Protein AF-0000000084924305 (afdb_homodimer)

Solvent-accessible surface area (backbone atoms only — not comparable to full-atom values): 39243 Å² total; per-residue (Å²): 128,74,52,41,76,79,47,95,57,27,28,41,25,35,41,70,39,70,76,51,48,68,62,71,84,32,57,29,94,50,7,23,28,25,33,20,36,39,38,62,50,80,40,18,30,34,38,46,31,25,26,49,94,43,37,67,45,27,52,51,15,41,50,73,75,38,66,50,60,61,32,40,33,35,35,43,35,44,69,54,59,59,27,34,56,20,43,64,65,51,38,70,48,14,63,82,22,33,35,38,26,26,64,59,26,49,62,56,43,50,52,77,41,75,58,88,78,46,49,73,43,72,50,49,63,75,39,71,49,74,32,59,92,41,41,34,34,34,39,64,36,61,45,47,72,40,74,33,13,23,32,42,32,33,60,81,73,15,32,36,37,32,31,63,41,87,22,22,54,35,39,58,98,50,57,35,45,59,57,37,31,70,75,63,37,60,65,57,53,50,47,31,36,48,39,35,35,44,74,67,45,46,66,33,20,68,55,49,50,52,49,52,51,49,44,55,72,70,59,64,60,69,51,26,36,42,25,26,18,33,47,27,29,52,78,52,38,63,55,57,54,49,49,51,47,40,50,42,68,50,57,49,41,83,25,34,22,37,41,26,37,55,62,85,47,32,29,51,62,42,48,54,33,20,44,51,14,20,39,73,66,70,27,56,66,47,81,42,50,52,94,80,41,56,62,43,56,53,46,29,46,45,54,45,17,31,17,33,36,41,29,24,22,32,41,70,46,26,51,29,31,71,50,44,19,50,50,46,47,48,49,42,34,47,60,66,84,36,38,34,37,29,25,22,18,17,71,88,51,56,35,14,43,61,50,48,51,53,53,38,53,74,43,66,41,47,71,51,80,78,57,51,73,43,64,45,45,72,48,74,68,47,38,51,52,28,20,50,50,18,30,53,50,37,53,51,39,55,58,57,49,69,78,105,128,73,53,40,76,78,47,95,57,27,26,40,25,35,42,70,37,72,77,51,47,69,61,69,84,33,59,28,92,49,8,24,29,23,34,20,36,39,37,63,52,82,41,20,30,33,39,46,31,25,26,50,94,42,36,68,45,27,51,52,13,40,51,74,76,38,68,50,62,60,32,39,32,36,34,43,34,46,69,54,60,58,27,32,56,18,42,64,66,53,38,70,47,14,63,83,21,35,35,38,26,27,64,59,27,48,62,55,44,51,52,78,42,74,58,87,81,46,50,75,44,71,49,49,64,73,39,70,49,75,33,59,92,41,42,35,33,35,38,65,36,62,46,48,72,39,75,32,14,23,30,42,32,32,62,81,74,13,33,37,36,32,31,62,42,85,24,22,53,36,39,59,98,50,57,35,45,58,57,38,31,69,75,63,37,58,64,57,54,50,48,30,36,48,39,37,36,44,73,67,44,43,66,30,20,68,56,49,51,52,48,52,50,47,44,55,72,68,60,67,62,69,52,27,37,42,26,26,20,33,45,26,28,52,79,53,36,63,54,58,54,48,50,51,46,40,51,41,71,49,56,52,41,82,26,33,22,37,41,26,38,54,63,84,47,31,27,52,62,43,49,54,32,20,42,50,14,21,40,74,67,75,29,54,66,47,81,43,51,52,95,81,41,57,64,42,57,54,45,30,46,44,53,46,18,32,15,32,36,42,29,24,24,33,42,71,46,25,50,29,32,70,51,43,18,50,50,45,48,47,50,42,32,46,60,65,84,37,39,34,36,29,26,20,19,18,72,87,49,56,36,13,44,61,50,48,52,53,53,39,53,73,43,68,41,47,73,51,79,78,58,50,73,42,63,45,46,71,49,73,68,46,38,51,51,28,19,50,50,18,30,54,50,39,54,50,39,54,59,58,52,71,79,108

Organism: Geobacter metallireducens (strain ATCC 53774 / DSM 7210 / GS-15) (NCBI:txid269799)

Radius of gyration: 30.96 Å; Cα contacts (8 Å, |Δi|>4): 1877; chains: 2; bounding box: 65×95×64 Å

pLDDT: mean 94.34, std 4.54, range [68.69, 98.88]

Secondary structure (DSSP, 8-state):
---EEEETTEEE--EEESS--EETTEE-TT-EEE--EEE-SSSEEEE----GGGHHHHHHHHHTTS-GGGEEEEEES---HHHHTTHHHHHHH-TTPEEEE-HHHHHHHTTTS-GGGSEEEE--TT-EEE-SS-EEEEEE-TTSSSTT-EEEEETTTTEEEEETTT------S--BHHHHHHHS-HHHHHHHHHHHIIIIIGGGHHHHHHHHHHHHHTT---SEEEESSS-BB-S-HHHHHHHHHHHHTT--EEEEEEEE--SSSHHHHHHHHHHHHHHHTT-EEEEEETTSS-HHHHHHHHHHEEEEEEE--EETTEE-HHHHHHHHHHHHH---S-EEEEEEEESS---HHHHHHHHHHHHT-EE-SS-EEEESS--HHHHHHHHHHHHHHHHHHHHHHTT-/---EEEETTEEE--EEESS--EETTEE-TT-EEE--EEE-SSSEEEE----GGGHHHHHHHHHTTS-GGGEEEEEES---HHHHTTHHHHHHH-TTPEEEE-HHHHHHHTTTS-GGGSEEEE--TT-EEE-SS-EEEEEE-TTSSSTT-EEEEETTTTEEEEETTT------S--BHHHHHHHS-HHHHHHHHHHHIIIIIGGGHHHHHHHHHHHHHTT---SEEEESSS-BB-S-HHHHHHHHHHHHTT--EEEEEEEE--SSSHHHHHHHHHHHHHHHTT-EEEEEETTSS-HHHHHHHHHHEEEEEEE--EETTEE-HHHHHHHHHHHHH---S-EEEEEEEESS---HHHHHHHHHHHHT-EE-SS-EEEESS--HHHHHHHHHHHHHHHHHHHHHHTT-

Structure (mmCIF, N/CA/C/O backbone):
data_AF-0000000084924305-model_v1
#
loop_
_entity.id
_entity.type
_entity.pdbx_description
1 polymer 'Rubredoxin:oxygen/nitric oxide oxidoreductase'
#
loop_
_atom_site.group_PDB
_atom_site.id
_atom_site.type_symbol
_atom_site.label_atom_id
_atom_site.label_alt_id
_atom_site.label_comp_id
_atom_site.label_asym_id
_atom_site.label_entity_id
_atom_site.label_seq_id
_atom_site.pdbx_PDB_ins_code
_atom_site.Cartn_x
_atom_site.Cartn_y
_atom_site.Cartn_z
_atom_site.occupancy
_atom_site.B_iso_or_equiv
_atom_site.auth_seq_id
_atom_site.auth_comp_id
_atom_site.auth_asym_id
_atom_site.auth_atom_id
_atom_site.pdbx_PDB_model_num
ATOM 1 N N . MET A 1 1 ? -5.383 -15.508 -31.875 1 68.69 1 MET A N 1
ATOM 2 C CA . MET A 1 1 ? -4.168 -16.312 -31.812 1 68.69 1 MET A CA 1
ATOM 3 C C . MET A 1 1 ? -4.469 -17.766 -32.156 1 68.69 1 MET A C 1
ATOM 5 O O . MET A 1 1 ? -5.582 -18.25 -31.922 1 68.69 1 MET A O 1
ATOM 9 N N . LYS A 1 2 ? -3.545 -18.391 -32.938 1 87.62 2 LYS A N 1
ATOM 10 C CA . LYS A 1 2 ? -3.711 -19.766 -33.406 1 87.62 2 LYS A CA 1
ATOM 11 C C . LYS A 1 2 ? -2.861 -20.719 -32.562 1 87.62 2 LYS A C 1
ATOM 13 O O . LYS A 1 2 ? -1.9 -20.312 -31.922 1 87.62 2 LYS A O 1
ATOM 18 N N . ALA A 1 3 ? -3.35 -21.953 -32.531 1 95.88 3 ALA A N 1
ATOM 19 C CA . ALA A 1 3 ? -2.561 -23 -31.875 1 95.88 3 ALA A CA 1
ATOM 20 C C . ALA A 1 3 ? -1.145 -23.047 -32.438 1 95.88 3 ALA A C 1
ATOM 22 O O . ALA A 1 3 ? -0.932 -22.75 -33.625 1 95.88 3 ALA A O 1
ATOM 23 N N . VAL A 1 4 ? -0.178 -23.297 -31.625 1 95.88 4 VAL A N 1
ATOM 24 C CA . VAL A 1 4 ? 1.219 -23.391 -32.031 1 95.88 4 VAL A CA 1
ATOM 25 C C . VAL A 1 4 ? 1.758 -24.781 -31.734 1 95.88 4 VAL A C 1
ATOM 27 O O . VAL A 1 4 ? 1.687 -25.25 -30.594 1 95.88 4 VAL A O 1
ATOM 30 N N . GLU A 1 5 ? 2.254 -25.469 -32.688 1 97.31 5 GLU A N 1
ATOM 31 C CA . GLU A 1 5 ? 2.844 -26.781 -32.469 1 97.31 5 GLU A CA 1
ATOM 32 C C . GLU A 1 5 ? 4.207 -26.672 -31.781 1 97.31 5 GLU A C 1
ATOM 34 O O . GLU A 1 5 ? 5.109 -26 -32.312 1 97.31 5 GLU A O 1
ATOM 39 N N . ILE A 1 6 ? 4.383 -27.312 -30.625 1 96.75 6 ILE A N 1
ATOM 40 C CA . ILE A 1 6 ? 5.637 -27.141 -29.906 1 96.75 6 ILE A CA 1
ATOM 41 C C . ILE A 1 6 ? 6.539 -28.344 -30.141 1 96.75 6 ILE A C 1
ATOM 43 O O . ILE A 1 6 ? 7.762 -28.25 -30.031 1 96.75 6 ILE A O 1
ATOM 47 N N . LYS A 1 7 ? 5.957 -29.438 -30.422 1 96.81 7 LYS A N 1
ATOM 48 C CA . LYS A 1 7 ? 6.547 -30.688 -30.891 1 96.81 7 LYS A CA 1
ATOM 49 C C . LYS A 1 7 ? 5.547 -31.484 -31.734 1 96.81 7 LYS A C 1
ATOM 51 O O . LYS A 1 7 ? 4.371 -31.109 -31.812 1 96.81 7 LYS A O 1
ATOM 56 N N . LYS A 1 8 ? 6.039 -32.469 -32.469 1 97.38 8 LYS A N 1
ATOM 57 C CA . LYS A 1 8 ? 5.137 -33.219 -33.344 1 97.38 8 LYS A CA 1
ATOM 58 C C . LYS A 1 8 ? 3.881 -33.656 -32.625 1 97.38 8 LYS A C 1
ATOM 60 O O . LYS A 1 8 ? 3.963 -34.406 -31.641 1 97.38 8 LYS A O 1
ATOM 65 N N . ASP A 1 9 ? 2.674 -33.188 -33 1 98.12 9 ASP A N 1
ATOM 66 C CA . ASP A 1 9 ? 1.345 -33.562 -32.531 1 98.12 9 ASP A CA 1
ATOM 67 C C . ASP A 1 9 ? 1.093 -33.062 -31.109 1 98.12 9 ASP A C 1
ATOM 69 O O . ASP A 1 9 ? 0.246 -33.594 -30.391 1 98.12 9 ASP A O 1
ATOM 73 N N . ILE A 1 10 ? 1.927 -32.125 -30.594 1 98.69 10 ILE A N 1
ATOM 74 C CA . ILE A 1 10 ? 1.709 -31.453 -29.312 1 98.69 10 ILE A CA 1
ATOM 75 C C . ILE A 1 10 ? 1.614 -29.938 -29.547 1 98.69 10 ILE A C 1
ATOM 77 O O . ILE A 1 10 ? 2.516 -29.344 -30.141 1 98.69 10 ILE A O 1
ATOM 81 N N . TYR A 1 11 ? 0.537 -29.297 -29.031 1 98.62 11 TYR A N 1
ATOM 82 C CA . TYR A 1 11 ? 0.235 -27.922 -29.391 1 98.62 11 TYR A CA 1
ATOM 83 C C . TYR A 1 11 ? 0.052 -27.062 -28.141 1 98.62 11 TYR A C 1
ATOM 85 O O . TYR A 1 11 ? -0.544 -27.5 -27.156 1 98.62 11 TYR A O 1
ATOM 93 N N . TRP A 1 12 ? 0.651 -25.875 -28.188 1 98.19 12 TRP A N 1
ATOM 94 C CA . TRP A 1 12 ? 0.196 -24.797 -27.312 1 98.19 12 TRP A CA 1
ATOM 95 C C . TRP A 1 12 ? -1.168 -24.281 -27.766 1 98.19 12 TRP A C 1
ATOM 97 O O . TRP A 1 12 ? -1.362 -23.938 -28.938 1 98.19 12 TRP A O 1
ATOM 107 N N . VAL A 1 13 ? -2.156 -24.172 -26.859 1 98.12 13 VAL A N 1
ATOM 108 C CA . VAL A 1 13 ? -3.504 -23.734 -27.219 1 98.12 13 VAL A CA 1
ATOM 109 C C . VAL A 1 13 ? -3.992 -22.703 -26.203 1 98.12 13 VAL A C 1
ATOM 111 O O . VAL A 1 13 ? -5.195 -22.578 -25.953 1 98.12 13 VAL A O 1
ATOM 114 N N . GLY A 1 14 ? -3.086 -22.047 -25.562 1 96.88 14 GLY A N 1
ATOM 115 C CA . GLY A 1 14 ? -3.393 -21.125 -24.484 1 96.88 14 GLY A CA 1
ATOM 116 C C . GLY A 1 14 ? -3.76 -19.734 -24.969 1 96.88 14 GLY A C 1
ATOM 117 O O . GLY A 1 14 ? -4.363 -19.578 -26.031 1 96.88 14 GLY A O 1
ATOM 118 N N . ALA A 1 15 ? -3.559 -18.734 -24.141 1 95.31 15 ALA A N 1
ATOM 119 C CA . ALA A 1 15 ? -3.934 -17.359 -24.391 1 95.31 15 ALA A CA 1
ATOM 120 C C . ALA A 1 15 ? -2.871 -16.391 -23.875 1 95.31 15 ALA A C 1
ATOM 122 O O . ALA A 1 15 ? -2.207 -16.672 -22.875 1 95.31 15 ALA A O 1
ATOM 123 N N . VAL A 1 16 ? -2.691 -15.273 -24.562 1 92.69 16 VAL A N 1
ATOM 124 C CA . VAL A 1 16 ? -1.775 -14.211 -24.156 1 92.69 16 VAL A CA 1
ATOM 125 C C . VAL A 1 16 ? -2.566 -13.031 -23.578 1 92.69 16 VAL A C 1
ATOM 127 O O . VAL A 1 16 ? -3.512 -12.547 -24.219 1 92.69 16 VAL A O 1
ATOM 130 N N . ASP A 1 17 ? -2.297 -12.625 -22.406 1 93.25 17 ASP A N 1
ATOM 131 C CA . ASP A 1 17 ? -2.924 -11.492 -21.734 1 93.25 17 ASP A CA 1
ATOM 132 C C . ASP A 1 17 ? -2.004 -10.273 -21.75 1 93.25 17 ASP A C 1
ATOM 134 O O . ASP A 1 17 ? -1.239 -10.047 -20.812 1 93.25 17 ASP A O 1
ATOM 138 N N . TRP A 1 18 ? -2.168 -9.422 -22.75 1 83.81 18 TRP A N 1
ATOM 139 C CA . TRP A 1 18 ? -1.303 -8.273 -22.984 1 83.81 18 TRP A CA 1
ATOM 140 C C . TRP A 1 18 ? -1.593 -7.16 -21.984 1 83.81 18 TRP A C 1
ATOM 142 O O . TRP A 1 18 ? -0.732 -6.32 -21.719 1 83.81 18 TRP A O 1
ATOM 152 N N . ALA A 1 19 ? -2.766 -7.188 -21.406 1 79 19 ALA A N 1
ATOM 153 C CA . ALA A 1 19 ? -3.277 -5.98 -20.766 1 79 19 ALA A CA 1
ATOM 154 C C . ALA A 1 19 ? -3.203 -6.098 -19.234 1 79 19 ALA A C 1
ATOM 156 O O . ALA A 1 19 ? -3.322 -5.098 -18.531 1 79 19 ALA A O 1
ATOM 157 N N . VAL A 1 20 ? -3.02 -7.328 -18.688 1 85.69 20 VAL A N 1
ATOM 158 C CA . VAL A 1 20 ? -3.031 -7.504 -17.25 1 85.69 20 VAL A CA 1
ATOM 159 C C . VAL A 1 20 ? -1.867 -6.734 -16.625 1 85.69 20 VAL A C 1
ATOM 161 O O . VAL A 1 20 ? -0.742 -6.785 -17.125 1 85.69 20 VAL A O 1
ATOM 164 N N . ARG A 1 21 ? -2.164 -5.941 -15.586 1 83.31 21 ARG A N 1
ATOM 165 C CA . ARG A 1 21 ? -1.129 -5.176 -14.898 1 83.31 21 ARG A CA 1
ATOM 166 C C . ARG A 1 21 ? -1.186 -5.402 -13.391 1 83.31 21 ARG A C 1
ATOM 168 O O . ARG A 1 21 ? -0.317 -4.934 -12.656 1 83.31 21 ARG A O 1
ATOM 175 N N . ASP A 1 22 ? -2.242 -6.055 -12.914 1 80.44 22 ASP A N 1
ATOM 176 C CA . ASP A 1 22 ? -2.373 -6.504 -11.531 1 80.44 22 ASP A CA 1
ATOM 177 C C . ASP A 1 22 ? -2.664 -8 -11.461 1 80.44 22 ASP A C 1
ATOM 179 O O . ASP A 1 22 ? -3.775 -8.438 -11.766 1 80.44 22 ASP A O 1
ATOM 183 N N . PHE A 1 23 ? -1.627 -8.688 -11.109 1 81.12 23 PHE A N 1
ATOM 184 C CA . PHE A 1 23 ? -1.754 -10.133 -10.969 1 81.12 23 PHE A CA 1
ATOM 185 C C . PHE A 1 23 ? -1.711 -10.539 -9.5 1 81.12 23 PHE A C 1
ATOM 187 O O . PHE A 1 23 ? -0.635 -10.773 -8.945 1 81.12 23 PHE A O 1
ATOM 194 N N . HIS A 1 24 ? -2.848 -10.578 -8.859 1 75.69 24 HIS A N 1
ATOM 195 C CA . HIS A 1 24 ? -3.031 -11.008 -7.48 1 75.69 24 HIS A CA 1
ATOM 196 C C . HIS A 1 24 ? -2.305 -10.078 -6.512 1 75.69 24 HIS A C 1
ATOM 198 O O . HIS A 1 24 ? -1.717 -10.539 -5.531 1 75.69 24 HIS A O 1
ATOM 204 N N . GLY A 1 25 ? -2.172 -8.836 -6.914 1 73.69 25 GLY A N 1
ATOM 205 C CA . GLY A 1 25 ? -1.625 -7.859 -5.984 1 73.69 25 GLY A CA 1
ATOM 206 C C . GLY A 1 25 ? -0.237 -7.383 -6.367 1 73.69 25 GLY A C 1
ATOM 207 O O . GLY A 1 25 ? 0.309 -6.477 -5.734 1 73.69 25 GLY A O 1
ATOM 208 N N . TYR A 1 26 ? 0.296 -8.008 -7.398 1 80.31 26 TYR A N 1
ATOM 209 C CA . TYR A 1 26 ? 1.591 -7.496 -7.832 1 80.31 26 TYR A CA 1
ATOM 210 C C . TYR A 1 26 ? 1.542 -7.059 -9.289 1 80.31 26 TYR A C 1
ATOM 212 O O . TYR A 1 26 ? 0.782 -7.613 -10.086 1 80.31 26 TYR A O 1
ATOM 220 N N . GLU A 1 27 ? 2.289 -6.105 -9.57 1 79.69 27 GLU A N 1
ATOM 221 C CA . GLU A 1 27 ? 2.293 -5.512 -10.906 1 79.69 27 GLU A CA 1
ATOM 222 C C . GLU A 1 27 ? 3.002 -6.414 -11.906 1 79.69 27 GLU A C 1
ATOM 224 O O . GLU A 1 27 ? 4.039 -7.008 -11.594 1 79.69 27 GLU A O 1
ATOM 229 N N . THR A 1 28 ? 2.391 -6.629 -13.031 1 87.12 28 THR A N 1
ATOM 230 C CA . THR A 1 28 ? 2.939 -7.367 -14.164 1 87.12 28 THR A CA 1
ATOM 231 C C . THR A 1 28 ? 3.094 -6.457 -15.375 1 87.12 28 THR A C 1
ATOM 233 O O . THR A 1 28 ? 2.25 -6.465 -16.281 1 87.12 28 THR A O 1
ATOM 236 N N . PRO A 1 29 ? 4.211 -5.746 -15.445 1 77.56 29 PRO A N 1
ATOM 237 C CA . PRO A 1 29 ? 4.348 -4.734 -16.484 1 77.56 29 PRO A CA 1
ATOM 238 C C . PRO A 1 29 ? 4.438 -5.34 -17.891 1 77.56 29 PRO A C 1
ATOM 240 O O . PRO A 1 29 ? 4.121 -4.672 -18.875 1 77.56 29 PRO A O 1
ATOM 243 N N . ARG A 1 30 ? 4.773 -6.629 -17.984 1 84.75 30 ARG A N 1
ATOM 244 C CA . ARG A 1 30 ? 4.973 -7.242 -19.281 1 84.75 30 ARG A CA 1
ATOM 245 C C . ARG A 1 30 ? 3.768 -8.086 -19.688 1 84.75 30 ARG A C 1
ATOM 247 O O . ARG A 1 30 ? 3.826 -8.844 -20.656 1 84.75 30 ARG A O 1
ATOM 254 N N . GLY A 1 31 ? 2.74 -7.988 -18.906 1 88.88 31 GLY A N 1
ATOM 255 C CA . GLY A 1 31 ? 1.63 -8.898 -19.141 1 88.88 31 GLY A CA 1
ATOM 256 C C . GLY A 1 31 ? 1.945 -10.328 -18.75 1 88.88 31 GLY A C 1
ATOM 257 O O . GLY A 1 31 ? 2.854 -10.578 -17.953 1 88.88 31 GLY A O 1
ATOM 258 N N . THR A 1 32 ? 1.11 -11.242 -19.156 1 93.81 32 THR A N 1
ATOM 259 C CA . THR A 1 32 ? 1.343 -12.648 -18.875 1 93.81 32 THR A CA 1
ATOM 260 C C . THR A 1 32 ? 0.721 -13.531 -19.953 1 93.81 32 THR A C 1
ATOM 262 O O . THR A 1 32 ? 0.316 -13.039 -21 1 93.81 32 THR A O 1
ATOM 265 N N . THR A 1 33 ? 0.891 -14.789 -19.781 1 93.88 33 THR A N 1
ATOM 266 C CA . THR A 1 33 ? 0.241 -15.805 -20.609 1 93.88 33 THR A CA 1
ATOM 267 C C . THR A 1 33 ? -0.445 -16.859 -19.734 1 93.88 33 THR A C 1
ATOM 269 O O . THR A 1 33 ? -0.055 -17.062 -18.594 1 93.88 33 THR A O 1
ATOM 272 N N . TYR A 1 34 ? -1.484 -17.359 -20.203 1 95.88 34 TYR A N 1
ATOM 273 C CA . TYR A 1 34 ? -2.113 -18.547 -19.672 1 95.88 34 TYR A CA 1
ATOM 274 C C . TYR A 1 34 ? -1.964 -19.719 -20.625 1 95.88 34 TYR A C 1
ATOM 276 O O . TYR A 1 34 ? -2.789 -19.906 -21.531 1 95.88 34 TYR A O 1
ATOM 284 N N . ASN A 1 35 ? -0.954 -20.531 -20.344 1 97 35 ASN A N 1
ATOM 285 C CA . ASN A 1 35 ? -0.64 -21.609 -21.266 1 97 35 ASN A CA 1
ATOM 286 C C . ASN A 1 35 ? -1.41 -22.891 -20.922 1 97 35 ASN A C 1
ATOM 288 O O . ASN A 1 35 ? -1.669 -23.156 -19.75 1 97 35 ASN A O 1
ATOM 292 N N . ASN A 1 36 ? -1.812 -23.547 -21.828 1 97.94 36 ASN A N 1
ATOM 293 C CA . ASN A 1 36 ? -2.252 -24.938 -21.766 1 97.94 36 ASN A CA 1
ATOM 294 C C . ASN A 1 36 ? -1.909 -25.703 -23.031 1 97.94 36 ASN A C 1
ATOM 296 O O . ASN A 1 36 ? -1.492 -25.094 -24.031 1 97.94 36 ASN A O 1
ATOM 300 N N . TYR A 1 37 ? -1.913 -27 -23 1 98.69 37 TYR A N 1
ATOM 301 C CA . TYR A 1 37 ? -1.285 -27.781 -24.062 1 98.69 37 TYR A CA 1
ATOM 302 C C . TYR A 1 37 ? -2.182 -28.938 -24.5 1 98.69 37 TYR A C 1
ATOM 304 O O . TYR A 1 37 ? -2.82 -29.578 -23.656 1 98.69 37 TYR A O 1
ATOM 312 N N . LEU A 1 38 ? -2.225 -29.156 -25.781 1 98.81 38 LEU A N 1
ATOM 313 C CA . LEU A 1 38 ? -3.023 -30.219 -26.391 1 98.81 38 LEU A CA 1
ATOM 314 C C . LEU A 1 38 ? -2.131 -31.266 -27.047 1 98.81 38 LEU A C 1
ATOM 316 O O . LEU A 1 38 ? -1.315 -30.938 -27.906 1 98.81 38 LEU A O 1
ATOM 320 N N . ILE A 1 39 ? -2.256 -32.5 -26.594 1 98.81 39 ILE A N 1
ATOM 321 C CA . ILE A 1 39 ? -1.487 -33.625 -27.141 1 98.81 39 ILE A CA 1
ATOM 322 C C . ILE A 1 39 ? -2.377 -34.438 -28.062 1 98.81 39 ILE A C 1
ATOM 324 O O . ILE A 1 39 ? -3.352 -35.062 -27.609 1 98.81 39 ILE A O 1
ATOM 328 N N . MET A 1 40 ? -2.02 -34.469 -29.344 1 98.62 40 MET A N 1
ATOM 329 C CA . MET A 1 40 ? -2.719 -35.312 -30.312 1 98.62 40 MET A CA 1
ATOM 330 C C . MET A 1 40 ? -2.148 -36.719 -30.312 1 98.62 40 MET A C 1
ATOM 332 O O . MET A 1 40 ? -0.992 -36.938 -30.688 1 98.62 40 MET A O 1
ATOM 336 N N . ASP A 1 41 ? -2.863 -37.688 -29.875 1 98.44 41 ASP A N 1
ATOM 337 C CA . ASP A 1 41 ? -2.547 -39.094 -29.828 1 98.44 41 ASP A CA 1
ATOM 338 C C . ASP A 1 41 ? -3.811 -39.969 -29.938 1 98.44 41 ASP A C 1
ATOM 340 O O . ASP A 1 41 ? -4.855 -39.469 -30.375 1 98.44 41 ASP A O 1
ATOM 344 N N . ASP A 1 42 ? -3.738 -41.344 -29.734 1 98.5 42 ASP A N 1
ATOM 345 C CA . ASP A 1 42 ? -4.949 -42.156 -29.734 1 98.5 42 ASP A CA 1
ATOM 346 C C . ASP A 1 42 ? -5.992 -41.594 -28.781 1 98.5 42 ASP A C 1
ATOM 348 O O . ASP A 1 42 ? -7.18 -41.531 -29.109 1 98.5 42 ASP A O 1
ATOM 352 N N . GLU A 1 43 ? -5.531 -41.219 -27.609 1 98.62 43 GLU A N 1
ATOM 353 C CA . GLU A 1 43 ? -6.352 -40.5 -26.672 1 98.62 43 GLU A CA 1
ATOM 354 C C . GLU A 1 43 ? -5.902 -39.031 -26.562 1 98.62 43 GLU A C 1
ATOM 356 O O . GLU A 1 43 ? -4.922 -38.719 -25.891 1 98.62 43 GLU A O 1
ATOM 361 N N . ILE A 1 44 ? -6.652 -38.188 -27.219 1 98.75 44 ILE A N 1
ATOM 362 C CA . ILE A 1 44 ? -6.328 -36.781 -27.234 1 98.75 44 ILE A CA 1
ATOM 363 C C . ILE A 1 44 ? -6.41 -36.219 -25.812 1 98.75 44 ILE A C 1
ATOM 365 O O . ILE A 1 44 ? -7.391 -36.469 -25.094 1 98.75 44 ILE A O 1
ATOM 369 N N . THR A 1 45 ? -5.352 -35.5 -25.422 1 98.88 45 THR A N 1
ATOM 370 C CA . THR A 1 45 ? -5.219 -35.094 -24.016 1 98.88 45 THR A CA 1
ATOM 371 C C . THR A 1 45 ? -4.922 -33.625 -23.922 1 98.88 45 THR A C 1
ATOM 373 O O . THR A 1 45 ? -4.035 -33.094 -24.609 1 98.88 45 THR A O 1
ATOM 376 N N . LEU A 1 46 ? -5.707 -32.906 -23.109 1 98.81 46 LEU A N 1
ATOM 377 C CA . LEU A 1 46 ? -5.469 -31.5 -22.797 1 98.81 46 LEU A CA 1
ATOM 378 C C . LEU A 1 46 ? -4.836 -31.359 -21.406 1 98.81 46 LEU A C 1
ATOM 380 O O . LEU A 1 46 ? -5.281 -31.984 -20.453 1 98.81 46 LEU A O 1
ATOM 384 N N . ILE A 1 47 ? -3.74 -30.594 -21.312 1 98.75 47 ILE A N 1
ATOM 385 C CA . ILE A 1 47 ? -3.096 -30.328 -20.047 1 98.75 47 ILE A CA 1
ATOM 386 C C . ILE A 1 47 ? -3.412 -28.891 -19.594 1 98.75 47 ILE A C 1
ATOM 388 O O . ILE A 1 47 ? -3.002 -27.938 -20.25 1 98.75 47 ILE A O 1
ATOM 392 N N . ASP A 1 48 ? -4.109 -28.734 -18.453 1 98.19 48 ASP A N 1
ATOM 393 C CA . ASP A 1 48 ? -4.562 -27.5 -17.812 1 98.19 48 ASP A CA 1
ATOM 394 C C . ASP A 1 48 ? -5.492 -26.719 -18.75 1 98.19 48 ASP A C 1
ATOM 396 O O . ASP A 1 48 ? -5.809 -27.172 -19.844 1 98.19 48 ASP A O 1
ATOM 400 N N . THR A 1 49 ? -6.051 -25.672 -18.234 1 97.56 49 THR A N 1
ATOM 401 C CA . THR A 1 49 ? -6.871 -24.719 -18.984 1 97.56 49 THR A CA 1
ATOM 402 C C . THR A 1 49 ? -6.363 -23.297 -18.781 1 97.56 49 THR A C 1
ATOM 404 O O . THR A 1 49 ? -5.164 -23.078 -18.609 1 97.56 49 THR A O 1
ATOM 407 N N . VAL A 1 50 ? -7.246 -22.344 -19.062 1 96.06 50 VAL A N 1
ATOM 408 C CA . VAL A 1 50 ? -6.84 -20.953 -18.938 1 96.06 50 VAL A CA 1
ATOM 409 C C . VAL A 1 50 ? -7.816 -20.219 -18.031 1 96.06 50 VAL A C 1
ATOM 411 O O . VAL A 1 50 ? -8.781 -20.797 -17.531 1 96.06 50 VAL A O 1
ATOM 414 N N . LYS A 1 51 ? -7.484 -19 -17.703 1 93.44 51 LYS A N 1
ATOM 415 C CA . LYS A 1 51 ? -8.375 -18.109 -16.953 1 93.44 51 LYS A CA 1
ATOM 416 C C . LYS A 1 51 ? -9.719 -17.969 -17.656 1 93.44 51 LYS A C 1
ATOM 418 O O . LYS A 1 51 ? -9.789 -17.906 -18.891 1 93.44 51 LYS A O 1
ATOM 423 N N . TYR A 1 52 ? -10.727 -17.844 -16.922 1 92.56 52 TYR A N 1
ATOM 424 C CA . TYR A 1 52 ? -12.094 -17.828 -17.438 1 92.56 52 TYR A CA 1
ATOM 425 C C . TYR A 1 52 ? -12.258 -16.766 -18.516 1 92.56 52 TYR A C 1
ATOM 427 O O . TYR A 1 52 ? -12.891 -17 -19.547 1 92.56 52 TYR A O 1
ATOM 435 N N . ASP A 1 53 ? -11.695 -15.594 -18.344 1 90.06 53 ASP A N 1
ATOM 436 C CA . ASP A 1 53 ? -11.844 -14.469 -19.25 1 90.06 53 ASP A CA 1
ATOM 437 C C . ASP A 1 53 ? -11.25 -14.789 -20.625 1 90.06 53 ASP A C 1
ATOM 439 O O . ASP A 1 53 ? -11.547 -14.117 -21.609 1 90.06 53 ASP A O 1
ATOM 443 N N . PHE A 1 54 ? -10.492 -15.852 -20.672 1 92.12 54 PHE A N 1
ATOM 444 C CA . PHE A 1 54 ? -9.781 -16.172 -21.906 1 92.12 54 PHE A CA 1
ATOM 445 C C . PHE A 1 54 ? -10.242 -17.516 -22.469 1 92.12 54 PHE A C 1
ATOM 447 O O . PHE A 1 54 ? -9.586 -18.078 -23.344 1 92.12 54 PHE A O 1
ATOM 454 N N . ALA A 1 55 ? -11.375 -18.031 -21.953 1 94.69 55 ALA A N 1
ATOM 455 C CA . ALA A 1 55 ? -11.906 -19.328 -22.344 1 94.69 55 ALA A CA 1
ATOM 456 C C . ALA A 1 55 ? -12.117 -19.406 -23.859 1 94.69 55 ALA A C 1
ATOM 458 O O . ALA A 1 55 ? -11.789 -20.406 -24.484 1 94.69 55 ALA A O 1
ATOM 459 N N . THR A 1 56 ? -12.547 -18.328 -24.469 1 91.38 56 THR A N 1
ATOM 460 C CA . THR A 1 56 ? -12.859 -18.312 -25.891 1 91.38 56 THR A CA 1
ATOM 461 C C . THR A 1 56 ? -11.594 -18.547 -26.719 1 91.38 56 THR A C 1
ATOM 463 O O . THR A 1 56 ? -11.648 -19.188 -27.766 1 91.38 56 THR A O 1
ATOM 466 N N . TYR A 1 57 ? -10.477 -18.031 -26.25 1 90.81 57 TYR A N 1
ATOM 467 C CA . TYR A 1 57 ? -9.227 -18.156 -27 1 90.81 57 TYR A CA 1
ATOM 468 C C . TYR A 1 57 ? -8.766 -19.609 -27.047 1 90.81 57 TYR A C 1
ATOM 470 O O . TYR A 1 57 ? -8.484 -20.141 -28.109 1 90.81 57 TYR A O 1
ATOM 478 N N . THR A 1 58 ? -8.734 -20.25 -25.844 1 95.56 58 THR A N 1
ATOM 479 C CA . THR A 1 58 ? -8.273 -21.625 -25.812 1 95.56 58 THR A CA 1
ATOM 480 C C . THR A 1 58 ? -9.227 -22.547 -26.578 1 95.56 58 THR A C 1
ATOM 482 O O . THR A 1 58 ? -8.797 -23.469 -27.266 1 95.56 58 THR A O 1
ATOM 485 N N . LEU A 1 59 ? -10.531 -22.328 -26.484 1 96.25 59 LEU A N 1
ATOM 486 C CA . LEU A 1 59 ? -11.508 -23.156 -27.188 1 96.25 59 LEU A CA 1
ATOM 487 C C . LEU A 1 59 ? -11.352 -23.016 -28.703 1 96.25 59 LEU A C 1
ATOM 489 O O . LEU A 1 59 ? -11.438 -24.016 -29.438 1 96.25 59 LEU A O 1
ATOM 493 N N . LYS A 1 60 ? -11.172 -21.781 -29.141 1 93.62 60 LYS A N 1
ATOM 494 C CA . LYS A 1 60 ? -10.93 -21.547 -30.562 1 93.62 60 LYS A CA 1
ATOM 495 C C . LYS A 1 60 ? -9.648 -22.234 -31.031 1 93.62 60 LYS A C 1
ATOM 497 O O . LYS A 1 60 ? -9.617 -22.828 -32.094 1 93.62 6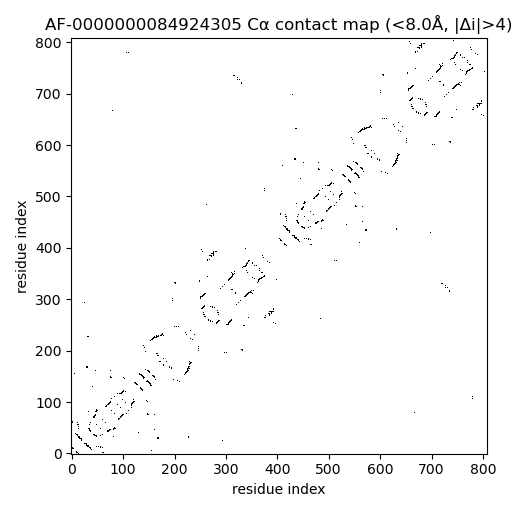0 LYS A O 1
ATOM 502 N N . ASN A 1 61 ? -8.617 -22.125 -30.203 1 96.31 61 ASN A N 1
ATOM 503 C CA . ASN A 1 61 ? -7.336 -22.734 -30.547 1 96.31 61 ASN A CA 1
ATOM 504 C C . ASN A 1 61 ? -7.438 -24.25 -30.594 1 96.31 61 ASN A C 1
ATOM 506 O O . ASN A 1 61 ? -6.887 -24.891 -31.5 1 96.31 61 ASN A O 1
ATOM 510 N N . ILE A 1 62 ? -8.133 -24.859 -29.641 1 97.75 62 ILE A N 1
ATOM 511 C CA . ILE A 1 62 ? -8.344 -26.297 -29.641 1 97.75 62 ILE A CA 1
ATOM 512 C C . ILE A 1 62 ? -9.117 -26.703 -30.891 1 97.75 62 ILE A C 1
ATOM 514 O O . ILE A 1 62 ? -8.719 -27.641 -31.594 1 97.75 62 ILE A O 1
ATOM 518 N N . SER A 1 63 ? -10.203 -25.969 -31.172 1 96.88 63 SER A N 1
ATOM 519 C CA . SER A 1 63 ? -11.07 -26.281 -32.312 1 96.88 63 SER A CA 1
ATOM 520 C C . SER A 1 63 ? -10.32 -26.156 -33.625 1 96.88 63 SER A C 1
ATOM 522 O O . SER A 1 63 ? -10.672 -26.812 -34.625 1 96.88 63 SER A O 1
ATOM 524 N N . GLY A 1 64 ? -9.391 -25.297 -33.625 1 96.31 64 GLY A N 1
ATOM 525 C CA . GLY A 1 64 ? -8.562 -25.141 -34.812 1 96.31 64 GLY A CA 1
ATOM 526 C C . GLY A 1 64 ? -7.688 -26.344 -35.094 1 96.31 64 GLY A C 1
ATOM 527 O O . GLY A 1 64 ? -7.207 -26.531 -36.219 1 96.31 64 GLY A O 1
ATOM 528 N N . VAL A 1 65 ? -7.496 -27.203 -34.062 1 97.44 65 VAL A N 1
ATOM 529 C CA . VAL A 1 65 ? -6.637 -28.375 -34.219 1 97.44 65 VAL A CA 1
ATOM 530 C C . VAL A 1 65 ? -7.496 -29.625 -34.312 1 97.44 65 VAL A C 1
ATOM 532 O O . VAL A 1 65 ? -7.199 -30.531 -35.094 1 97.44 65 VAL A O 1
ATOM 535 N N . VAL A 1 66 ? -8.508 -29.641 -33.531 1 97.88 66 VAL A N 1
ATOM 536 C CA . VAL A 1 66 ? -9.336 -30.844 -33.469 1 97.88 66 VAL A CA 1
ATOM 537 C C . VAL A 1 66 ? -10.727 -30.484 -32.969 1 97.88 66 VAL A C 1
ATOM 539 O O . VAL A 1 66 ? -10.922 -29.438 -32.344 1 97.88 66 VAL A O 1
ATOM 542 N N . ASP A 1 67 ? -11.711 -31.344 -33.281 1 97.88 67 ASP A N 1
ATOM 543 C CA . ASP A 1 67 ? -13 -31.266 -32.625 1 97.88 67 ASP A CA 1
ATOM 544 C C . ASP A 1 67 ? -12.852 -31.516 -31.109 1 97.88 67 ASP A C 1
ATOM 546 O O . ASP A 1 67 ? -12.469 -32.625 -30.703 1 97.88 67 ASP A O 1
ATOM 550 N N . PRO A 1 68 ? -13.164 -30.547 -30.297 1 97.75 68 PRO A N 1
ATOM 551 C CA . PRO A 1 68 ? -12.953 -30.703 -28.859 1 97.75 68 PRO A CA 1
ATOM 552 C C . PRO A 1 68 ? -13.648 -31.938 -28.281 1 97.75 68 PRO A C 1
ATOM 554 O O . PRO A 1 68 ? -13.195 -32.469 -27.266 1 97.75 68 PRO A O 1
ATOM 557 N N . ALA A 1 69 ? -14.672 -32.344 -28.891 1 97.44 69 ALA A N 1
ATOM 558 C CA . ALA A 1 69 ? -15.406 -33.5 -28.406 1 97.44 69 ALA A CA 1
ATOM 559 C C . ALA A 1 69 ? -14.539 -34.75 -28.438 1 97.44 69 ALA A C 1
ATOM 561 O O . ALA A 1 69 ? -14.867 -35.75 -27.797 1 97.44 69 ALA A O 1
ATOM 562 N N . ARG A 1 70 ? -13.492 -34.688 -29.125 1 98.25 70 ARG A N 1
ATOM 563 C CA . ARG A 1 70 ? -12.617 -35.844 -29.281 1 98.25 70 ARG A CA 1
ATOM 564 C C . ARG A 1 70 ? -11.602 -35.938 -28.141 1 98.25 70 ARG A C 1
ATOM 566 O O . ARG A 1 70 ? -10.875 -36.906 -28.016 1 98.25 70 ARG A O 1
ATOM 573 N N . ILE A 1 71 ? -11.531 -34.969 -27.297 1 98.69 71 ILE A N 1
ATOM 574 C CA . ILE A 1 71 ? -10.625 -35 -26.141 1 98.69 71 ILE A CA 1
ATOM 575 C C . ILE A 1 71 ? -11.055 -36.094 -25.172 1 98.69 71 ILE A C 1
ATOM 577 O O . ILE A 1 71 ? -12.227 -36.156 -24.766 1 98.69 71 ILE A O 1
ATOM 581 N N . LYS A 1 72 ? -10.109 -36.875 -24.859 1 98.75 72 LYS A N 1
ATOM 582 C CA . LYS A 1 72 ? -10.406 -38.031 -23.984 1 98.75 72 LYS A CA 1
ATOM 583 C C . LYS A 1 72 ? -9.938 -37.781 -22.562 1 98.75 72 LYS A C 1
ATOM 585 O O . LYS A 1 72 ? -10.492 -38.312 -21.609 1 98.75 72 LYS A O 1
ATOM 590 N N . ASN A 1 73 ? -8.883 -37.062 -22.438 1 98.81 73 ASN A N 1
ATOM 591 C CA . ASN A 1 73 ? -8.297 -36.781 -21.141 1 98.81 73 ASN A CA 1
ATOM 592 C C . ASN A 1 73 ? -8.062 -35.281 -20.938 1 98.81 73 ASN A C 1
ATOM 594 O O . ASN A 1 73 ? -7.656 -34.594 -21.875 1 98.81 73 ASN A O 1
ATOM 598 N N . VAL A 1 74 ? -8.359 -34.781 -19.75 1 98.75 74 VAL A N 1
ATOM 599 C CA . VAL A 1 74 ? -7.973 -33.438 -19.281 1 98.75 74 VAL A CA 1
ATOM 600 C C . VAL A 1 74 ? -7.152 -33.562 -18 1 98.75 74 VAL A C 1
ATOM 602 O O . VAL A 1 74 ? -7.641 -34.062 -16.984 1 98.75 74 VAL A O 1
ATOM 605 N N . ILE A 1 75 ? -5.898 -33.188 -18.094 1 98.81 75 ILE A N 1
ATOM 606 C CA . ILE A 1 75 ? -5.023 -33.219 -16.938 1 98.81 75 ILE A CA 1
ATOM 607 C C . ILE A 1 75 ? -4.957 -31.844 -16.281 1 98.81 75 ILE A C 1
ATOM 609 O O . ILE A 1 75 ? -4.676 -30.844 -16.969 1 98.81 75 ILE A O 1
ATOM 613 N N . ILE A 1 76 ? -5.234 -31.75 -15 1 98.38 76 ILE A N 1
ATOM 614 C CA . ILE A 1 76 ? -5.121 -30.5 -14.25 1 98.38 76 ILE A CA 1
ATOM 615 C C . ILE A 1 76 ? -3.914 -30.562 -13.312 1 98.38 76 ILE A C 1
ATOM 617 O O . ILE A 1 76 ? -3.971 -31.203 -12.258 1 98.38 76 ILE A O 1
ATOM 621 N N . ASN A 1 77 ? -2.871 -29.875 -13.719 1 97.81 77 ASN A N 1
ATOM 622 C CA . ASN A 1 77 ? -1.653 -29.828 -12.914 1 97.81 77 ASN A CA 1
ATOM 623 C C . ASN A 1 77 ? -1.792 -28.859 -11.75 1 97.81 77 ASN A C 1
ATOM 625 O O . ASN A 1 77 ? -1.085 -28.984 -10.742 1 97.81 77 ASN A O 1
ATOM 629 N N . HIS A 1 78 ? -2.693 -27.891 -11.852 1 93.69 78 HIS A N 1
ATOM 630 C CA . HIS A 1 78 ? -2.785 -26.812 -10.875 1 93.69 78 HIS A CA 1
ATOM 631 C C . HIS A 1 78 ? -4.148 -26.141 -10.93 1 93.69 78 HIS A C 1
ATOM 633 O O . HIS A 1 78 ? -4.66 -25.844 -12.016 1 93.69 78 HIS A O 1
ATOM 639 N N . ILE A 1 79 ? -4.758 -25.844 -9.727 1 94.12 79 ILE A N 1
ATOM 640 C CA . ILE A 1 79 ? -6.16 -25.438 -9.758 1 94.12 79 ILE A CA 1
ATOM 641 C C . ILE A 1 79 ? -6.277 -23.938 -9.492 1 94.12 79 ILE A C 1
ATOM 643 O O . ILE A 1 79 ? -7.359 -23.438 -9.188 1 94.12 79 ILE A O 1
ATOM 647 N N . GLU A 1 80 ? -5.156 -23.219 -9.438 1 90.81 80 GLU A N 1
ATOM 648 C CA . GLU A 1 80 ? -5.285 -21.766 -9.273 1 90.81 80 GLU A CA 1
ATOM 649 C C . GLU A 1 80 ? -6.246 -21.188 -10.297 1 90.81 80 GLU A C 1
ATOM 651 O O . GLU A 1 80 ? -6.305 -21.641 -11.438 1 90.81 80 GLU A O 1
ATOM 656 N N . ASN A 1 81 ? -6.914 -20.156 -9.992 1 89.06 81 ASN A N 1
ATOM 657 C CA . ASN A 1 81 ? -8.023 -19.609 -10.758 1 89.06 81 ASN A CA 1
ATOM 658 C C . ASN A 1 81 ? -7.598 -19.25 -12.188 1 89.06 81 ASN A C 1
ATOM 660 O O . ASN A 1 81 ? -8.375 -19.406 -13.125 1 89.06 81 ASN A O 1
ATOM 664 N N . ASP A 1 82 ? -6.375 -18.844 -12.297 1 90.5 82 ASP A N 1
ATOM 665 C CA . ASP A 1 82 ? -5.961 -18.375 -13.625 1 90.5 82 ASP A CA 1
ATOM 666 C C . ASP A 1 82 ? -5.578 -19.547 -14.516 1 90.5 82 ASP A C 1
ATOM 668 O O . ASP A 1 82 ? -5.223 -19.359 -15.68 1 90.5 82 ASP A O 1
ATOM 672 N N . HIS A 1 83 ? -5.754 -20.781 -14.055 1 92.88 83 HIS A N 1
ATOM 673 C CA . HIS A 1 83 ? -5.418 -21.938 -14.875 1 92.88 83 HIS A CA 1
ATOM 674 C C . HIS A 1 83 ? -6.613 -22.875 -15.031 1 92.88 83 HIS A C 1
ATOM 676 O O . HIS A 1 83 ? -6.637 -23.719 -15.93 1 92.88 83 HIS A O 1
ATOM 682 N N . VAL A 1 84 ? -7.574 -22.703 -14.156 1 94.75 84 VAL A N 1
ATOM 683 C CA . VAL A 1 84 ? -8.523 -23.812 -14.109 1 94.75 84 VAL A CA 1
ATOM 684 C C . VAL A 1 84 ? -9.938 -23.297 -14.328 1 94.75 84 VAL A C 1
ATOM 686 O O . VAL A 1 84 ? -10.852 -24.062 -14.641 1 94.75 84 VAL A O 1
ATOM 689 N N . THR A 1 85 ? -10.148 -22.016 -14.289 1 93.38 85 THR A N 1
ATOM 690 C CA . THR A 1 85 ? -11.508 -21.5 -14.18 1 93.38 85 THR A CA 1
ATOM 691 C C . THR A 1 85 ? -12.266 -21.672 -15.492 1 93.38 85 THR A C 1
ATOM 693 O O . THR A 1 85 ? -13.484 -21.547 -15.539 1 93.38 85 THR A O 1
ATOM 696 N N . SER A 1 86 ? -11.609 -22 -16.594 1 95.44 86 SER A N 1
ATOM 697 C CA . SER A 1 86 ? -12.305 -22.25 -17.859 1 95.44 86 SER A CA 1
ATOM 698 C C . SER A 1 86 ? -12.586 -23.734 -18.047 1 95.44 86 SER A C 1
ATOM 700 O O . SER A 1 86 ? -13 -24.172 -19.125 1 95.44 86 SER A O 1
ATOM 702 N N . LEU A 1 87 ? -12.367 -24.5 -17.016 1 97.62 87 LEU A N 1
ATOM 703 C CA . LEU A 1 87 ? -12.516 -25.953 -17.109 1 97.62 87 LEU A CA 1
ATOM 704 C C . LEU A 1 87 ? -13.93 -26.328 -17.531 1 97.62 87 LEU A C 1
ATOM 706 O O . LEU A 1 87 ? -14.125 -27.25 -18.328 1 97.62 87 LEU A O 1
ATOM 710 N N . ASP A 1 88 ? -14.93 -25.641 -17 1 96.69 88 ASP A N 1
ATOM 711 C CA . ASP A 1 88 ? -16.312 -25.938 -17.344 1 96.69 88 ASP A CA 1
ATOM 712 C C . ASP A 1 88 ? -16.578 -25.719 -18.844 1 96.69 88 ASP A C 1
ATOM 714 O O . ASP A 1 88 ? -17.281 -26.5 -19.484 1 96.69 88 ASP A O 1
ATOM 718 N N . CYS A 1 89 ? -16 -24.688 -19.391 1 96.56 89 CYS A N 1
ATOM 719 C CA . CYS A 1 89 ? -16.141 -24.406 -20.812 1 96.56 89 CYS A CA 1
ATOM 720 C C . CYS A 1 89 ? -15.531 -25.531 -21.656 1 96.56 89 CYS A C 1
ATOM 722 O O . CYS A 1 89 ? -16.094 -25.922 -22.672 1 96.56 89 CYS A O 1
ATOM 724 N N . VAL A 1 90 ? -14.391 -26.047 -21.203 1 97.25 90 VAL A N 1
ATOM 725 C CA . VAL A 1 90 ? -13.719 -27.156 -21.891 1 97.25 90 VAL A CA 1
ATOM 726 C C . VAL A 1 90 ? -14.562 -28.422 -21.797 1 97.25 90 VAL A C 1
ATOM 728 O O . VAL A 1 90 ? -14.797 -29.094 -22.797 1 97.25 90 VAL A O 1
ATOM 731 N N . MET A 1 91 ? -15.055 -28.688 -20.609 1 97.75 91 MET A N 1
ATOM 732 C CA . MET A 1 91 ? -15.797 -29.922 -20.359 1 97.75 91 MET A CA 1
ATOM 733 C C . MET A 1 91 ? -17.156 -29.891 -21.047 1 97.75 91 MET A C 1
ATOM 735 O O . MET A 1 91 ? -17.703 -30.938 -21.375 1 97.75 91 MET A O 1
ATOM 739 N N . ASP A 1 92 ? -17.672 -28.719 -21.281 1 96.69 92 ASP A N 1
ATOM 740 C CA . ASP A 1 92 ? -18.906 -28.578 -22.047 1 96.69 92 ASP A CA 1
ATOM 741 C C . ASP A 1 92 ? -18.719 -29.109 -23.469 1 96.69 92 ASP A C 1
ATOM 743 O O . ASP A 1 92 ? -19.656 -29.656 -24.047 1 96.69 92 ASP A O 1
ATOM 747 N N . LEU A 1 93 ? -17.562 -28.938 -24 1 95.88 93 LEU A N 1
ATOM 748 C CA . LEU A 1 93 ? -17.297 -29.344 -25.375 1 95.88 93 LEU A CA 1
ATOM 749 C C . LEU A 1 93 ? -16.703 -30.75 -25.422 1 95.88 93 LEU A C 1
ATOM 751 O O . LEU A 1 93 ? -16.703 -31.391 -26.469 1 95.88 93 LEU A O 1
ATOM 755 N N . ALA A 1 94 ? -16.156 -31.188 -24.297 1 97.12 94 ALA A N 1
ATOM 756 C CA . ALA A 1 94 ? -15.594 -32.531 -24.156 1 97.12 94 ALA A CA 1
ATOM 757 C C . ALA A 1 94 ? -16.234 -33.281 -22.984 1 97.12 94 ALA A C 1
ATOM 759 O O . ALA A 1 94 ? -15.523 -33.719 -22.078 1 97.12 94 ALA A O 1
ATOM 760 N N . PRO A 1 95 ? -17.484 -33.5 -23.047 1 94.94 95 PRO A N 1
ATOM 761 C CA . PRO A 1 95 ? -18.203 -34 -21.875 1 94.94 95 PRO A CA 1
ATOM 762 C C . PRO A 1 95 ? -17.797 -35.406 -21.469 1 94.94 95 PRO A C 1
ATOM 764 O O . PRO A 1 95 ? -17.984 -35.812 -20.328 1 94.94 95 PRO A O 1
ATOM 767 N N . ASN A 1 96 ? -17.188 -36.156 -22.344 1 96 96 ASN A N 1
ATOM 768 C CA . ASN A 1 96 ? -16.828 -37.531 -22.047 1 96 96 ASN A CA 1
ATOM 769 C C . ASN A 1 96 ? -15.375 -37.656 -21.594 1 96 96 ASN A C 1
ATOM 771 O O . ASN A 1 96 ? -14.898 -38.75 -21.297 1 96 96 ASN A O 1
ATOM 775 N N . ALA A 1 97 ? -14.68 -36.562 -21.578 1 98.31 97 ALA A N 1
ATOM 776 C CA . ALA A 1 97 ? -13.273 -36.594 -21.156 1 98.31 97 ALA A CA 1
ATOM 777 C C . ALA A 1 97 ? -13.148 -36.938 -19.672 1 98.31 97 ALA A C 1
ATOM 779 O O . ALA A 1 97 ? -14.031 -36.594 -18.891 1 98.31 97 ALA A O 1
ATOM 780 N N . THR A 1 98 ? -12.094 -37.594 -19.328 1 98.69 98 THR A N 1
ATOM 781 C CA . THR A 1 98 ? -11.75 -37.875 -17.938 1 98.69 98 THR A CA 1
ATOM 782 C C . THR A 1 98 ? -10.75 -36.844 -17.422 1 98.69 98 THR A C 1
ATOM 784 O O . THR A 1 98 ? -9.742 -36.562 -18.078 1 98.69 98 THR A O 1
ATOM 787 N N . ILE A 1 99 ? -11.078 -36.25 -16.234 1 98.69 99 ILE A N 1
ATOM 788 C CA . ILE A 1 99 ? -10.18 -35.281 -15.594 1 98.69 99 ILE A CA 1
ATOM 789 C C . ILE A 1 99 ? -9.195 -36.031 -14.695 1 98.69 99 ILE A C 1
ATOM 791 O O . ILE A 1 99 ? -9.602 -36.844 -13.852 1 98.69 99 ILE A O 1
ATOM 795 N N . TYR A 1 100 ? -7.895 -35.875 -14.93 1 98.81 100 TYR A N 1
ATOM 796 C CA . TYR A 1 100 ? -6.844 -36.375 -14.047 1 98.81 100 TYR A CA 1
ATOM 797 C C . TYR A 1 100 ? -6.266 -35.25 -13.195 1 98.81 100 TYR A C 1
ATOM 799 O O . TYR A 1 100 ? -5.863 -34.219 -13.719 1 98.81 100 TYR A O 1
ATOM 807 N N . ILE A 1 101 ? -6.234 -35.438 -11.906 1 98.31 101 ILE A N 1
ATOM 808 C CA . ILE A 1 101 ? -5.891 -34.375 -10.969 1 98.31 101 ILE A CA 1
ATOM 809 C C . ILE A 1 101 ? -5.375 -35 -9.664 1 98.31 101 ILE A C 1
ATOM 811 O O . ILE A 1 101 ? -5.648 -36.156 -9.367 1 98.31 101 ILE A O 1
ATOM 815 N N . SER A 1 102 ? -4.551 -34.281 -8.93 1 97.69 102 SER A N 1
ATOM 816 C CA . SER A 1 102 ? -4.113 -34.75 -7.617 1 97.69 102 SER A CA 1
ATOM 817 C C . SER A 1 102 ? -5.273 -34.781 -6.625 1 97.69 102 SER A C 1
ATOM 819 O O . SER A 1 102 ? -6.293 -34.125 -6.844 1 97.69 102 SER A O 1
ATOM 821 N N . GLU A 1 103 ? -5.09 -35.5 -5.516 1 97.06 103 GLU A N 1
ATOM 822 C CA . GLU A 1 103 ? -6.121 -35.531 -4.484 1 97.06 103 GLU A CA 1
ATOM 823 C C . GLU A 1 103 ? -6.391 -34.156 -3.9 1 97.06 103 GLU A C 1
ATOM 825 O O . GLU A 1 103 ? -7.547 -33.781 -3.691 1 97.06 103 GLU A O 1
ATOM 830 N N . LYS A 1 104 ? -5.352 -33.469 -3.621 1 95 104 LYS A N 1
ATOM 831 C CA . LYS A 1 104 ? -5.504 -32.125 -3.086 1 95 104 LYS A CA 1
ATOM 832 C C . LYS A 1 104 ? -6.172 -31.188 -4.102 1 95 104 LYS A C 1
ATOM 834 O O . LYS A 1 104 ? -6.973 -30.328 -3.734 1 95 104 LYS A O 1
ATOM 839 N N . GLY A 1 105 ? -5.777 -31.406 -5.332 1 95.88 105 GLY A N 1
ATOM 840 C CA . GLY A 1 105 ? -6.41 -30.625 -6.387 1 95.88 105 GLY A CA 1
ATOM 841 C C . GLY A 1 105 ? -7.898 -30.891 -6.508 1 95.88 105 GLY A C 1
ATOM 842 O O . GLY A 1 105 ? -8.68 -29.953 -6.695 1 95.88 105 GLY A O 1
ATOM 843 N N . LYS A 1 106 ? -8.242 -32.125 -6.438 1 96.94 106 LYS A N 1
ATOM 844 C CA . LYS A 1 106 ? -9.656 -32.5 -6.539 1 96.94 106 LYS A CA 1
ATOM 845 C C . LYS A 1 106 ? -10.477 -31.844 -5.441 1 96.94 106 LYS A C 1
ATOM 847 O O . LYS A 1 106 ? -11.547 -31.297 -5.703 1 96.94 106 LYS A O 1
ATOM 852 N N . LYS A 1 107 ? -9.961 -31.875 -4.238 1 93.31 107 LYS A N 1
ATOM 853 C CA . LYS A 1 107 ? -10.648 -31.266 -3.102 1 93.31 107 LYS A CA 1
ATOM 854 C C . LYS A 1 107 ? -10.859 -29.766 -3.32 1 93.31 107 LYS A C 1
ATOM 856 O O . LYS A 1 107 ? -11.945 -29.25 -3.049 1 93.31 107 LYS A O 1
ATOM 861 N N . GLY A 1 108 ? -9.82 -29.125 -3.797 1 92.12 108 GLY A N 1
ATOM 862 C CA . GLY A 1 108 ? -9.961 -27.719 -4.082 1 92.12 108 GLY A CA 1
ATOM 863 C C . GLY A 1 108 ? -10.891 -27.422 -5.246 1 92.12 108 GLY A C 1
ATOM 864 O O . GLY A 1 108 ? -11.656 -26.453 -5.211 1 92.12 108 GLY A O 1
ATOM 865 N N . LEU A 1 109 ? -10.789 -28.219 -6.234 1 94.5 109 LEU A N 1
ATOM 866 C CA . LEU A 1 109 ? -11.562 -28.031 -7.453 1 94.5 109 LEU A CA 1
ATOM 867 C C . LEU A 1 109 ? -13.062 -28.141 -7.172 1 94.5 109 LEU A C 1
ATOM 869 O O . LEU A 1 109 ? -13.867 -27.484 -7.836 1 94.5 109 LEU A O 1
ATOM 873 N N . GLU A 1 110 ? -13.422 -28.875 -6.211 1 93.25 110 GLU A N 1
ATOM 874 C CA . GLU A 1 110 ? -14.82 -29.062 -5.816 1 93.25 110 GLU A CA 1
ATOM 875 C C . GLU A 1 110 ? -15.43 -27.75 -5.332 1 93.25 110 GLU A C 1
ATOM 877 O O . GLU A 1 110 ? -16.656 -27.578 -5.34 1 93.25 110 GLU A O 1
ATOM 882 N N . ARG A 1 111 ? -14.594 -26.906 -4.961 1 89.44 111 ARG A N 1
ATOM 883 C CA . ARG A 1 111 ? -15.07 -25.625 -4.473 1 89.44 111 ARG A CA 1
ATOM 884 C C . ARG A 1 111 ? -15.422 -24.703 -5.633 1 89.44 111 ARG A C 1
ATOM 886 O O . ARG A 1 111 ? -16.109 -23.688 -5.445 1 89.44 111 ARG A O 1
ATOM 893 N N . PHE A 1 112 ? -15 -25.109 -6.824 1 88.44 112 PHE A N 1
ATOM 894 C CA . PHE A 1 112 ? -15.234 -24.281 -8 1 88.44 112 PHE A CA 1
ATOM 895 C C . PHE A 1 112 ? -16.312 -24.891 -8.883 1 88.44 112 PHE A C 1
ATOM 897 O O . PHE A 1 112 ? -17.078 -24.156 -9.539 1 88.44 112 PHE A O 1
ATOM 904 N N . PHE A 1 113 ? -16.297 -26.188 -8.891 1 93.31 113 PHE A N 1
ATOM 905 C CA . PHE A 1 113 ? -17.172 -26.875 -9.828 1 93.31 113 PHE A CA 1
ATOM 906 C C . PHE A 1 113 ? -17.875 -28.047 -9.156 1 93.31 113 PHE A C 1
ATOM 908 O O . PHE A 1 113 ? -17.391 -28.578 -8.148 1 93.31 113 PHE A O 1
ATOM 915 N N . ASP A 1 114 ? -19.078 -28.391 -9.68 1 93.62 114 ASP A N 1
ATOM 916 C CA . ASP A 1 114 ? -19.703 -29.672 -9.328 1 93.62 114 ASP A CA 1
ATOM 917 C C . ASP A 1 114 ? -19.062 -30.828 -10.07 1 93.62 114 ASP A C 1
ATOM 919 O O . ASP A 1 114 ? -19.422 -31.109 -11.211 1 93.62 114 ASP A O 1
ATOM 923 N N . LEU A 1 115 ? -18.203 -31.547 -9.414 1 95.69 115 LEU A N 1
ATOM 924 C CA . LEU A 1 115 ? -17.375 -32.562 -10.055 1 95.69 115 LEU A CA 1
ATOM 925 C C . LEU A 1 115 ? -18.188 -33.812 -10.352 1 95.69 115 LEU A C 1
ATOM 927 O O . LEU A 1 115 ? -17.734 -34.688 -11.094 1 95.69 115 LEU A O 1
ATOM 931 N N . SER A 1 116 ? -19.406 -33.875 -9.789 1 93.44 116 SER A N 1
ATOM 932 C CA . SER A 1 116 ? -20.234 -35.062 -10.008 1 93.44 116 SER A CA 1
ATOM 933 C C . SER A 1 116 ? -20.688 -35.156 -11.461 1 93.44 116 SER A C 1
ATOM 935 O O . SER A 1 116 ? -21.109 -36.219 -11.922 1 93.44 116 SER A O 1
ATOM 937 N N . ARG A 1 117 ? -20.516 -34.062 -12.148 1 90.62 117 ARG A N 1
ATOM 938 C CA . ARG A 1 117 ? -20.953 -33.969 -13.539 1 90.62 117 ARG A CA 1
ATOM 939 C C . ARG A 1 117 ? -19.891 -34.562 -14.469 1 90.62 117 ARG A C 1
ATOM 941 O O . ARG A 1 117 ? -20.141 -34.781 -15.656 1 90.62 117 ARG A O 1
ATOM 948 N N . TRP A 1 118 ? -18.656 -34.812 -13.852 1 97.25 118 TRP A N 1
ATOM 949 C CA . TRP A 1 118 ? -17.531 -35.156 -14.695 1 97.25 118 TRP A CA 1
ATOM 950 C C . TRP A 1 118 ? -16.859 -36.438 -14.211 1 97.25 118 TRP A C 1
ATOM 952 O O . TRP A 1 118 ? -17.062 -36.875 -13.07 1 97.25 118 TRP A O 1
ATOM 962 N N . ASN A 1 119 ? -16.234 -37.219 -15.195 1 97.81 119 ASN A N 1
ATOM 963 C CA . ASN A 1 119 ? -15.336 -38.281 -14.805 1 97.81 119 ASN A CA 1
ATOM 964 C C . ASN A 1 119 ? -14.008 -37.75 -14.281 1 97.81 119 ASN A C 1
ATOM 966 O O . ASN A 1 119 ? -13.234 -37.156 -15.023 1 97.81 119 ASN A O 1
ATOM 970 N N . VAL A 1 120 ? -13.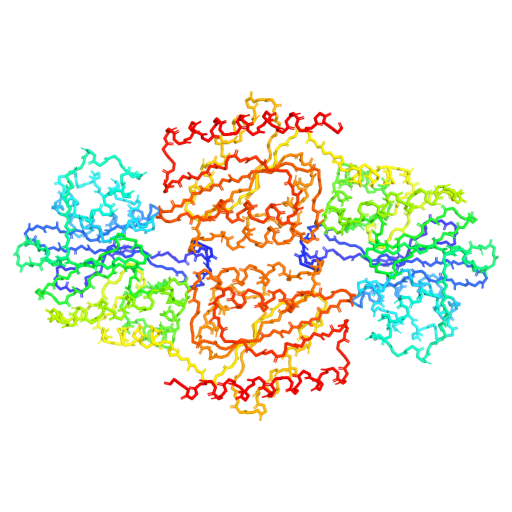781 -38 -12.93 1 98.31 120 VAL A N 1
ATOM 971 C CA . VAL A 1 120 ? -12.562 -37.469 -12.312 1 98.31 120 VAL A CA 1
ATOM 972 C C . VAL A 1 120 ? -11.766 -38.625 -11.688 1 98.31 120 VAL A C 1
ATOM 974 O O . VAL A 1 120 ? -12.305 -39.438 -10.945 1 98.31 120 VAL A O 1
ATOM 977 N N . LYS A 1 121 ? -10.523 -38.688 -12.039 1 98.5 121 LYS A N 1
ATOM 978 C CA . LYS A 1 121 ? -9.594 -39.656 -11.469 1 98.5 121 LYS A CA 1
ATOM 979 C C . LYS A 1 121 ? -8.414 -38.969 -10.805 1 98.5 121 LYS A C 1
ATOM 981 O O . LYS A 1 121 ? -7.832 -38.031 -11.367 1 98.5 121 LYS A O 1
ATOM 986 N N . THR A 1 122 ? -8.078 -39.406 -9.609 1 98.44 122 THR A N 1
ATOM 987 C CA . THR A 1 122 ? -6.926 -38.844 -8.922 1 98.44 122 THR A CA 1
ATOM 988 C C . THR A 1 122 ? -5.648 -39.594 -9.289 1 98.44 122 THR A C 1
ATOM 990 O O . THR A 1 122 ? -5.676 -40.812 -9.516 1 98.44 122 THR A O 1
ATOM 993 N N . VAL A 1 123 ? -4.582 -38.875 -9.43 1 98.31 123 VAL A N 1
ATOM 994 C CA . VAL A 1 123 ? -3.268 -39.438 -9.719 1 98.31 123 VAL A CA 1
ATOM 995 C C . VAL A 1 123 ? -2.254 -38.938 -8.688 1 98.31 123 VAL A C 1
ATOM 997 O O . VAL A 1 123 ? -2.502 -37.938 -8 1 98.31 123 VAL A O 1
ATOM 1000 N N . LYS A 1 124 ? -1.189 -39.594 -8.523 1 97.56 124 LYS A N 1
ATOM 1001 C CA . LYS A 1 124 ? -0.112 -39.25 -7.605 1 97.56 124 LYS A CA 1
ATOM 1002 C C . LYS A 1 124 ? 1.255 -39.5 -8.242 1 97.56 124 LYS A C 1
ATOM 1004 O O . LYS A 1 124 ? 1.342 -39.938 -9.391 1 97.56 124 LYS A O 1
ATOM 1009 N N . THR A 1 125 ? 2.275 -39.125 -7.508 1 97.12 125 THR A N 1
ATOM 1010 C CA . THR A 1 125 ? 3.641 -39.312 -7.992 1 97.12 125 THR A CA 1
ATOM 1011 C C . THR A 1 125 ? 3.891 -40.75 -8.414 1 97.12 125 THR A C 1
ATOM 1013 O O . THR A 1 125 ? 3.65 -41.688 -7.645 1 97.12 125 THR A O 1
ATOM 1016 N N . GLY A 1 126 ? 4.352 -40.875 -9.609 1 96.19 126 GLY A N 1
ATOM 1017 C CA . GLY A 1 126 ? 4.691 -42.219 -10.102 1 96.19 126 GLY A CA 1
ATOM 1018 C C . GLY A 1 126 ? 3.615 -42.812 -10.984 1 96.19 126 GLY A C 1
ATOM 1019 O O . GLY A 1 126 ? 3.883 -43.719 -11.758 1 96.19 126 GLY A O 1
ATOM 1020 N N . ASP A 1 127 ? 2.395 -42.312 -10.828 1 98.19 127 ASP A N 1
ATOM 1021 C CA . ASP A 1 127 ? 1.336 -42.812 -11.711 1 98.19 127 ASP A CA 1
ATOM 1022 C C . ASP A 1 127 ? 1.632 -42.438 -13.164 1 98.19 127 ASP A C 1
ATOM 1024 O O . ASP A 1 127 ? 2.314 -41.438 -13.438 1 98.19 127 ASP A O 1
ATOM 1028 N N . THR A 1 128 ? 1.156 -43.281 -14.07 1 98.25 128 THR A N 1
ATOM 1029 C CA . THR A 1 128 ? 1.33 -43.031 -15.5 1 98.25 128 THR A CA 1
ATOM 1030 C C . THR A 1 128 ? 0.002 -43.188 -16.234 1 98.25 128 THR A C 1
ATOM 1032 O O . THR A 1 128 ? -0.936 -43.781 -15.727 1 98.25 128 THR A O 1
ATOM 1035 N N . LEU A 1 129 ? -0.119 -42.5 -17.297 1 98.5 129 LEU A N 1
ATOM 1036 C CA . LEU A 1 129 ? -1.248 -42.562 -18.219 1 98.5 129 LEU A CA 1
ATOM 1037 C C . LEU A 1 129 ? -0.769 -42.75 -19.656 1 98.5 129 LEU A C 1
ATOM 1039 O O . LEU A 1 129 ? -0.147 -41.875 -20.234 1 98.5 129 LEU A O 1
ATOM 1043 N N . THR A 1 130 ? -1.003 -43.969 -20.156 1 98.5 130 THR A N 1
ATOM 1044 C CA . THR A 1 130 ? -0.682 -44.219 -21.562 1 98.5 130 THR A CA 1
ATOM 1045 C C . THR A 1 130 ? -1.826 -43.781 -22.469 1 98.5 130 THR A C 1
ATOM 1047 O O . THR A 1 130 ? -2.967 -44.219 -22.297 1 98.5 130 THR A O 1
ATOM 1050 N N . ILE A 1 131 ? -1.54 -42.906 -23.453 1 98.56 131 ILE A N 1
ATOM 1051 C CA . ILE A 1 131 ? -2.611 -42.312 -24.234 1 98.56 131 ILE A CA 1
ATOM 1052 C C . ILE A 1 131 ? -2.477 -42.719 -25.703 1 98.56 131 ILE A C 1
ATOM 1054 O O . ILE A 1 131 ? -3.088 -42.125 -26.594 1 98.56 131 ILE A O 1
ATOM 1058 N N . GLY A 1 132 ? -1.759 -43.625 -26.031 1 98.25 132 GLY A N 1
ATOM 1059 C CA . GLY A 1 132 ? -1.377 -44.125 -27.344 1 98.25 132 GLY A CA 1
ATOM 1060 C C . GLY A 1 132 ? 0.109 -44.406 -27.469 1 98.25 132 GLY A C 1
ATOM 1061 O O . GLY A 1 132 ? 0.65 -45.25 -26.766 1 98.25 132 GLY A O 1
ATOM 1062 N N . LYS A 1 133 ? 0.764 -43.688 -28.266 1 97.69 133 LYS A N 1
ATOM 1063 C CA . LYS A 1 133 ? 2.207 -43.844 -28.422 1 97.69 133 LYS A CA 1
ATOM 1064 C C . LYS A 1 133 ? 2.959 -43.125 -27.297 1 97.69 133 LYS A C 1
ATOM 1066 O O . LYS A 1 133 ? 4.16 -43.344 -27.125 1 97.69 133 LYS A O 1
ATOM 1071 N N . ARG A 1 134 ? 2.217 -42.375 -26.531 1 98 134 ARG A N 1
ATOM 1072 C CA . ARG A 1 134 ? 2.836 -41.594 -25.469 1 98 134 ARG A CA 1
ATOM 1073 C C . ARG A 1 134 ? 2.408 -42.094 -24.094 1 98 134 ARG A C 1
ATOM 1075 O O . ARG A 1 134 ? 1.275 -42.562 -23.922 1 98 134 ARG A O 1
ATOM 1082 N N . THR A 1 135 ? 3.303 -42.031 -23.25 1 98.19 135 THR A N 1
ATOM 1083 C CA . THR A 1 135 ? 3.051 -42.25 -21.828 1 98.19 135 THR A CA 1
ATOM 1084 C C . THR A 1 135 ? 3.322 -40.969 -21.016 1 98.19 135 THR A C 1
ATOM 1086 O O . THR A 1 135 ? 4.418 -40.438 -21.078 1 98.19 135 THR A O 1
ATOM 1089 N N . LEU A 1 136 ? 2.346 -40.531 -20.297 1 98.62 136 LEU A N 1
ATOM 1090 C CA . LEU A 1 136 ? 2.457 -39.375 -19.406 1 98.62 136 LEU A CA 1
ATOM 1091 C C . LEU A 1 136 ? 2.682 -39.844 -17.969 1 98.62 136 LEU A C 1
ATOM 1093 O O . LEU A 1 136 ? 2.006 -40.75 -17.484 1 98.62 136 LEU A O 1
ATOM 1097 N N . GLU A 1 137 ? 3.674 -39.281 -17.359 1 98.31 137 GLU A N 1
ATOM 1098 C CA . GLU A 1 137 ? 3.973 -39.562 -15.961 1 98.31 137 GLU A CA 1
ATOM 1099 C C . GLU A 1 137 ? 3.707 -38.344 -15.078 1 98.31 137 GLU A C 1
ATOM 1101 O O . GLU A 1 137 ? 4.031 -37.219 -15.453 1 98.31 137 GLU A O 1
ATOM 1106 N N . PHE A 1 138 ? 3.09 -38.656 -13.922 1 98.25 138 PHE A N 1
ATOM 1107 C CA . PHE A 1 138 ? 2.723 -37.562 -13.008 1 98.25 138 PHE A CA 1
ATOM 1108 C C . PHE A 1 138 ? 3.725 -37.469 -11.867 1 98.25 138 PHE A C 1
ATOM 1110 O O . PHE A 1 138 ? 4.219 -38.469 -11.375 1 98.25 138 PHE A O 1
ATOM 1117 N N . LEU A 1 139 ? 4.078 -36.281 -11.484 1 97.31 139 LEU A N 1
ATOM 1118 C CA . LEU A 1 139 ? 4.906 -35.969 -10.32 1 97.31 139 LEU A CA 1
ATOM 1119 C C . LEU A 1 139 ? 4.297 -34.844 -9.516 1 97.31 139 LEU A C 1
ATOM 1121 O O . LEU A 1 139 ? 4.184 -33.719 -10.016 1 97.31 139 LEU A O 1
ATOM 1125 N N . GLU A 1 140 ? 3.895 -35.125 -8.281 1 96.69 140 GLU A N 1
ATOM 1126 C CA . GLU A 1 140 ? 3.396 -34.062 -7.402 1 96.69 140 GLU A CA 1
ATOM 1127 C C . GLU A 1 140 ? 4.512 -33.094 -7.012 1 96.69 140 GLU A C 1
ATOM 1129 O O . GLU A 1 140 ? 5.629 -33.531 -6.699 1 96.69 140 GLU A O 1
ATOM 1134 N N . THR A 1 141 ? 4.25 -31.859 -7.125 1 94.62 141 THR A N 1
ATOM 1135 C CA . THR A 1 141 ? 5.16 -30.797 -6.715 1 94.62 141 THR A CA 1
ATOM 1136 C C . THR A 1 141 ? 4.484 -29.859 -5.723 1 94.62 141 THR A C 1
ATOM 1138 O O . THR A 1 141 ? 4.391 -28.656 -5.965 1 94.62 141 THR A O 1
ATOM 1141 N N . PRO A 1 142 ? 4.062 -30.422 -4.574 1 91.69 142 PRO A N 1
ATOM 1142 C CA . PRO A 1 142 ? 3.328 -29.578 -3.629 1 91.69 142 PRO A CA 1
ATOM 1143 C C . PRO A 1 142 ? 4.094 -28.312 -3.254 1 91.69 142 PRO A C 1
ATOM 1145 O O . PRO A 1 142 ? 5.297 -28.359 -2.994 1 91.69 142 PRO A O 1
ATOM 1148 N N . MET A 1 143 ? 3.314 -27.125 -3.291 1 88 143 MET A N 1
ATOM 1149 C CA . MET A 1 143 ? 3.768 -25.797 -2.871 1 88 143 MET A CA 1
ATOM 1150 C C . MET A 1 143 ? 4.609 -25.141 -3.959 1 88 143 MET A C 1
ATOM 1152 O O . MET A 1 143 ? 5.184 -24.078 -3.744 1 88 143 MET A O 1
ATOM 1156 N N . LEU A 1 144 ? 4.648 -25.766 -5.113 1 89.44 144 LEU A N 1
ATOM 1157 C CA . LEU A 1 144 ? 5.203 -25.094 -6.281 1 89.44 144 LEU A CA 1
ATOM 1158 C C . LEU A 1 144 ? 4.098 -24.641 -7.23 1 89.44 144 LEU A C 1
ATOM 1160 O O . LEU A 1 144 ? 4.004 -25.141 -8.359 1 89.44 144 LEU A O 1
ATOM 1164 N N . HIS A 1 145 ? 3.211 -23.844 -6.859 1 87.62 145 HIS A N 1
ATOM 1165 C CA . HIS A 1 145 ? 3.324 -23.047 -5.645 1 87.62 145 HIS A CA 1
ATOM 1166 C C . HIS A 1 145 ? 2.076 -23.172 -4.777 1 87.62 145 HIS A C 1
ATOM 1168 O O . HIS A 1 145 ? 1.848 -22.359 -3.883 1 87.62 145 HIS A O 1
ATOM 1174 N N . TRP A 1 146 ? 1.236 -24.094 -5.113 1 90 146 TRP A N 1
ATOM 1175 C CA . TRP A 1 146 ? 0.084 -24.453 -4.293 1 90 146 TRP A CA 1
ATOM 1176 C C . TRP A 1 146 ? 0.198 -25.891 -3.799 1 90 146 TRP A C 1
ATOM 1178 O O . TRP A 1 146 ? 0.977 -26.688 -4.34 1 90 146 TRP A O 1
ATOM 1188 N N . PRO A 1 147 ? -0.604 -26.266 -2.822 1 90.94 147 PRO A N 1
ATOM 1189 C CA . PRO A 1 147 ? -0.534 -27.625 -2.289 1 90.94 147 PRO A CA 1
ATOM 1190 C C . PRO A 1 147 ? -0.886 -28.688 -3.332 1 90.94 147 PRO A C 1
ATOM 1192 O O . PRO A 1 147 ? -0.421 -29.828 -3.24 1 90.94 147 PRO A O 1
ATOM 1195 N N . ASP A 1 148 ? -1.605 -28.344 -4.332 1 94.06 148 ASP A N 1
ATOM 1196 C CA . ASP A 1 148 ? -2.109 -29.312 -5.301 1 94.06 148 ASP A CA 1
ATOM 1197 C C . ASP A 1 148 ? -1.17 -29.438 -6.496 1 94.06 148 ASP A C 1
ATOM 1199 O O . ASP A 1 148 ? -1.356 -30.297 -7.355 1 94.06 148 ASP A O 1
ATOM 1203 N N . SER A 1 149 ? -0.107 -28.688 -6.5 1 95.19 149 SER A N 1
ATOM 1204 C CA . SER A 1 149 ? 0.703 -28.562 -7.707 1 95.19 149 SER A CA 1
ATOM 1205 C C . SER A 1 149 ? 1.315 -29.906 -8.102 1 95.19 149 SER A C 1
ATOM 1207 O O . SER A 1 149 ? 1.751 -30.672 -7.242 1 95.19 149 SER A O 1
ATOM 1209 N N . MET A 1 150 ? 1.321 -30.219 -9.375 1 96.69 150 MET A N 1
ATOM 1210 C CA . MET A 1 150 ? 2.033 -31.359 -9.938 1 96.69 150 MET A CA 1
ATOM 1211 C C . MET A 1 150 ? 2.547 -31.047 -11.344 1 96.69 150 MET A C 1
ATOM 1213 O O . MET A 1 150 ? 2.211 -30 -11.906 1 96.69 150 MET A O 1
ATOM 1217 N N . VAL A 1 151 ? 3.443 -31.828 -11.82 1 97.62 151 VAL A N 1
ATOM 1218 C CA . VAL A 1 151 ? 3.914 -31.719 -13.195 1 97.62 151 VAL A CA 1
ATOM 1219 C C . VAL A 1 151 ? 3.586 -33 -13.969 1 97.62 151 VAL A C 1
ATOM 1221 O O . VAL A 1 151 ? 3.369 -34.031 -13.375 1 97.62 151 VAL A O 1
ATOM 1224 N N . THR A 1 152 ? 3.43 -32.875 -15.234 1 98.56 152 THR A N 1
ATOM 1225 C CA . THR A 1 152 ? 3.227 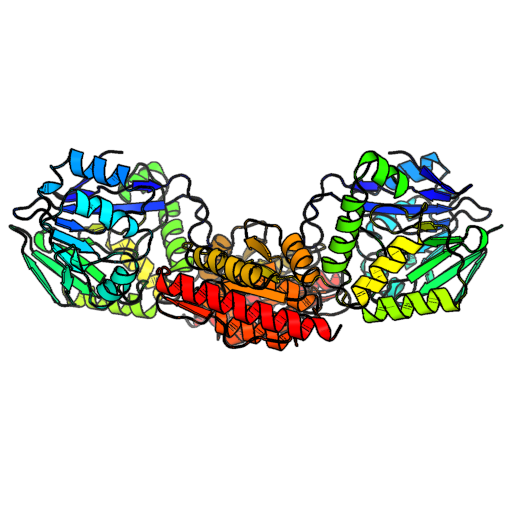-34 -16.156 1 98.56 152 THR A CA 1
ATOM 1226 C C . THR A 1 152 ? 4.414 -34.156 -17.094 1 98.56 152 THR A C 1
ATOM 1228 O O . THR A 1 152 ? 4.82 -33.188 -17.75 1 98.56 152 THR A O 1
ATOM 1231 N N . TYR A 1 153 ? 4.992 -35.312 -17.125 1 98.44 153 TYR A N 1
ATOM 1232 C CA . TYR A 1 153 ? 6.148 -35.594 -17.969 1 98.44 153 TYR A CA 1
ATOM 1233 C C . TYR A 1 153 ? 5.766 -36.5 -19.125 1 98.44 153 TYR A C 1
ATOM 1235 O O . TYR A 1 153 ? 5.262 -37.625 -18.906 1 98.44 153 TYR A O 1
ATOM 1243 N N . ALA A 1 154 ? 5.883 -36.031 -20.375 1 98.38 154 ALA A N 1
ATOM 1244 C CA . ALA A 1 154 ? 5.73 -36.844 -21.562 1 98.38 154 ALA A CA 1
ATOM 1245 C C . ALA A 1 154 ? 7.051 -37.531 -21.938 1 98.38 154 ALA A C 1
ATOM 1247 O O . ALA A 1 154 ? 7.875 -36.938 -22.641 1 98.38 154 ALA A O 1
ATOM 1248 N N . ARG A 1 155 ? 7.121 -38.719 -21.625 1 96.25 155 ARG A N 1
ATOM 1249 C CA . ARG A 1 155 ? 8.383 -39.438 -21.688 1 96.25 155 ARG A CA 1
ATOM 1250 C C . ARG A 1 155 ? 8.922 -39.5 -23.109 1 96.25 155 ARG A C 1
ATOM 1252 O O . ARG A 1 155 ? 10.07 -39.156 -23.359 1 96.25 155 ARG A O 1
ATOM 1259 N N . GLU A 1 156 ? 8.086 -39.938 -24.062 1 97.56 156 GLU A N 1
ATOM 1260 C CA . GLU A 1 156 ? 8.5 -40.156 -25.438 1 97.56 156 GLU A CA 1
ATOM 1261 C C . GLU A 1 156 ? 8.93 -38.844 -26.109 1 97.56 156 GLU A C 1
ATOM 1263 O O . GLU A 1 156 ? 9.812 -38.844 -26.953 1 97.56 156 GLU A O 1
ATOM 1268 N N . ASP A 1 157 ? 8.312 -37.781 -25.609 1 98.06 157 ASP A N 1
ATOM 1269 C CA . ASP A 1 157 ? 8.586 -36.469 -26.234 1 98.06 157 ASP A CA 1
ATOM 1270 C C . ASP A 1 157 ? 9.609 -35.688 -25.422 1 98.06 157 ASP A C 1
ATOM 1272 O O . ASP A 1 157 ? 10.133 -34.688 -25.891 1 98.06 157 ASP A O 1
ATOM 1276 N N . LYS A 1 158 ? 9.898 -36.156 -24.219 1 98 158 LYS A N 1
ATOM 1277 C CA . LYS A 1 158 ? 10.82 -35.5 -23.297 1 98 158 LYS A CA 1
ATOM 1278 C C . LYS A 1 158 ? 10.375 -34.062 -23.016 1 98 158 LYS A C 1
ATOM 1280 O O . LYS A 1 158 ? 11.172 -33.125 -23.094 1 98 158 LYS A O 1
ATOM 1285 N N . ILE A 1 159 ? 9.102 -33.875 -22.75 1 98.44 159 ILE A N 1
ATOM 1286 C CA . ILE A 1 159 ? 8.523 -32.594 -22.391 1 98.44 159 ILE A CA 1
ATOM 1287 C C . ILE A 1 159 ? 8.031 -32.625 -20.938 1 98.44 159 ILE A C 1
ATOM 1289 O O . ILE A 1 159 ? 7.336 -33.562 -20.547 1 98.44 159 ILE A O 1
ATOM 1293 N N . LEU A 1 160 ? 8.516 -31.688 -20.172 1 98.38 160 LEU A N 1
ATOM 1294 C CA . LEU A 1 160 ? 7.992 -31.484 -18.828 1 98.38 160 LEU A CA 1
ATOM 1295 C C . LEU A 1 160 ? 6.992 -30.344 -18.797 1 98.38 160 LEU A C 1
ATOM 1297 O O . LEU A 1 160 ? 7.363 -29.172 -18.984 1 98.38 160 LEU A O 1
ATOM 1301 N N . PHE A 1 161 ? 5.719 -30.609 -18.594 1 98.44 161 PHE A N 1
ATOM 1302 C CA . PHE A 1 161 ? 4.684 -29.609 -18.375 1 98.44 161 PHE A CA 1
ATOM 1303 C C . PHE A 1 161 ? 4.633 -29.203 -16.906 1 98.44 161 PHE A C 1
ATOM 1305 O O . PHE A 1 161 ? 4.156 -29.969 -16.062 1 98.44 161 PHE A O 1
ATOM 1312 N N . THR A 1 162 ? 5.043 -27.969 -16.531 1 96.75 162 THR A N 1
ATOM 1313 C CA . THR A 1 162 ? 5.434 -27.672 -15.156 1 96.75 162 THR A CA 1
ATOM 1314 C C . THR A 1 162 ? 4.41 -26.75 -14.492 1 96.75 162 THR A C 1
ATOM 1316 O O . THR A 1 162 ? 4.605 -26.312 -13.352 1 96.75 162 THR A O 1
ATOM 1319 N N . GLN A 1 163 ? 3.35 -26.453 -15.039 1 93.5 163 GLN A N 1
ATOM 1320 C CA . GLN A 1 163 ? 2.398 -25.484 -14.5 1 93.5 163 GLN A CA 1
ATOM 1321 C C . GLN A 1 163 ? 3.082 -24.156 -14.195 1 93.5 163 GLN A C 1
ATOM 1323 O O . GLN A 1 163 ? 3.73 -23.578 -15.062 1 93.5 163 GLN A O 1
ATOM 1328 N N . ASP A 1 164 ? 3.131 -23.703 -12.852 1 91.44 164 ASP A N 1
ATOM 1329 C CA . ASP A 1 164 ? 3.695 -22.391 -12.539 1 91.44 164 ASP A CA 1
ATOM 1330 C C . ASP A 1 164 ? 5.207 -22.484 -12.344 1 91.44 164 ASP A C 1
ATOM 1332 O O . ASP A 1 164 ? 5.918 -21.484 -12.531 1 91.44 164 ASP A O 1
ATOM 1336 N N . ALA A 1 165 ? 5.668 -23.609 -12.023 1 92 165 ALA A N 1
ATOM 1337 C CA . ALA A 1 165 ? 7.109 -23.781 -11.875 1 92 165 ALA A CA 1
ATOM 1338 C C . ALA A 1 165 ? 7.828 -23.469 -13.188 1 92 165 ALA A C 1
ATOM 1340 O O . ALA A 1 165 ? 7.355 -23.828 -14.266 1 92 165 ALA A O 1
ATOM 1341 N N . PHE A 1 166 ? 8.914 -22.703 -13.086 1 93.5 166 PHE A N 1
ATOM 1342 C CA . PHE A 1 166 ? 9.812 -22.375 -14.18 1 93.5 166 PHE A CA 1
ATOM 1343 C C . PHE A 1 166 ? 9.133 -21.438 -15.172 1 93.5 166 PHE A C 1
ATOM 1345 O O . PHE A 1 166 ? 9.5 -21.391 -16.344 1 93.5 166 PHE A O 1
ATOM 1352 N N . GLY A 1 167 ? 8.078 -20.797 -14.719 1 93 167 GLY A N 1
ATOM 1353 C CA . GLY A 1 167 ? 7.375 -19.844 -15.562 1 93 167 GLY A CA 1
ATOM 1354 C C . GLY A 1 167 ? 7.859 -18.422 -15.391 1 93 167 GLY A C 1
ATOM 1355 O O . GLY A 1 167 ? 8.875 -18.172 -14.734 1 93 167 GLY A O 1
ATOM 1356 N N . GLN A 1 168 ? 7.285 -17.484 -16.172 1 93.94 168 GLN A N 1
ATOM 1357 C CA . GLN A 1 168 ? 7.488 -16.047 -16.109 1 93.94 168 GLN A CA 1
ATOM 1358 C C . GLN A 1 168 ? 6.25 -15.297 -16.609 1 93.94 168 GLN A C 1
ATOM 1360 O O . GLN A 1 168 ? 5.48 -15.82 -17.406 1 93.94 168 GLN A O 1
ATOM 1365 N N . HIS A 1 169 ? 6.059 -14.156 -16.047 1 93.25 169 HIS A N 1
ATOM 1366 C CA . HIS A 1 169 ? 5 -13.312 -16.594 1 93.25 169 HIS A CA 1
ATOM 1367 C C . HIS A 1 169 ? 5.504 -12.469 -17.766 1 93.25 169 HIS A C 1
ATOM 1369 O O . HIS A 1 169 ? 6.141 -11.438 -17.562 1 93.25 169 HIS A O 1
ATOM 1375 N N . VAL A 1 170 ? 5.227 -12.961 -18.953 1 91.5 170 VAL A N 1
ATOM 1376 C CA . VAL A 1 170 ? 5.578 -12.289 -20.203 1 91.5 170 VAL A CA 1
ATOM 1377 C C . VAL A 1 170 ? 4.469 -12.5 -21.234 1 91.5 170 VAL A C 1
ATOM 1379 O O . VAL A 1 170 ? 4.047 -13.633 -21.484 1 91.5 170 VAL A O 1
ATOM 1382 N N . ALA A 1 171 ? 3.953 -11.406 -21.719 1 90.62 171 ALA A N 1
ATOM 1383 C CA . ALA A 1 171 ? 3.146 -11.469 -22.938 1 90.62 171 ALA A CA 1
ATOM 1384 C C . ALA A 1 171 ? 4.016 -11.305 -24.172 1 90.62 171 ALA A C 1
ATOM 1386 O O . ALA A 1 171 ? 4.836 -10.383 -24.25 1 90.62 171 ALA A O 1
ATOM 1387 N N . SER A 1 172 ? 3.918 -12.266 -25.031 1 88.12 172 SER A N 1
ATOM 1388 C CA . SER A 1 172 ? 4.719 -12.234 -26.25 1 88.12 172 SER A CA 1
ATOM 1389 C C . SER A 1 172 ? 3.988 -12.898 -27.406 1 88.12 172 SER A C 1
ATOM 1391 O O . SER A 1 172 ? 3.191 -13.812 -27.203 1 88.12 172 SER A O 1
ATOM 1393 N N . ALA A 1 173 ? 4.277 -12.383 -28.578 1 83.31 173 ALA A N 1
ATOM 1394 C CA . ALA A 1 173 ? 3.793 -13.055 -29.781 1 83.31 173 ALA A CA 1
ATOM 1395 C C . ALA A 1 173 ? 4.531 -14.375 -30 1 83.31 173 ALA A C 1
ATOM 1397 O O . ALA A 1 173 ? 3.986 -15.305 -30.609 1 83.31 173 ALA A O 1
ATOM 1398 N N . ASN A 1 174 ? 5.738 -14.359 -29.391 1 87.06 174 ASN A N 1
ATOM 1399 C CA . ASN A 1 174 ? 6.523 -15.594 -29.453 1 87.06 174 ASN A CA 1
ATOM 1400 C C . ASN A 1 174 ? 6.145 -16.547 -28.328 1 87.06 174 ASN A C 1
ATOM 1402 O O . ASN A 1 174 ? 5.73 -16.125 -27.25 1 87.06 174 ASN A O 1
ATOM 1406 N N . ARG A 1 175 ? 6.305 -17.875 -28.578 1 92.88 175 ARG A N 1
ATOM 1407 C CA . ARG A 1 175 ? 5.953 -18.875 -27.578 1 92.88 175 ARG A CA 1
ATOM 1408 C C . ARG A 1 175 ? 7.203 -19.516 -26.969 1 92.88 175 ARG A C 1
ATOM 1410 O O . ARG A 1 175 ? 7.137 -20.125 -25.906 1 92.88 175 ARG A O 1
ATOM 1417 N N . PHE A 1 176 ? 8.305 -19.266 -27.656 1 96 176 PHE A N 1
ATOM 1418 C CA . PHE A 1 176 ? 9.5 -20.016 -27.281 1 96 176 PHE A CA 1
ATOM 1419 C C . PHE A 1 176 ? 10.594 -19.062 -26.797 1 96 176 PHE A C 1
ATOM 1421 O O . PHE A 1 176 ? 10.703 -17.938 -27.281 1 96 176 PHE A O 1
ATOM 1428 N N . ASP A 1 177 ? 11.469 -19.531 -25.875 1 94.62 177 ASP A N 1
ATOM 1429 C CA . ASP A 1 177 ? 12.555 -18.75 -25.281 1 94.62 177 ASP A CA 1
ATOM 1430 C C . ASP A 1 177 ? 13.5 -18.219 -26.359 1 94.62 177 ASP A C 1
ATOM 1432 O O . ASP A 1 177 ? 13.844 -17.047 -26.375 1 94.62 177 ASP A O 1
ATOM 1436 N N . ASP A 1 178 ? 13.836 -19.047 -27.344 1 93.56 178 ASP A N 1
ATOM 1437 C CA . ASP A 1 178 ? 14.805 -18.656 -28.359 1 93.56 178 ASP A CA 1
ATOM 1438 C C . ASP A 1 178 ? 14.234 -17.578 -29.281 1 93.56 178 ASP A C 1
ATOM 1440 O O . ASP A 1 178 ? 14.93 -16.625 -29.641 1 93.56 178 ASP A O 1
ATOM 1444 N N . GLU A 1 179 ? 12.969 -17.719 -29.594 1 91.31 179 GLU A N 1
ATOM 1445 C CA . GLU A 1 179 ? 12.328 -16.719 -30.438 1 91.31 179 GLU A CA 1
ATOM 1446 C C . GLU A 1 179 ? 12.211 -15.375 -29.703 1 91.31 179 GLU A C 1
ATOM 1448 O O . GLU A 1 179 ? 12.422 -14.32 -30.297 1 91.31 179 GLU A O 1
ATOM 1453 N N . TYR A 1 180 ? 11.883 -15.492 -28.453 1 90.06 180 TYR A N 1
ATOM 1454 C CA . TYR A 1 180 ? 11.773 -14.289 -27.641 1 90.06 180 TYR A CA 1
ATOM 1455 C C . TYR A 1 180 ? 13.125 -13.602 -27.5 1 90.06 180 TYR A C 1
ATOM 1457 O O . TYR A 1 180 ? 13.219 -12.375 -27.562 1 90.06 180 TYR A O 1
ATOM 1465 N N . GLU A 1 181 ? 14.125 -14.336 -27.234 1 88.25 181 GLU A N 1
ATOM 1466 C CA . GLU A 1 181 ? 15.461 -13.781 -27.047 1 88.25 181 GLU A CA 1
ATOM 1467 C C . GLU A 1 181 ? 15.953 -13.07 -28.297 1 88.25 181 GLU A C 1
ATOM 1469 O O . GLU A 1 181 ? 16.688 -12.078 -28.203 1 88.25 181 GLU A O 1
ATOM 1474 N N . ILE A 1 182 ? 15.562 -13.547 -29.453 1 84.94 182 ILE A N 1
ATOM 1475 C CA . ILE A 1 182 ? 15.945 -12.93 -30.719 1 84.94 182 ILE A CA 1
ATOM 1476 C C . ILE A 1 182 ? 15.188 -11.617 -30.906 1 84.94 182 ILE A C 1
ATOM 1478 O O . ILE A 1 182 ? 15.773 -10.609 -31.312 1 84.94 182 ILE A O 1
ATOM 1482 N N . SER A 1 183 ? 13.953 -11.719 -30.594 1 77.44 183 SER A N 1
ATOM 1483 C CA . SER A 1 183 ? 13.078 -10.57 -30.859 1 77.44 183 SER A CA 1
ATOM 1484 C C . SER A 1 183 ? 13.227 -9.508 -29.781 1 77.44 183 SER A C 1
ATOM 1486 O O . SER A 1 183 ? 12.922 -8.336 -30.016 1 77.44 183 SER A O 1
ATOM 1488 N N . ASN A 1 184 ? 13.633 -9.867 -28.625 1 80.19 184 ASN A N 1
ATOM 1489 C CA . ASN A 1 184 ? 13.797 -8.977 -27.484 1 80.19 184 ASN A CA 1
ATOM 1490 C C . ASN A 1 184 ? 15.211 -9.055 -26.906 1 80.19 184 ASN A C 1
ATOM 1492 O O . ASN A 1 184 ? 16.172 -8.617 -27.547 1 80.19 184 ASN A O 1
ATOM 1496 N N . SER A 1 185 ? 15.461 -9.648 -25.703 1 82.12 185 SER A N 1
ATOM 1497 C CA . SER A 1 185 ? 16.797 -9.82 -25.141 1 82.12 185 SER A CA 1
ATOM 1498 C C . SER A 1 185 ? 16.828 -10.953 -24.109 1 82.12 185 SER A C 1
ATOM 1500 O O . SER A 1 185 ? 15.867 -11.133 -23.359 1 82.12 185 SER A O 1
ATOM 1502 N N . PRO A 1 186 ? 17.859 -11.727 -24.234 1 87.56 186 PRO A N 1
ATOM 1503 C CA . PRO A 1 186 ? 18.031 -12.75 -23.203 1 87.56 186 PRO A CA 1
ATOM 1504 C C . PRO A 1 186 ? 17.969 -12.164 -21.797 1 87.56 186 PRO A C 1
ATOM 1506 O O . PRO A 1 186 ? 17.484 -12.82 -20.875 1 87.56 186 PRO A O 1
ATOM 1509 N N . VAL A 1 187 ? 18.391 -10.969 -21.719 1 86.94 187 VAL A N 1
ATOM 1510 C CA . VAL A 1 187 ? 18.453 -10.312 -20.422 1 86.94 187 VAL A CA 1
ATOM 1511 C C . VAL A 1 187 ? 17.031 -10.047 -19.922 1 86.94 187 VAL A C 1
ATOM 1513 O O . VAL A 1 187 ? 16.75 -10.172 -18.719 1 86.94 187 VAL A O 1
ATOM 1516 N N . GLU A 1 188 ? 16.203 -9.711 -20.812 1 87.31 188 GLU A N 1
ATOM 1517 C CA . GLU A 1 188 ? 14.812 -9.453 -20.453 1 87.31 188 GLU A CA 1
ATOM 1518 C C . GLU A 1 188 ? 14.117 -10.734 -19.984 1 87.31 188 GLU A C 1
ATOM 1520 O O . GLU A 1 188 ? 13.328 -10.703 -19.031 1 87.31 188 GLU A O 1
ATOM 1525 N N . LEU A 1 189 ? 14.398 -11.789 -20.672 1 91.69 189 LEU A N 1
ATOM 1526 C CA . LEU A 1 189 ? 13.805 -13.07 -20.281 1 91.69 189 LEU A CA 1
ATOM 1527 C C . LEU A 1 189 ? 14.312 -13.5 -18.922 1 91.69 189 LEU A C 1
ATOM 1529 O O . LEU A 1 189 ? 13.531 -13.945 -18.078 1 91.69 189 LEU A O 1
ATOM 1533 N N . GLU A 1 190 ? 15.594 -13.344 -18.734 1 92.25 190 GLU A N 1
ATOM 1534 C CA . GLU A 1 190 ? 16.172 -13.688 -17.453 1 92.25 190 GLU A CA 1
ATOM 1535 C C . GLU A 1 190 ? 15.57 -12.844 -16.328 1 92.25 190 GLU A C 1
ATOM 1537 O O . GLU A 1 190 ? 15.281 -13.359 -15.25 1 92.25 190 GLU A O 1
ATOM 1542 N N . ASP A 1 191 ? 15.406 -11.617 -16.625 1 92 191 ASP A N 1
ATOM 1543 C CA . ASP A 1 191 ? 14.812 -10.711 -15.656 1 92 191 ASP A CA 1
ATOM 1544 C C . ASP A 1 191 ? 13.383 -11.133 -15.312 1 92 191 ASP A C 1
ATOM 1546 O O . ASP A 1 191 ? 12.969 -11.047 -14.148 1 92 191 ASP A O 1
ATOM 1550 N N . ALA A 1 192 ? 12.648 -11.562 -16.281 1 92.94 192 ALA A N 1
ATOM 1551 C CA . ALA A 1 192 ? 11.281 -12.016 -16.078 1 92.94 192 ALA A CA 1
ATOM 1552 C C . ALA A 1 192 ? 11.242 -13.258 -15.195 1 92.94 192 ALA A C 1
ATOM 1554 O O . ALA A 1 192 ? 10.344 -13.414 -14.367 1 92.94 192 ALA A O 1
ATOM 1555 N N . VAL A 1 193 ? 12.242 -14.141 -15.398 1 94.62 193 VAL A N 1
ATOM 1556 C CA . VAL A 1 193 ? 12.328 -15.352 -14.594 1 94.62 193 VAL A CA 1
ATOM 1557 C C . VAL A 1 193 ? 12.617 -14.984 -13.133 1 94.62 193 VAL A C 1
ATOM 1559 O O . VAL A 1 193 ? 11.977 -15.508 -12.219 1 94.62 193 VAL A O 1
ATOM 1562 N N . VAL A 1 194 ? 13.523 -14.078 -12.945 1 93.5 194 VAL A N 1
ATOM 1563 C CA . VAL A 1 194 ? 13.898 -13.656 -11.602 1 93.5 194 VAL A CA 1
ATOM 1564 C C . VAL A 1 194 ? 12.719 -12.969 -10.922 1 93.5 194 VAL A C 1
ATOM 1566 O O . VAL A 1 194 ? 12.438 -13.227 -9.742 1 93.5 194 VAL A O 1
ATOM 1569 N N . ASP A 1 195 ? 12.086 -12.125 -11.672 1 93.44 195 ASP A N 1
ATOM 1570 C CA . ASP A 1 195 ? 10.914 -11.422 -11.156 1 93.44 195 ASP A CA 1
ATOM 1571 C C . ASP A 1 195 ? 9.836 -12.406 -10.703 1 93.44 195 ASP A C 1
ATOM 1573 O O . ASP A 1 195 ? 9.266 -12.258 -9.625 1 93.44 195 ASP A O 1
ATOM 1577 N N . TYR A 1 196 ? 9.602 -13.406 -11.523 1 94 196 TYR A N 1
ATOM 1578 C CA . TYR A 1 196 ? 8.617 -14.438 -11.258 1 94 196 TYR A CA 1
ATOM 1579 C C . TYR A 1 196 ? 8.977 -15.227 -10 1 94 196 TYR A C 1
ATOM 1581 O O . TYR A 1 196 ? 8.141 -15.414 -9.117 1 94 196 TYR A O 1
ATOM 1589 N N . TYR A 1 197 ? 10.172 -15.594 -9.867 1 93.94 197 TYR A N 1
ATOM 1590 C CA . TYR A 1 197 ? 10.633 -16.328 -8.695 1 93.94 197 TYR A CA 1
ATOM 1591 C C . TYR A 1 197 ? 10.539 -15.469 -7.441 1 93.94 197 TYR A C 1
ATOM 1593 O O . TYR A 1 197 ? 9.992 -15.906 -6.426 1 93.94 197 TYR A O 1
ATOM 1601 N N . ALA A 1 198 ? 11.031 -14.281 -7.523 1 93.81 198 ALA A N 1
ATOM 1602 C CA . ALA A 1 198 ? 11.148 -13.398 -6.363 1 93.81 198 ALA A CA 1
ATOM 1603 C C . ALA A 1 198 ? 9.781 -13.07 -5.777 1 93.81 198 ALA A C 1
ATOM 1605 O O . ALA A 1 198 ? 9.633 -12.938 -4.562 1 93.81 198 ALA A O 1
ATOM 1606 N N . ASN A 1 199 ? 8.812 -12.977 -6.617 1 93.19 199 ASN A N 1
ATOM 1607 C CA . ASN A 1 199 ? 7.512 -12.484 -6.168 1 93.19 199 ASN A CA 1
ATOM 1608 C C . ASN A 1 199 ? 6.543 -13.633 -5.887 1 93.19 199 ASN A C 1
ATOM 1610 O O . ASN A 1 199 ? 5.5 -13.43 -5.262 1 93.19 199 ASN A O 1
ATOM 1614 N N . ILE A 1 200 ? 6.863 -14.859 -6.32 1 91.94 200 ILE A N 1
ATOM 1615 C CA . ILE A 1 200 ? 5.867 -15.922 -6.219 1 91.94 200 ILE A CA 1
ATOM 1616 C C . ILE A 1 200 ? 6.492 -17.141 -5.559 1 91.94 200 ILE A C 1
ATOM 1618 O O . ILE A 1 200 ? 5.902 -17.734 -4.648 1 91.94 200 ILE A O 1
ATOM 1622 N N . LEU A 1 201 ? 7.723 -17.531 -5.906 1 93.75 201 LEU A N 1
ATOM 1623 C CA . LEU A 1 201 ? 8.234 -18.844 -5.559 1 93.75 201 LEU A CA 1
ATOM 1624 C C . LEU A 1 201 ? 9.305 -18.75 -4.469 1 93.75 201 LEU A C 1
ATOM 1626 O O . LEU A 1 201 ? 9.766 -19.766 -3.949 1 93.75 201 LEU A O 1
ATOM 1630 N N . MET A 1 202 ? 9.617 -17.516 -4.035 1 92.12 202 MET A N 1
ATOM 1631 C CA . MET A 1 202 ? 10.688 -17.281 -3.066 1 92.12 202 MET A CA 1
ATOM 1632 C C . MET A 1 202 ? 10.469 -18.125 -1.812 1 92.12 202 MET A C 1
ATOM 1634 O O . MET A 1 202 ? 11.414 -18.703 -1.268 1 92.12 202 MET A O 1
ATOM 1638 N N . PRO A 1 203 ? 9.25 -18.344 -1.336 1 93.19 203 PRO A N 1
ATOM 1639 C CA . PRO A 1 203 ? 9.039 -19.109 -0.109 1 93.19 203 PRO A CA 1
ATOM 1640 C C . PRO A 1 203 ? 9.367 -20.594 -0.284 1 93.19 203 PRO A C 1
ATOM 1642 O O . PRO A 1 203 ? 9.5 -21.328 0.704 1 93.19 203 PRO A O 1
ATOM 1645 N N . PHE A 1 204 ? 9.602 -21.016 -1.5 1 93.81 204 PHE A N 1
ATOM 1646 C CA . PHE A 1 204 ? 9.602 -22.453 -1.743 1 93.81 204 PHE A CA 1
ATOM 1647 C C . PHE A 1 204 ? 10.938 -22.906 -2.314 1 93.81 204 PHE A C 1
ATOM 1649 O O . PHE A 1 204 ? 11 -23.891 -3.059 1 93.81 204 PHE A O 1
ATOM 1656 N N . GLY A 1 205 ? 11.93 -22.141 -1.96 1 91.94 205 GLY A N 1
ATOM 1657 C CA . GLY A 1 205 ? 13.258 -22.453 -2.457 1 91.94 205 GLY A CA 1
ATOM 1658 C C . GLY A 1 205 ? 13.688 -23.891 -2.168 1 91.94 205 GLY A C 1
ATOM 1659 O O . GLY A 1 205 ? 14.141 -24.594 -3.066 1 91.94 205 GLY A O 1
ATOM 1660 N N . GLN A 1 206 ? 13.5 -24.344 -0.961 1 92.31 206 GLN A N 1
ATOM 1661 C CA . GLN A 1 206 ? 13.906 -25.688 -0.572 1 92.31 206 GLN A CA 1
ATOM 1662 C C . GLN A 1 206 ? 13.125 -26.75 -1.349 1 92.31 206 GLN A C 1
ATOM 1664 O O . GLN A 1 206 ? 13.68 -27.766 -1.759 1 92.31 206 GLN A O 1
ATOM 1669 N N . MET A 1 207 ? 11.875 -26.516 -1.539 1 92.81 207 MET A N 1
ATOM 1670 C CA . MET A 1 207 ? 11.039 -27.438 -2.295 1 92.81 207 MET A CA 1
ATOM 1671 C C . MET A 1 207 ? 11.5 -27.531 -3.748 1 92.81 207 MET A C 1
ATOM 1673 O O . MET A 1 207 ? 11.477 -28.594 -4.348 1 92.81 207 MET A O 1
ATOM 1677 N N . ILE A 1 208 ? 11.875 -26.391 -4.258 1 93.56 208 ILE A N 1
ATOM 1678 C CA . ILE A 1 208 ? 12.359 -26.344 -5.633 1 93.56 208 ILE A CA 1
ATOM 1679 C C . ILE A 1 208 ? 13.609 -27.219 -5.77 1 93.56 208 ILE A C 1
ATOM 1681 O O . ILE A 1 208 ? 13.695 -28.047 -6.672 1 93.56 208 ILE A O 1
ATOM 1685 N N . LYS A 1 209 ? 14.531 -27.109 -4.824 1 93.94 209 LYS A N 1
ATOM 1686 C CA . LYS A 1 209 ? 15.75 -27.906 -4.848 1 93.94 209 LYS A CA 1
ATOM 1687 C C . LYS A 1 209 ? 15.438 -29.406 -4.777 1 93.94 209 LYS A C 1
ATOM 1689 O O . LYS A 1 209 ? 15.953 -30.188 -5.57 1 93.94 209 LYS A O 1
ATOM 1694 N N . THR A 1 210 ? 14.578 -29.688 -3.904 1 94.94 210 THR A N 1
ATOM 1695 C CA . THR A 1 210 ? 14.203 -31.078 -3.676 1 94.94 210 THR A CA 1
ATOM 1696 C C . THR A 1 210 ? 13.547 -31.672 -4.914 1 94.94 210 THR A C 1
ATOM 1698 O O . THR A 1 210 ? 13.859 -32.781 -5.309 1 94.94 210 THR A O 1
ATOM 1701 N N . LYS A 1 211 ? 12.711 -30.953 -5.535 1 93.94 211 LYS A N 1
ATOM 1702 C CA . LYS A 1 211 ? 11.953 -31.484 -6.664 1 93.94 211 LYS A CA 1
ATOM 1703 C C . LYS A 1 211 ? 12.82 -31.562 -7.918 1 93.94 211 LYS A C 1
ATOM 1705 O O . LYS A 1 211 ? 12.664 -32.5 -8.727 1 93.94 211 LYS A O 1
ATOM 1710 N N . ILE A 1 212 ? 13.688 -30.578 -8.07 1 93.25 212 ILE A N 1
ATOM 1711 C CA . ILE A 1 212 ? 14.625 -30.672 -9.18 1 93.25 212 ILE A CA 1
ATOM 1712 C C . ILE A 1 212 ? 15.5 -31.922 -9.016 1 93.25 212 ILE A C 1
ATOM 1714 O O . ILE A 1 212 ? 15.727 -32.656 -9.977 1 93.25 212 ILE A O 1
ATOM 1718 N N . ALA A 1 213 ? 15.914 -32.188 -7.812 1 94.25 213 ALA A N 1
ATOM 1719 C CA . ALA A 1 213 ? 16.688 -33.375 -7.523 1 94.25 213 ALA A CA 1
ATOM 1720 C C . ALA A 1 213 ? 15.891 -34.656 -7.82 1 94.25 213 ALA A C 1
ATOM 1722 O O . ALA A 1 213 ? 16.422 -35.625 -8.344 1 94.25 213 ALA A O 1
ATOM 1723 N N . GLU A 1 214 ? 14.688 -34.594 -7.469 1 94.62 214 GLU A N 1
ATOM 1724 C CA . GLU A 1 214 ? 13.82 -35.75 -7.719 1 94.62 214 GLU A CA 1
ATOM 1725 C C . GLU A 1 214 ? 13.656 -36 -9.211 1 94.62 214 GLU A C 1
ATOM 1727 O O . GLU A 1 214 ? 13.68 -37.156 -9.664 1 94.62 214 GLU A O 1
ATOM 1732 N N . ILE A 1 215 ? 13.453 -34.969 -9.938 1 92.88 215 ILE A N 1
ATOM 1733 C CA . ILE A 1 215 ? 13.312 -35.031 -11.383 1 92.88 215 ILE A CA 1
ATOM 1734 C C . ILE A 1 215 ? 14.578 -35.656 -11.992 1 92.88 215 ILE A C 1
ATOM 1736 O O . ILE A 1 215 ? 14.492 -36.531 -12.852 1 92.88 215 ILE A O 1
ATOM 1740 N N . GLN A 1 216 ? 15.664 -35.219 -11.516 1 91.5 216 GLN A N 1
ATOM 1741 C CA .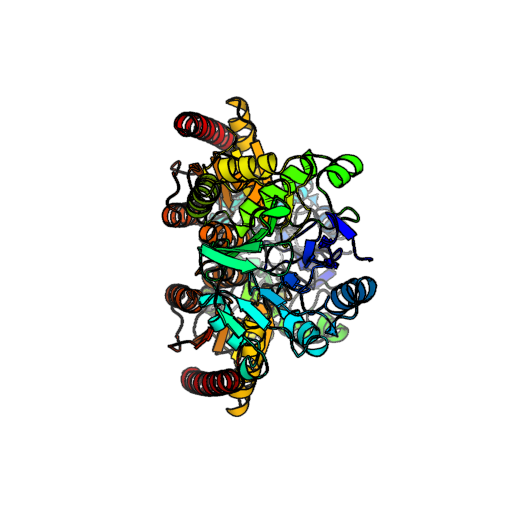 GLN A 1 216 ? 16.938 -35.75 -11.984 1 91.5 216 GLN A CA 1
ATOM 1742 C C . GLN A 1 216 ? 17.094 -37.219 -11.617 1 91.5 216 GLN A C 1
ATOM 1744 O O . GLN A 1 216 ? 17.516 -38.031 -12.438 1 91.5 216 GLN A O 1
ATOM 1749 N N . ALA A 1 217 ? 16.75 -37.531 -10.453 1 94.25 217 ALA A N 1
ATOM 1750 C CA . ALA A 1 217 ? 16.875 -38.906 -9.953 1 94.25 217 ALA A CA 1
ATOM 1751 C C . ALA A 1 217 ? 15.984 -39.844 -10.742 1 94.25 217 ALA A C 1
ATOM 1753 O O . ALA A 1 217 ? 16.344 -41.031 -10.945 1 94.25 217 ALA A O 1
ATOM 1754 N N . LYS A 1 218 ? 14.906 -39.344 -11.164 1 93.56 218 LYS A N 1
ATOM 1755 C CA . LYS A 1 218 ? 13.969 -40.156 -11.938 1 93.56 218 LYS A CA 1
ATOM 1756 C C . LYS A 1 218 ? 14.461 -40.375 -13.367 1 93.56 218 LYS A C 1
ATOM 1758 O O . LYS A 1 218 ? 13.93 -41.188 -14.102 1 93.56 218 LYS A O 1
ATOM 1763 N N . GLY A 1 219 ? 15.453 -39.625 -13.695 1 91.88 219 GLY A N 1
ATOM 1764 C CA . GLY A 1 219 ? 16.047 -39.75 -15.008 1 91.88 219 GLY A CA 1
ATOM 1765 C C . GLY A 1 219 ? 15.219 -39.156 -16.109 1 91.88 219 GLY A C 1
ATOM 1766 O O . GLY A 1 219 ? 15.227 -39.625 -17.25 1 91.88 219 GLY A O 1
ATOM 1767 N N . PHE A 1 220 ? 14.414 -38.188 -15.742 1 93.56 220 PHE A N 1
ATOM 1768 C CA . PHE A 1 220 ? 13.656 -37.5 -16.766 1 93.56 220 PHE A CA 1
ATOM 1769 C C . PHE A 1 220 ? 14.586 -36.812 -17.75 1 93.56 220 PHE A C 1
ATOM 1771 O O . PHE A 1 220 ? 15.391 -35.938 -17.359 1 93.56 220 PHE A O 1
ATOM 1778 N N . GLU A 1 221 ? 14.602 -37.281 -18.969 1 95.56 221 GLU A N 1
ATOM 1779 C CA . GLU A 1 221 ? 15.234 -36.531 -20.031 1 95.56 221 GLU A CA 1
ATOM 1780 C C . GLU A 1 221 ? 14.328 -35.375 -20.516 1 95.56 221 GLU A C 1
ATOM 1782 O O . GLU A 1 221 ? 13.195 -35.625 -20.922 1 95.56 221 GLU A O 1
ATOM 1787 N N . ILE A 1 222 ? 14.812 -34.156 -20.406 1 96.81 222 ILE A N 1
ATOM 1788 C CA . ILE A 1 222 ? 13.93 -33.031 -20.672 1 96.81 222 ILE A CA 1
ATOM 1789 C C . ILE A 1 222 ? 14.469 -32.219 -21.859 1 96.81 222 ILE A C 1
ATOM 1791 O O . ILE A 1 222 ? 15.539 -31.609 -21.766 1 96.81 222 ILE A O 1
ATOM 1795 N N . ASP A 1 223 ? 13.695 -32.219 -22.969 1 97.12 223 ASP A N 1
ATOM 1796 C CA . ASP A 1 223 ? 13.992 -31.406 -24.156 1 97.12 223 ASP A CA 1
ATOM 1797 C C . ASP A 1 223 ? 13.266 -30.078 -24.094 1 97.12 223 ASP A C 1
ATOM 1799 O O . ASP A 1 223 ? 13.734 -29.078 -24.656 1 97.12 223 ASP A O 1
ATOM 1803 N N . ILE A 1 224 ? 12.102 -30.094 -23.422 1 98.12 224 ILE A N 1
ATOM 1804 C CA . ILE A 1 224 ? 11.242 -28.906 -23.391 1 98.12 224 ILE A CA 1
ATOM 1805 C C . ILE A 1 224 ? 10.617 -28.766 -22 1 98.12 224 ILE A C 1
ATOM 1807 O O . ILE A 1 224 ? 10.18 -29.75 -21.406 1 98.12 224 ILE A O 1
ATOM 1811 N N . ILE A 1 225 ? 10.711 -27.641 -21.438 1 98.19 225 ILE A N 1
ATOM 1812 C CA . ILE A 1 225 ? 9.906 -27.281 -20.281 1 98.19 225 ILE A CA 1
ATOM 1813 C C . ILE A 1 225 ? 8.766 -26.359 -20.719 1 98.19 225 ILE A C 1
ATOM 1815 O O . ILE A 1 225 ? 9.008 -25.297 -21.312 1 98.19 225 ILE A O 1
ATOM 1819 N N . ALA A 1 226 ? 7.547 -26.781 -20.484 1 98.31 226 ALA A N 1
ATOM 1820 C CA . ALA A 1 226 ? 6.344 -26.078 -20.938 1 98.31 226 ALA A CA 1
ATOM 1821 C C . ALA A 1 226 ? 5.508 -25.609 -19.75 1 98.31 226 ALA A C 1
ATOM 1823 O O . ALA A 1 226 ? 4.598 -26.312 -19.312 1 98.31 226 ALA A O 1
ATOM 1824 N N . PRO A 1 227 ? 5.73 -24.359 -19.266 1 97.44 227 PRO A N 1
ATOM 1825 C CA . PRO A 1 227 ? 5.023 -23.859 -18.094 1 97.44 227 PRO A CA 1
ATOM 1826 C C . PRO A 1 227 ? 3.648 -23.281 -18.422 1 97.44 227 PRO A C 1
ATOM 1828 O O . PRO A 1 227 ? 3.283 -23.203 -19.609 1 97.44 227 PRO A O 1
ATOM 1831 N N . ASP A 1 228 ? 2.881 -22.953 -17.328 1 96.5 228 ASP A N 1
ATOM 1832 C CA . ASP A 1 228 ? 1.549 -22.375 -17.5 1 96.5 228 ASP A CA 1
ATOM 1833 C C . ASP A 1 228 ? 1.628 -20.875 -17.75 1 96.5 228 ASP A C 1
ATOM 1835 O O . ASP A 1 228 ? 0.646 -20.25 -18.172 1 96.5 228 ASP A O 1
ATOM 1839 N N . HIS A 1 229 ? 2.797 -20.297 -17.453 1 96.19 229 HIS A N 1
ATOM 1840 C CA . HIS A 1 229 ? 2.965 -18.859 -17.703 1 96.19 229 HIS A CA 1
ATOM 1841 C C . HIS A 1 229 ? 4.227 -18.594 -18.516 1 96.19 229 HIS A C 1
ATOM 1843 O O . HIS A 1 229 ? 5.273 -19.203 -18.266 1 96.19 229 HIS A O 1
ATOM 1849 N N . GLY A 1 230 ? 4.141 -17.719 -19.469 1 94.75 230 GLY A N 1
ATOM 1850 C CA . GLY A 1 230 ? 5.289 -17.188 -20.188 1 94.75 230 GLY A CA 1
ATOM 1851 C C . GLY A 1 230 ? 5.73 -18.062 -21.344 1 94.75 230 GLY A C 1
ATOM 1852 O O . GLY A 1 230 ? 4.898 -18.578 -22.094 1 94.75 230 GLY A O 1
ATOM 1853 N N . LEU A 1 231 ? 7.031 -18.156 -21.531 1 94.62 231 LEU A N 1
ATOM 1854 C CA . LEU A 1 231 ? 7.621 -18.797 -22.703 1 94.62 231 LEU A CA 1
ATOM 1855 C C . LEU A 1 231 ? 7.918 -20.266 -22.422 1 94.62 231 LEU A C 1
ATOM 1857 O O . LEU A 1 231 ? 8.18 -20.641 -21.281 1 94.62 231 LEU A O 1
ATOM 1861 N N . ILE A 1 232 ? 7.859 -21.031 -23.469 1 97.44 232 ILE A N 1
ATOM 1862 C CA . ILE A 1 232 ? 8.25 -22.438 -23.453 1 97.44 232 ILE A CA 1
ATOM 1863 C C . ILE A 1 232 ? 9.758 -22.547 -23.656 1 97.44 232 ILE A C 1
ATOM 1865 O O . ILE A 1 232 ? 10.312 -21.969 -24.594 1 97.44 232 ILE A O 1
ATOM 1869 N N . TRP A 1 233 ? 10.383 -23.25 -22.75 1 97.31 233 TRP A N 1
ATOM 1870 C CA . TRP A 1 233 ? 11.828 -23.438 -22.828 1 97.31 233 TRP A CA 1
ATOM 1871 C C . TRP A 1 233 ? 12.172 -24.609 -23.75 1 97.31 233 TRP A C 1
ATOM 1873 O O . TRP A 1 233 ? 12.016 -25.766 -23.359 1 97.31 233 TRP A O 1
ATOM 1883 N N . ARG A 1 234 ? 12.688 -24.375 -24.953 1 96.5 234 ARG A N 1
ATOM 1884 C CA . ARG A 1 234 ? 13.031 -25.469 -25.844 1 96.5 234 ARG A CA 1
ATOM 1885 C C . ARG A 1 234 ? 14.492 -25.375 -26.281 1 96.5 234 ARG A C 1
ATOM 1887 O O . ARG A 1 234 ? 15.094 -26.391 -26.625 1 96.5 234 ARG A O 1
ATOM 1894 N N . LYS A 1 235 ? 15.078 -24.156 -26.297 1 93.44 235 LYS A N 1
ATOM 1895 C CA . LYS A 1 235 ? 16.469 -24 -26.703 1 93.44 235 LYS A CA 1
ATOM 1896 C C . LYS A 1 235 ? 17.406 -24.547 -25.625 1 93.44 235 LYS A C 1
ATOM 1898 O O . LYS A 1 235 ? 18.359 -25.281 -25.938 1 93.44 235 LYS A O 1
ATOM 1903 N N . ASP A 1 236 ? 17.156 -24.172 -24.375 1 88.81 236 ASP A N 1
ATOM 1904 C CA . ASP A 1 236 ? 18 -24.609 -23.266 1 88.81 236 ASP A CA 1
ATOM 1905 C C . ASP A 1 236 ? 17.203 -24.719 -21.969 1 88.81 236 ASP A C 1
ATOM 1907 O O . ASP A 1 236 ? 17.328 -23.875 -21.078 1 88.81 236 ASP A O 1
ATOM 1911 N N . PRO A 1 237 ? 16.453 -25.875 -21.875 1 94.25 237 PRO A N 1
ATOM 1912 C CA . PRO A 1 237 ? 15.688 -26.062 -20.641 1 94.25 237 PRO A CA 1
ATOM 1913 C C . PRO A 1 237 ? 16.562 -26.078 -19.391 1 94.25 237 PRO A C 1
ATOM 1915 O O . PRO A 1 237 ? 16.109 -25.719 -18.312 1 94.25 237 PRO A O 1
ATOM 1918 N N . GLY A 1 238 ? 17.812 -26.516 -19.531 1 92.75 238 GLY A N 1
ATOM 1919 C CA . GLY A 1 238 ? 18.75 -26.516 -18.422 1 92.75 238 GLY A CA 1
ATOM 1920 C C . GLY A 1 238 ? 19.016 -25.141 -17.859 1 92.75 238 GLY A C 1
ATOM 1921 O O . GLY A 1 238 ? 19.312 -24.984 -16.672 1 92.75 238 GLY A O 1
ATOM 1922 N N . LYS A 1 239 ? 18.906 -24.203 -18.703 1 92.75 239 LYS A N 1
ATOM 1923 C CA . LYS A 1 239 ? 19.156 -22.828 -18.281 1 92.75 239 LYS A CA 1
ATOM 1924 C C . LYS A 1 239 ? 18.188 -22.406 -17.188 1 92.75 239 LYS A C 1
ATOM 1926 O O . LYS A 1 239 ? 18.594 -21.891 -16.156 1 92.75 239 LYS A O 1
ATOM 1931 N N . VAL A 1 240 ? 16.922 -22.594 -17.406 1 95.06 240 VAL A N 1
ATOM 1932 C CA . VAL A 1 240 ? 15.922 -22.156 -16.438 1 95.06 240 VAL A CA 1
ATOM 1933 C C . VAL A 1 240 ? 16.031 -23 -15.164 1 95.06 240 VAL A C 1
ATOM 1935 O O . VAL A 1 240 ? 15.836 -22.5 -14.055 1 95.06 240 VAL A O 1
ATOM 1938 N N . LEU A 1 241 ? 16.297 -24.297 -15.352 1 94.81 241 LEU A N 1
ATOM 1939 C CA . LEU A 1 241 ? 16.516 -25.141 -14.18 1 94.81 241 LEU A CA 1
ATOM 1940 C C . LEU A 1 241 ? 17.688 -24.625 -13.344 1 94.81 241 LEU A C 1
ATOM 1942 O O . LEU A 1 241 ? 17.594 -24.547 -12.117 1 94.81 241 LEU A O 1
ATOM 1946 N N . GLY A 1 242 ? 18.75 -24.281 -14.031 1 94.25 242 GLY A N 1
ATOM 1947 C CA . GLY A 1 242 ? 19.906 -23.719 -13.352 1 94.25 242 GLY A CA 1
ATOM 1948 C C . GLY A 1 242 ? 19.609 -22.391 -12.656 1 94.25 242 GLY A C 1
ATOM 1949 O O . GLY A 1 242 ? 20.062 -22.172 -11.531 1 94.25 242 GLY A O 1
ATOM 1950 N N . MET A 1 243 ? 18.859 -21.578 -13.305 1 93.88 243 MET A N 1
ATOM 1951 C CA . MET A 1 243 ? 18.484 -20.297 -12.711 1 93.88 243 MET A CA 1
ATOM 1952 C C . MET A 1 243 ? 17.688 -20.516 -11.43 1 93.88 243 MET A C 1
ATOM 1954 O O . MET A 1 243 ? 17.938 -19.859 -10.414 1 93.88 243 MET A O 1
ATOM 1958 N N . TYR A 1 244 ? 16.719 -21.375 -11.461 1 94.5 244 TYR A N 1
ATOM 1959 C CA . TYR A 1 244 ? 15.891 -21.641 -10.289 1 94.5 244 TYR A CA 1
ATOM 1960 C C . TYR A 1 244 ? 16.719 -22.25 -9.156 1 94.5 244 TYR A C 1
ATOM 1962 O O . TYR A 1 244 ? 16.5 -21.922 -7.988 1 94.5 244 TYR A O 1
ATOM 1970 N N . LEU A 1 245 ? 17.656 -23.094 -9.547 1 94.25 245 LEU A N 1
ATOM 1971 C CA . LEU A 1 245 ? 18.531 -23.656 -8.523 1 94.25 245 LEU A CA 1
ATOM 1972 C C . LEU A 1 245 ? 19.375 -22.562 -7.883 1 94.25 245 LEU A C 1
ATOM 1974 O O . LEU A 1 245 ? 19.562 -22.547 -6.664 1 94.25 245 LEU A O 1
ATOM 1978 N N . ASP A 1 246 ? 19.875 -21.734 -8.719 1 93 246 ASP A N 1
ATOM 1979 C CA . ASP A 1 246 ? 20.656 -20.609 -8.203 1 93 246 ASP A CA 1
ATOM 1980 C C . ASP A 1 246 ? 19.812 -19.75 -7.27 1 93 246 ASP A C 1
ATOM 1982 O O . ASP A 1 246 ? 20.266 -19.359 -6.188 1 93 246 ASP A O 1
ATOM 1986 N N . MET A 1 247 ? 18.656 -19.484 -7.664 1 92.19 247 MET A N 1
ATOM 1987 C CA . MET A 1 247 ? 17.766 -18.641 -6.879 1 92.19 247 MET A CA 1
ATOM 1988 C C . MET A 1 247 ? 17.359 -19.328 -5.586 1 92.19 247 MET A C 1
ATOM 1990 O O . MET A 1 247 ? 17.375 -18.719 -4.516 1 92.19 247 MET A O 1
ATOM 1994 N N . ALA A 1 248 ? 17.047 -20.562 -5.707 1 92.5 248 ALA A N 1
ATOM 1995 C CA . ALA A 1 248 ? 16.656 -21.344 -4.527 1 92.5 248 ALA A CA 1
ATOM 1996 C C . ALA A 1 248 ? 17.812 -21.406 -3.525 1 92.5 248 ALA A C 1
ATOM 1998 O O . ALA A 1 248 ? 17.578 -21.5 -2.316 1 92.5 248 ALA A O 1
ATOM 1999 N N . ASN A 1 249 ? 19 -21.328 -4.031 1 91.12 249 ASN A N 1
ATOM 2000 C CA . ASN A 1 249 ? 20.188 -21.406 -3.176 1 91.12 249 ASN A CA 1
ATOM 2001 C C . ASN A 1 249 ? 20.562 -20.031 -2.631 1 91.12 249 ASN A C 1
ATOM 2003 O O . ASN A 1 249 ? 21.594 -19.891 -1.956 1 91.12 249 ASN A O 1
ATOM 2007 N N . GLY A 1 250 ? 19.797 -19.062 -2.916 1 87.44 250 GLY A N 1
ATOM 2008 C CA . GLY A 1 250 ? 19.969 -17.734 -2.346 1 87.44 250 GLY A CA 1
ATOM 2009 C C . GLY A 1 250 ? 21.062 -16.938 -3.031 1 87.44 250 GLY A C 1
ATOM 2010 O O . GLY A 1 250 ? 21.719 -16.094 -2.404 1 87.44 250 GLY A O 1
ATOM 2011 N N . LYS A 1 251 ? 21.328 -17.312 -4.301 1 89.25 251 LYS A N 1
ATOM 2012 C CA . LYS A 1 251 ? 22.312 -16.531 -5.055 1 89.25 251 LYS A CA 1
ATOM 2013 C C . LYS A 1 251 ? 21.953 -15.055 -5.07 1 89.25 251 LYS A C 1
ATOM 2015 O O . LYS A 1 251 ? 20.797 -14.695 -5.289 1 89.25 251 LYS A O 1
ATOM 2020 N N . ALA A 1 252 ? 22.938 -14.203 -4.73 1 93.56 252 ALA A N 1
ATOM 2021 C CA . ALA A 1 252 ? 22.75 -12.75 -4.723 1 93.56 252 ALA A CA 1
ATOM 2022 C C . ALA A 1 252 ? 24.031 -12.031 -5.148 1 93.56 252 ALA A C 1
ATOM 2024 O O . ALA A 1 252 ? 25.125 -12.594 -5.059 1 93.56 252 ALA A O 1
ATOM 2025 N N . ARG A 1 253 ? 23.828 -10.883 -5.633 1 93.69 253 ARG A N 1
ATOM 2026 C CA . ARG A 1 253 ? 24.969 -10.016 -5.918 1 93.69 253 ARG A CA 1
ATOM 2027 C C . ARG A 1 253 ? 25.5 -9.383 -4.641 1 93.69 253 ARG A C 1
ATOM 2029 O O . ARG A 1 253 ? 24.75 -9.086 -3.719 1 93.69 253 ARG A O 1
ATOM 2036 N N . GLU A 1 254 ? 26.844 -9.258 -4.629 1 97.12 254 GLU A N 1
ATOM 2037 C CA . GLU A 1 254 ? 27.438 -8.43 -3.584 1 97.12 254 GLU A CA 1
ATOM 2038 C C . GLU A 1 254 ? 27.109 -6.953 -3.803 1 97.12 254 GLU A C 1
ATOM 2040 O O . GLU A 1 254 ? 27.969 -6.195 -4.289 1 97.12 254 GLU A O 1
ATOM 2045 N N . SER A 1 255 ? 25.938 -6.574 -3.512 1 96.88 255 SER A N 1
ATOM 2046 C CA . SER A 1 255 ? 25.391 -5.234 -3.734 1 96.88 255 SER A CA 1
ATOM 2047 C C . SER A 1 255 ? 24.312 -4.895 -2.719 1 96.88 255 SER A C 1
ATOM 2049 O O . SER A 1 255 ? 23.969 -5.723 -1.874 1 96.88 255 SER A O 1
ATOM 2051 N N . VAL A 1 256 ? 23.922 -3.641 -2.748 1 97.75 256 VAL A N 1
ATOM 2052 C CA . VAL A 1 256 ? 22.953 -3.166 -1.757 1 97.75 256 VAL A CA 1
ATOM 2053 C C . VAL A 1 256 ? 21.75 -2.545 -2.461 1 97.75 256 VAL A C 1
ATOM 2055 O O . VAL A 1 256 ? 21.906 -1.764 -3.402 1 97.75 256 VAL A O 1
ATOM 2058 N N . ALA A 1 257 ? 20.578 -2.963 -2.135 1 97.75 257 ALA A N 1
ATOM 2059 C CA . ALA A 1 257 ? 19.359 -2.271 -2.551 1 97.75 257 ALA A CA 1
ATOM 2060 C C . ALA A 1 257 ? 18.891 -1.29 -1.479 1 97.75 257 ALA A C 1
ATOM 2062 O O . ALA A 1 257 ? 18.734 -1.661 -0.312 1 97.75 257 ALA A O 1
ATOM 2063 N N . ILE A 1 258 ? 18.75 -0.045 -1.84 1 98.25 258 ILE A N 1
ATOM 2064 C CA . ILE A 1 258 ? 18.125 0.944 -0.975 1 98.25 258 ILE A CA 1
ATOM 2065 C C . ILE A 1 258 ? 16.672 1.137 -1.394 1 98.25 258 ILE A C 1
ATOM 2067 O O . ILE A 1 258 ? 16.391 1.647 -2.48 1 98.25 258 ILE A O 1
ATOM 2071 N N . ILE A 1 259 ? 15.766 0.682 -0.58 1 98.12 259 ILE A N 1
ATOM 2072 C CA . ILE A 1 259 ? 14.336 0.738 -0.838 1 98.12 259 ILE A CA 1
ATOM 2073 C C . ILE A 1 259 ? 13.656 1.646 0.189 1 98.12 259 ILE A C 1
ATOM 2075 O O . ILE A 1 259 ? 13.695 1.367 1.391 1 98.12 259 ILE A O 1
ATOM 2079 N N . TYR A 1 260 ? 13.055 2.705 -0.289 1 97.5 260 TYR A N 1
ATOM 2080 C CA . TYR A 1 260 ? 12.586 3.691 0.677 1 97.5 260 TYR A CA 1
ATOM 2081 C C . TYR A 1 260 ? 11.328 4.387 0.179 1 97.5 260 TYR A C 1
ATOM 2083 O O . TYR A 1 260 ? 10.938 4.223 -0.979 1 97.5 260 TYR A O 1
ATOM 2091 N N . ASP A 1 261 ? 10.633 5.008 1.123 1 96.56 261 ASP A N 1
ATOM 2092 C CA . ASP A 1 261 ? 9.656 6.051 0.802 1 96.56 261 ASP A CA 1
ATOM 2093 C C . ASP A 1 261 ? 9.922 7.312 1.621 1 96.56 261 ASP A C 1
ATOM 2095 O O . ASP A 1 261 ? 10.812 7.336 2.471 1 96.56 261 ASP A O 1
ATOM 2099 N N . THR A 1 262 ? 9.32 8.398 1.201 1 93.5 262 THR A N 1
ATOM 2100 C CA . THR A 1 262 ? 9.562 9.68 1.847 1 93.5 262 THR A CA 1
ATOM 2101 C C . THR A 1 262 ? 8.297 10.531 1.855 1 93.5 262 THR A C 1
ATOM 2103 O O . THR A 1 262 ? 7.43 10.375 0.996 1 93.5 262 THR A O 1
ATOM 2106 N N . MET A 1 263 ? 8.141 11.336 2.936 1 88.06 263 MET A N 1
ATOM 2107 C CA . MET A 1 263 ? 7.023 12.273 3.053 1 88.06 263 MET A CA 1
ATOM 2108 C C . MET A 1 263 ? 7.441 13.672 2.619 1 88.06 263 MET A C 1
ATOM 2110 O O . MET A 1 263 ? 6.898 14.219 1.654 1 88.06 263 MET A O 1
ATOM 2114 N N . TRP A 1 264 ? 8.477 14.266 3.293 1 84.56 264 TRP A N 1
ATOM 2115 C CA . TRP A 1 264 ? 8.953 15.617 3.039 1 84.56 264 TRP A CA 1
ATOM 2116 C C . TRP A 1 264 ? 10.375 15.602 2.5 1 84.56 264 TRP A C 1
ATOM 2118 O O . TRP A 1 264 ? 11.188 16.453 2.846 1 84.56 264 TRP A O 1
ATOM 2128 N N . GLN A 1 265 ? 10.734 14.461 1.833 1 88.12 265 GLN A N 1
ATOM 2129 C CA . GLN A 1 265 ? 11.969 14.305 1.064 1 88.12 265 GLN A CA 1
ATOM 2130 C C . GLN A 1 265 ? 13.172 14.141 1.984 1 88.12 265 GLN A C 1
ATOM 2132 O O . GLN A 1 265 ? 14.281 13.844 1.522 1 88.12 265 GLN A O 1
ATOM 2137 N N . SER A 1 266 ? 12.961 14.25 3.283 1 92.69 266 SER A N 1
ATOM 2138 C CA . SER A 1 266 ? 14.094 14.094 4.195 1 92.69 266 SER A CA 1
ATOM 2139 C C . SER A 1 266 ? 14.688 12.695 4.109 1 92.69 266 SER A C 1
ATOM 2141 O O . SER A 1 266 ? 15.906 12.531 4.004 1 92.69 266 SER A O 1
ATOM 2143 N N . THR A 1 267 ? 13.852 11.664 4.152 1 95.44 267 THR A N 1
ATOM 2144 C CA . THR A 1 267 ? 14.328 10.289 4.027 1 95.44 267 THR A CA 1
ATOM 2145 C C . THR A 1 267 ? 14.992 10.07 2.67 1 95.44 267 THR A C 1
ATOM 2147 O O . THR A 1 267 ? 16 9.375 2.572 1 95.44 267 THR A O 1
ATOM 2150 N N . GLU A 1 268 ? 14.422 10.68 1.665 1 93.56 268 GLU A N 1
ATOM 2151 C CA . GLU A 1 268 ? 15.008 10.602 0.33 1 93.56 268 GLU A CA 1
ATOM 2152 C C . GLU A 1 268 ? 16.406 11.219 0.297 1 93.56 268 GLU A C 1
ATOM 2154 O O . GLU A 1 268 ? 17.312 10.68 -0.329 1 93.56 268 GLU A O 1
ATOM 2159 N N . LYS A 1 269 ? 16.578 12.344 0.985 1 92.69 269 LYS A N 1
ATOM 2160 C CA . LYS A 1 269 ? 17.859 13.039 1.023 1 92.69 269 LYS A CA 1
ATOM 2161 C C . LYS A 1 269 ? 18.922 12.203 1.724 1 92.69 269 LYS A C 1
ATOM 2163 O O . LYS A 1 269 ? 20.125 12.391 1.49 1 92.69 269 LYS A O 1
ATOM 2168 N N . MET A 1 270 ? 18.484 11.281 2.576 1 96.31 270 MET A N 1
ATOM 2169 C CA . MET A 1 270 ? 19.406 10.391 3.266 1 96.31 270 MET A CA 1
ATOM 2170 C C . MET A 1 270 ? 19.938 9.312 2.32 1 96.31 270 MET A C 1
ATOM 2172 O O . MET A 1 270 ? 21.078 8.867 2.449 1 96.31 270 MET A O 1
ATOM 2176 N N . ALA A 1 271 ? 19.141 8.883 1.357 1 94.75 271 ALA A N 1
ATOM 2177 C CA . ALA A 1 271 ? 19.438 7.734 0.498 1 94.75 271 ALA A CA 1
ATOM 2178 C C . ALA A 1 271 ? 20.672 7.996 -0.359 1 94.75 271 ALA A C 1
ATOM 2180 O O . ALA A 1 271 ? 21.484 7.098 -0.568 1 94.75 271 ALA A O 1
ATOM 2181 N N . GLY A 1 272 ? 20.812 9.219 -0.83 1 89.88 272 GLY A N 1
ATOM 2182 C CA . GLY A 1 272 ? 21.953 9.562 -1.682 1 89.88 272 GLY A CA 1
ATOM 2183 C C . GLY A 1 272 ? 23.297 9.344 -1.01 1 89.88 272 GLY A C 1
ATOM 2184 O O . GLY A 1 272 ? 24.094 8.531 -1.464 1 89.88 272 GLY A O 1
ATOM 2185 N N . PRO A 1 273 ? 23.469 10.117 0.118 1 94.88 273 PRO A N 1
ATOM 2186 C CA . PRO A 1 273 ? 24.734 9.945 0.853 1 94.88 273 PRO A CA 1
ATOM 2187 C C . PRO A 1 273 ? 24.969 8.5 1.294 1 94.88 273 PRO A C 1
ATOM 2189 O O . PRO A 1 273 ? 26.094 8.023 1.282 1 94.88 273 PRO A O 1
ATOM 2192 N N . ILE A 1 274 ? 23.938 7.77 1.69 1 97.62 274 ILE A N 1
ATOM 2193 C CA . ILE A 1 274 ? 24.078 6.367 2.068 1 97.62 274 ILE A CA 1
ATOM 2194 C C . ILE A 1 274 ? 24.594 5.559 0.877 1 97.62 274 ILE A C 1
ATOM 2196 O O . ILE A 1 274 ? 25.516 4.766 1.011 1 97.62 274 ILE A O 1
ATOM 2200 N N . ALA A 1 275 ? 23.984 5.781 -0.311 1 95.94 275 ALA A N 1
ATOM 2201 C CA . ALA A 1 275 ? 24.391 5.086 -1.526 1 95.94 275 ALA A CA 1
ATOM 2202 C C . ALA A 1 275 ? 25.844 5.387 -1.865 1 95.94 275 ALA A C 1
ATOM 2204 O O . ALA A 1 275 ? 26.594 4.504 -2.305 1 95.94 275 ALA A O 1
ATOM 2205 N N . GLU A 1 276 ? 26.203 6.652 -1.707 1 93.06 276 GLU A N 1
ATOM 2206 C CA . GLU A 1 276 ? 27.594 7.039 -1.959 1 93.06 276 GLU A CA 1
ATOM 2207 C C . GLU A 1 276 ? 28.547 6.32 -1.013 1 93.06 276 GLU A C 1
ATOM 2209 O O . GLU A 1 276 ? 29.656 5.945 -1.406 1 93.06 276 GLU A O 1
ATOM 2214 N N . GLY A 1 277 ? 28.078 6.176 0.253 1 97.31 277 GLY A N 1
ATOM 2215 C CA . GLY A 1 277 ? 28.875 5.398 1.192 1 97.31 277 GLY A CA 1
ATOM 2216 C C . GLY A 1 277 ? 29.047 3.953 0.771 1 97.31 277 GLY A C 1
ATOM 2217 O O . GLY A 1 277 ? 30.141 3.404 0.857 1 97.31 277 GLY A O 1
ATOM 2218 N N . VAL A 1 278 ? 28.016 3.34 0.3 1 97.31 278 VAL A N 1
ATOM 2219 C CA . VAL A 1 278 ? 28.062 1.966 -0.188 1 97.31 278 VAL A CA 1
ATOM 2220 C C . VAL A 1 278 ? 29.047 1.864 -1.354 1 97.31 278 VAL A C 1
ATOM 2222 O O . VAL A 1 278 ? 29.891 0.969 -1.386 1 97.31 278 VAL A O 1
ATOM 2225 N N . ARG A 1 279 ? 28.953 2.811 -2.244 1 93.25 279 ARG A N 1
ATOM 2226 C CA . ARG A 1 279 ? 29.812 2.83 -3.43 1 93.25 279 ARG A CA 1
ATOM 2227 C C . ARG A 1 279 ? 31.266 3.029 -3.047 1 93.25 279 ARG A C 1
ATOM 2229 O O . ARG A 1 279 ? 32.156 2.473 -3.686 1 93.25 279 ARG A O 1
ATOM 2236 N N . ALA A 1 280 ? 31.484 3.865 -2.074 1 95.06 280 ALA A N 1
ATOM 2237 C CA . ALA A 1 280 ? 32.844 4.152 -1.628 1 95.06 280 ALA A CA 1
ATOM 2238 C C . ALA A 1 280 ? 33.531 2.883 -1.158 1 95.06 280 ALA A C 1
ATOM 2240 O O . ALA A 1 280 ? 34.781 2.797 -1.192 1 95.06 280 ALA A O 1
ATOM 2241 N N . GLU A 1 281 ? 32.781 1.922 -0.744 1 97.44 281 GLU A N 1
ATOM 2242 C CA . GLU A 1 281 ? 33.344 0.653 -0.301 1 97.44 281 GLU A CA 1
ATOM 2243 C C . GLU A 1 281 ? 33.375 -0.36 -1.441 1 97.44 281 GLU A C 1
ATOM 2245 O O . GLU A 1 281 ? 33.656 -1.543 -1.218 1 97.44 281 GLU A O 1
ATOM 2250 N N . GLY A 1 282 ? 33.031 0.067 -2.646 1 94.75 282 GLY A N 1
ATOM 2251 C CA . GLY A 1 282 ? 33.219 -0.744 -3.838 1 94.75 282 GLY A CA 1
ATOM 2252 C C . GLY A 1 282 ? 32 -1.562 -4.207 1 94.75 282 GLY A C 1
ATOM 2253 O O . GLY A 1 282 ? 32.062 -2.424 -5.086 1 94.75 282 GLY A O 1
ATOM 2254 N N . LEU A 1 283 ? 30.875 -1.378 -3.494 1 96.88 283 LEU A N 1
ATOM 2255 C CA . LEU A 1 283 ? 29.672 -2.139 -3.809 1 96.88 283 LEU A CA 1
ATOM 2256 C C . LEU A 1 283 ? 28.734 -1.323 -4.688 1 96.88 283 LEU A C 1
ATOM 2258 O O . LEU A 1 283 ? 28.625 -0.105 -4.531 1 96.88 283 LEU A O 1
ATOM 2262 N N . ASN A 1 284 ? 28.094 -1.973 -5.59 1 93.19 284 ASN A N 1
ATOM 2263 C CA . ASN A 1 284 ? 27 -1.35 -6.336 1 93.19 284 ASN A CA 1
ATOM 2264 C C . ASN A 1 284 ? 25.766 -1.149 -5.465 1 93.19 284 ASN A C 1
ATOM 2266 O O . ASN A 1 284 ? 25.578 -1.867 -4.48 1 93.19 284 ASN A O 1
ATOM 2270 N N . CYS A 1 285 ? 25.047 -0.135 -5.84 1 92 285 CYS A N 1
ATOM 2271 C CA . CYS A 1 285 ? 23.859 0.197 -5.055 1 92 285 CYS A CA 1
ATOM 2272 C C . CYS A 1 285 ? 22.703 0.613 -5.961 1 92 285 CYS A C 1
ATOM 2274 O O . CYS A 1 285 ? 22.891 1.393 -6.895 1 92 285 CYS A O 1
ATOM 2276 N N . GLN A 1 286 ? 21.516 0.019 -5.77 1 91.31 286 GLN A N 1
ATOM 2277 C CA . GLN A 1 286 ? 20.281 0.42 -6.445 1 91.31 286 GLN A CA 1
ATOM 2278 C C . GLN A 1 286 ? 19.344 1.144 -5.488 1 91.31 286 GLN A C 1
ATOM 2280 O O . GLN A 1 286 ? 19.188 0.734 -4.336 1 91.31 286 GLN A O 1
ATOM 2285 N N . ILE A 1 287 ? 18.812 2.25 -5.949 1 93 287 ILE A N 1
ATOM 2286 C CA . ILE A 1 287 ? 17.891 3.033 -5.125 1 93 287 ILE A CA 1
ATOM 2287 C C . ILE A 1 287 ? 16.484 2.93 -5.688 1 93 287 ILE A C 1
ATOM 2289 O O . ILE A 1 287 ? 16.25 3.207 -6.867 1 93 287 ILE A O 1
ATOM 2293 N N . ILE A 1 288 ? 15.586 2.49 -4.855 1 93.31 288 ILE A N 1
ATOM 2294 C CA . ILE A 1 288 ? 14.195 2.289 -5.258 1 93.31 288 ILE A CA 1
ATOM 2295 C C . ILE A 1 288 ? 13.273 3.104 -4.352 1 93.31 288 ILE A C 1
ATOM 2297 O O . ILE A 1 288 ? 13.305 2.953 -3.129 1 93.31 288 ILE A O 1
ATOM 2301 N N . LYS A 1 289 ? 12.523 3.996 -4.973 1 93.19 289 LYS A N 1
ATOM 2302 C CA . LYS A 1 289 ? 11.484 4.719 -4.246 1 93.19 289 LYS A CA 1
ATOM 2303 C C . LYS A 1 289 ? 10.141 3.992 -4.34 1 93.19 289 LYS A C 1
ATOM 2305 O O . LYS A 1 289 ? 9.609 3.803 -5.434 1 93.19 289 LYS A O 1
ATOM 2310 N N . LEU A 1 290 ? 9.656 3.686 -3.176 1 92.88 290 LEU A N 1
ATOM 2311 C CA . LEU A 1 290 ? 8.336 3.062 -3.139 1 92.88 290 LEU A CA 1
ATOM 2312 C C . LEU A 1 290 ? 7.262 4.043 -3.59 1 92.88 290 LEU A C 1
ATOM 2314 O O . LEU A 1 290 ? 7.512 5.246 -3.686 1 92.88 290 LEU A O 1
ATOM 2318 N N . ARG A 1 291 ? 6.082 3.924 -3.977 1 87.56 291 ARG A N 1
ATOM 2319 C CA . ARG A 1 291 ? 4.898 4.578 -4.52 1 87.56 291 ARG A CA 1
ATOM 2320 C C . ARG A 1 291 ? 5.148 5.07 -5.941 1 87.56 291 ARG A C 1
ATOM 2322 O O . ARG A 1 291 ? 4.203 5.375 -6.672 1 87.56 291 ARG A O 1
ATOM 2329 N N . ALA A 1 292 ? 6.59 5.207 -6.195 1 84.69 292 ALA A N 1
ATOM 2330 C CA . ALA A 1 292 ? 6.922 5.57 -7.57 1 84.69 292 ALA A CA 1
ATOM 2331 C C . ALA A 1 292 ? 7.297 4.34 -8.391 1 84.69 292 ALA A C 1
ATOM 2333 O O . ALA A 1 292 ? 7.52 4.434 -9.594 1 84.69 292 ALA A O 1
ATOM 2334 N N . THR A 1 293 ? 7.48 3.211 -7.703 1 86.06 293 THR A N 1
ATOM 2335 C CA . THR A 1 293 ? 7.895 1.956 -8.32 1 86.06 293 THR A CA 1
ATOM 2336 C C . THR A 1 293 ? 6.969 0.817 -7.906 1 86.06 293 THR A C 1
ATOM 2338 O O . THR A 1 293 ? 6.578 0.721 -6.738 1 86.06 293 THR A O 1
ATOM 2341 N N . PRO A 1 294 ? 6.59 -0.049 -8.875 1 85.25 294 PRO A N 1
ATOM 2342 C CA . PRO A 1 294 ? 5.801 -1.213 -8.469 1 85.25 294 PRO A CA 1
ATOM 2343 C C . PRO A 1 294 ? 6.48 -2.043 -7.387 1 85.25 294 PRO A C 1
ATOM 2345 O O . PRO A 1 294 ? 7.699 -2.229 -7.422 1 85.25 294 PRO A O 1
ATOM 2348 N N . THR A 1 295 ? 5.723 -2.492 -6.453 1 90.56 295 THR A N 1
ATOM 2349 C CA . THR A 1 295 ? 6.246 -3.268 -5.336 1 90.56 295 THR A CA 1
ATOM 2350 C C . THR A 1 295 ? 6.988 -4.504 -5.84 1 90.56 295 THR A C 1
ATOM 2352 O O . THR A 1 295 ? 7.988 -4.918 -5.25 1 90.56 295 THR A O 1
ATOM 2355 N N . SER A 1 296 ? 6.543 -5.121 -6.938 1 90.81 296 SER A N 1
ATOM 2356 C CA . SER A 1 296 ? 7.18 -6.316 -7.488 1 90.81 296 SER A CA 1
ATOM 2357 C C . SER A 1 296 ? 8.625 -6.035 -7.891 1 90.81 296 SER A C 1
ATOM 2359 O O . SER A 1 296 ? 9.492 -6.902 -7.75 1 90.81 296 SER A O 1
ATOM 2361 N N . VAL A 1 297 ? 8.875 -4.816 -8.406 1 90.06 297 VAL A N 1
ATOM 2362 C CA . VAL A 1 297 ? 10.227 -4.418 -8.789 1 90.06 297 VAL A CA 1
ATOM 2363 C C . VAL A 1 297 ? 11.094 -4.289 -7.535 1 90.06 297 VAL A C 1
ATOM 2365 O O . VAL A 1 297 ? 12.242 -4.73 -7.523 1 90.06 297 VAL A O 1
ATOM 2368 N N . ALA A 1 298 ? 10.516 -3.701 -6.5 1 94.44 298 ALA A N 1
ATOM 2369 C CA . ALA A 1 298 ? 11.242 -3.568 -5.242 1 94.44 298 ALA A CA 1
ATOM 2370 C C . ALA A 1 298 ? 11.617 -4.938 -4.68 1 94.44 298 ALA A C 1
ATOM 2372 O O . ALA A 1 298 ? 12.734 -5.137 -4.203 1 94.44 298 ALA A O 1
ATOM 2373 N N . ILE A 1 299 ? 10.68 -5.883 -4.738 1 95.5 299 ILE A N 1
ATOM 2374 C CA . ILE A 1 299 ? 10.906 -7.234 -4.242 1 95.5 299 ILE A CA 1
ATOM 2375 C C . ILE A 1 299 ? 12.023 -7.898 -5.047 1 95.5 299 ILE A C 1
ATOM 2377 O O . ILE A 1 299 ? 12.914 -8.539 -4.48 1 95.5 299 ILE A O 1
ATOM 2381 N N . LYS A 1 300 ? 11.953 -7.75 -6.344 1 93.62 300 LYS A N 1
ATOM 2382 C CA . LYS A 1 300 ? 12.969 -8.328 -7.215 1 93.62 300 LYS A CA 1
ATOM 2383 C C . LYS A 1 300 ? 14.352 -7.773 -6.895 1 93.62 300 LYS A C 1
ATOM 2385 O O . LYS A 1 300 ? 15.328 -8.523 -6.805 1 93.62 300 LYS A O 1
ATOM 2390 N N . GLU A 1 301 ? 14.445 -6.461 -6.742 1 92.81 301 GLU A N 1
ATOM 2391 C CA . GLU A 1 301 ? 15.734 -5.844 -6.457 1 92.81 301 GLU A CA 1
ATOM 2392 C C . GLU A 1 301 ? 16.25 -6.246 -5.074 1 92.81 301 GLU A C 1
ATOM 2394 O O . GLU A 1 301 ? 17.438 -6.449 -4.887 1 92.81 301 GLU A O 1
ATOM 2399 N N . PHE A 1 302 ? 15.352 -6.312 -4.09 1 96.31 302 PHE A N 1
ATOM 2400 C CA . PHE A 1 302 ? 15.727 -6.859 -2.791 1 96.31 302 PHE A CA 1
ATOM 2401 C C . PHE A 1 302 ? 16.344 -8.242 -2.941 1 96.31 302 PHE A C 1
ATOM 2403 O O . PHE A 1 302 ? 17.391 -8.523 -2.363 1 96.31 302 PHE A O 1
ATOM 2410 N N . TRP A 1 303 ? 15.672 -9.07 -3.711 1 94.38 303 TRP A N 1
ATOM 2411 C CA . TRP A 1 303 ? 16.109 -10.453 -3.877 1 94.38 303 TRP A CA 1
ATOM 2412 C C . TRP A 1 303 ? 17.469 -10.516 -4.547 1 94.38 303 TRP A C 1
ATOM 2414 O O . TRP A 1 303 ? 18.312 -11.359 -4.191 1 94.38 303 TRP A O 1
ATOM 2424 N N . LYS A 1 304 ? 17.75 -9.648 -5.523 1 94.5 304 LYS A N 1
ATOM 2425 C CA . LYS A 1 304 ? 18.984 -9.672 -6.305 1 94.5 304 LYS A CA 1
ATOM 2426 C C . LYS A 1 304 ? 20.188 -9.266 -5.449 1 94.5 304 LYS A C 1
ATOM 2428 O O . LYS A 1 304 ? 21.312 -9.68 -5.727 1 94.5 304 LYS A O 1
ATOM 2433 N N . CYS A 1 305 ? 19.984 -8.492 -4.402 1 96.12 305 CYS A N 1
ATOM 2434 C CA . CYS A 1 305 ? 21.062 -7.922 -3.621 1 96.12 305 CYS A CA 1
ATOM 2435 C C . CYS A 1 305 ? 21.266 -8.695 -2.324 1 96.12 305 CYS A C 1
ATOM 2437 O O . CYS A 1 305 ? 20.312 -9.156 -1.709 1 96.12 305 CYS A O 1
ATOM 2439 N N . ARG A 1 306 ? 22.531 -8.828 -1.938 1 98 306 ARG A N 1
ATOM 2440 C CA . ARG A 1 306 ? 22.844 -9.492 -0.676 1 98 306 ARG A CA 1
ATOM 2441 C C . ARG A 1 306 ? 22.391 -8.656 0.513 1 98 306 ARG A C 1
ATOM 2443 O O . ARG A 1 306 ? 21.953 -9.203 1.532 1 98 306 ARG A O 1
ATOM 2450 N N . GLY A 1 307 ? 22.5 -7.367 0.337 1 98.5 307 GLY A N 1
ATOM 2451 C CA . GLY A 1 307 ? 22.094 -6.469 1.399 1 98.5 307 GLY A CA 1
ATOM 2452 C C . GLY A 1 307 ? 21 -5.508 0.971 1 98.5 307 GLY A C 1
ATOM 2453 O O . GLY A 1 307 ? 20.891 -5.16 -0.208 1 98.5 307 GLY A O 1
ATOM 2454 N N . ALA A 1 308 ? 20.188 -5.074 1.944 1 98.75 308 ALA A N 1
ATOM 2455 C CA . ALA A 1 308 ? 19.172 -4.074 1.652 1 98.75 308 ALA A CA 1
ATOM 2456 C C . ALA A 1 308 ? 19.016 -3.092 2.811 1 98.75 308 ALA A C 1
ATOM 2458 O O . ALA A 1 308 ? 19.062 -3.486 3.979 1 98.75 308 ALA A O 1
ATOM 2459 N N . LEU A 1 309 ? 18.922 -1.886 2.516 1 98.81 309 LEU A N 1
ATOM 2460 C CA . LEU A 1 309 ? 18.578 -0.836 3.469 1 98.81 309 LEU A CA 1
ATOM 2461 C C . LEU A 1 309 ? 17.156 -0.327 3.229 1 98.81 309 LEU A C 1
ATOM 2463 O O . LEU A 1 309 ? 16.844 0.129 2.129 1 98.81 309 LEU A O 1
ATOM 2467 N N . ILE A 1 310 ? 16.344 -0.422 4.234 1 98.88 310 ILE A N 1
ATOM 2468 C CA . ILE A 1 310 ? 14.953 0.007 4.137 1 98.88 310 ILE A CA 1
ATOM 2469 C C . ILE A 1 310 ? 14.789 1.383 4.777 1 98.88 310 ILE A C 1
ATOM 2471 O O . ILE A 1 310 ? 15.141 1.577 5.945 1 98.88 310 ILE A O 1
ATOM 2475 N N . GLY A 1 311 ? 14.328 2.33 4.004 1 98.62 311 GLY A N 1
ATOM 2476 C CA . GLY A 1 311 ? 14.148 3.691 4.48 1 98.62 311 GLY A CA 1
ATOM 2477 C C . GLY A 1 311 ? 12.688 4.074 4.648 1 98.62 311 GLY A C 1
ATOM 2478 O O . GLY A 1 311 ? 11.898 3.957 3.711 1 98.62 311 GLY A O 1
ATOM 2479 N N . SER A 1 312 ? 12.312 4.555 5.836 1 98.19 312 SER A N 1
ATOM 2480 C CA . SER A 1 312 ? 10.945 4.984 6.117 1 98.19 312 SER A CA 1
ATOM 2481 C C . SER A 1 312 ? 10.93 6.281 6.922 1 98.19 312 SER A C 1
ATOM 2483 O O . SER A 1 312 ? 11.602 6.387 7.949 1 98.19 312 SER A O 1
ATOM 2485 N N . PRO A 1 313 ? 10.164 7.324 6.406 1 96 313 PRO A N 1
ATOM 2486 C CA . PRO A 1 313 ? 9.812 8.367 7.371 1 96 313 PRO A CA 1
ATOM 2487 C C . PRO A 1 313 ? 8.883 7.859 8.477 1 96 313 PRO A C 1
ATOM 2489 O O . PRO A 1 313 ? 8.234 6.82 8.32 1 96 313 PRO A O 1
ATOM 2492 N N . THR A 1 314 ? 8.938 8.57 9.586 1 94.94 314 THR A N 1
ATOM 2493 C CA . THR A 1 314 ? 8.016 8.227 10.672 1 94.94 314 THR A CA 1
ATOM 2494 C C . THR A 1 314 ? 6.688 8.953 10.5 1 94.94 314 THR A C 1
ATOM 2496 O O . THR A 1 314 ? 6.66 10.156 10.25 1 94.94 314 THR A O 1
ATOM 2499 N N . LEU A 1 315 ? 5.664 8.242 10.477 1 92.38 315 LEU A N 1
ATOM 2500 C CA . LEU A 1 315 ? 4.312 8.789 10.523 1 92.38 315 LEU A CA 1
ATOM 2501 C C . LEU A 1 315 ? 3.561 8.266 11.742 1 92.38 315 LEU A C 1
ATOM 2503 O O . LEU A 1 315 ? 3.355 7.055 11.883 1 92.38 315 LEU A O 1
ATOM 2507 N N . ASN A 1 316 ? 3.199 9.172 12.648 1 91.81 316 ASN A N 1
ATOM 2508 C CA . ASN A 1 316 ? 2.498 8.805 13.875 1 91.81 316 ASN A CA 1
ATOM 2509 C C . ASN A 1 316 ? 3.234 7.711 14.633 1 91.81 316 ASN A C 1
ATOM 2511 O O . ASN A 1 316 ? 2.633 6.703 15.023 1 91.81 316 ASN A O 1
ATOM 2515 N N . ASN A 1 317 ? 4.59 7.793 14.695 1 93.25 317 ASN A N 1
ATOM 2516 C CA . ASN A 1 317 ? 5.484 6.992 15.523 1 93.25 317 ASN A CA 1
ATOM 2517 C C . ASN A 1 317 ? 5.691 5.598 14.938 1 93.25 317 ASN A C 1
ATOM 2519 O O . ASN A 1 317 ? 6.203 4.707 15.617 1 93.25 317 ASN A O 1
ATOM 2523 N N . ILE A 1 318 ? 5.262 5.359 13.719 1 94.62 318 ILE A N 1
ATOM 2524 C CA . ILE A 1 318 ? 5.406 4.031 13.133 1 94.62 318 ILE A CA 1
ATOM 2525 C C . ILE A 1 318 ? 5.883 4.152 11.688 1 94.62 318 ILE A C 1
ATOM 2527 O O . ILE A 1 318 ? 6.242 5.246 11.234 1 94.62 318 ILE A O 1
ATOM 2531 N N . LEU A 1 319 ? 5.941 3.027 10.969 1 96.5 319 LEU A N 1
ATOM 2532 C CA . LEU A 1 319 ? 6.336 2.953 9.562 1 96.5 319 LEU A CA 1
ATOM 2533 C C . LEU A 1 319 ? 5.379 3.752 8.688 1 96.5 319 LEU A C 1
ATOM 2535 O O . LEU A 1 319 ? 4.176 3.795 8.953 1 96.5 319 LEU A O 1
ATOM 2539 N N . PHE A 1 320 ? 5.996 4.383 7.719 1 96.31 320 PHE A N 1
ATOM 2540 C CA . PHE A 1 320 ? 5.164 4.926 6.652 1 96.31 320 PHE A CA 1
ATOM 2541 C C . PHE A 1 320 ? 4.352 3.822 5.984 1 96.31 320 PHE A C 1
ATOM 2543 O O . PHE A 1 320 ? 4.871 2.736 5.719 1 96.31 320 PHE A O 1
ATOM 2550 N N . PRO A 1 321 ? 3.051 3.971 5.723 1 94.88 321 PRO A N 1
ATOM 2551 C CA . PRO A 1 321 ? 2.152 2.898 5.285 1 94.88 321 PRO A CA 1
ATOM 2552 C C . PRO A 1 321 ? 2.658 2.174 4.039 1 94.88 321 PRO A C 1
ATOM 2554 O O . PRO A 1 321 ? 2.551 0.949 3.945 1 94.88 321 PRO A O 1
ATOM 2557 N N . SER A 1 322 ? 3.227 2.906 3.064 1 94.75 322 SER A N 1
ATOM 2558 C CA . SER A 1 322 ? 3.721 2.254 1.856 1 94.75 322 SER A CA 1
ATOM 2559 C C . SER A 1 322 ? 4.887 1.321 2.168 1 94.75 322 SER A C 1
ATOM 2561 O O . SER A 1 322 ? 5.047 0.284 1.521 1 94.75 322 SER A O 1
ATOM 2563 N N . VAL A 1 323 ? 5.738 1.708 3.158 1 97.5 323 VAL A N 1
ATOM 2564 C CA . VAL A 1 323 ? 6.848 0.854 3.568 1 97.5 323 VAL A CA 1
ATOM 2565 C C . VAL A 1 323 ? 6.309 -0.383 4.285 1 97.5 323 VAL A C 1
ATOM 2567 O O . VAL A 1 323 ? 6.809 -1.492 4.082 1 97.5 323 VAL A O 1
ATOM 2570 N N . ALA A 1 324 ? 5.262 -0.155 5.074 1 97.19 324 ALA A N 1
ATOM 2571 C CA . ALA A 1 324 ? 4.621 -1.283 5.75 1 97.19 324 ALA A CA 1
ATOM 2572 C C . ALA A 1 324 ? 4.047 -2.271 4.738 1 97.19 324 ALA A C 1
ATOM 2574 O O . ALA A 1 324 ? 4.121 -3.486 4.934 1 97.19 324 ALA A O 1
ATOM 2575 N N . GLU A 1 325 ? 3.387 -1.724 3.719 1 95.88 325 GLU A N 1
ATOM 2576 C CA . GLU A 1 325 ? 2.861 -2.559 2.643 1 95.88 325 GLU A CA 1
ATOM 2577 C C . GLU A 1 325 ? 3.957 -3.424 2.029 1 95.88 325 GLU A C 1
ATOM 2579 O O . GLU A 1 325 ? 3.795 -4.637 1.893 1 95.88 325 GLU A O 1
ATOM 2584 N N . PHE A 1 326 ? 5.09 -2.801 1.681 1 96.94 326 PHE A N 1
ATOM 2585 C CA . PHE A 1 326 ? 6.227 -3.492 1.085 1 96.94 326 PHE A CA 1
ATOM 2586 C C . PHE A 1 326 ? 6.762 -4.566 2.025 1 96.94 326 PHE A C 1
ATOM 2588 O O . PHE A 1 326 ? 6.969 -5.711 1.616 1 96.94 326 PHE A O 1
ATOM 2595 N N . LEU A 1 327 ? 6.957 -4.199 3.309 1 98 327 LEU A N 1
ATOM 2596 C CA . LEU A 1 327 ? 7.539 -5.125 4.277 1 98 327 LEU A CA 1
ATOM 2597 C C . LEU A 1 327 ? 6.594 -6.285 4.559 1 98 327 LEU A C 1
ATOM 2599 O O . LEU A 1 327 ? 7.039 -7.41 4.801 1 98 327 LEU A O 1
ATOM 2603 N N . THR A 1 328 ? 5.27 -6.031 4.543 1 96.38 328 THR A N 1
ATOM 2604 C CA . THR A 1 328 ? 4.305 -7.113 4.699 1 96.38 328 THR A CA 1
ATOM 2605 C C . THR A 1 328 ? 4.422 -8.117 3.551 1 96.38 328 THR A C 1
ATOM 2607 O O . THR A 1 328 ? 4.453 -9.328 3.777 1 96.38 328 THR A O 1
ATOM 2610 N N . HIS A 1 329 ? 4.473 -7.57 2.367 1 95.38 329 HIS A N 1
ATOM 2611 C CA . HIS A 1 329 ? 4.641 -8.438 1.204 1 95.38 329 HIS A CA 1
ATOM 2612 C C . HIS A 1 329 ? 5.926 -9.25 1.307 1 95.38 329 HIS A C 1
ATOM 2614 O O . HIS A 1 329 ? 5.914 -10.469 1.101 1 95.38 329 HIS A O 1
ATOM 2620 N N . LEU A 1 330 ? 7.027 -8.586 1.652 1 97.06 330 LEU A N 1
ATOM 2621 C CA . LEU A 1 330 ? 8.328 -9.242 1.778 1 97.06 330 LEU A CA 1
ATOM 2622 C C . LEU A 1 330 ? 8.297 -10.312 2.861 1 97.06 330 LEU A C 1
ATOM 2624 O O . LEU A 1 330 ? 8.836 -11.406 2.676 1 97.06 330 LEU A O 1
ATOM 2628 N N . ARG A 1 331 ? 7.668 -9.984 3.969 1 96.94 331 ARG A N 1
ATOM 2629 C CA . ARG A 1 331 ? 7.559 -10.938 5.066 1 96.94 331 ARG A CA 1
ATOM 2630 C C . ARG A 1 331 ? 6.832 -12.203 4.625 1 96.94 331 ARG A C 1
ATOM 2632 O O . ARG A 1 331 ? 7.242 -13.312 4.973 1 96.94 331 ARG A O 1
ATOM 2639 N N . GLY A 1 332 ? 5.801 -12.039 3.865 1 95.19 332 GLY A N 1
ATOM 2640 C CA . GLY A 1 332 ? 5.07 -13.188 3.352 1 95.19 332 GLY A CA 1
ATOM 2641 C C . GLY A 1 332 ? 5.906 -14.062 2.438 1 95.19 332 GLY A C 1
ATOM 2642 O O . GLY A 1 332 ? 5.688 -15.273 2.363 1 95.19 332 GLY A O 1
ATOM 2643 N N . LEU A 1 333 ? 6.891 -13.453 1.783 1 95.25 333 LEU A N 1
ATOM 2644 C CA . LEU A 1 333 ? 7.738 -14.18 0.843 1 95.25 333 LEU A CA 1
ATOM 2645 C C . LEU A 1 333 ? 8.883 -14.875 1.569 1 95.25 333 LEU A C 1
ATOM 2647 O O . LEU A 1 333 ? 9.633 -15.641 0.96 1 95.25 333 LEU A O 1
ATOM 2651 N N . ARG A 1 334 ? 9.133 -14.625 2.881 1 95.38 334 ARG A N 1
ATOM 2652 C CA . ARG A 1 334 ? 10.086 -15.297 3.76 1 95.38 334 ARG A CA 1
ATOM 2653 C C . ARG A 1 334 ? 11.492 -15.25 3.178 1 95.38 334 ARG A C 1
ATOM 2655 O O . ARG A 1 334 ? 12.133 -16.281 3.012 1 95.38 334 ARG A O 1
ATOM 2662 N N . PRO A 1 335 ? 11.977 -14.023 2.979 1 95.88 335 PRO A N 1
ATOM 2663 C CA . PRO A 1 335 ? 13.336 -13.914 2.443 1 95.88 335 PRO A CA 1
ATOM 2664 C C . PRO A 1 335 ? 14.383 -14.531 3.365 1 95.88 335 PRO A C 1
ATOM 2666 O O . PRO A 1 335 ? 14.242 -14.477 4.59 1 95.88 335 PRO A O 1
ATOM 2669 N N . LYS A 1 336 ? 15.398 -15.148 2.746 1 94.38 336 LYS A N 1
ATOM 2670 C CA . LYS A 1 336 ? 16.5 -15.75 3.492 1 94.38 336 LYS A CA 1
ATOM 2671 C C . LYS A 1 336 ? 17.844 -15.266 2.957 1 94.38 336 LYS A C 1
ATOM 2673 O O . LYS A 1 336 ? 17.938 -14.773 1.833 1 94.38 336 LYS A O 1
ATOM 2678 N N . ASN A 1 337 ? 18.859 -15.391 3.781 1 95.19 337 ASN A N 1
ATOM 2679 C CA . ASN A 1 337 ? 20.25 -15.172 3.391 1 95.19 337 ASN A CA 1
ATOM 2680 C C . ASN A 1 337 ? 20.484 -13.742 2.92 1 95.19 337 ASN A C 1
ATOM 2682 O O . ASN A 1 337 ? 21.188 -13.508 1.937 1 95.19 337 ASN A O 1
ATOM 2686 N N . ARG A 1 338 ? 19.844 -12.828 3.521 1 97.56 338 ARG A N 1
ATOM 2687 C CA . ARG A 1 338 ? 20.031 -11.398 3.271 1 97.56 338 ARG A CA 1
ATOM 2688 C C . ARG A 1 338 ? 20.359 -10.656 4.562 1 97.56 338 ARG A C 1
ATOM 2690 O O . ARG A 1 338 ? 19.969 -11.086 5.648 1 97.56 338 ARG A O 1
ATOM 2697 N N . ILE A 1 339 ? 21.109 -9.609 4.488 1 98.56 339 ILE A N 1
ATOM 2698 C CA . ILE A 1 339 ? 21.422 -8.719 5.598 1 98.56 339 ILE A CA 1
ATOM 2699 C C . ILE A 1 339 ? 20.75 -7.363 5.379 1 98.56 339 ILE A C 1
ATOM 2701 O O . ILE A 1 339 ? 20.75 -6.84 4.266 1 98.56 339 ILE A O 1
ATOM 2705 N N . VAL A 1 340 ? 20.094 -6.875 6.426 1 98.81 340 VAL A N 1
ATOM 2706 C CA . VAL A 1 340 ? 19.266 -5.691 6.234 1 98.81 340 VAL A CA 1
ATOM 2707 C C . VAL A 1 340 ? 19.594 -4.645 7.293 1 98.81 340 VAL A C 1
ATOM 2709 O O . VAL A 1 340 ? 20.141 -4.973 8.352 1 98.81 340 VAL A O 1
ATOM 2712 N N . GLY A 1 341 ? 19.406 -3.467 7.035 1 98.75 341 GLY A N 1
ATOM 2713 C CA . GLY A 1 341 ? 19.422 -2.316 7.926 1 98.75 341 GLY A CA 1
ATOM 2714 C C . GLY A 1 341 ? 18.312 -1.327 7.656 1 98.75 341 GLY A C 1
ATOM 2715 O O . GLY A 1 341 ? 17.547 -1.494 6.703 1 98.75 341 GLY A O 1
ATOM 2716 N N . ALA A 1 342 ? 18.172 -0.312 8.508 1 98.81 342 ALA A N 1
ATOM 2717 C CA . ALA A 1 342 ? 17.062 0.635 8.359 1 98.81 342 ALA A CA 1
ATOM 2718 C C . ALA A 1 342 ? 17.547 2.068 8.578 1 98.81 342 ALA A C 1
ATOM 2720 O O . ALA A 1 342 ? 18.5 2.307 9.312 1 98.81 342 ALA A O 1
ATOM 2721 N N . PHE A 1 343 ? 16.906 2.947 7.871 1 98.69 343 PHE A N 1
ATOM 2722 C CA . PHE A 1 343 ? 17.156 4.371 8.07 1 98.69 343 PHE A CA 1
ATOM 2723 C C . PHE A 1 343 ? 15.867 5.172 7.891 1 98.69 343 PHE A C 1
ATOM 2725 O O . PHE A 1 343 ? 14.859 4.641 7.418 1 98.69 343 PHE A O 1
ATOM 2732 N N . GLY A 1 344 ? 15.859 6.355 8.367 1 97.94 344 GLY A N 1
ATOM 2733 C CA . GLY A 1 344 ? 14.688 7.191 8.172 1 97.94 344 GLY A CA 1
ATOM 2734 C C . GLY A 1 344 ? 14.766 8.508 8.914 1 97.94 344 GLY A C 1
ATOM 2735 O O . GLY A 1 344 ? 15.633 8.703 9.766 1 97.94 344 GLY A O 1
ATOM 2736 N N . SER A 1 345 ? 13.898 9.383 8.523 1 95.25 345 SER A N 1
ATOM 2737 C CA . SER A 1 345 ? 13.789 10.68 9.18 1 95.25 345 SER A CA 1
ATOM 2738 C C . SER A 1 345 ? 12.492 10.781 9.977 1 95.25 345 SER A C 1
ATOM 2740 O O . SER A 1 345 ? 11.57 9.984 9.789 1 95.25 345 SER A O 1
ATOM 2742 N N . PHE A 1 346 ? 12.523 11.633 10.961 1 93.31 346 PHE A N 1
ATOM 2743 C CA . PHE A 1 346 ? 11.336 11.922 11.766 1 93.31 346 PHE A CA 1
ATOM 2744 C C . PHE A 1 346 ? 11.305 13.391 12.172 1 93.31 346 PHE A C 1
ATOM 2746 O O . PHE A 1 346 ? 12.328 14.086 12.109 1 93.31 346 PHE A O 1
ATOM 2753 N N . GLY A 1 347 ? 10.133 13.922 12.43 1 87.94 347 GLY A N 1
ATOM 2754 C CA . GLY A 1 347 ? 10.016 15.25 13.008 1 87.94 347 GLY A CA 1
ATOM 2755 C C . GLY A 1 347 ? 10.242 15.273 14.508 1 87.94 347 GLY A C 1
ATOM 2756 O O . GLY A 1 347 ? 11.375 15.453 14.961 1 87.94 347 GLY A O 1
ATOM 2757 N N . TRP A 1 348 ? 9.258 14.859 15.25 1 78.94 348 TRP A N 1
ATOM 2758 C CA . TRP A 1 348 ? 9.398 14.953 16.703 1 78.94 348 TRP A CA 1
ATOM 2759 C C . TRP A 1 348 ? 9.586 13.57 17.328 1 78.94 348 TRP A C 1
ATOM 2761 O O . TRP A 1 348 ? 10.367 13.414 18.266 1 78.94 348 TRP A O 1
ATOM 2771 N N . GLY A 1 349 ? 8.773 12.711 16.812 1 85.44 349 GLY A N 1
ATOM 2772 C CA . GLY A 1 349 ? 8.898 11.375 17.359 1 85.44 349 GLY A CA 1
ATOM 2773 C C . GLY A 1 349 ? 9.344 10.344 16.344 1 85.44 349 GLY A C 1
ATOM 2774 O O . GLY A 1 349 ? 8.961 10.406 15.172 1 85.44 349 GLY A O 1
ATOM 2775 N N . GLY A 1 350 ? 10.281 9.555 16.609 1 91.94 350 GLY A N 1
ATOM 2776 C CA . GLY A 1 350 ? 10.742 8.461 15.773 1 91.94 350 GLY A CA 1
ATOM 2777 C C . GLY A 1 350 ? 9.844 7.234 15.844 1 91.94 350 GLY A C 1
ATOM 2778 O O . GLY A 1 350 ? 8.656 7.348 16.141 1 91.94 350 GLY A O 1
ATOM 2779 N N . GLY A 1 351 ? 10.336 6.129 15.453 1 95.62 351 GLY A N 1
ATOM 2780 C CA . GLY A 1 351 ? 9.625 4.867 15.578 1 95.62 351 GLY A CA 1
ATOM 2781 C C . GLY A 1 351 ? 9.727 4 14.344 1 95.62 351 GLY A C 1
ATOM 2782 O O . GLY A 1 351 ? 9.656 2.771 14.43 1 95.62 351 GLY A O 1
ATOM 2783 N N . ALA A 1 352 ? 9.875 4.605 13.219 1 97.31 352 ALA A N 1
ATOM 2784 C CA . ALA A 1 352 ? 9.867 3.857 11.961 1 97.31 352 ALA A CA 1
ATOM 2785 C C . ALA A 1 352 ? 11.055 2.91 11.883 1 97.31 352 ALA A C 1
ATOM 2787 O O . ALA A 1 352 ? 10.914 1.754 11.477 1 97.31 352 ALA A O 1
ATOM 2788 N N . VAL A 1 353 ? 12.281 3.385 12.242 1 98.06 353 VAL A N 1
ATOM 2789 C CA . VAL A 1 353 ? 13.484 2.559 12.172 1 98.06 353 VAL A CA 1
ATOM 2790 C C . VAL A 1 353 ? 13.359 1.391 13.148 1 98.06 353 VAL A C 1
ATOM 2792 O O . VAL A 1 353 ? 13.656 0.246 12.805 1 98.06 353 VAL A O 1
ATOM 2795 N N . LYS A 1 354 ? 12.867 1.722 14.336 1 97.25 354 LYS A N 1
ATOM 2796 C CA . LYS A 1 354 ? 12.656 0.681 15.336 1 97.25 354 LYS A CA 1
ATOM 2797 C C . LYS A 1 354 ? 11.688 -0.385 14.82 1 97.25 354 LYS A C 1
ATOM 2799 O O . LYS A 1 354 ? 11.969 -1.582 14.93 1 97.25 354 LYS A O 1
ATOM 2804 N N . GLU A 1 355 ? 10.57 0.016 14.336 1 97.31 355 GLU A N 1
ATOM 2805 C CA . GLU A 1 355 ? 9.57 -0.927 13.844 1 97.31 355 GLU A CA 1
ATOM 2806 C C . GLU A 1 355 ? 10.109 -1.735 12.664 1 97.31 355 GLU A C 1
ATO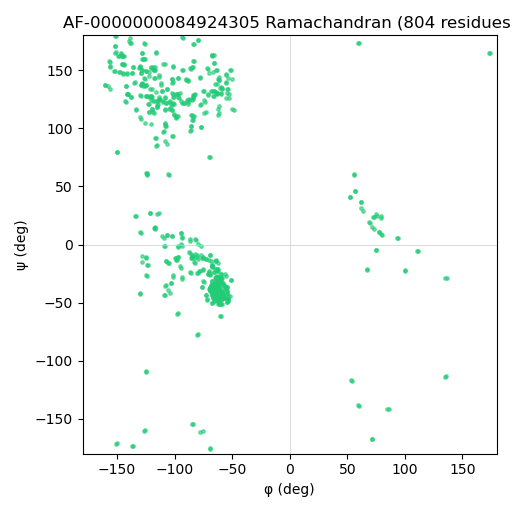M 2808 O O . GLU A 1 355 ? 9.781 -2.912 12.508 1 97.31 355 GLU A O 1
ATOM 2813 N N . SER A 1 356 ? 10.969 -1.124 11.797 1 98.31 356 SER A N 1
ATOM 2814 C CA . SER A 1 356 ? 11.609 -1.862 10.711 1 98.31 356 SER A CA 1
ATOM 2815 C C . SER A 1 356 ? 12.383 -3.062 11.242 1 98.31 356 SER A C 1
ATOM 2817 O O . SER A 1 356 ? 12.242 -4.176 10.727 1 98.31 356 SER A O 1
ATOM 2819 N N . TYR A 1 357 ? 13.125 -2.836 12.266 1 98.25 357 TYR A N 1
ATOM 2820 C CA . TYR A 1 357 ? 13.945 -3.912 12.82 1 98.25 357 TYR A CA 1
ATOM 2821 C C . TYR A 1 357 ? 13.07 -4.996 13.438 1 98.25 357 TYR A C 1
ATOM 2823 O O . TYR A 1 357 ? 13.422 -6.176 13.406 1 98.25 357 TYR A O 1
ATOM 2831 N N . GLU A 1 358 ? 11.891 -4.598 13.977 1 97.44 358 GLU A N 1
ATOM 2832 C CA . GLU A 1 358 ? 10.953 -5.598 14.477 1 97.44 358 GLU A CA 1
ATOM 2833 C C . GLU A 1 358 ? 10.469 -6.508 13.359 1 97.44 358 GLU A C 1
ATOM 2835 O O . GLU A 1 358 ? 10.375 -7.723 13.531 1 97.44 358 GLU A O 1
ATOM 2840 N N . VAL A 1 359 ? 10.195 -5.918 12.25 1 97.69 359 VAL A N 1
ATOM 2841 C CA . VAL A 1 359 ? 9.719 -6.688 11.109 1 97.69 359 VAL A CA 1
ATOM 2842 C C . VAL A 1 359 ? 10.852 -7.57 10.578 1 97.69 359 VAL A C 1
ATOM 2844 O O . VAL A 1 359 ? 10.617 -8.727 10.195 1 97.69 359 VAL A O 1
ATOM 2847 N N . PHE A 1 360 ? 12.172 -7.008 10.555 1 98.25 360 PHE A N 1
ATOM 2848 C CA . PHE A 1 360 ? 13.32 -7.797 10.109 1 98.25 360 PHE A CA 1
ATOM 2849 C C . PHE A 1 360 ? 13.477 -9.047 10.969 1 98.25 360 PHE A C 1
ATOM 2851 O O . PHE A 1 360 ? 13.719 -10.133 10.445 1 98.25 360 PHE A O 1
ATOM 2858 N N . LYS A 1 361 ? 13.273 -8.844 12.234 1 96.81 361 LYS A N 1
ATOM 2859 C CA . LYS A 1 361 ? 13.438 -9.945 13.172 1 96.81 361 LYS A CA 1
ATOM 2860 C C . LYS A 1 361 ? 12.344 -10.992 12.984 1 96.81 361 LYS A C 1
ATOM 2862 O O . LYS A 1 361 ? 12.602 -12.195 13.094 1 96.81 361 LYS A O 1
ATOM 2867 N N . GLN A 1 362 ? 11.156 -10.492 12.719 1 95.75 362 GLN A N 1
ATOM 2868 C CA . GLN A 1 362 ? 10.07 -11.422 12.414 1 95.75 362 GLN A CA 1
ATOM 2869 C C . GLN A 1 362 ? 10.398 -12.273 11.195 1 95.75 362 GLN A C 1
ATOM 2871 O O . GLN A 1 362 ? 9.984 -13.43 11.109 1 95.75 362 GLN A O 1
ATOM 2876 N N . MET A 1 363 ? 11.203 -11.711 10.258 1 96.75 363 MET A N 1
ATOM 2877 C CA . MET A 1 363 ? 11.562 -12.414 9.023 1 96.75 363 MET A CA 1
ATOM 2878 C C . MET A 1 363 ? 12.766 -13.312 9.25 1 96.75 363 MET A C 1
ATOM 2880 O O . MET A 1 363 ? 13.109 -14.125 8.391 1 96.75 363 MET A O 1
ATOM 2884 N N . GLY A 1 364 ? 13.438 -13.141 10.414 1 96.25 364 GLY A N 1
ATOM 2885 C CA . GLY A 1 364 ? 14.625 -13.922 10.711 1 96.25 364 GLY A CA 1
ATOM 2886 C C . GLY A 1 364 ? 15.836 -13.508 9.906 1 96.25 364 GLY A C 1
ATOM 2887 O O . GLY A 1 364 ? 16.75 -14.305 9.688 1 96.25 364 GLY A O 1
ATOM 2888 N N . LEU A 1 365 ? 15.883 -12.273 9.422 1 97.44 365 LEU A N 1
ATOM 2889 C CA . LEU A 1 365 ? 17 -11.797 8.609 1 97.44 365 LEU A CA 1
ATOM 2890 C C . LEU A 1 365 ? 18.141 -11.305 9.492 1 97.44 365 LEU A C 1
ATOM 2892 O O . LEU A 1 365 ? 17.922 -10.891 10.625 1 97.44 365 LEU A O 1
ATOM 2896 N N . GLN A 1 366 ? 19.328 -11.398 8.945 1 97.69 366 GLN A N 1
ATOM 2897 C CA . GLN A 1 366 ? 20.469 -10.766 9.594 1 97.69 366 GLN A CA 1
ATOM 2898 C C . GLN A 1 366 ? 20.344 -9.25 9.594 1 97.69 366 GLN A C 1
ATOM 2900 O O . GLN A 1 366 ? 20.031 -8.648 8.562 1 97.69 366 GLN A O 1
ATOM 2905 N N . THR A 1 367 ? 20.578 -8.648 10.773 1 98.19 367 THR A N 1
ATOM 2906 C CA . THR A 1 367 ? 20.391 -7.207 10.859 1 98.19 367 THR A CA 1
ATOM 2907 C C . THR A 1 367 ? 21.719 -6.512 11.188 1 98.19 367 THR A C 1
ATOM 2909 O O . THR A 1 367 ? 22.578 -7.094 11.852 1 98.19 367 THR A O 1
ATOM 2912 N N . VAL A 1 368 ? 21.891 -5.379 10.594 1 97.69 368 VAL A N 1
ATOM 2913 C CA . VAL A 1 368 ? 22.938 -4.461 11.016 1 97.69 368 VAL A CA 1
ATOM 2914 C C . VAL A 1 368 ? 22.344 -3.35 11.875 1 97.69 368 VAL A C 1
ATOM 2916 O O . VAL A 1 368 ? 21.594 -2.5 11.375 1 97.69 368 VAL A O 1
ATOM 2919 N N . GLU A 1 369 ? 22.719 -3.424 13.148 1 95.44 369 GLU A N 1
ATOM 2920 C CA . GLU A 1 369 ? 22.188 -2.455 14.102 1 95.44 369 GLU A CA 1
ATOM 2921 C C . GLU A 1 369 ? 23.297 -1.602 14.703 1 95.44 369 GLU A C 1
ATOM 2923 O O . GLU A 1 369 ? 24.438 -2.053 14.812 1 95.44 369 GLU A O 1
ATOM 2928 N N . PRO A 1 370 ? 22.969 -0.36 15.062 1 95.38 370 PRO A N 1
ATOM 2929 C CA . PRO A 1 370 ? 21.672 0.301 14.906 1 95.38 370 PRO A CA 1
ATOM 2930 C C . PRO A 1 370 ? 21.484 0.917 13.523 1 95.38 370 PRO A C 1
ATOM 2932 O O . PRO A 1 370 ? 22.469 1.125 12.797 1 95.38 370 PRO A O 1
ATOM 2935 N N . GLY A 1 371 ? 20.312 1.142 13.086 1 97.5 371 GLY A N 1
ATOM 2936 C CA . GLY A 1 371 ? 20.047 1.979 11.922 1 97.5 371 GLY A CA 1
ATOM 2937 C C . GLY A 1 371 ? 20.344 3.445 12.164 1 97.5 371 GLY A C 1
ATOM 2938 O O . GLY A 1 371 ? 20.969 3.801 13.172 1 97.5 371 GLY A O 1
ATOM 2939 N N . ILE A 1 372 ? 20.031 4.219 11.172 1 97.94 372 ILE A N 1
ATOM 2940 C CA . ILE A 1 372 ? 20.25 5.648 11.352 1 97.94 372 ILE A CA 1
ATOM 2941 C C . ILE A 1 372 ? 18.938 6.398 11.211 1 97.94 372 ILE A C 1
ATOM 2943 O O . ILE A 1 372 ? 18.125 6.098 10.32 1 97.94 372 ILE A O 1
ATOM 2947 N N . GLN A 1 373 ? 18.641 7.156 12.133 1 96.75 373 GLN A N 1
ATOM 2948 C CA . GLN A 1 373 ? 17.469 8.023 12.109 1 96.75 373 GLN A CA 1
ATOM 2949 C C . GLN A 1 373 ? 17.844 9.477 12.344 1 96.75 373 GLN A C 1
ATOM 2951 O O . GLN A 1 373 ? 18.719 9.773 13.164 1 96.75 373 GLN A O 1
ATOM 2956 N N . LEU A 1 374 ? 17.25 10.367 11.578 1 95 374 LEU A N 1
ATOM 2957 C CA . LEU A 1 374 ? 17.594 11.781 11.648 1 95 374 LEU A CA 1
ATOM 2958 C C . LEU A 1 374 ? 16.344 12.625 11.883 1 95 374 LEU A C 1
ATOM 2960 O O . LEU A 1 374 ? 15.273 12.336 11.32 1 95 374 LEU A O 1
ATOM 2964 N N . ALA A 1 375 ? 16.5 13.664 12.672 1 91.5 375 ALA A N 1
ATOM 2965 C CA . ALA A 1 375 ? 15.406 14.602 12.922 1 91.5 375 ALA A CA 1
ATOM 2966 C C . ALA A 1 375 ? 15.297 15.633 11.797 1 91.5 375 ALA A C 1
ATOM 2968 O O . ALA A 1 375 ? 16.297 16.266 11.43 1 91.5 375 ALA A O 1
ATOM 2969 N N . TYR A 1 376 ? 14.055 15.758 11.289 1 90.38 376 TYR A N 1
ATOM 2970 C CA . TYR A 1 376 ? 13.719 16.812 10.336 1 90.38 376 TYR A CA 1
ATOM 2971 C C . TYR A 1 376 ? 14.578 16.703 9.078 1 90.38 376 TYR A C 1
ATOM 2973 O O . TYR A 1 376 ? 14.766 15.617 8.539 1 90.38 376 TYR A O 1
ATOM 2981 N N . ARG A 1 377 ? 15.055 17.859 8.57 1 88.56 377 ARG A N 1
ATOM 2982 C CA . ARG A 1 377 ? 15.844 17.906 7.34 1 88.56 377 ARG A CA 1
ATOM 2983 C C . ARG A 1 377 ? 17.312 17.625 7.625 1 88.56 377 ARG A C 1
ATOM 2985 O O . ARG A 1 377 ? 17.906 18.266 8.5 1 88.56 377 ARG A O 1
ATOM 2992 N N . PRO A 1 378 ? 17.953 16.672 6.895 1 90.44 378 PRO A N 1
ATOM 2993 C CA . PRO A 1 378 ? 19.375 16.359 7.109 1 90.44 378 PRO A CA 1
ATOM 2994 C C . PRO A 1 378 ? 20.281 17.562 6.887 1 90.44 378 PRO A C 1
ATOM 2996 O O . PRO A 1 378 ? 20.141 18.281 5.887 1 90.44 378 PRO A O 1
ATOM 2999 N N . SER A 1 379 ? 21.172 17.859 7.816 1 91.12 379 SER A N 1
ATOM 3000 C CA . SER A 1 379 ? 22.266 18.828 7.664 1 91.12 379 SER A CA 1
ATOM 3001 C C . SER A 1 379 ? 23.438 18.219 6.902 1 91.12 379 SER A C 1
ATOM 3003 O O . SER A 1 379 ? 23.406 17.047 6.539 1 91.12 379 SER A O 1
ATOM 3005 N N . LEU A 1 380 ? 24.453 19.031 6.637 1 89.38 380 LEU A N 1
ATOM 3006 C CA . LEU A 1 380 ? 25.672 18.516 6.008 1 89.38 380 LEU A CA 1
ATOM 3007 C C . LEU A 1 380 ? 26.312 17.453 6.879 1 89.38 380 LEU A C 1
ATOM 3009 O O . LEU A 1 380 ? 26.828 16.438 6.371 1 89.38 380 LEU A O 1
ATOM 3013 N N . ALA A 1 381 ? 26.266 17.719 8.156 1 93.69 381 ALA A N 1
ATOM 3014 C CA . ALA A 1 381 ? 26.812 16.75 9.094 1 93.69 381 ALA A CA 1
ATOM 3015 C C . ALA A 1 381 ? 26 15.453 9.07 1 93.69 381 ALA A C 1
ATOM 3017 O O . ALA A 1 381 ? 26.562 14.359 9.188 1 93.69 381 ALA A O 1
ATOM 3018 N N . ASP A 1 382 ? 24.703 15.562 8.906 1 95.31 382 ASP A N 1
ATOM 3019 C CA . ASP A 1 382 ? 23.844 14.391 8.805 1 95.31 382 ASP A CA 1
ATOM 3020 C C . ASP A 1 382 ? 24.156 13.594 7.539 1 95.31 382 ASP A C 1
ATOM 3022 O O . ASP A 1 382 ? 24.125 12.367 7.551 1 95.31 382 ASP A O 1
ATOM 3026 N N . GLU A 1 383 ? 24.438 14.312 6.477 1 92.56 383 GLU A N 1
ATOM 3027 C CA . GLU A 1 383 ? 24.781 13.648 5.223 1 92.56 383 GLU A CA 1
ATOM 3028 C C . GLU A 1 383 ? 26.078 12.844 5.359 1 92.56 383 GLU A C 1
ATOM 3030 O O . GLU A 1 383 ? 26.188 11.75 4.809 1 92.56 383 GLU A O 1
ATOM 3035 N N . GLU A 1 384 ? 27 13.438 6.062 1 95.5 384 GLU A N 1
ATOM 3036 C CA . GLU A 1 384 ? 28.25 12.719 6.312 1 95.5 384 GLU A CA 1
ATOM 3037 C C . GLU A 1 384 ? 28 11.469 7.152 1 95.5 384 GLU A C 1
ATOM 3039 O O . GLU A 1 384 ? 28.625 10.43 6.922 1 95.5 384 GLU A O 1
ATOM 3044 N N . ALA A 1 385 ? 27.125 11.641 8.156 1 97.56 385 ALA A N 1
ATOM 3045 C CA . ALA A 1 385 ? 26.766 10.484 8.977 1 97.56 385 ALA A CA 1
ATOM 3046 C C . ALA A 1 385 ? 26.109 9.391 8.133 1 97.56 385 ALA A C 1
ATOM 3048 O O . ALA A 1 385 ? 26.344 8.203 8.344 1 97.56 385 ALA A O 1
ATOM 3049 N N . CYS A 1 386 ? 25.266 9.773 7.207 1 97.94 386 CYS A N 1
ATOM 3050 C CA . CYS A 1 386 ? 24.625 8.836 6.289 1 97.94 386 CYS A CA 1
ATOM 3051 C C . CYS A 1 386 ? 25.656 8.141 5.41 1 97.94 386 CYS A C 1
ATOM 3053 O O . CYS A 1 386 ? 25.578 6.934 5.172 1 97.94 386 CYS A O 1
ATOM 3055 N N . PHE A 1 387 ? 26.641 8.961 4.906 1 96.75 387 PHE A N 1
ATOM 3056 C CA . PHE A 1 387 ? 27.734 8.414 4.105 1 96.75 387 PHE A CA 1
ATOM 3057 C C . PHE A 1 387 ? 28.484 7.332 4.879 1 96.75 387 PHE A C 1
ATOM 3059 O O . PHE A 1 387 ? 28.703 6.234 4.363 1 96.75 387 PHE A O 1
ATOM 3066 N N . GLU A 1 388 ? 28.781 7.617 6.133 1 98.38 388 GLU A N 1
ATOM 3067 C CA . GLU A 1 388 ? 29.516 6.66 6.961 1 98.38 388 GLU A CA 1
ATOM 3068 C C . GLU A 1 388 ? 28.656 5.438 7.277 1 98.38 388 GLU A C 1
ATOM 3070 O O . GLU A 1 388 ? 29.172 4.316 7.352 1 98.38 388 GLU A O 1
ATOM 3075 N N . PHE A 1 389 ? 27.391 5.648 7.504 1 98.56 389 PHE A N 1
ATOM 3076 C CA . PHE A 1 389 ? 26.453 4.543 7.719 1 98.56 389 PHE A CA 1
ATOM 3077 C C . PHE A 1 389 ? 26.453 3.604 6.516 1 98.56 389 PHE A C 1
ATOM 3079 O O . PHE A 1 389 ? 26.5 2.381 6.68 1 98.56 389 PHE A O 1
ATOM 3086 N N . GLY A 1 390 ? 26.438 4.184 5.312 1 98.19 390 GLY A N 1
ATOM 3087 C CA . GLY A 1 390 ? 26.5 3.398 4.09 1 98.19 390 GLY A CA 1
ATOM 3088 C C . GLY A 1 390 ? 27.766 2.586 3.965 1 98.19 390 GLY A C 1
ATOM 3089 O O . GLY A 1 390 ? 27.734 1.419 3.568 1 98.19 390 GLY A O 1
ATOM 3090 N N . ARG A 1 391 ? 28.906 3.219 4.352 1 98.12 391 ARG A N 1
ATOM 3091 C CA . ARG A 1 391 ? 30.188 2.523 4.301 1 98.12 391 ARG A CA 1
ATOM 3092 C C . ARG A 1 391 ? 30.188 1.318 5.234 1 98.12 391 ARG A C 1
ATOM 3094 O O . ARG A 1 391 ? 30.578 0.217 4.836 1 98.12 391 ARG A O 1
ATOM 3101 N N . THR A 1 392 ? 29.75 1.603 6.414 1 98.44 392 THR A N 1
ATOM 3102 C CA . THR A 1 392 ? 29.734 0.552 7.426 1 98.44 392 THR A CA 1
ATOM 3103 C C . THR A 1 392 ? 28.828 -0.599 7.004 1 98.44 392 THR A C 1
ATOM 3105 O O . THR A 1 392 ? 29.188 -1.769 7.148 1 98.44 392 THR A O 1
ATOM 3108 N N . PHE A 1 393 ? 27.672 -0.27 6.527 1 98.69 393 PHE A N 1
ATOM 3109 C CA . PHE A 1 393 ? 26.734 -1.298 6.082 1 98.69 393 PHE A CA 1
ATOM 3110 C C . PHE A 1 393 ? 27.328 -2.123 4.949 1 98.69 393 PHE A C 1
ATOM 3112 O O . PHE A 1 393 ? 27.234 -3.352 4.949 1 98.69 393 PHE A O 1
ATOM 3119 N N . ALA A 1 394 ? 27.938 -1.432 4 1 98.06 394 ALA A N 1
ATOM 3120 C CA . ALA A 1 394 ? 28.547 -2.109 2.859 1 98.06 394 ALA A CA 1
ATOM 3121 C C . ALA A 1 394 ? 29.609 -3.102 3.314 1 98.06 394 ALA A C 1
ATOM 3123 O O . ALA A 1 394 ? 29.719 -4.207 2.773 1 98.06 394 ALA A O 1
ATOM 3124 N N . ARG A 1 395 ? 30.422 -2.727 4.293 1 98.44 395 ARG A N 1
ATOM 3125 C CA . ARG A 1 395 ? 31.469 -3.613 4.812 1 98.44 395 ARG A CA 1
ATOM 3126 C C . ARG A 1 395 ? 30.844 -4.867 5.43 1 98.44 395 ARG A C 1
ATOM 3128 O O . ARG A 1 395 ? 31.375 -5.969 5.266 1 98.44 395 ARG A O 1
ATOM 3135 N N . GLN A 1 396 ? 29.75 -4.676 6.125 1 98.56 396 GLN A N 1
ATOM 3136 C CA . GLN A 1 396 ? 29.078 -5.816 6.734 1 98.56 396 GLN A CA 1
ATOM 3137 C C . GLN A 1 396 ? 28.453 -6.715 5.676 1 98.56 396 GLN A C 1
ATOM 3139 O O . GLN A 1 396 ? 28.438 -7.938 5.824 1 98.56 396 GLN A O 1
ATOM 3144 N N . VAL A 1 397 ? 27.922 -6.098 4.617 1 98.38 397 VAL A N 1
ATOM 3145 C CA . VAL A 1 397 ? 27.359 -6.867 3.51 1 98.38 397 VAL A CA 1
ATOM 3146 C C . VAL A 1 397 ? 28.453 -7.727 2.879 1 98.38 397 VAL A C 1
ATOM 3148 O O . VAL A 1 397 ? 28.234 -8.906 2.598 1 98.38 397 VAL A O 1
ATOM 3151 N N . SER A 1 398 ? 29.609 -7.098 2.641 1 98 398 SER A N 1
ATOM 3152 C CA . SER A 1 398 ? 30.719 -7.824 2.043 1 98 398 SER A CA 1
ATOM 3153 C C . SER A 1 398 ? 31.156 -8.992 2.922 1 98 398 SER A C 1
ATOM 3155 O O . SER A 1 398 ? 31.422 -10.086 2.42 1 98 398 SER A O 1
ATOM 3157 N N . GLU A 1 399 ? 31.25 -8.734 4.211 1 97.94 399 GLU A N 1
ATOM 3158 C CA . GLU A 1 399 ? 31.625 -9.805 5.141 1 97.94 399 GLU A CA 1
ATOM 3159 C C . GLU A 1 399 ? 30.578 -10.922 5.133 1 97.94 399 GLU A C 1
ATOM 3161 O O . GLU A 1 399 ? 30.938 -12.102 5.109 1 97.94 399 GLU A O 1
ATOM 3166 N N . TYR A 1 400 ? 29.328 -10.562 5.188 1 97.38 400 TYR A N 1
ATOM 3167 C CA . TYR A 1 400 ? 28.234 -11.531 5.18 1 97.38 400 TYR A CA 1
ATOM 3168 C C . TYR A 1 400 ? 28.234 -12.344 3.887 1 97.38 400 TYR A C 1
ATOM 3170 O O . TYR A 1 400 ? 28 -13.555 3.902 1 97.38 400 TYR A O 1
ATOM 3178 N N . HIS A 1 401 ? 28.516 -11.703 2.768 1 96.88 401 HIS A N 1
ATOM 3179 C CA . HIS A 1 401 ? 28.469 -12.305 1.44 1 96.88 401 HIS A CA 1
ATOM 3180 C C . HIS A 1 401 ? 29.516 -13.406 1.309 1 96.88 401 HIS A C 1
ATOM 3182 O O . HIS A 1 401 ? 29.328 -14.352 0.541 1 96.88 401 HIS A O 1
ATOM 3188 N N . LYS A 1 402 ? 30.625 -13.305 2.047 1 95.44 402 LYS A N 1
ATOM 3189 C CA . LYS A 1 402 ? 31.703 -14.289 1.988 1 95.44 402 LYS A CA 1
ATOM 3190 C C . LYS A 1 402 ? 31.219 -15.664 2.441 1 95.44 402 LYS A C 1
ATOM 3192 O O . LYS A 1 402 ? 31.812 -16.688 2.107 1 95.44 402 LYS A O 1
ATOM 3197 N N . GLY A 1 403 ? 30.109 -15.656 3.213 1 92.44 403 GLY A N 1
ATOM 3198 C CA . GLY A 1 403 ? 29.594 -16.906 3.717 1 92.44 403 GLY A CA 1
ATOM 3199 C C . GLY A 1 403 ? 28.781 -17.672 2.684 1 92.44 403 GLY A C 1
ATOM 3200 O O . GLY A 1 403 ? 28.281 -18.766 2.961 1 92.44 403 GLY A O 1
ATOM 3201 N N . PHE A 1 404 ? 28.656 -17.141 1.52 1 90.31 404 PHE A N 1
ATOM 3202 C CA . PHE A 1 404 ? 27.875 -17.781 0.463 1 90.31 404 PHE A CA 1
ATOM 3203 C C . PHE A 1 404 ? 28.75 -18.094 -0.742 1 90.31 404 PHE A C 1
ATOM 3205 O O . PHE A 1 404 ? 29.734 -17.406 -1.005 1 90.31 404 PHE A O 1
ATOM 3212 N N . MET B 1 1 ? -3.115 34.719 -8.68 1 68.88 1 MET B N 1
ATOM 3213 C CA . MET B 1 1 ? -4.094 35 -7.641 1 68.88 1 MET B CA 1
ATOM 3214 C C . MET B 1 1 ? -3.695 36.25 -6.852 1 68.88 1 MET B C 1
ATOM 3216 O O . MET B 1 1 ? -2.512 36.594 -6.762 1 68.88 1 MET B O 1
ATOM 3220 N N . LYS B 1 2 ? -4.719 37.094 -6.523 1 87.56 2 LYS B N 1
ATOM 3221 C CA . LYS B 1 2 ? -4.492 38.344 -5.816 1 87.56 2 LYS B CA 1
ATOM 3222 C C . LYS B 1 2 ? -4.84 38.219 -4.336 1 87.56 2 LYS B C 1
ATOM 3224 O O . LYS B 1 2 ? -5.574 37.312 -3.945 1 87.56 2 LYS B O 1
ATOM 3229 N N . ALA B 1 3 ? -4.18 39.031 -3.553 1 95.88 3 ALA B N 1
ATOM 3230 C CA . ALA B 1 3 ? -4.52 39.125 -2.135 1 95.88 3 ALA B CA 1
ATOM 3231 C C . ALA B 1 3 ? -6.016 39.344 -1.94 1 95.88 3 ALA B C 1
ATOM 3233 O O . ALA B 1 3 ? -6.664 40 -2.764 1 95.88 3 ALA B O 1
ATOM 3234 N N . VAL B 1 4 ? -6.582 38.75 -0.953 1 95.88 4 VAL B N 1
ATOM 3235 C CA . VAL B 1 4 ? -8 38.906 -0.641 1 95.88 4 VAL B CA 1
ATOM 3236 C C . VAL B 1 4 ? -8.164 39.469 0.76 1 95.88 4 VAL B C 1
ATOM 3238 O O . VAL B 1 4 ? -7.633 38.938 1.731 1 95.88 4 VAL B O 1
ATOM 3241 N N . GLU B 1 5 ? -8.852 40.562 0.879 1 97.25 5 GLU B N 1
ATOM 3242 C CA . GLU B 1 5 ? -9.102 41.125 2.197 1 97.25 5 GLU B CA 1
ATOM 3243 C C . GLU B 1 5 ? -10.148 40.344 2.961 1 97.25 5 GLU B C 1
ATOM 3245 O O . GLU B 1 5 ? -11.273 40.156 2.479 1 97.25 5 GLU B O 1
ATOM 3250 N N . ILE B 1 6 ? -9.812 39.875 4.176 1 96.75 6 ILE B N 1
ATOM 3251 C CA . ILE B 1 6 ? -10.758 39.031 4.895 1 96.75 6 ILE B CA 1
ATOM 3252 C C . ILE B 1 6 ? -11.477 39.844 5.969 1 96.75 6 ILE B C 1
ATOM 3254 O O . ILE B 1 6 ? -12.586 39.469 6.383 1 96.75 6 ILE B O 1
ATOM 3258 N N . LYS B 1 7 ? -10.844 40.812 6.422 1 96.81 7 LYS B N 1
ATOM 3259 C CA . LYS B 1 7 ? -11.352 41.906 7.285 1 96.81 7 LYS B CA 1
ATOM 3260 C C . LYS B 1 7 ? -10.586 43.188 7.055 1 96.81 7 LYS B C 1
ATOM 3262 O O . LYS B 1 7 ? -9.586 43.219 6.328 1 96.81 7 LYS B O 1
ATOM 3267 N N . LYS B 1 8 ? -11.125 44.312 7.547 1 97.44 8 LYS B N 1
ATOM 3268 C CA . LYS B 1 8 ? -10.477 45.594 7.273 1 97.44 8 LYS B CA 1
ATOM 3269 C C . LYS B 1 8 ? -8.992 45.531 7.598 1 97.44 8 LYS B C 1
ATOM 3271 O O . LYS B 1 8 ? -8.609 45.281 8.742 1 97.44 8 LYS B O 1
ATOM 3276 N N . ASP B 1 9 ? -8.086 45.688 6.594 1 98.12 9 ASP B N 1
ATOM 3277 C CA . ASP B 1 9 ? -6.633 45.812 6.688 1 98.12 9 ASP B CA 1
ATOM 3278 C C . ASP B 1 9 ? -5.996 44.469 7.035 1 98.12 9 ASP B C 1
ATOM 3280 O O . ASP B 1 9 ? -4.875 44.438 7.547 1 98.12 9 ASP B O 1
ATOM 3284 N N . ILE B 1 10 ? -6.742 43.344 6.938 1 98.69 10 ILE B N 1
ATOM 3285 C CA . ILE B 1 10 ? -6.211 42 7.082 1 98.69 10 ILE B CA 1
ATOM 3286 C C . ILE B 1 10 ? -6.453 41.188 5.793 1 98.69 10 ILE B C 1
ATOM 3288 O O . ILE B 1 10 ? -7.586 41.094 5.324 1 98.69 10 ILE B O 1
ATOM 3292 N N . TYR B 1 11 ? -5.383 40.594 5.242 1 98.62 11 TYR B N 1
ATOM 3293 C CA . TYR B 1 11 ? -5.453 40 3.906 1 98.62 11 TYR B CA 1
ATOM 3294 C C . TYR B 1 11 ? -5 38.562 3.918 1 98.62 11 TYR B C 1
ATOM 3296 O O . TYR B 1 11 ? -4.039 38.188 4.609 1 98.62 11 TYR B O 1
ATOM 3304 N N . TRP B 1 12 ? -5.766 37.719 3.215 1 98.19 12 TRP B N 1
ATOM 3305 C CA . TRP B 1 12 ? -5.219 36.438 2.758 1 98.19 12 TRP B CA 1
ATOM 3306 C C . TRP B 1 12 ? -4.195 36.656 1.647 1 98.19 12 TRP B C 1
ATOM 3308 O O . TRP B 1 12 ? -4.473 37.344 0.662 1 98.19 12 TRP B O 1
ATOM 3318 N N . VAL B 1 13 ? -2.984 36.094 1.742 1 98.12 13 VAL B N 1
ATOM 3319 C CA . VAL B 1 13 ? -1.932 36.281 0.751 1 98.12 13 VAL B CA 1
ATOM 3320 C C . VAL B 1 13 ? -1.301 34.938 0.394 1 98.12 13 VAL B C 1
ATOM 3322 O O . VAL B 1 13 ? -0.124 34.875 0.028 1 98.12 13 VAL B O 1
ATOM 3325 N N . GLY B 1 14 ? -2.031 33.875 0.581 1 96.88 14 GLY B N 1
ATOM 3326 C CA . GLY B 1 14 ? -1.525 32.531 0.41 1 96.88 14 GLY B CA 1
ATOM 3327 C C . GLY B 1 14 ? -1.582 32.062 -1.027 1 96.88 14 GLY B C 1
ATOM 3328 O O . GLY B 1 14 ? -1.414 32.844 -1.959 1 96.88 14 GLY B O 1
ATOM 3329 N N . ALA B 1 15 ? -1.648 30.766 -1.226 1 95.38 15 ALA B N 1
ATOM 3330 C CA . ALA B 1 15 ? -1.625 30.125 -2.537 1 95.38 15 ALA B CA 1
ATOM 3331 C C . ALA B 1 15 ? -2.588 28.938 -2.584 1 95.38 15 ALA B C 1
ATOM 3333 O O . ALA B 1 15 ? -2.807 28.266 -1.574 1 95.38 15 ALA B O 1
ATOM 3334 N N . VAL B 1 16 ? -3.176 28.688 -3.748 1 92.75 16 VAL B N 1
ATOM 3335 C CA . VAL B 1 16 ? -4.059 27.562 -3.988 1 92.75 16 VAL B CA 1
ATOM 3336 C C . VAL B 1 16 ? -3.326 26.5 -4.805 1 92.75 16 VAL B C 1
ATOM 3338 O O . VAL B 1 16 ? -2.748 26.797 -5.852 1 92.75 16 VAL B O 1
ATOM 3341 N N . ASP B 1 17 ? -3.232 25.312 -4.324 1 93.38 17 ASP B N 1
ATOM 3342 C CA . ASP B 1 17 ? -2.615 24.172 -5.004 1 93.38 17 ASP B CA 1
ATOM 3343 C C . ASP B 1 17 ? -3.674 23.25 -5.605 1 93.38 17 ASP B C 1
ATOM 3345 O O . ASP B 1 17 ? -4.098 22.297 -4.965 1 93.38 17 ASP B O 1
ATOM 3349 N N . TRP B 1 18 ? -3.994 23.469 -6.855 1 83.94 18 TRP B N 1
ATOM 3350 C CA . TRP B 1 18 ? -5.066 22.766 -7.547 1 83.94 18 TRP B CA 1
ATOM 3351 C C . TRP B 1 18 ? -4.637 21.344 -7.902 1 83.94 18 TRP B C 1
ATOM 3353 O O . TRP B 1 18 ? -5.48 20.453 -8.078 1 83.94 18 TRP B O 1
ATOM 3363 N N . ALA B 1 19 ? -3.367 21.125 -7.969 1 79.69 19 ALA B N 1
ATOM 3364 C CA . ALA B 1 19 ? -2.869 19.938 -8.672 1 79.69 19 ALA B CA 1
ATOM 3365 C C . ALA B 1 19 ? -2.402 18.875 -7.691 1 79.69 19 ALA B C 1
ATOM 3367 O O . ALA B 1 19 ? -2.219 17.703 -8.07 1 79.69 19 ALA B O 1
ATOM 3368 N N . VAL B 1 20 ? -2.178 19.219 -6.395 1 85.81 20 VAL B N 1
ATOM 3369 C CA . VAL B 1 20 ? -1.642 18.25 -5.438 1 85.81 20 VAL B CA 1
ATOM 3370 C C . VAL B 1 20 ? -2.637 17.109 -5.246 1 85.81 20 VAL B C 1
ATOM 3372 O O . VAL B 1 20 ? -3.838 17.344 -5.094 1 85.81 20 VAL B O 1
ATOM 3375 N N . ARG B 1 21 ? -2.148 15.867 -5.332 1 83.5 21 ARG B N 1
ATOM 3376 C CA . ARG B 1 21 ? -3.002 14.703 -5.145 1 83.5 21 ARG B CA 1
ATOM 3377 C C . ARG B 1 21 ? -2.406 13.75 -4.117 1 83.5 21 ARG B C 1
ATOM 3379 O O . ARG B 1 21 ? -3.078 12.82 -3.654 1 83.5 21 ARG B O 1
ATOM 3386 N N . ASP B 1 22 ? -1.126 13.922 -3.779 1 81.19 22 ASP B N 1
ATOM 3387 C CA . ASP B 1 22 ? -0.456 13.211 -2.693 1 81.19 22 ASP B CA 1
ATOM 3388 C C . ASP B 1 22 ? 0.09 14.188 -1.655 1 81.19 22 ASP B C 1
ATOM 3390 O O . ASP B 1 22 ? 1.092 14.859 -1.896 1 81.19 22 ASP B O 1
ATOM 3394 N N . PHE B 1 23 ? -0.644 14.227 -0.587 1 82 23 PHE B N 1
ATOM 3395 C CA . PHE B 1 23 ? -0.231 15.094 0.511 1 82 23 PHE B CA 1
ATOM 3396 C C . PHE B 1 23 ? 0.326 14.273 1.667 1 82 23 PHE B C 1
ATOM 3398 O O . PHE B 1 23 ? -0.411 13.898 2.582 1 82 23 PHE B O 1
ATOM 3405 N N . HIS B 1 24 ? 1.601 13.969 1.605 1 75.31 24 HIS B N 1
ATOM 3406 C CA . HIS B 1 24 ? 2.359 13.258 2.629 1 75.31 24 HIS B CA 1
ATOM 3407 C C . HIS B 1 24 ? 1.814 11.852 2.84 1 75.31 24 HIS B C 1
ATOM 3409 O O . HIS B 1 24 ? 1.717 11.383 3.977 1 75.31 24 HIS B O 1
ATOM 3415 N N . GLY B 1 25 ? 1.285 11.266 1.781 1 73.38 25 GLY B N 1
ATOM 3416 C CA . GLY B 1 25 ? 0.895 9.867 1.843 1 73.38 25 GLY B CA 1
ATOM 3417 C C . GLY B 1 25 ? -0.606 9.664 1.78 1 73.38 25 GLY B C 1
ATOM 3418 O O . GLY B 1 25 ? -1.082 8.523 1.728 1 73.38 25 GLY B O 1
ATOM 3419 N N . TYR B 1 26 ? -1.31 10.758 1.8 1 81.5 26 TYR B N 1
ATOM 3420 C CA . TYR B 1 26 ? -2.754 10.617 1.658 1 81.5 26 TYR B CA 1
ATOM 3421 C C . TYR B 1 26 ? -3.264 11.414 0.46 1 81.5 26 TYR B C 1
ATOM 3423 O O . TYR B 1 26 ? -2.713 12.461 0.121 1 81.5 26 TYR B O 1
ATOM 3431 N N . GLU B 1 27 ? -4.227 10.883 -0.164 1 81.19 27 GLU B N 1
ATOM 3432 C CA . GLU B 1 27 ? -4.762 11.484 -1.383 1 81.19 27 GLU B CA 1
ATOM 3433 C C . GLU B 1 27 ? -5.621 12.703 -1.064 1 81.19 27 GLU B C 1
ATOM 3435 O O . GLU B 1 27 ? -6.398 12.688 -0.107 1 81.19 27 GLU B O 1
ATOM 3440 N N . THR B 1 28 ? -5.383 13.758 -1.753 1 87.31 28 THR B N 1
ATOM 3441 C CA . THR B 1 28 ? -6.168 14.992 -1.694 1 87.31 28 THR B CA 1
ATOM 3442 C C . THR B 1 28 ? -6.859 15.258 -3.029 1 87.31 28 THR B C 1
ATOM 3444 O O . THR B 1 28 ? -6.355 16.031 -3.852 1 87.31 28 THR B O 1
ATOM 3447 N N . PRO B 1 29 ? -8.047 14.656 -3.203 1 77.56 29 PRO B N 1
ATOM 3448 C CA . PRO B 1 29 ? -8.688 14.75 -4.516 1 77.56 29 PRO B CA 1
ATOM 3449 C C . PRO B 1 29 ? -9.141 16.172 -4.852 1 77.56 29 PRO B C 1
ATOM 3451 O O . PRO B 1 29 ? -9.289 16.516 -6.027 1 77.56 29 PRO B O 1
ATOM 3454 N N . ARG B 1 30 ? -9.258 17.016 -3.84 1 85.44 30 ARG B N 1
ATOM 3455 C CA . ARG B 1 30 ? -9.781 18.359 -4.07 1 85.44 30 ARG B CA 1
ATOM 3456 C C . ARG B 1 30 ? -8.656 19.391 -4.09 1 85.44 30 ARG B C 1
ATOM 3458 O O . ARG B 1 30 ? -8.914 20.594 -4.059 1 85.44 30 ARG B O 1
ATOM 3465 N N . GLY B 1 31 ? -7.461 18.906 -4.059 1 89.12 31 GLY B N 1
ATOM 3466 C CA . GLY B 1 31 ? -6.355 19.844 -3.889 1 89.12 31 GLY B CA 1
ATOM 3467 C C . GLY B 1 31 ? -6.281 20.438 -2.494 1 89.12 31 GLY B C 1
ATOM 3468 O O . GLY B 1 31 ? -6.801 19.859 -1.54 1 89.12 31 GLY B O 1
ATOM 3469 N N . THR B 1 32 ? -5.508 21.453 -2.326 1 93.88 32 THR B N 1
ATOM 3470 C CA . THR B 1 32 ? -5.391 22.125 -1.032 1 93.88 32 THR B CA 1
ATOM 3471 C C . THR B 1 32 ? -5.047 23.594 -1.21 1 93.88 32 THR B C 1
ATOM 3473 O O . THR B 1 32 ? -5.133 24.125 -2.316 1 93.88 32 THR B O 1
ATOM 3476 N N . THR B 1 33 ? -4.93 24.266 -0.121 1 93.88 33 THR B N 1
ATOM 3477 C CA . THR B 1 33 ? -4.438 25.641 -0.065 1 93.88 33 THR B CA 1
ATOM 3478 C C . THR B 1 33 ? -3.332 25.781 0.977 1 93.88 33 THR B C 1
ATOM 3480 O O . THR B 1 33 ? -3.262 24.984 1.924 1 93.88 33 THR B O 1
ATOM 3483 N N . TYR B 1 34 ? -2.457 26.609 0.721 1 95.88 34 TYR B N 1
ATOM 3484 C CA . TYR B 1 34 ? -1.494 27.094 1.706 1 95.88 34 TYR B CA 1
ATOM 3485 C C . TYR B 1 34 ? -1.773 28.547 2.08 1 95.88 34 TYR B C 1
ATOM 3487 O O . TYR B 1 34 ? -1.291 29.469 1.417 1 95.88 34 TYR B O 1
ATOM 3495 N N . ASN B 1 35 ? -2.469 28.688 3.191 1 97 35 ASN B N 1
ATOM 3496 C CA . ASN B 1 35 ? -2.898 30.016 3.582 1 97 35 ASN B CA 1
ATOM 3497 C C . ASN B 1 35 ? -1.859 30.703 4.465 1 97 35 ASN B C 1
ATOM 3499 O O . ASN B 1 35 ? -1.173 30.047 5.25 1 97 35 ASN B O 1
ATOM 3503 N N . ASN B 1 36 ? -1.689 31.875 4.293 1 97.88 36 ASN B N 1
ATOM 3504 C CA . ASN B 1 36 ? -1.028 32.812 5.211 1 97.88 36 ASN B CA 1
ATOM 3505 C C . ASN B 1 36 ? -1.658 34.188 5.16 1 97.88 36 ASN B C 1
ATOM 3507 O O . ASN B 1 36 ? -2.479 34.469 4.285 1 97.88 36 ASN B O 1
ATOM 3511 N N . TYR B 1 37 ? -1.431 35 6.145 1 98.69 37 TYR B N 1
ATOM 3512 C CA . TYR B 1 37 ? -2.244 36.188 6.336 1 98.69 37 TYR B CA 1
ATOM 3513 C C . TYR B 1 37 ? -1.371 37.406 6.637 1 98.69 37 TYR B C 1
ATOM 3515 O O . TYR B 1 37 ? -0.388 37.312 7.375 1 98.69 37 TYR B O 1
ATOM 3523 N N . LEU B 1 38 ? -1.731 38.531 6.059 1 98.81 38 LEU B N 1
ATOM 3524 C CA . LEU B 1 38 ? -1.027 39.781 6.215 1 98.81 38 LEU B CA 1
ATOM 3525 C C . LEU B 1 38 ? -1.902 40.812 6.93 1 98.81 38 LEU B C 1
ATOM 3527 O O . LEU B 1 38 ? -3.006 41.125 6.469 1 98.81 38 LEU B O 1
ATOM 3531 N N . ILE B 1 39 ? -1.43 41.281 8.055 1 98.81 39 ILE B N 1
ATOM 3532 C CA . ILE B 1 39 ? -2.148 42.312 8.836 1 98.81 39 ILE B CA 1
ATOM 3533 C C . ILE B 1 39 ? -1.503 43.656 8.625 1 98.81 39 ILE B C 1
ATOM 3535 O O . ILE B 1 39 ? -0.345 43.875 8.992 1 98.81 39 ILE B O 1
ATOM 3539 N N . MET B 1 40 ? -2.266 44.562 8.031 1 98.62 40 MET B N 1
ATOM 3540 C CA . MET B 1 40 ? -1.813 45.969 7.863 1 98.62 40 MET B CA 1
ATOM 3541 C C . MET B 1 40 ? -2.111 46.781 9.109 1 98.62 40 MET B C 1
ATOM 3543 O O . MET B 1 40 ? -3.273 47 9.438 1 98.62 40 MET B O 1
ATOM 3547 N N . ASP B 1 41 ? -1.149 47.188 9.82 1 98.44 41 ASP B N 1
ATOM 3548 C CA . ASP B 1 41 ? -1.19 48.031 11.016 1 98.44 41 ASP B CA 1
ATOM 3549 C C . ASP B 1 41 ? 0.081 48.875 11.148 1 98.44 41 ASP B C 1
ATOM 3551 O O . ASP B 1 41 ? 0.814 49.062 10.18 1 98.44 41 ASP B O 1
ATOM 3555 N N . ASP B 1 42 ? 0.309 49.594 12.32 1 98.5 42 ASP B N 1
ATOM 3556 C CA . ASP B 1 42 ? 1.561 50.344 12.508 1 98.5 42 ASP B CA 1
ATOM 3557 C C . ASP B 1 42 ? 2.764 49.406 12.281 1 98.5 42 ASP B C 1
ATOM 3559 O O . ASP B 1 42 ? 3.736 49.812 11.633 1 98.5 42 ASP B O 1
ATOM 3563 N N . GLU B 1 43 ? 2.672 48.25 12.836 1 98.62 43 GLU B N 1
ATOM 3564 C CA . GLU B 1 43 ? 3.639 47.188 12.547 1 98.62 43 GLU B CA 1
ATOM 3565 C C . GLU B 1 43 ? 3.018 46.094 11.68 1 98.62 43 GLU B C 1
ATOM 3567 O O . GLU B 1 43 ? 2.309 45.219 12.18 1 98.62 43 GLU B O 1
ATOM 3572 N N . ILE B 1 44 ? 3.355 46.156 10.422 1 98.75 44 ILE B N 1
ATOM 3573 C CA . ILE B 1 44 ? 2.82 45.188 9.469 1 98.75 44 ILE B CA 1
ATOM 3574 C C . ILE B 1 44 ? 3.295 43.781 9.844 1 98.75 44 ILE B C 1
ATOM 3576 O O . ILE B 1 44 ? 4.484 43.562 10.094 1 98.75 44 ILE B O 1
ATOM 3580 N N . THR B 1 45 ? 2.328 42.875 9.906 1 98.88 45 THR B N 1
ATOM 3581 C CA . THR B 1 45 ? 2.619 41.531 10.445 1 98.88 45 THR B CA 1
ATOM 3582 C C . THR B 1 45 ? 2.133 40.438 9.5 1 98.88 45 THR B C 1
ATOM 3584 O O . THR B 1 45 ? 0.99 40.469 9.039 1 98.88 45 THR B O 1
ATOM 3587 N N . LEU B 1 46 ? 3.012 39.5 9.156 1 98.81 46 LEU B N 1
ATOM 3588 C CA . LEU B 1 46 ? 2.676 38.312 8.383 1 98.81 46 LEU B CA 1
ATOM 3589 C C . LEU B 1 46 ? 2.541 37.094 9.281 1 98.81 46 LEU B C 1
ATOM 3591 O O . LEU B 1 46 ? 3.389 36.875 10.148 1 98.81 46 LEU B O 1
ATOM 3595 N N . ILE B 1 47 ? 1.439 36.375 9.148 1 98.75 47 ILE B N 1
ATOM 3596 C CA . ILE B 1 47 ? 1.24 35.125 9.906 1 98.75 47 ILE B CA 1
ATOM 3597 C C . ILE B 1 47 ? 1.45 33.938 8.992 1 98.75 47 ILE B C 1
ATOM 3599 O O . ILE B 1 47 ? 0.69 33.719 8.039 1 98.75 47 ILE B O 1
ATOM 3603 N N . ASP B 1 48 ? 2.447 33.094 9.281 1 98.19 48 ASP B N 1
ATOM 3604 C CA . ASP B 1 48 ? 2.877 31.891 8.57 1 98.19 48 ASP B CA 1
ATOM 3605 C C . ASP B 1 48 ? 3.283 32.219 7.137 1 98.19 48 ASP B C 1
ATOM 3607 O O . ASP B 1 48 ? 3.271 33.375 6.734 1 98.19 48 ASP B O 1
ATOM 3611 N N . THR B 1 49 ? 3.812 31.266 6.445 1 97.5 49 THR B N 1
ATOM 3612 C CA . THR B 1 49 ? 4.16 31.328 5.031 1 97.5 49 THR B CA 1
ATOM 3613 C C . THR B 1 49 ? 3.525 30.188 4.258 1 97.5 49 THR B C 1
ATOM 3615 O O . THR B 1 49 ? 2.428 29.734 4.594 1 97.5 49 THR B O 1
ATOM 3618 N N . VAL B 1 50 ? 4.102 29.922 3.096 1 96.06 50 VAL B N 1
ATOM 3619 C CA . VAL B 1 50 ? 3.539 28.844 2.273 1 96.06 50 VAL B CA 1
ATOM 3620 C C . VAL B 1 50 ? 4.633 27.844 1.906 1 96.06 50 VAL B C 1
ATOM 3622 O O . VAL B 1 50 ? 5.789 28.016 2.297 1 96.06 50 VAL B O 1
ATOM 3625 N N . LYS B 1 51 ? 4.234 26.766 1.296 1 93.38 51 LYS B N 1
ATOM 3626 C CA . LYS B 1 51 ? 5.164 25.781 0.759 1 93.38 51 LYS B CA 1
ATOM 3627 C C . LYS B 1 51 ? 6.148 26.422 -0.211 1 93.38 51 LYS B C 1
ATOM 3629 O O . LYS B 1 51 ? 5.777 27.297 -0.992 1 93.38 51 LYS B O 1
ATOM 3634 N N . TYR B 1 52 ? 7.293 25.953 -0.251 1 92.62 52 TYR B N 1
ATOM 3635 C CA . TYR B 1 52 ? 8.383 26.531 -1.026 1 92.62 52 TYR B CA 1
ATOM 3636 C C . TYR B 1 52 ? 7.988 26.688 -2.492 1 92.62 52 TYR B C 1
ATOM 3638 O O . TYR B 1 52 ? 8.258 27.719 -3.111 1 92.62 52 TYR B O 1
ATOM 3646 N N . ASP B 1 53 ? 7.332 25.719 -3.066 1 90.06 53 ASP B N 1
ATOM 3647 C CA . ASP B 1 53 ? 6.969 25.688 -4.48 1 90.06 53 ASP B CA 1
ATOM 3648 C C . ASP B 1 53 ? 6.004 26.828 -4.816 1 90.06 53 ASP B C 1
ATOM 3650 O O . ASP B 1 53 ? 5.828 27.172 -5.984 1 90.06 53 ASP B O 1
ATOM 3654 N N . PHE B 1 54 ? 5.453 27.422 -3.791 1 92.19 54 PHE B N 1
ATOM 3655 C CA . PHE B 1 54 ? 4.43 28.438 -4.016 1 92.19 54 PHE B CA 1
ATOM 3656 C C . PHE B 1 54 ? 4.883 29.797 -3.492 1 92.19 54 PHE B C 1
ATOM 3658 O O . PHE B 1 54 ? 4.078 30.719 -3.355 1 92.19 54 PHE B O 1
ATOM 3665 N N . ALA B 1 55 ? 6.195 29.938 -3.203 1 94.62 55 ALA B N 1
ATOM 3666 C CA . ALA B 1 55 ? 6.766 31.156 -2.645 1 94.62 55 ALA B CA 1
ATOM 3667 C C . ALA B 1 55 ? 6.449 32.375 -3.527 1 94.62 55 ALA B C 1
ATOM 3669 O O . ALA B 1 55 ? 6.105 33.438 -3.025 1 94.62 55 ALA B O 1
ATOM 3670 N N . THR B 1 56 ? 6.469 32.188 -4.828 1 91.44 56 THR B N 1
ATOM 3671 C CA . THR B 1 56 ? 6.262 33.281 -5.758 1 91.44 56 THR B CA 1
ATOM 3672 C C . THR B 1 56 ? 4.852 33.844 -5.625 1 91.44 56 THR B C 1
ATOM 3674 O O . THR B 1 56 ? 4.645 35.062 -5.77 1 91.44 56 THR B O 1
ATOM 3677 N N . TYR B 1 57 ? 3.891 33 -5.348 1 90.88 57 TYR B N 1
ATOM 3678 C CA . TYR B 1 57 ? 2.504 33.438 -5.242 1 90.88 57 TYR B CA 1
ATOM 3679 C C . TYR B 1 57 ? 2.309 34.344 -4.031 1 90.88 57 TYR B C 1
ATOM 3681 O O . TYR B 1 57 ? 1.772 35.438 -4.148 1 90.88 57 TYR B O 1
ATOM 3689 N N . THR B 1 58 ? 2.805 33.844 -2.857 1 95.69 58 THR B N 1
ATOM 3690 C CA . THR B 1 58 ? 2.613 34.656 -1.652 1 95.69 58 THR B CA 1
ATOM 3691 C C . THR B 1 58 ? 3.387 35.969 -1.748 1 95.69 58 THR B C 1
ATOM 3693 O O . THR B 1 58 ? 2.906 37 -1.301 1 95.69 58 THR B O 1
ATOM 3696 N N . LEU B 1 59 ? 4.582 35.969 -2.311 1 96.25 59 LEU B N 1
ATOM 3697 C CA . LEU B 1 59 ? 5.379 37.188 -2.434 1 96.25 59 LEU B CA 1
ATOM 3698 C C . LEU B 1 59 ? 4.695 38.188 -3.35 1 96.25 59 LEU B C 1
ATOM 3700 O O . LEU B 1 59 ? 4.688 39.406 -3.061 1 96.25 59 LEU B O 1
ATOM 3704 N N . LYS B 1 60 ? 4.172 37.688 -4.457 1 93.69 60 LYS B N 1
ATOM 3705 C CA . LYS B 1 60 ? 3.428 38.562 -5.367 1 93.69 60 LYS B CA 1
ATOM 3706 C C . LYS B 1 60 ? 2.195 39.125 -4.684 1 93.69 60 LYS B C 1
ATOM 3708 O O . LYS B 1 60 ? 1.892 40.312 -4.844 1 93.69 60 LYS B O 1
ATOM 3713 N N . ASN B 1 61 ? 1.502 38.281 -3.93 1 96.38 61 ASN B N 1
ATOM 3714 C CA . ASN B 1 61 ? 0.302 38.719 -3.234 1 96.38 61 ASN B CA 1
ATOM 3715 C C . ASN B 1 61 ? 0.63 39.781 -2.17 1 96.38 61 ASN B C 1
ATOM 3717 O O . ASN B 1 61 ? -0.084 40.75 -2.027 1 96.38 61 ASN B O 1
ATOM 3721 N N . ILE B 1 62 ? 1.701 39.562 -1.406 1 97.75 62 ILE B N 1
ATOM 3722 C CA . ILE B 1 62 ? 2.141 40.531 -0.406 1 97.75 62 ILE B CA 1
ATOM 3723 C C . ILE B 1 62 ? 2.494 41.844 -1.085 1 97.75 62 ILE B C 1
ATOM 3725 O O . ILE B 1 62 ? 2.037 42.906 -0.663 1 97.75 62 ILE B O 1
ATOM 3729 N N . SER B 1 63 ? 3.268 41.75 -2.174 1 97 63 SER B N 1
ATOM 3730 C CA . SER B 1 63 ? 3.732 42.938 -2.887 1 97 63 SER B CA 1
ATOM 3731 C C . SER B 1 63 ? 2.564 43.719 -3.484 1 97 63 SER B C 1
ATOM 3733 O O . SER B 1 63 ? 2.66 44.938 -3.686 1 97 63 SER B O 1
ATOM 3735 N N . GLY B 1 64 ? 1.567 43 -3.805 1 96.31 64 GLY B N 1
ATOM 3736 C CA . GLY B 1 64 ? 0.371 43.656 -4.312 1 96.31 64 GLY B CA 1
ATOM 3737 C C . GLY B 1 64 ? -0.338 44.5 -3.27 1 96.31 64 GLY B C 1
ATOM 3738 O O . GLY B 1 64 ? -1.139 45.375 -3.609 1 96.31 64 GLY B O 1
ATOM 3739 N N . VAL B 1 65 ? -0.025 44.25 -1.983 1 97.5 65 VAL B N 1
ATOM 3740 C CA . VAL B 1 65 ? -0.673 44.969 -0.895 1 97.5 65 VAL B CA 1
ATOM 3741 C C . VAL B 1 65 ? 0.289 46.031 -0.317 1 97.5 65 VAL B C 1
ATOM 3743 O O . VAL B 1 65 ? -0.113 47.156 -0.0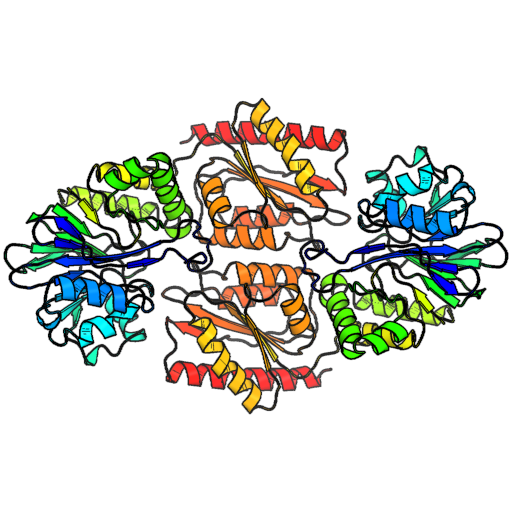05 1 97.5 65 VAL B O 1
ATOM 3746 N N . VAL B 1 66 ? 1.507 45.594 -0.196 1 97.88 66 VAL B N 1
ATOM 3747 C CA . VAL B 1 66 ? 2.492 46.469 0.448 1 97.88 66 VAL B CA 1
ATOM 3748 C C . VAL B 1 66 ? 3.895 46.094 -0.015 1 97.88 66 VAL B C 1
ATOM 3750 O O . VAL B 1 66 ? 4.113 44.969 -0.499 1 97.88 66 VAL B O 1
ATOM 3753 N N . ASP B 1 67 ? 4.82 47.062 0.09 1 97.88 67 ASP B N 1
ATOM 3754 C CA . ASP B 1 67 ? 6.234 46.688 -0.027 1 97.88 67 ASP B CA 1
ATOM 3755 C C . ASP B 1 67 ? 6.648 45.719 1.073 1 97.88 67 ASP B C 1
ATOM 3757 O O . ASP B 1 67 ? 6.609 46.062 2.258 1 97.88 67 ASP B O 1
ATOM 3761 N N . PRO B 1 68 ? 7.078 44.531 0.727 1 97.81 68 PRO B N 1
ATOM 3762 C CA . PRO B 1 68 ? 7.402 43.531 1.735 1 97.81 68 PRO B CA 1
ATOM 3763 C C . PRO B 1 68 ? 8.445 44 2.742 1 97.81 68 PRO B C 1
ATOM 3765 O O . PRO B 1 68 ? 8.461 43.562 3.887 1 97.81 68 PRO B O 1
ATOM 3768 N N . ALA B 1 69 ? 9.242 44.906 2.357 1 97.5 69 ALA B N 1
ATOM 3769 C CA . ALA B 1 69 ? 10.289 45.406 3.248 1 97.5 69 ALA B CA 1
ATOM 3770 C C . ALA B 1 69 ? 9.672 46.125 4.461 1 97.5 69 ALA B C 1
ATOM 3772 O O . ALA B 1 69 ? 10.359 46.344 5.461 1 97.5 69 ALA B O 1
ATOM 3773 N N . ARG B 1 70 ? 8.461 46.406 4.367 1 98.31 70 ARG B N 1
ATOM 3774 C CA . ARG B 1 70 ? 7.777 47.125 5.438 1 98.31 70 ARG B CA 1
ATOM 3775 C C . ARG B 1 70 ? 7.234 46.156 6.488 1 98.31 70 ARG B C 1
ATOM 3777 O O . ARG B 1 70 ? 6.785 46.594 7.555 1 98.31 70 ARG B O 1
ATOM 3784 N N . ILE B 1 71 ? 7.312 44.906 6.281 1 98.69 71 ILE B N 1
ATOM 3785 C CA . ILE B 1 71 ? 6.875 43.906 7.273 1 98.69 71 ILE B CA 1
ATOM 3786 C C . ILE B 1 71 ? 7.789 43.969 8.492 1 98.69 71 ILE B C 1
ATOM 3788 O O . ILE B 1 71 ? 9.016 43.906 8.367 1 98.69 71 ILE B O 1
ATOM 3792 N N . LYS B 1 72 ? 7.148 44.094 9.602 1 98.75 72 LYS B N 1
ATOM 3793 C CA . LYS B 1 72 ? 7.906 44.25 10.836 1 98.75 72 LYS B CA 1
ATOM 3794 C C . LYS B 1 72 ? 7.918 42.938 11.633 1 98.75 72 LYS B C 1
ATOM 3796 O O . LYS B 1 72 ? 8.852 42.688 12.391 1 98.75 72 LYS B O 1
ATOM 3801 N N . ASN B 1 73 ? 6.871 42.219 11.539 1 98.81 73 ASN B N 1
ATOM 3802 C CA . ASN B 1 73 ? 6.734 40.969 12.273 1 98.81 73 ASN B CA 1
ATOM 3803 C C . ASN B 1 73 ? 6.336 39.812 11.359 1 98.81 73 ASN B C 1
ATOM 3805 O O . ASN B 1 73 ? 5.531 40 10.445 1 98.81 73 ASN B O 1
ATOM 3809 N N . VAL B 1 74 ? 6.934 38.656 11.57 1 98.75 74 VAL B N 1
ATOM 3810 C CA . VAL B 1 74 ? 6.516 37.375 10.977 1 98.75 74 VAL B CA 1
ATOM 3811 C C . VAL B 1 74 ? 6.219 36.375 12.086 1 98.75 74 VAL B C 1
ATOM 3813 O O . VAL B 1 74 ? 7.102 36.031 12.875 1 98.75 74 VAL B O 1
ATOM 3816 N N . ILE B 1 75 ? 4.965 36 12.172 1 98.81 75 ILE B N 1
ATOM 3817 C CA . ILE B 1 75 ? 4.562 35 13.172 1 98.81 75 ILE B CA 1
ATOM 3818 C C . ILE B 1 75 ? 4.496 33.625 12.531 1 98.81 75 ILE B C 1
ATOM 3820 O O . ILE B 1 75 ? 3.838 33.438 11.508 1 98.81 75 ILE B O 1
ATOM 3824 N N . ILE B 1 76 ? 5.172 32.656 13.109 1 98.31 76 ILE B N 1
ATOM 3825 C CA . ILE B 1 76 ? 5.121 31.266 12.656 1 98.31 76 ILE B CA 1
ATOM 3826 C C . ILE B 1 76 ? 4.336 30.422 13.656 1 98.31 76 ILE B C 1
ATOM 3828 O O . ILE B 1 76 ? 4.859 30.047 14.711 1 98.31 76 ILE B O 1
ATOM 3832 N N . ASN B 1 77 ? 3.135 30.109 13.273 1 97.75 77 ASN B N 1
ATOM 3833 C CA . ASN B 1 77 ? 2.279 29.281 14.125 1 97.75 77 ASN B CA 1
ATOM 3834 C C . ASN B 1 77 ? 2.65 27.797 14.023 1 97.75 77 ASN B C 1
ATOM 3836 O O . ASN B 1 77 ? 2.354 27.031 14.93 1 97.75 77 ASN B O 1
ATOM 3840 N N . HIS B 1 78 ? 3.283 27.406 12.938 1 93.56 78 HIS B N 1
ATOM 3841 C CA . HIS B 1 78 ? 3.533 25.984 12.672 1 93.56 78 HIS B CA 1
ATOM 3842 C C . HIS B 1 78 ? 4.66 25.812 11.656 1 93.56 78 HIS B C 1
ATOM 3844 O O . HIS B 1 78 ? 4.711 26.516 10.648 1 93.56 78 HIS B O 1
ATOM 3850 N N . ILE B 1 79 ? 5.59 24.812 11.922 1 93.88 79 ILE B N 1
ATOM 3851 C CA . ILE B 1 79 ? 6.805 24.797 11.117 1 93.88 79 ILE B CA 1
ATOM 3852 C C . ILE B 1 79 ? 6.75 23.656 10.117 1 93.88 79 ILE B C 1
ATOM 3854 O O . ILE B 1 79 ? 7.777 23.266 9.547 1 93.88 79 ILE B O 1
ATOM 3858 N N . GLU B 1 80 ? 5.605 22.969 9.984 1 90.62 80 GLU B N 1
ATOM 3859 C CA . GLU B 1 80 ? 5.551 21.922 8.961 1 90.62 80 GLU B CA 1
ATOM 3860 C C . GLU B 1 80 ? 5.992 22.453 7.602 1 90.62 80 GLU B C 1
ATOM 3862 O O . GLU B 1 80 ? 5.734 23.625 7.27 1 90.62 80 GLU B O 1
ATOM 3867 N N . ASN B 1 81 ? 6.543 21.656 6.781 1 89 81 ASN B N 1
ATOM 3868 C CA . ASN B 1 81 ? 7.215 22.062 5.547 1 89 81 ASN B CA 1
ATOM 3869 C C . ASN B 1 81 ? 6.273 22.828 4.621 1 89 81 ASN B C 1
ATOM 3871 O O . ASN B 1 81 ? 6.699 23.766 3.936 1 89 81 ASN B O 1
ATOM 3875 N N . ASP B 1 82 ? 5.035 22.453 4.664 1 90.5 82 ASP B N 1
ATOM 3876 C CA . ASP B 1 82 ? 4.121 23.062 3.709 1 90.5 82 ASP B CA 1
ATOM 3877 C C . ASP B 1 82 ? 3.66 24.438 4.195 1 90.5 82 ASP B C 1
ATOM 3879 O O . ASP B 1 82 ? 2.912 25.125 3.504 1 90.5 82 ASP B O 1
ATOM 3883 N N . HIS B 1 83 ? 4.18 24.922 5.324 1 92.81 83 HIS B N 1
ATOM 3884 C CA . HIS B 1 83 ? 3.777 26.234 5.828 1 92.81 83 HIS B CA 1
ATOM 3885 C C . HIS B 1 83 ? 4.984 27.141 6.008 1 92.81 83 HIS B C 1
ATOM 3887 O O . HIS B 1 83 ? 4.836 28.359 6.102 1 92.81 83 HIS B O 1
ATOM 3893 N N . VAL B 1 84 ? 6.152 26.531 6.055 1 94.56 84 VAL B N 1
ATOM 3894 C CA . VAL B 1 84 ? 7.227 27.375 6.582 1 94.56 84 VAL B CA 1
ATOM 3895 C C . VAL B 1 84 ? 8.375 27.422 5.578 1 94.56 84 VAL B C 1
ATOM 3897 O O . VAL B 1 84 ? 9.234 28.312 5.656 1 94.56 84 VAL B O 1
ATOM 3900 N N . THR B 1 85 ? 8.375 26.609 4.574 1 93.38 85 THR B N 1
ATOM 3901 C CA . THR B 1 85 ? 9.578 26.406 3.777 1 93.38 85 THR B CA 1
ATOM 3902 C C . THR B 1 85 ? 9.852 27.625 2.898 1 93.38 85 THR B C 1
ATOM 3904 O O . THR B 1 85 ? 10.945 27.781 2.357 1 93.38 85 THR B O 1
ATOM 3907 N N . SER B 1 86 ? 8.914 28.562 2.748 1 95.44 86 SER B N 1
ATOM 3908 C CA . SER B 1 86 ? 9.164 29.781 1.977 1 95.44 86 SER B CA 1
ATOM 3909 C C . SER B 1 86 ? 9.609 30.922 2.879 1 95.44 86 SER B C 1
ATOM 3911 O O . SER B 1 86 ? 9.688 32.062 2.438 1 95.44 86 SER B O 1
ATOM 3913 N N . LEU B 1 87 ? 9.891 30.609 4.105 1 97.62 87 LEU B N 1
ATOM 3914 C CA . LEU B 1 87 ? 10.234 31.641 5.078 1 97.62 87 LEU B CA 1
ATOM 3915 C C . LEU B 1 87 ? 11.461 32.438 4.629 1 97.62 87 LEU B C 1
ATOM 3917 O O . LEU B 1 87 ? 11.523 33.656 4.789 1 97.62 87 LEU B O 1
ATOM 3921 N N . ASP B 1 88 ? 12.445 31.75 4.074 1 96.69 88 ASP B N 1
ATOM 3922 C CA . ASP B 1 88 ? 13.664 32.438 3.625 1 96.69 88 ASP B CA 1
ATOM 3923 C C . ASP B 1 88 ? 13.352 33.406 2.51 1 96.69 88 ASP B C 1
ATOM 3925 O O . ASP B 1 88 ? 13.914 34.531 2.48 1 96.69 88 ASP B O 1
ATOM 3929 N N . CYS B 1 89 ? 12.461 33.062 1.633 1 96.5 89 CYS B N 1
ATOM 3930 C CA . CYS B 1 89 ? 12.055 33.969 0.562 1 96.5 89 CYS B CA 1
ATOM 3931 C C . CYS B 1 89 ? 11.383 35.219 1.127 1 96.5 89 CYS B C 1
ATOM 3933 O O . CYS B 1 89 ? 11.617 36.344 0.637 1 96.5 89 CYS B O 1
ATOM 3935 N N . VAL B 1 90 ? 10.57 35.062 2.166 1 97.25 90 VAL B N 1
ATOM 3936 C CA . VAL B 1 90 ? 9.898 36.156 2.82 1 97.25 90 VAL B CA 1
ATOM 3937 C C . VAL B 1 90 ? 10.922 37.062 3.521 1 97.25 90 VAL B C 1
ATOM 3939 O O . VAL B 1 90 ? 10.898 38.281 3.371 1 97.25 90 VAL B O 1
ATOM 3942 N N . MET B 1 91 ? 11.828 36.406 4.227 1 97.75 91 MET B N 1
ATOM 3943 C CA . MET B 1 91 ? 12.797 37.156 5.035 1 97.75 91 MET B CA 1
ATOM 3944 C C . MET B 1 91 ? 13.812 37.875 4.148 1 97.75 91 MET B C 1
ATOM 3946 O O . MET B 1 91 ? 14.391 38.875 4.547 1 97.75 91 MET B O 1
ATOM 3950 N N . ASP B 1 92 ? 14.016 37.344 2.963 1 96.75 92 ASP B N 1
ATOM 3951 C CA . ASP B 1 92 ? 14.875 38.031 1.999 1 96.75 92 ASP B CA 1
ATOM 3952 C C . ASP B 1 92 ? 14.305 39.406 1.634 1 96.75 92 ASP B C 1
ATOM 3954 O O . ASP B 1 92 ? 15.062 40.344 1.38 1 96.75 92 ASP B O 1
ATOM 3958 N N . LEU B 1 93 ? 13.016 39.5 1.611 1 95.88 93 LEU B N 1
ATOM 3959 C CA . LEU B 1 93 ? 12.375 40.75 1.214 1 95.88 93 LEU B CA 1
ATOM 3960 C C . LEU B 1 93 ? 12.031 41.594 2.436 1 95.88 93 LEU B C 1
ATOM 3962 O O . LEU B 1 93 ? 11.773 42.812 2.309 1 95.88 93 LEU B O 1
ATOM 3966 N N . ALA B 1 94 ? 11.992 40.969 3.6 1 97.19 94 ALA B N 1
ATOM 3967 C CA . ALA B 1 94 ? 11.742 41.625 4.867 1 97.19 94 ALA B CA 1
ATOM 3968 C C . ALA B 1 94 ? 12.852 41.344 5.875 1 97.19 94 ALA B C 1
ATOM 3970 O O . ALA B 1 94 ? 12.594 40.844 6.973 1 97.19 94 ALA B O 1
ATOM 3971 N N . PRO B 1 95 ? 14.031 41.75 5.566 1 95 95 PRO B N 1
ATOM 3972 C CA . PRO B 1 95 ? 15.188 41.312 6.359 1 95 95 PRO B CA 1
ATOM 3973 C C . PRO B 1 95 ? 15.164 41.875 7.781 1 95 95 PRO B C 1
ATOM 3975 O O . PRO B 1 95 ? 15.812 41.312 8.672 1 95 95 PRO B O 1
ATOM 3978 N N . ASN B 1 96 ? 14.43 42.906 8.055 1 96 96 ASN B N 1
ATOM 3979 C CA . ASN B 1 96 ? 14.43 43.531 9.375 1 96 96 ASN B CA 1
ATOM 3980 C C . ASN B 1 96 ? 13.258 43.031 10.219 1 96 96 ASN B C 1
ATOM 3982 O O . ASN B 1 96 ? 13.102 43.438 11.375 1 96 96 ASN B O 1
ATOM 3986 N N . ALA B 1 97 ? 12.453 42.188 9.664 1 98.31 97 ALA B N 1
ATOM 3987 C CA . ALA B 1 97 ? 11.297 41.688 10.406 1 98.31 97 ALA B CA 1
ATOM 3988 C C . ALA B 1 97 ? 11.742 40.75 11.539 1 98.31 97 ALA B C 1
ATOM 3990 O O . ALA B 1 97 ? 12.773 40.094 11.445 1 98.31 97 ALA B O 1
ATOM 3991 N N . THR B 1 98 ? 10.992 40.781 12.602 1 98.69 98 THR B N 1
ATOM 3992 C CA . THR B 1 98 ? 11.195 39.875 13.719 1 98.69 98 THR B CA 1
ATOM 3993 C C . THR B 1 98 ? 10.281 38.656 13.594 1 98.69 98 THR B C 1
ATOM 3995 O O . THR B 1 98 ? 9.078 38.781 13.375 1 98.69 98 THR B O 1
ATOM 3998 N N . ILE B 1 99 ? 10.891 37.438 13.734 1 98.69 99 ILE B N 1
ATOM 3999 C CA . ILE B 1 99 ? 10.133 36.188 13.703 1 98.69 99 ILE B CA 1
ATOM 4000 C C . ILE B 1 99 ? 9.648 35.844 15.109 1 98.69 99 ILE B C 1
ATOM 4002 O O . ILE B 1 99 ? 10.445 35.812 16.047 1 98.69 99 ILE B O 1
ATOM 4006 N N . TYR B 1 100 ? 8.344 35.719 15.312 1 98.75 100 TYR B N 1
ATOM 4007 C CA . TYR B 1 100 ? 7.754 35.219 16.547 1 98.75 100 TYR B CA 1
ATOM 4008 C C . TYR B 1 100 ? 7.332 33.75 16.406 1 98.75 100 TYR B C 1
ATOM 4010 O O . TYR B 1 100 ? 6.609 33.406 15.469 1 98.75 100 TYR B O 1
ATOM 4018 N N . ILE B 1 101 ? 7.77 32.906 17.281 1 98.25 101 ILE B N 1
ATOM 4019 C CA . ILE B 1 101 ? 7.598 31.469 17.156 1 98.25 101 ILE B CA 1
ATOM 4020 C C . ILE B 1 101 ? 7.668 30.812 18.531 1 98.25 101 ILE B C 1
ATOM 4022 O O . ILE B 1 101 ? 8.219 31.391 19.469 1 98.25 101 ILE B O 1
ATOM 4026 N N . SER B 1 102 ? 7.035 29.688 18.719 1 97.62 102 SER B N 1
ATOM 4027 C CA . SER B 1 102 ? 7.164 28.938 19.953 1 97.62 102 SER B CA 1
ATOM 4028 C C . SER B 1 102 ? 8.578 28.391 20.141 1 97.62 102 SER B C 1
ATOM 4030 O O . SER B 1 102 ? 9.336 28.297 19.172 1 97.62 102 SER B O 1
ATOM 4032 N N . GLU B 1 103 ? 8.898 28 21.375 1 97.06 103 GLU B N 1
ATOM 4033 C CA . GLU B 1 103 ? 10.219 27.438 21.656 1 97.06 103 GLU B CA 1
ATOM 4034 C C . GLU B 1 103 ? 10.445 26.156 20.875 1 97.06 103 GLU B C 1
ATOM 4036 O O . GLU B 1 103 ? 11.531 25.938 20.328 1 97.06 103 GLU B O 1
ATOM 4041 N N . LYS B 1 104 ? 9.469 25.328 20.875 1 94.88 104 LYS B N 1
ATOM 4042 C CA . LYS B 1 104 ? 9.57 24.078 20.125 1 94.88 104 LYS B CA 1
ATOM 4043 C C . LYS B 1 104 ? 9.688 24.344 18.625 1 94.88 104 LYS B C 1
ATOM 4045 O O . LYS B 1 104 ? 10.414 23.641 17.922 1 94.88 104 LYS B O 1
ATOM 4050 N N . GLY B 1 105 ? 8.938 25.328 18.203 1 95.75 105 GLY B N 1
ATOM 4051 C CA . GLY B 1 105 ? 9.031 25.703 16.797 1 95.75 105 GLY B CA 1
ATOM 4052 C C . GLY B 1 105 ? 10.406 26.219 16.406 1 95.75 105 GLY B C 1
ATOM 4053 O O . GLY B 1 105 ? 10.914 25.875 15.336 1 95.75 105 GLY B O 1
ATOM 4054 N N . LYS B 1 106 ? 10.953 27.016 17.266 1 96.81 106 LYS B N 1
ATOM 4055 C CA . LYS B 1 106 ? 12.289 27.562 17 1 96.81 106 LYS B CA 1
ATOM 4056 C C . LYS B 1 106 ? 13.312 26.438 16.844 1 96.81 106 LYS B C 1
ATOM 4058 O O . LYS B 1 106 ? 14.125 26.469 15.922 1 96.81 106 LYS B O 1
ATOM 4063 N N . LYS B 1 107 ? 13.258 25.484 17.734 1 93.12 107 LYS B N 1
ATOM 4064 C CA . LYS B 1 107 ? 14.188 24.359 17.703 1 93.12 107 LYS B CA 1
ATOM 4065 C C . LYS B 1 107 ? 14.062 23.594 16.391 1 93.12 107 LYS B C 1
ATOM 4067 O O . LYS B 1 107 ? 15.078 23.219 15.789 1 93.12 107 LYS B O 1
ATOM 4072 N N . GLY B 1 108 ? 12.844 23.359 15.992 1 92 108 GLY B N 1
ATOM 4073 C CA . GLY B 1 108 ? 12.633 22.672 14.727 1 92 108 GLY B CA 1
ATOM 4074 C C . GLY B 1 108 ? 13.047 23.516 13.523 1 92 108 GLY B C 1
ATOM 4075 O O . GLY B 1 108 ? 13.602 22.984 12.562 1 92 108 GLY B O 1
ATOM 4076 N N . LEU B 1 109 ? 12.75 24.75 13.594 1 94.44 109 LEU B N 1
ATOM 4077 C CA . LEU B 1 109 ? 13.016 25.656 12.484 1 94.44 109 LEU B CA 1
ATOM 4078 C C . LEU B 1 109 ? 14.516 25.75 12.211 1 94.44 109 LEU B C 1
ATOM 4080 O O . LEU B 1 109 ? 14.93 25.953 11.07 1 94.44 109 LEU B O 1
ATOM 4084 N N . GLU B 1 110 ? 15.297 25.578 13.188 1 93.12 110 GLU B N 1
ATOM 4085 C CA . GLU B 1 110 ? 16.75 25.625 13.07 1 93.12 110 GLU B CA 1
ATOM 4086 C C . GLU B 1 110 ? 17.266 24.516 12.164 1 93.12 110 GLU B C 1
ATOM 4088 O O . GLU B 1 110 ? 18.359 24.625 11.609 1 93.12 110 GLU B O 1
ATOM 4093 N N . ARG B 1 111 ? 16.469 23.562 12.039 1 89.44 111 ARG B N 1
ATOM 4094 C CA . ARG B 1 111 ? 16.875 22.453 11.188 1 89.44 111 ARG B CA 1
ATOM 4095 C C . ARG B 1 111 ? 16.656 22.766 9.719 1 89.44 111 ARG B C 1
ATOM 4097 O O . ARG B 1 111 ? 17.188 22.078 8.844 1 89.44 111 ARG B O 1
ATOM 4104 N N . PHE B 1 112 ? 15.938 23.859 9.477 1 88.56 112 PHE B N 1
ATOM 4105 C CA . PHE B 1 112 ? 15.609 24.234 8.109 1 88.56 112 PHE B CA 1
ATOM 4106 C C . PHE B 1 112 ? 16.406 25.453 7.68 1 88.56 112 PHE B C 1
ATOM 4108 O O . PHE B 1 112 ? 16.766 25.594 6.508 1 88.56 112 PHE B O 1
ATOM 4115 N N . PHE B 1 113 ? 16.594 26.312 8.656 1 93.31 113 PHE B N 1
ATOM 4116 C CA . PHE B 1 113 ? 17.203 27.594 8.328 1 93.31 113 PHE B CA 1
ATOM 4117 C C . PHE B 1 113 ? 18.266 27.969 9.344 1 93.31 113 PHE B C 1
ATOM 4119 O O . PHE B 1 113 ? 18.25 27.469 10.477 1 93.31 113 PHE B O 1
ATOM 4126 N N . ASP B 1 114 ? 19.25 28.766 8.883 1 93.56 114 ASP B N 1
ATOM 4127 C CA . ASP B 1 114 ? 20.172 29.422 9.812 1 93.56 114 ASP B CA 1
ATOM 4128 C C . ASP B 1 114 ? 19.5 30.625 10.484 1 93.56 114 ASP B C 1
ATOM 4130 O O . ASP B 1 114 ? 19.5 31.719 9.922 1 93.56 114 ASP B O 1
ATOM 4134 N N . LEU B 1 115 ? 19.062 30.469 11.688 1 95.56 115 LEU B N 1
ATOM 4135 C CA . LEU B 1 115 ? 18.234 31.469 12.367 1 95.56 115 LEU B CA 1
ATOM 4136 C C . LEU B 1 115 ? 19.094 32.625 12.852 1 95.56 115 LEU B C 1
ATOM 4138 O O . LEU B 1 115 ? 18.562 33.688 13.219 1 95.56 115 LEU B O 1
ATOM 4142 N N . SER B 1 116 ? 20.422 32.469 12.773 1 93.31 116 SER B N 1
ATOM 4143 C CA . SER B 1 116 ? 21.297 33.531 13.234 1 93.31 116 SER B CA 1
ATOM 4144 C C . SER B 1 116 ? 21.234 34.719 12.312 1 93.31 116 SER B C 1
ATOM 4146 O O . SER B 1 116 ? 21.641 35.844 12.695 1 93.31 116 SER B O 1
ATOM 4148 N N . ARG B 1 117 ? 20.656 34.5 11.172 1 90.56 117 ARG B N 1
ATOM 4149 C CA . ARG B 1 117 ? 20.562 35.562 10.172 1 90.56 117 ARG B CA 1
ATOM 4150 C C . ARG B 1 117 ? 19.359 36.438 10.438 1 90.56 117 ARG B C 1
ATOM 4152 O O . ARG B 1 117 ? 19.234 37.531 9.844 1 90.56 117 ARG B O 1
ATOM 4159 N N . TRP B 1 118 ? 18.484 35.969 11.414 1 97.19 118 TRP B N 1
ATOM 4160 C CA . TRP B 1 118 ? 17.203 36.625 11.586 1 97.19 118 TRP B CA 1
ATOM 4161 C C . TRP B 1 118 ? 16.969 37 13.047 1 97.19 118 TRP B C 1
ATOM 4163 O O . TRP B 1 118 ? 17.609 36.438 13.938 1 97.19 118 TRP B O 1
ATOM 4173 N N . ASN B 1 119 ? 16.172 38.125 13.258 1 97.81 119 ASN B N 1
ATOM 4174 C CA . ASN B 1 119 ? 15.648 38.375 14.594 1 97.81 119 ASN B CA 1
ATOM 4175 C C . ASN B 1 119 ? 14.516 37.438 14.961 1 97.81 119 ASN B C 1
ATOM 4177 O O . ASN B 1 119 ? 13.445 37.469 14.352 1 97.81 119 ASN B O 1
ATOM 4181 N N . VAL B 1 120 ? 14.805 36.531 15.992 1 98.25 120 VAL B N 1
ATOM 4182 C CA . VAL B 1 120 ? 13.812 35.531 16.375 1 98.25 120 VAL B CA 1
ATOM 4183 C C . VAL B 1 120 ? 13.469 35.688 17.859 1 98.25 120 VAL B C 1
ATOM 4185 O O . VAL B 1 120 ? 14.367 35.75 18.703 1 98.25 120 VAL B O 1
ATOM 4188 N N . LYS B 1 121 ? 12.211 35.812 18.141 1 98.5 121 LYS B N 1
ATOM 4189 C CA . LYS B 1 121 ? 11.703 35.875 19.5 1 98.5 121 LYS B CA 1
ATOM 4190 C C . LYS B 1 121 ? 10.727 34.719 19.781 1 98.5 121 LYS B C 1
ATOM 4192 O O . LYS B 1 121 ? 9.844 34.438 18.969 1 98.5 121 LYS B O 1
ATOM 4197 N N . THR B 1 122 ? 10.898 34.062 20.922 1 98.44 122 THR B N 1
ATOM 4198 C CA . THR B 1 122 ? 9.977 33 21.297 1 98.44 122 THR B CA 1
ATOM 4199 C C . THR B 1 122 ? 8.797 33.562 22.078 1 98.44 122 THR B C 1
ATOM 4201 O O . THR B 1 122 ? 8.945 34.531 22.828 1 98.44 122 THR B O 1
ATOM 4204 N N . VAL B 1 123 ? 7.648 33.031 21.812 1 98.31 123 VAL B N 1
ATOM 4205 C CA . VAL B 1 123 ? 6.43 33.375 22.531 1 98.31 123 VAL B CA 1
ATOM 4206 C C . VAL B 1 123 ? 5.762 32.125 23.094 1 98.31 123 VAL B C 1
ATOM 4208 O O . VAL B 1 123 ? 6.066 31.016 22.656 1 98.31 123 VAL B O 1
ATOM 4211 N N . LYS B 1 124 ? 4.941 32.281 24.047 1 97.56 124 LYS B N 1
ATOM 4212 C CA . LYS B 1 124 ? 4.203 31.188 24.688 1 97.56 124 LYS B CA 1
ATOM 4213 C C . LYS B 1 124 ? 2.762 31.594 24.969 1 97.56 124 LYS B C 1
ATOM 4215 O O . LYS B 1 124 ? 2.359 32.719 24.688 1 97.56 124 LYS B O 1
ATOM 4220 N N . THR B 1 125 ? 2.012 30.656 25.5 1 97.06 125 THR B N 1
ATOM 4221 C CA . THR B 1 125 ? 0.61 30.906 25.812 1 97.06 125 THR B CA 1
ATOM 4222 C C . THR B 1 125 ? 0.472 32.125 26.734 1 97.06 125 THR B C 1
ATOM 4224 O O . THR B 1 125 ? 1.112 32.188 27.781 1 97.06 125 THR B O 1
ATOM 4227 N N . GLY B 1 126 ? -0.333 33.031 26.297 1 96.12 126 GLY B N 1
ATOM 4228 C CA . GLY B 1 126 ? -0.601 34.188 27.125 1 96.12 126 GLY B CA 1
ATOM 4229 C C . GLY B 1 126 ? 0.191 35.406 26.703 1 96.12 126 GLY B C 1
ATOM 4230 O O . GLY B 1 126 ? -0.168 36.531 27.031 1 96.12 126 GLY B O 1
ATOM 4231 N N . ASP B 1 127 ? 1.288 35.188 26 1 98.19 127 ASP B N 1
ATOM 4232 C CA . ASP B 1 127 ? 2.041 36.312 25.484 1 98.19 127 ASP B CA 1
ATOM 4233 C C . ASP B 1 127 ? 1.211 37.125 24.484 1 98.19 127 ASP B C 1
ATOM 4235 O O . ASP B 1 127 ? 0.319 36.562 23.828 1 98.19 127 ASP B O 1
ATOM 4239 N N . THR B 1 128 ? 1.482 38.406 24.422 1 98.19 128 THR B N 1
ATOM 4240 C CA . THR B 1 128 ? 0.792 39.281 23.484 1 98.19 128 THR B CA 1
ATOM 4241 C C . THR B 1 128 ? 1.79 40.125 22.703 1 98.19 128 THR B C 1
ATOM 4243 O O . THR B 1 128 ? 2.934 40.312 23.141 1 98.19 128 THR B O 1
ATOM 4246 N N . LEU B 1 129 ? 1.42 40.5 21.547 1 98.5 129 LEU B N 1
ATOM 4247 C CA . LEU B 1 129 ? 2.162 41.438 20.688 1 98.5 129 LEU B CA 1
ATOM 4248 C C . LEU B 1 129 ? 1.258 42.531 20.172 1 98.5 129 LEU B C 1
ATOM 4250 O O . LEU B 1 129 ? 0.336 42.281 19.391 1 98.5 129 LEU B O 1
ATOM 4254 N N . THR B 1 130 ? 1.495 43.75 20.703 1 98.5 130 THR B N 1
ATOM 4255 C CA . THR B 1 130 ? 0.761 44.906 20.203 1 98.5 130 THR B CA 1
ATOM 4256 C C . THR B 1 130 ? 1.435 45.469 18.953 1 98.5 130 THR B C 1
ATOM 4258 O O . THR B 1 130 ? 2.619 45.812 18.984 1 98.5 130 THR B O 1
ATOM 4261 N N . ILE B 1 131 ? 0.69 45.594 17.844 1 98.56 131 ILE B N 1
ATOM 4262 C CA . ILE B 1 131 ? 1.312 45.969 16.578 1 98.56 131 ILE B CA 1
ATOM 4263 C C . ILE B 1 131 ? 0.752 47.312 16.109 1 98.56 131 ILE B C 1
ATOM 4265 O O . ILE B 1 131 ? 0.909 47.656 14.938 1 98.56 131 ILE B O 1
ATOM 4269 N N . GLY B 1 132 ? 0.13 48 16.828 1 98.25 132 GLY B N 1
ATOM 4270 C CA . GLY B 1 132 ? -0.595 49.25 16.578 1 98.25 132 GLY B CA 1
ATOM 4271 C C . GLY B 1 132 ? -1.967 49.281 17.234 1 98.25 132 GLY B C 1
ATOM 4272 O O . GLY B 1 132 ? -2.084 49.219 18.453 1 98.25 132 GLY B O 1
ATOM 4273 N N . LYS B 1 133 ? -2.971 49.281 16.453 1 97.69 133 LYS B N 1
ATOM 4274 C CA . LYS B 1 133 ? -4.332 49.281 16.984 1 97.69 133 LYS B CA 1
ATOM 4275 C C . LYS B 1 133 ? -4.758 47.844 17.359 1 97.69 133 LYS B C 1
ATOM 4277 O O . LYS B 1 133 ? -5.77 47.656 18.047 1 97.69 133 LYS B O 1
ATOM 4282 N N . ARG B 1 134 ? -3.92 46.938 16.984 1 98 134 ARG B N 1
ATOM 4283 C CA . ARG B 1 134 ? -4.254 45.531 17.234 1 98 134 ARG B CA 1
ATOM 4284 C C . ARG B 1 134 ? -3.307 44.906 18.25 1 98 134 ARG B C 1
ATOM 4286 O O . ARG B 1 134 ? -2.125 45.25 18.297 1 98 134 ARG B O 1
ATOM 4293 N N . THR B 1 135 ? -3.859 44.062 18.984 1 98.19 135 THR B N 1
ATOM 4294 C CA . THR B 1 135 ? -3.102 43.188 19.875 1 98.19 135 THR B CA 1
ATOM 4295 C C . THR B 1 135 ? -3.283 41.75 19.484 1 98.19 135 THR B C 1
ATOM 4297 O O . THR B 1 135 ? -4.41 41.25 19.406 1 98.19 135 THR B O 1
ATOM 4300 N N . LEU B 1 136 ? -2.209 41.062 19.219 1 98.62 136 LEU B N 1
ATOM 4301 C CA . LEU B 1 136 ? -2.197 39.625 18.922 1 98.62 136 LEU B CA 1
ATOM 4302 C C . LEU B 1 136 ? -1.836 38.812 20.156 1 98.62 136 LEU B C 1
ATOM 4304 O O . LEU B 1 136 ? -0.898 39.156 20.875 1 98.62 136 LEU B O 1
ATOM 4308 N N . GLU B 1 137 ? -2.641 37.844 20.422 1 98.31 137 GLU B N 1
ATOM 4309 C CA . GLU B 1 137 ? -2.393 36.969 21.547 1 98.31 137 GLU B CA 1
ATOM 4310 C C . GLU B 1 137 ? -2.041 35.562 21.047 1 98.31 137 GLU B C 1
ATOM 4312 O O . GLU B 1 137 ? -2.654 35.031 20.109 1 98.31 137 GLU B O 1
ATOM 4317 N N . PHE B 1 138 ? -1.027 34.969 21.734 1 98.19 138 PHE B N 1
ATOM 4318 C CA . PHE B 1 138 ? -0.553 33.656 21.328 1 98.19 138 PHE B CA 1
ATOM 4319 C C . PHE B 1 138 ? -1.102 32.562 22.25 1 98.19 138 PHE B C 1
ATOM 4321 O O . PHE B 1 138 ? -1.222 32.781 23.453 1 98.19 138 PHE B O 1
ATOM 4328 N N . LEU B 1 139 ? -1.485 31.484 21.719 1 97.25 139 LEU B N 1
ATOM 4329 C CA . LEU B 1 139 ? -1.9 30.281 22.438 1 97.25 139 LEU B CA 1
ATOM 4330 C C . LEU B 1 139 ? -1.251 29.047 21.844 1 97.25 139 LEU B C 1
ATOM 4332 O O . LEU B 1 139 ? -1.498 28.703 20.672 1 97.25 139 LEU B O 1
ATOM 4336 N N . GLU B 1 140 ? -0.419 28.359 22.625 1 96.62 140 GLU B N 1
ATOM 4337 C CA . GLU B 1 140 ? 0.167 27.109 22.172 1 96.62 140 GLU B CA 1
ATOM 4338 C C . GLU B 1 140 ? -0.89 26.016 22.062 1 96.62 140 GLU B C 1
ATOM 4340 O O . GLU B 1 140 ? -1.741 25.875 22.938 1 96.62 140 GLU B O 1
ATOM 4345 N N . THR B 1 141 ? -0.891 25.344 20.984 1 94.56 141 THR B N 1
ATOM 4346 C CA . THR B 1 141 ? -1.768 24.203 20.75 1 94.56 141 THR B CA 1
ATOM 4347 C C . THR B 1 141 ? -0.956 22.953 20.391 1 94.56 141 THR B C 1
ATOM 4349 O O . THR B 1 141 ? -1.151 22.375 19.328 1 94.56 141 THR B O 1
ATOM 4352 N N . PRO B 1 142 ? -0.086 22.547 21.312 1 91.62 142 PRO B N 1
ATOM 4353 C CA . PRO B 1 142 ? 0.778 21.422 20.984 1 91.62 142 PRO B CA 1
ATOM 4354 C C . PRO B 1 142 ? -0.008 20.188 20.516 1 91.62 142 PRO B C 1
ATOM 4356 O O . PRO B 1 142 ? -1.021 19.828 21.141 1 91.62 142 PRO B O 1
ATOM 4359 N N . MET B 1 143 ? 0.506 19.578 19.359 1 87.94 143 MET B N 1
ATOM 4360 C CA . MET B 1 143 ? 0.016 18.328 18.766 1 87.94 143 MET B CA 1
ATOM 4361 C C . MET B 1 143 ? -1.245 18.578 17.953 1 87.94 143 MET B C 1
ATOM 4363 O O . MET B 1 143 ? -1.876 17.625 17.469 1 87.94 143 MET B O 1
ATOM 4367 N N . LEU B 1 144 ? -1.58 19.844 17.75 1 89.31 144 LEU B N 1
ATOM 4368 C CA . LEU B 1 144 ? -2.604 20.172 16.781 1 89.31 144 LEU B CA 1
ATOM 4369 C C . LEU B 1 144 ? -1.977 20.766 15.516 1 89.31 144 LEU B C 1
ATOM 4371 O O . LEU B 1 144 ? -2.191 21.938 15.211 1 89.31 144 LEU B O 1
ATOM 4375 N N . HIS B 1 145 ? -1.164 20.109 14.836 1 87.56 145 HIS B N 1
ATOM 4376 C CA . HIS B 1 145 ? -0.982 18.672 14.961 1 87.56 145 HIS B CA 1
ATOM 4377 C C . HIS B 1 145 ? 0.491 18.312 15.133 1 87.56 145 HIS B C 1
ATOM 4379 O O . HIS B 1 145 ? 0.875 17.156 14.961 1 87.56 145 HIS B O 1
ATOM 4385 N N . TRP B 1 146 ? 1.298 19.297 15.336 1 90.06 146 TRP B N 1
ATOM 4386 C CA . TRP B 1 146 ? 2.705 19.109 15.672 1 90.06 146 TRP B CA 1
ATOM 4387 C C . TRP B 1 146 ? 3.012 19.656 17.062 1 90.06 146 TRP B C 1
ATOM 4389 O O . TRP B 1 146 ? 2.24 20.453 17.609 1 90.06 146 TRP B O 1
ATOM 4399 N N . PRO B 1 147 ? 4.152 19.297 17.625 1 90.75 147 PRO B N 1
ATOM 4400 C CA . PRO B 1 147 ? 4.496 19.781 18.969 1 90.75 147 PRO B CA 1
ATOM 4401 C C . PRO B 1 147 ? 4.641 21.297 19.031 1 90.75 147 PRO B C 1
ATOM 4403 O O . PRO B 1 147 ? 4.426 21.891 20.094 1 90.75 147 PRO B O 1
ATOM 4406 N N . ASP B 1 148 ? 4.902 21.922 17.969 1 94 148 ASP B N 1
ATOM 4407 C CA . ASP B 1 148 ? 5.195 23.359 17.953 1 94 148 ASP B CA 1
ATOM 4408 C C . ASP B 1 148 ? 3.938 24.172 17.672 1 94 148 ASP B C 1
ATOM 4410 O O . ASP B 1 148 ? 3.959 25.406 17.766 1 94 148 ASP B O 1
ATOM 4414 N N . SER B 1 149 ? 2.832 23.516 17.5 1 95.06 149 SER B N 1
ATOM 4415 C CA . SER B 1 149 ? 1.649 24.203 16.984 1 95.06 149 SER B CA 1
ATOM 4416 C C . SER B 1 149 ? 1.166 25.266 17.969 1 95.06 149 SER B C 1
ATOM 4418 O O . SER B 1 149 ? 1.185 25.062 19.172 1 95.06 149 SER B O 1
ATOM 4420 N N . MET B 1 150 ? 0.779 26.422 17.469 1 96.62 150 MET B N 1
ATOM 4421 C CA . MET B 1 150 ? 0.114 27.469 18.25 1 96.62 150 MET B CA 1
ATOM 4422 C C . MET B 1 150 ? -0.894 28.219 17.375 1 96.62 150 MET B C 1
ATOM 4424 O O . MET B 1 150 ? -0.952 28.016 16.172 1 96.62 150 MET B O 1
ATOM 4428 N N . VAL B 1 151 ? -1.757 28.953 18 1 97.62 151 VAL B N 1
ATOM 4429 C CA . VAL B 1 151 ? -2.686 29.812 17.281 1 97.62 151 VAL B CA 1
ATOM 4430 C C . VAL B 1 151 ? -2.438 31.266 17.672 1 97.62 151 VAL B C 1
ATOM 4432 O O . VAL B 1 151 ? -1.854 31.547 18.719 1 97.62 151 VAL B O 1
ATOM 4435 N N . THR B 1 152 ? -2.736 32.156 16.812 1 98.56 152 THR B N 1
ATOM 4436 C CA . THR B 1 152 ? -2.68 33.625 17.047 1 98.56 152 THR B CA 1
ATOM 4437 C C . THR B 1 152 ? -4.078 34.219 17.016 1 98.56 152 THR B C 1
ATOM 4439 O O . THR B 1 152 ? -4.836 34 16.078 1 98.56 152 THR B O 1
ATOM 4442 N N . TYR B 1 153 ? -4.438 34.906 18.078 1 98.44 153 TYR B N 1
ATOM 4443 C CA . TYR B 1 153 ? -5.75 35.531 18.203 1 98.44 153 TYR B CA 1
ATOM 4444 C C . TYR B 1 153 ? -5.641 37.062 18.094 1 98.44 153 TYR B C 1
ATOM 4446 O O . TYR B 1 153 ? -4.922 37.688 18.859 1 98.44 153 TYR B O 1
ATOM 4454 N N . ALA B 1 154 ? -6.25 37.625 17.047 1 98.31 154 ALA B N 1
ATOM 4455 C CA . ALA B 1 154 ? -6.383 39.094 16.938 1 98.31 154 ALA B CA 1
ATOM 4456 C C . ALA B 1 154 ? -7.621 39.594 17.672 1 98.31 154 ALA B C 1
ATOM 4458 O O . ALA B 1 154 ? -8.719 39.594 17.109 1 98.31 154 ALA B O 1
ATOM 4459 N N . ARG B 1 155 ? -7.387 40.094 18.75 1 96.12 155 ARG B N 1
ATOM 4460 C CA . ARG B 1 155 ? -8.461 40.406 19.688 1 96.12 155 ARG B CA 1
ATOM 4461 C C . ARG B 1 155 ? -9.438 41.438 19.094 1 96.12 155 ARG B C 1
ATOM 4463 O O . ARG B 1 155 ? -10.648 41.188 19.094 1 96.12 155 ARG B O 1
ATOM 4470 N N . GLU B 1 156 ? -8.906 42.562 18.594 1 97.56 156 GLU B N 1
ATOM 4471 C CA . GLU B 1 156 ? -9.734 43.656 18.109 1 97.56 156 GLU B CA 1
ATOM 4472 C C . GLU B 1 156 ? -10.57 43.25 16.906 1 97.56 156 GLU B C 1
ATOM 4474 O O . GLU B 1 156 ? -11.688 43.719 16.719 1 97.56 156 GLU B O 1
ATOM 4479 N N . ASP B 1 157 ? -10.008 42.281 16.172 1 98.06 157 ASP B N 1
ATOM 4480 C CA . ASP B 1 157 ? -10.688 41.844 14.953 1 98.06 157 ASP B CA 1
ATOM 4481 C C . ASP B 1 157 ? -11.484 40.562 15.18 1 98.06 157 ASP B C 1
ATOM 4483 O O . ASP B 1 157 ? -12.297 40.188 14.344 1 98.06 157 ASP B O 1
ATOM 4487 N N . LYS B 1 158 ? -11.258 39.938 16.312 1 98 158 LYS B N 1
ATOM 4488 C CA . LYS B 1 158 ? -11.906 38.656 16.656 1 98 158 LYS B CA 1
ATOM 4489 C C . LYS B 1 158 ? -11.625 37.594 15.609 1 98 158 LYS B C 1
ATOM 4491 O O . LYS B 1 158 ? -12.547 36.906 15.148 1 98 158 LYS B O 1
ATOM 4496 N N . ILE B 1 159 ? -10.398 37.469 15.188 1 98.44 159 ILE B N 1
ATOM 4497 C CA . ILE B 1 159 ? -9.945 36.469 14.234 1 98.44 159 ILE B CA 1
ATOM 4498 C C . ILE B 1 159 ? -8.992 35.5 14.93 1 98.44 159 ILE B C 1
ATOM 4500 O O . ILE B 1 159 ? -8.055 35.938 15.617 1 98.44 159 ILE B O 1
ATOM 4504 N N . LEU B 1 160 ? -9.328 34.25 14.844 1 98.38 160 LEU B N 1
ATOM 4505 C CA . LEU B 1 160 ? -8.422 33.188 15.289 1 98.38 160 LEU B CA 1
ATOM 4506 C C . LEU B 1 160 ? -7.672 32.594 14.109 1 98.38 160 LEU B C 1
ATOM 4508 O O . LEU B 1 160 ? -8.273 31.922 13.266 1 98.38 160 LEU B O 1
ATOM 4512 N N . PHE B 1 161 ? -6.375 32.844 13.984 1 98.44 161 PHE B N 1
ATOM 4513 C CA . PHE B 1 161 ? -5.508 32.188 13.016 1 98.44 161 PHE B CA 1
ATOM 4514 C C . PHE B 1 161 ? -5.023 30.828 13.547 1 98.44 161 PHE B C 1
ATOM 4516 O O . PHE B 1 161 ? -4.152 30.781 14.414 1 98.44 161 PHE B O 1
ATOM 4523 N N . THR B 1 162 ? -5.484 29.703 12.977 1 96.81 162 THR B N 1
ATOM 4524 C CA . THR B 1 162 ? -5.434 28.422 13.68 1 96.81 162 THR B CA 1
ATOM 4525 C C . THR B 1 162 ? -4.398 27.5 13.055 1 96.81 162 THR B C 1
ATOM 4527 O O . THR B 1 162 ? -4.262 26.344 13.453 1 96.81 162 THR B O 1
ATOM 4530 N N . GLN B 1 163 ? -3.652 27.875 12.148 1 93.5 163 GLN B N 1
ATOM 4531 C CA . GLN B 1 163 ? -2.75 27 11.414 1 93.5 163 GLN B CA 1
ATOM 4532 C C . GLN B 1 163 ? -3.498 25.812 10.828 1 93.5 163 GLN B C 1
ATOM 4534 O O . GLN B 1 163 ? -4.488 25.969 10.117 1 93.5 163 GLN B O 1
ATOM 4539 N N . ASP B 1 164 ? -3.156 24.516 11.258 1 91.31 164 ASP B N 1
ATOM 4540 C CA . ASP B 1 164 ? -3.787 23.344 10.648 1 91.31 164 ASP B CA 1
ATOM 4541 C C . ASP B 1 164 ? -5.109 23.016 11.336 1 91.31 164 ASP B C 1
ATOM 4543 O O . ASP B 1 164 ? -5.996 22.406 10.734 1 91.31 164 ASP B O 1
ATOM 4547 N N . ALA B 1 165 ? -5.234 23.422 12.531 1 91.94 165 ALA B N 1
ATOM 4548 C CA . ALA B 1 165 ? -6.492 23.188 13.227 1 91.94 165 ALA B CA 1
ATOM 4549 C C . ALA B 1 165 ? -7.66 23.844 12.5 1 91.94 165 ALA B C 1
ATOM 4551 O O . ALA B 1 165 ? -7.535 24.953 12 1 91.94 165 ALA B O 1
ATOM 4552 N N . PHE B 1 166 ? -8.75 23.094 12.375 1 93.56 166 PHE B N 1
ATOM 4553 C CA . PHE B 1 166 ? -10.016 23.547 11.805 1 93.56 166 PHE B CA 1
ATOM 4554 C C . PHE B 1 166 ? -9.875 23.797 10.305 1 93.56 166 PHE B C 1
ATOM 4556 O O . PHE B 1 166 ? -10.633 24.578 9.727 1 93.56 166 PHE B O 1
ATOM 4563 N N . GLY B 1 167 ? -8.852 23.219 9.719 1 93.06 167 GLY B N 1
ATOM 4564 C CA . GLY B 1 167 ? -8.656 23.344 8.281 1 93.06 167 GLY B CA 1
ATOM 4565 C C . GLY B 1 167 ? -9.273 22.203 7.492 1 93.06 167 GLY B C 1
ATOM 4566 O O . GLY B 1 167 ? -10.039 21.406 8.039 1 93.06 167 GLY B O 1
ATOM 4567 N N . GLN B 1 168 ? -9.156 22.266 6.164 1 93.94 168 GLN B N 1
ATOM 4568 C CA . GLN B 1 168 ? -9.562 21.25 5.195 1 93.94 168 GLN B CA 1
ATOM 4569 C C . GLN B 1 168 ? -8.711 21.328 3.93 1 93.94 168 GLN B C 1
ATOM 4571 O O . GLN B 1 168 ? -8.188 22.406 3.594 1 93.94 168 GLN B O 1
ATOM 4576 N N . HIS B 1 169 ? -8.531 20.219 3.322 1 93.38 169 HIS B N 1
ATOM 4577 C CA . HIS B 1 169 ? -7.875 20.25 2.021 1 93.38 169 HIS B CA 1
ATOM 4578 C C . HIS B 1 169 ? -8.883 20.484 0.9 1 93.38 169 HIS B C 1
ATOM 4580 O O . HIS B 1 169 ? -9.562 19.562 0.461 1 93.38 169 HIS B O 1
ATOM 4586 N N . VAL B 1 170 ? -8.961 21.75 0.491 1 91.56 170 VAL B N 1
ATOM 4587 C CA . VAL B 1 170 ? -9.82 22.188 -0.601 1 91.56 170 VAL B CA 1
ATOM 4588 C C . VAL B 1 170 ? -9.117 23.266 -1.411 1 91.56 170 VAL B C 1
ATOM 4590 O O . VAL B 1 170 ? -8.633 24.25 -0.849 1 91.56 170 VAL B O 1
ATOM 4593 N N . ALA B 1 171 ? -8.977 23 -2.684 1 90.75 171 ALA B N 1
ATOM 4594 C CA . ALA B 1 171 ? -8.641 24.078 -3.607 1 90.75 171 ALA B CA 1
ATOM 4595 C C . ALA B 1 171 ? -9.898 24.766 -4.141 1 90.75 171 ALA B C 1
ATOM 4597 O O . ALA B 1 171 ? -10.836 24.094 -4.566 1 90.75 171 ALA B O 1
ATOM 4598 N N . SER B 1 172 ? -9.938 26.031 -3.945 1 88.19 172 SER B N 1
ATOM 4599 C CA . SER B 1 172 ? -11.102 26.797 -4.391 1 88.19 172 SER B CA 1
ATOM 4600 C C . SER B 1 172 ? -10.719 28.203 -4.82 1 88.19 172 SER B C 1
ATOM 4602 O O . SER B 1 172 ? -9.758 28.781 -4.293 1 88.19 172 SER B O 1
ATOM 4604 N N . ALA B 1 173 ? -11.469 28.703 -5.789 1 83.19 173 ALA B N 1
ATOM 4605 C CA . ALA B 1 173 ? -11.32 30.109 -6.145 1 83.19 173 ALA B CA 1
ATOM 4606 C C . ALA B 1 173 ? -11.867 31.016 -5.043 1 83.19 173 ALA B C 1
ATOM 4608 O O . ALA B 1 173 ? -11.406 32.156 -4.879 1 83.19 173 ALA B O 1
ATOM 4609 N N . ASN B 1 174 ? -12.773 30.359 -4.285 1 86.88 174 ASN B N 1
ATOM 4610 C CA . ASN B 1 174 ? -13.312 31.078 -3.131 1 86.88 174 ASN B CA 1
ATOM 4611 C C . ASN B 1 174 ? -12.422 30.906 -1.905 1 86.88 174 ASN B C 1
ATOM 4613 O O . ASN B 1 174 ? -11.75 29.891 -1.751 1 86.88 174 ASN B O 1
ATOM 4617 N N . ARG B 1 175 ? -12.438 31.922 -1.006 1 92.88 175 ARG B N 1
ATOM 4618 C CA . ARG B 1 175 ? -11.609 31.875 0.192 1 92.88 175 ARG B CA 1
ATOM 4619 C C . ARG B 1 175 ? -12.453 31.625 1.438 1 92.88 175 ARG B C 1
ATOM 4621 O O . ARG B 1 175 ? -11.93 31.234 2.482 1 92.88 175 ARG B O 1
ATOM 4628 N N . PHE B 1 176 ? -13.734 31.797 1.248 1 95.94 176 PHE B N 1
ATOM 4629 C CA . PHE B 1 176 ? -14.594 31.812 2.428 1 95.94 176 PHE B CA 1
ATOM 4630 C C . PHE B 1 176 ? -15.594 30.656 2.379 1 95.94 176 PHE B C 1
ATOM 4632 O O . PHE B 1 176 ? -16.047 30.266 1.3 1 95.94 176 PHE B O 1
ATOM 4639 N N . ASP B 1 177 ? -16.016 30.141 3.549 1 94.56 177 ASP B N 1
ATOM 4640 C CA . ASP B 1 177 ? -16.938 29.016 3.682 1 94.56 177 ASP B CA 1
ATOM 4641 C C . ASP B 1 177 ? -18.266 29.328 2.998 1 94.56 177 ASP B C 1
ATOM 4643 O O . ASP B 1 177 ? -18.781 28.5 2.232 1 94.56 177 ASP B O 1
ATOM 4647 N N . ASP B 1 178 ? -18.781 30.547 3.16 1 93.38 178 ASP B N 1
ATOM 4648 C CA . ASP B 1 178 ? -20.094 30.891 2.619 1 93.38 178 ASP B CA 1
ATOM 4649 C C . ASP B 1 178 ? -20.062 30.953 1.094 1 93.38 178 ASP B C 1
ATOM 4651 O O . ASP B 1 178 ? -20.984 30.5 0.424 1 93.38 178 ASP B O 1
ATOM 4655 N N . GLU B 1 179 ? -18.969 31.5 0.586 1 91.19 179 GLU B N 1
ATOM 4656 C CA . GLU B 1 179 ? -18.828 31.562 -0.866 1 91.19 179 GLU B CA 1
ATOM 4657 C C . GLU B 1 179 ? -18.703 30.172 -1.479 1 91.19 179 GLU B C 1
ATOM 4659 O O . GLU B 1 179 ? -19.266 29.906 -2.535 1 91.19 179 GLU B O 1
ATOM 4664 N N . TYR B 1 180 ? -17.938 29.375 -0.784 1 89.88 180 TYR B N 1
ATOM 4665 C CA . TYR B 1 180 ? -17.75 28 -1.256 1 89.88 180 TYR B CA 1
ATOM 4666 C C . TYR B 1 180 ? -19.078 27.234 -1.221 1 89.88 180 TYR B C 1
ATOM 4668 O O . TYR B 1 180 ? -19.391 26.484 -2.145 1 89.88 180 TYR B O 1
ATOM 4676 N N . GLU B 1 181 ? -19.781 27.375 -0.184 1 87.88 181 GLU B N 1
ATOM 4677 C CA . GLU B 1 181 ? -21.031 26.641 -0.024 1 87.88 181 GLU B CA 1
ATOM 4678 C C . GLU B 1 181 ? -22.047 27.031 -1.103 1 87.88 181 GLU B C 1
ATOM 4680 O O . GLU B 1 181 ? -22.859 26.219 -1.534 1 87.88 181 GLU B O 1
ATOM 4685 N N . ILE B 1 182 ? -22 28.281 -1.549 1 84.56 182 ILE B N 1
ATOM 4686 C CA . ILE B 1 182 ? -22.891 28.766 -2.598 1 84.56 182 ILE B CA 1
ATOM 4687 C C . ILE B 1 182 ? -22.469 28.172 -3.943 1 84.56 182 ILE B C 1
ATOM 4689 O O . ILE B 1 182 ? -23.312 27.719 -4.723 1 84.56 182 ILE B O 1
ATOM 4693 N N . SER B 1 183 ? -21.203 28.188 -4.113 1 76.69 183 SER B N 1
ATOM 4694 C CA . SER B 1 183 ? -20.672 27.797 -5.414 1 76.69 183 SER B CA 1
ATOM 4695 C C . SER B 1 183 ? -20.609 26.266 -5.539 1 76.69 183 SER B C 1
ATOM 4697 O O . SER B 1 183 ? -20.609 25.734 -6.648 1 76.69 183 SER B O 1
ATOM 4699 N N . ASN B 1 184 ? -20.531 25.578 -4.477 1 79.94 184 ASN B N 1
ATOM 4700 C CA . ASN B 1 184 ? -20.438 24.125 -4.434 1 79.94 184 ASN B CA 1
ATOM 4701 C C . ASN B 1 184 ? -21.531 23.516 -3.562 1 79.94 184 ASN B C 1
ATOM 4703 O O . ASN B 1 184 ? -22.703 23.562 -3.918 1 79.94 184 ASN B O 1
ATOM 4707 N N . SER B 1 185 ? -21.25 22.938 -2.348 1 81.69 185 SER B N 1
ATOM 4708 C CA . SER B 1 185 ? -22.25 22.391 -1.446 1 81.69 185 SER B CA 1
ATOM 4709 C C . SER B 1 185 ? -21.75 22.359 -0.007 1 81.69 185 SER B C 1
ATOM 4711 O O . SER B 1 185 ? -20.578 22.078 0.24 1 81.69 185 SER B O 1
ATOM 4713 N N . PRO B 1 186 ? -22.625 22.812 0.85 1 87.38 186 PRO B N 1
ATOM 4714 C CA . PRO B 1 186 ? -22.266 22.688 2.262 1 87.38 186 PRO B CA 1
ATOM 4715 C C . PRO B 1 186 ? -21.828 21.266 2.629 1 87.38 186 PRO B C 1
ATOM 4717 O O . PRO B 1 186 ? -20.953 21.078 3.477 1 87.38 186 PRO B O 1
ATOM 4720 N N . VAL B 1 187 ? -22.391 20.359 1.923 1 86.81 187 VAL B N 1
ATOM 4721 C CA . VAL B 1 187 ? -22.109 18.969 2.205 1 86.81 187 VAL B CA 1
ATOM 4722 C C . VAL B 1 187 ? -20.656 18.641 1.812 1 86.81 187 VAL B C 1
ATOM 4724 O O . VAL B 1 187 ? -19.984 17.875 2.5 1 86.81 187 VAL B O 1
ATOM 4727 N N . GLU B 1 188 ? -20.266 19.219 0.767 1 87.25 188 GLU B N 1
ATOM 4728 C CA . GLU B 1 188 ? -18.891 19 0.308 1 87.25 188 GLU B CA 1
ATOM 4729 C C . GLU B 1 188 ? -17.875 19.609 1.285 1 87.25 188 GLU B C 1
ATOM 4731 O O . GLU B 1 188 ? -16.828 19.016 1.532 1 87.25 188 GLU B O 1
ATOM 4736 N N . LEU B 1 189 ? -18.203 20.766 1.774 1 91.62 189 LEU B N 1
ATOM 4737 C CA . LEU B 1 189 ? -17.328 21.406 2.746 1 91.62 189 LEU B CA 1
ATOM 4738 C C . LEU B 1 189 ? -17.25 20.578 4.031 1 91.62 189 LEU B C 1
ATOM 4740 O O . LEU B 1 189 ? -16.172 20.375 4.578 1 91.62 189 LEU B O 1
ATOM 4744 N N . GLU B 1 190 ? -18.406 20.125 4.449 1 92.25 190 GLU B N 1
ATOM 4745 C CA . GLU B 1 190 ? -18.438 19.297 5.645 1 92.25 190 GLU B CA 1
ATOM 4746 C C . GLU B 1 190 ? -17.641 18.016 5.453 1 92.25 190 GLU B C 1
ATOM 4748 O O . GLU B 1 190 ? -16.906 17.594 6.355 1 92.25 190 GLU B O 1
ATOM 4753 N N . ASP B 1 191 ? -17.781 17.469 4.316 1 91.94 191 ASP B N 1
ATOM 4754 C CA . ASP B 1 191 ? -17.047 16.25 3.99 1 91.94 191 ASP B CA 1
ATOM 4755 C C . ASP B 1 191 ? -15.539 16.5 4.02 1 91.94 191 ASP B C 1
ATOM 4757 O O . ASP B 1 191 ? -14.773 15.648 4.477 1 91.94 191 ASP B O 1
ATOM 4761 N N . ALA B 1 192 ? -15.125 17.641 3.521 1 93.06 192 ALA B N 1
ATOM 4762 C CA . ALA B 1 192 ? -13.703 17.984 3.51 1 93.06 192 ALA B CA 1
ATOM 4763 C C . ALA B 1 192 ? -13.172 18.156 4.93 1 93.06 192 ALA B C 1
ATOM 4765 O O . ALA B 1 192 ? -12.031 17.781 5.215 1 93.06 192 ALA B O 1
ATOM 4766 N N . VAL B 1 193 ? -14.023 18.703 5.816 1 94.69 193 VAL B N 1
ATOM 4767 C CA . VAL B 1 193 ? -13.633 18.875 7.211 1 94.69 193 VAL B CA 1
ATOM 4768 C C . VAL B 1 193 ? -13.461 17.516 7.871 1 94.69 193 VAL B C 1
ATOM 4770 O O . VAL B 1 193 ? -12.469 17.266 8.57 1 94.69 193 VAL B O 1
ATOM 4773 N N . VAL B 1 194 ? -14.375 16.641 7.613 1 93.5 194 VAL B N 1
ATOM 4774 C CA . VAL B 1 194 ? -14.344 15.297 8.203 1 93.5 194 VAL B CA 1
ATOM 4775 C C . VAL B 1 194 ? -13.125 14.539 7.68 1 93.5 194 VAL B C 1
ATOM 4777 O O . VAL B 1 194 ? -12.43 13.875 8.445 1 93.5 194 VAL B O 1
ATOM 4780 N N . ASP B 1 195 ? -12.938 14.648 6.406 1 93.56 195 ASP B N 1
ATOM 4781 C CA . ASP B 1 195 ? -11.789 14 5.773 1 93.56 195 ASP B CA 1
ATOM 4782 C C . ASP B 1 195 ? -10.477 14.469 6.398 1 93.56 195 ASP B C 1
ATOM 4784 O O . ASP B 1 195 ? -9.602 13.664 6.703 1 93.56 195 ASP B O 1
ATOM 4788 N N . TYR B 1 196 ? -10.383 15.766 6.59 1 94.19 196 TYR B N 1
ATOM 4789 C CA . TYR B 1 196 ? -9.203 16.406 7.176 1 94.19 196 TYR B CA 1
ATOM 4790 C C . TYR B 1 196 ? -8.984 15.922 8.609 1 94.19 196 TYR B C 1
ATOM 4792 O O . TYR B 1 196 ? -7.875 15.523 8.969 1 94.19 196 TYR B O 1
ATOM 4800 N N . TYR B 1 197 ? -9.984 15.875 9.359 1 94.12 197 TYR B N 1
ATOM 4801 C CA . TYR B 1 197 ? -9.891 15.406 10.742 1 94.12 197 TYR B CA 1
ATOM 4802 C C . TYR B 1 197 ? -9.508 13.93 10.789 1 94.12 197 TYR B C 1
ATOM 4804 O O . TYR B 1 197 ? -8.586 13.547 11.508 1 94.12 197 TYR B O 1
ATOM 4812 N N . ALA B 1 198 ? -10.188 13.133 10.023 1 93.88 198 ALA B N 1
ATOM 4813 C CA . ALA B 1 198 ? -10.039 11.68 10.078 1 93.88 198 ALA B CA 1
ATOM 4814 C C . ALA B 1 198 ? -8.625 11.25 9.703 1 93.88 198 ALA B C 1
ATOM 4816 O O . ALA B 1 198 ? -8.094 10.289 10.258 1 93.88 198 ALA B O 1
ATOM 4817 N N . ASN B 1 199 ? -8.031 11.969 8.812 1 93.25 199 ASN B N 1
ATOM 4818 C CA . ASN B 1 199 ? -6.75 11.531 8.266 1 93.25 199 ASN B CA 1
ATOM 4819 C C . ASN B 1 199 ? -5.574 12.219 8.945 1 93.25 199 ASN B C 1
ATOM 4821 O O . ASN B 1 199 ? -4.43 11.797 8.797 1 93.25 199 ASN B O 1
ATOM 4825 N N . ILE B 1 200 ? -5.828 13.297 9.727 1 91.88 200 ILE B N 1
ATOM 4826 C CA . ILE B 1 200 ? -4.699 14.07 10.227 1 91.88 200 ILE B CA 1
ATOM 4827 C C . ILE B 1 200 ? -4.852 14.281 11.734 1 91.88 200 ILE B C 1
ATOM 4829 O O . ILE B 1 200 ? -3.895 14.086 12.492 1 91.88 200 ILE B O 1
ATOM 4833 N N . LEU B 1 201 ? -6.043 14.578 12.242 1 93.81 201 LEU B N 1
ATOM 4834 C CA . LEU B 1 201 ? -6.191 15.094 13.594 1 93.81 201 LEU B CA 1
ATOM 4835 C C . LEU B 1 201 ? -6.82 14.047 14.508 1 93.81 201 LEU B C 1
ATOM 4837 O O . LEU B 1 201 ? -6.906 14.242 15.727 1 93.81 201 LEU B O 1
ATOM 4841 N N . MET B 1 202 ? -7.156 12.867 13.945 1 92.12 202 MET B N 1
ATOM 4842 C CA . MET B 1 202 ? -7.848 11.828 14.703 1 92.12 202 MET B CA 1
ATOM 4843 C C . MET B 1 202 ? -7.078 11.477 15.977 1 92.12 202 MET B C 1
ATOM 4845 O O . MET B 1 202 ? -7.672 11.289 17.031 1 92.12 202 MET B O 1
ATOM 4849 N N . PRO B 1 203 ? -5.754 11.461 15.992 1 93.12 203 PRO B N 1
ATOM 4850 C CA . PRO B 1 203 ? -5.016 11.086 17.203 1 93.12 203 PRO B CA 1
ATOM 4851 C C . PRO B 1 203 ? -5.133 12.125 18.312 1 93.12 203 PRO B C 1
ATOM 4853 O O . PRO B 1 203 ? -4.801 11.836 19.469 1 93.12 203 PRO B O 1
ATOM 4856 N N . PHE B 1 204 ? -5.695 13.273 18 1 93.75 204 PHE B N 1
ATOM 4857 C CA . PHE B 1 204 ? -5.547 14.383 18.938 1 93.75 204 PHE B CA 1
ATOM 4858 C C . PHE B 1 204 ? -6.906 14.891 19.406 1 93.75 204 PHE B C 1
ATOM 4860 O O . PHE B 1 204 ? -7.059 16.062 19.734 1 93.75 204 PHE B O 1
ATOM 4867 N N . GLY B 1 205 ? -7.836 13.977 19.375 1 91.94 205 GLY B N 1
ATOM 4868 C CA . GLY B 1 205 ? -9.188 14.328 19.766 1 91.94 205 GLY B CA 1
ATOM 4869 C C . GLY B 1 205 ? -9.25 14.969 21.141 1 91.94 205 GLY B C 1
ATOM 4870 O O . GLY B 1 205 ? -9.867 16.031 21.312 1 91.94 205 GLY B O 1
ATOM 4871 N N . GLN B 1 206 ? -8.594 14.398 22.109 1 92.25 206 GLN B N 1
ATOM 4872 C CA . GLN B 1 206 ? -8.617 14.922 23.469 1 92.25 206 GLN B CA 1
ATOM 4873 C C . GLN B 1 206 ? -7.988 16.312 23.547 1 92.25 206 GLN B C 1
ATOM 4875 O O . GLN B 1 206 ? -8.477 17.188 24.266 1 92.25 206 GLN B O 1
ATOM 4880 N N . MET B 1 207 ? -6.934 16.484 22.828 1 92.75 207 MET B N 1
ATOM 4881 C CA . MET B 1 207 ? -6.266 17.797 22.812 1 92.75 207 MET B CA 1
ATOM 4882 C C . MET B 1 207 ? -7.168 18.859 22.188 1 92.75 207 MET B C 1
ATOM 4884 O O . MET B 1 207 ? -7.18 20 22.641 1 92.75 207 MET B O 1
ATOM 4888 N N . ILE B 1 208 ? -7.871 18.438 21.188 1 93.5 208 ILE B N 1
ATOM 4889 C CA . ILE B 1 208 ? -8.797 19.344 20.531 1 93.5 208 ILE B CA 1
ATOM 4890 C C . ILE B 1 208 ? -9.859 19.812 21.516 1 93.5 208 ILE B C 1
ATOM 4892 O O . ILE B 1 208 ? -10.117 21.016 21.641 1 93.5 208 ILE B O 1
ATOM 4896 N N . LYS B 1 209 ? -10.398 18.906 22.312 1 93.94 209 LYS B N 1
ATOM 4897 C CA . LYS B 1 209 ? -11.406 19.25 23.312 1 93.94 209 LYS B CA 1
ATOM 4898 C C . LYS B 1 209 ? -10.844 20.203 24.344 1 93.94 209 LYS B C 1
ATOM 4900 O O . LYS B 1 209 ? -11.461 21.219 24.656 1 93.94 209 LYS B O 1
ATOM 4905 N N . THR B 1 210 ? -9.711 19.875 24.75 1 94.88 210 THR B N 1
ATOM 4906 C CA . THR B 1 210 ? -9.062 20.672 25.797 1 94.88 210 THR B CA 1
ATOM 4907 C C . THR B 1 210 ? -8.773 22.078 25.297 1 94.88 210 THR B C 1
ATOM 4909 O O . THR B 1 210 ? -9.008 23.062 26.016 1 94.88 210 THR B O 1
ATOM 4912 N N . LYS B 1 211 ? -8.336 22.219 24.125 1 93.88 211 LYS B N 1
ATOM 4913 C CA . LYS B 1 211 ? -7.93 23.516 23.609 1 93.88 211 LYS B CA 1
ATOM 4914 C C . LYS B 1 211 ? -9.148 24.375 23.25 1 93.88 211 LYS B C 1
ATOM 4916 O O . LYS B 1 211 ? -9.125 25.594 23.422 1 93.88 211 LYS B O 1
ATOM 4921 N N . ILE B 1 212 ? -10.164 23.703 22.734 1 93.25 212 ILE B N 1
ATOM 4922 C CA . ILE B 1 212 ? -11.398 24.438 22.484 1 93.25 212 ILE B CA 1
ATOM 4923 C C . ILE B 1 212 ? -11.938 24.984 23.812 1 93.25 212 ILE B C 1
ATOM 4925 O O . ILE B 1 212 ? -12.359 26.141 23.891 1 93.25 212 ILE B O 1
ATOM 4929 N N . ALA B 1 213 ? -11.875 24.188 24.844 1 94.19 213 ALA B N 1
ATOM 4930 C CA . ALA B 1 213 ? -12.297 24.625 26.172 1 94.19 213 ALA B CA 1
ATOM 4931 C C . ALA B 1 213 ? -11.445 25.797 26.656 1 94.19 213 ALA B C 1
ATOM 4933 O O . ALA B 1 213 ? -11.961 26.734 27.266 1 94.19 213 ALA B O 1
ATOM 4934 N N . GLU B 1 214 ? -10.227 25.703 26.406 1 94.5 214 GLU B N 1
ATOM 4935 C CA . GLU B 1 214 ? -9.312 26.766 26.828 1 94.5 214 GLU B CA 1
ATOM 4936 C C . GLU B 1 214 ? -9.633 28.062 26.094 1 94.5 214 GLU B C 1
ATOM 4938 O O . GLU B 1 214 ? -9.617 29.141 26.703 1 94.5 214 GLU B O 1
ATOM 4943 N N . ILE B 1 215 ? -9.867 27.953 24.844 1 92.69 215 ILE B N 1
ATOM 4944 C CA . ILE B 1 215 ? -10.219 29.109 24.031 1 92.69 215 ILE B CA 1
ATOM 4945 C C . ILE B 1 215 ? -11.492 29.766 24.562 1 92.69 215 ILE B C 1
ATOM 4947 O O . ILE B 1 215 ? -11.562 30.984 24.688 1 92.69 215 ILE B O 1
ATOM 4951 N N . GLN B 1 216 ? -12.406 28.953 24.891 1 91.31 216 GLN B N 1
ATOM 4952 C CA . GLN B 1 216 ? -13.656 29.453 25.453 1 91.31 216 GLN B CA 1
ATOM 4953 C C . GLN B 1 216 ? -13.43 30.094 26.812 1 91.31 216 GLN B C 1
ATOM 4955 O O . GLN B 1 216 ? -13.984 31.172 27.094 1 91.31 216 GLN B O 1
ATOM 4960 N N . ALA B 1 217 ? -12.664 29.484 27.594 1 94.19 217 ALA B N 1
ATOM 4961 C CA . ALA B 1 217 ? -12.391 29.984 28.938 1 94.19 217 ALA B CA 1
ATOM 4962 C C . ALA B 1 217 ? -11.68 31.328 28.891 1 94.19 217 ALA B C 1
ATOM 4964 O O . ALA B 1 217 ? -11.883 32.188 29.766 1 94.19 217 ALA B O 1
ATOM 4965 N N . LYS B 1 218 ? -10.914 31.484 27.906 1 93.38 218 LYS B N 1
ATOM 4966 C CA . LYS B 1 218 ? -10.18 32.75 27.734 1 93.38 218 LYS B CA 1
ATOM 4967 C C . LYS B 1 218 ? -11.086 33.844 27.234 1 93.38 218 LYS B C 1
ATOM 4969 O O . LYS B 1 218 ? -10.711 35.031 27.25 1 93.38 218 LYS B O 1
ATOM 4974 N N . GLY B 1 219 ? -12.242 33.438 26.844 1 91.69 219 GLY B N 1
ATOM 4975 C CA . GLY B 1 219 ? -13.227 34.438 26.406 1 91.69 219 GLY B CA 1
ATOM 4976 C C . GLY B 1 219 ? -12.93 35 25.016 1 91.69 219 GLY B C 1
ATOM 4977 O O . GLY B 1 219 ? -13.242 36.156 24.734 1 91.69 219 GLY B O 1
ATOM 4978 N N . PHE B 1 220 ? -12.219 34.219 24.25 1 93.44 220 PHE B N 1
ATOM 4979 C CA . PHE B 1 220 ? -11.977 34.656 22.875 1 93.44 220 PHE B CA 1
ATOM 4980 C C . PHE B 1 220 ? -13.289 34.781 22.109 1 93.44 220 PHE B C 1
ATOM 4982 O O . PHE B 1 220 ? -14.047 33.812 21.984 1 93.44 220 PHE B O 1
ATOM 4989 N N . GLU B 1 221 ? -13.641 36.031 21.781 1 95.5 221 GLU B N 1
ATOM 4990 C CA . GLU B 1 221 ? -14.719 36.219 20.812 1 95.5 221 GLU B CA 1
ATOM 4991 C C . GLU B 1 221 ? -14.227 35.969 19.391 1 95.5 221 GLU B C 1
ATOM 4993 O O . GLU B 1 221 ? -13.273 36.625 18.953 1 95.5 221 GLU B O 1
ATOM 4998 N N . ILE B 1 222 ? -14.836 35.031 18.719 1 96.81 222 ILE B N 1
ATOM 4999 C CA . ILE B 1 222 ? -14.297 34.625 17.422 1 96.81 222 ILE B CA 1
ATOM 5000 C C . ILE B 1 222 ? -15.336 34.906 16.328 1 96.81 222 ILE B C 1
ATOM 5002 O O . ILE B 1 222 ? -16.391 34.281 16.281 1 96.81 222 ILE B O 1
ATOM 5006 N N . ASP B 1 223 ? -15 35.875 15.414 1 97.12 223 ASP B N 1
ATOM 5007 C CA . ASP B 1 223 ? -15.812 36.156 14.234 1 97.12 223 ASP B CA 1
ATOM 5008 C C . ASP B 1 223 ? -15.336 35.375 13.023 1 97.12 223 ASP B C 1
ATOM 5010 O O . ASP B 1 223 ? -16.125 35.062 12.125 1 97.12 223 ASP B O 1
ATOM 5014 N N . ILE B 1 224 ? -14.023 35.062 13.023 1 98.12 224 ILE B N 1
ATOM 5015 C CA . ILE B 1 224 ? -13.406 34.406 11.867 1 98.12 224 ILE B CA 1
ATOM 5016 C C . ILE B 1 224 ? -12.383 33.375 12.344 1 98.12 224 ILE B C 1
ATOM 5018 O O . ILE B 1 224 ? -11.609 33.656 13.273 1 98.12 224 ILE B O 1
ATOM 5022 N N . ILE B 1 225 ? -12.469 32.219 11.867 1 98.19 225 ILE B N 1
ATOM 5023 C CA . ILE B 1 225 ? -11.383 31.25 11.984 1 98.19 225 ILE B CA 1
ATOM 5024 C C . ILE B 1 225 ? -10.625 31.156 10.664 1 98.19 225 ILE B C 1
ATOM 5026 O O . ILE B 1 225 ? -11.219 30.875 9.625 1 98.19 225 ILE B O 1
ATOM 5030 N N . ALA B 1 226 ? -9.359 31.453 10.688 1 98.31 226 ALA B N 1
ATOM 5031 C CA . ALA B 1 226 ? -8.508 31.531 9.5 1 98.31 226 ALA B CA 1
ATOM 5032 C C . ALA B 1 226 ? -7.41 30.469 9.547 1 98.31 226 ALA B C 1
ATOM 5034 O O . ALA B 1 226 ? -6.301 30.75 10.016 1 98.31 226 ALA B O 1
ATOM 5035 N N . PRO B 1 227 ? -7.66 29.281 8.977 1 97.44 227 PRO B N 1
ATOM 5036 C CA . PRO B 1 227 ? -6.684 28.188 9.031 1 97.44 227 PRO B CA 1
ATOM 5037 C C . PRO B 1 227 ? -5.621 28.297 7.938 1 97.44 227 PRO B C 1
ATOM 5039 O O . PRO B 1 227 ? -5.703 29.172 7.074 1 97.44 227 PRO B O 1
ATOM 5042 N N . ASP B 1 228 ? -4.586 27.391 8.039 1 96.44 228 ASP B N 1
ATOM 5043 C CA . ASP B 1 228 ? -3.508 27.359 7.059 1 96.44 228 ASP B CA 1
ATOM 5044 C C . ASP B 1 228 ? -3.916 26.547 5.82 1 96.44 228 ASP B C 1
ATOM 5046 O O . ASP B 1 228 ? -3.254 26.625 4.785 1 96.44 228 ASP B O 1
ATOM 5050 N N . HIS B 1 229 ? -4.996 25.766 5.973 1 96.25 229 HIS B N 1
ATOM 5051 C CA . HIS B 1 229 ? -5.473 25 4.82 1 96.25 229 HIS B CA 1
ATOM 5052 C C . HIS B 1 229 ? -6.961 25.234 4.586 1 96.25 229 HIS B C 1
ATOM 5054 O O . HIS B 1 229 ? -7.742 25.281 5.539 1 96.25 229 HIS B O 1
ATOM 5060 N N . GLY B 1 230 ? -7.348 25.391 3.354 1 94.75 230 GLY B N 1
ATOM 5061 C CA . GLY B 1 230 ? -8.742 25.375 2.941 1 94.75 230 GLY B CA 1
ATOM 5062 C C . GLY B 1 230 ? -9.398 26.734 3.074 1 94.75 230 GLY B C 1
ATOM 5063 O O . GLY B 1 230 ? -8.805 27.766 2.736 1 94.75 230 GLY B O 1
ATOM 5064 N N . LEU B 1 231 ? -10.648 26.734 3.496 1 94.56 231 LEU B N 1
ATOM 5065 C CA . LEU B 1 231 ? -11.492 27.922 3.5 1 94.56 231 LEU B CA 1
ATOM 5066 C C . LEU B 1 231 ? -11.43 28.625 4.852 1 94.56 231 LEU B C 1
ATOM 5068 O O . LEU B 1 231 ? -11.211 27.984 5.879 1 94.56 231 LEU B O 1
ATOM 5072 N N . ILE B 1 232 ? -11.602 29.906 4.805 1 97.44 232 ILE B N 1
ATOM 5073 C CA . ILE B 1 232 ? -11.727 30.734 5.992 1 97.44 232 ILE B CA 1
ATOM 5074 C C . ILE B 1 232 ? -13.172 30.719 6.48 1 97.44 232 ILE B C 1
ATOM 5076 O O . ILE B 1 232 ? -14.102 30.953 5.703 1 97.44 232 ILE B O 1
ATOM 5080 N N . TRP B 1 233 ? -13.328 30.391 7.738 1 97.31 233 TRP B N 1
ATOM 5081 C CA . TRP B 1 233 ? -14.664 30.344 8.32 1 97.31 233 TRP B CA 1
ATOM 5082 C C . TRP B 1 233 ? -15.102 31.734 8.781 1 97.31 233 TRP B C 1
ATOM 5084 O O . TRP B 1 233 ? -14.641 32.219 9.82 1 97.31 233 TRP B O 1
ATOM 5094 N N . ARG B 1 234 ? -16.031 32.406 8.094 1 96.5 234 ARG B N 1
ATOM 5095 C CA . ARG B 1 234 ? -16.469 33.719 8.508 1 96.5 234 ARG B CA 1
ATOM 5096 C C . ARG B 1 234 ? -17.984 33.75 8.703 1 96.5 234 ARG B C 1
ATOM 5098 O O . ARG B 1 234 ? -18.5 34.562 9.469 1 96.5 234 ARG B O 1
ATOM 5105 N N . LYS B 1 235 ? -18.734 32.875 7.988 1 93.38 235 LYS B N 1
ATOM 5106 C CA . LYS B 1 235 ? -20.188 32.844 8.125 1 93.38 235 LYS B CA 1
ATOM 5107 C C . LYS B 1 235 ? -20.609 32.25 9.469 1 93.38 235 LYS B C 1
ATOM 5109 O O . LYS B 1 235 ? -21.469 32.812 10.156 1 93.38 235 LYS B O 1
ATOM 5114 N N . ASP B 1 236 ? -20 31.125 9.82 1 88.88 236 ASP B N 1
ATOM 5115 C CA . ASP B 1 236 ? -20.328 30.453 11.062 1 88.88 236 ASP B CA 1
ATOM 5116 C C . ASP B 1 236 ? -19.125 29.688 11.609 1 88.88 236 ASP B C 1
ATOM 5118 O O . ASP B 1 236 ? -19.078 28.453 11.539 1 88.88 236 ASP B O 1
ATOM 5122 N N . PRO B 1 237 ? -18.219 30.5 12.273 1 94.19 237 PRO B N 1
ATOM 5123 C CA . PRO B 1 237 ? -17.062 29.828 12.852 1 94.19 237 PRO B CA 1
ATOM 5124 C C . PRO B 1 237 ? -17.438 28.766 13.883 1 94.19 237 PRO B C 1
ATOM 5126 O O . PRO B 1 237 ? -16.703 27.781 14.07 1 94.19 237 PRO B O 1
ATOM 5129 N N . GLY B 1 238 ? -18.562 28.938 14.539 1 92.75 238 GLY B N 1
ATOM 5130 C CA . GLY B 1 238 ? -19.031 27.953 15.508 1 92.75 238 GLY B CA 1
ATOM 5131 C C . GLY B 1 238 ? -19.328 26.609 14.898 1 92.75 238 GLY B C 1
ATOM 5132 O O . GLY B 1 238 ? -19.219 25.578 15.57 1 92.75 238 GLY B O 1
ATOM 5133 N N . LYS B 1 239 ? -19.672 26.641 13.672 1 92.69 239 LYS B N 1
ATOM 5134 C CA . LYS B 1 239 ? -19.984 25.391 12.984 1 92.69 239 LYS B CA 1
ATOM 5135 C C . LYS B 1 239 ? -18.781 24.453 12.961 1 92.69 239 LYS B C 1
ATOM 5137 O O . LYS B 1 239 ? -18.891 23.281 13.328 1 92.69 239 LYS B O 1
ATOM 5142 N N . VAL B 1 240 ? -17.641 24.953 12.547 1 95.06 240 VAL B N 1
ATOM 5143 C CA . VAL B 1 240 ? -16.453 24.094 12.438 1 95.06 240 VAL B CA 1
ATOM 5144 C C . VAL B 1 240 ? -15.984 23.688 13.836 1 95.06 240 VAL B C 1
ATOM 5146 O O . VAL B 1 240 ? -15.516 22.562 14.031 1 95.06 240 VAL B O 1
ATOM 5149 N N . LEU B 1 241 ? -16.094 24.625 14.781 1 94.81 241 LEU B N 1
ATOM 5150 C CA . LEU B 1 241 ? -15.758 24.266 16.156 1 94.81 241 LEU B CA 1
ATOM 5151 C C . LEU B 1 241 ? -16.641 23.125 16.656 1 94.81 241 LEU B C 1
ATOM 5153 O O . LEU B 1 241 ? -16.156 22.172 17.266 1 94.81 241 LEU B O 1
ATOM 5157 N N . GLY B 1 242 ? -17.906 23.234 16.359 1 94.19 242 GLY B N 1
ATOM 5158 C CA . GLY B 1 242 ? -18.844 22.172 16.734 1 94.19 242 GLY B CA 1
ATOM 5159 C C . GLY B 1 242 ? -18.547 20.859 16.062 1 94.19 242 GLY B C 1
ATOM 5160 O O . GLY B 1 242 ? -18.609 19.797 16.688 1 94.19 242 GLY B O 1
ATOM 5161 N N . MET B 1 243 ? -18.219 20.922 14.828 1 93.88 243 MET B N 1
ATOM 5162 C CA . MET B 1 243 ? -17.875 19.703 14.086 1 93.88 243 MET B CA 1
ATOM 5163 C C . MET B 1 243 ? -16.656 19.016 14.711 1 93.88 243 MET B C 1
ATOM 5165 O O . MET B 1 243 ? -16.656 17.797 14.891 1 93.88 243 MET B O 1
ATOM 5169 N N . TYR B 1 244 ? -15.633 19.75 14.992 1 94.44 244 TYR B N 1
ATOM 5170 C CA . TYR B 1 244 ? -14.422 19.188 15.578 1 94.44 244 TYR B CA 1
ATOM 5171 C C . TYR B 1 244 ? -14.695 18.609 16.953 1 94.44 244 TYR B C 1
ATOM 5173 O O . TYR B 1 244 ? -14.148 17.562 17.312 1 94.44 244 TYR B O 1
ATOM 5181 N N . LEU B 1 245 ? -15.555 19.312 17.688 1 94.19 245 LEU B N 1
ATOM 5182 C CA . LEU B 1 245 ? -15.93 18.781 19 1 94.19 245 LEU B CA 1
ATOM 5183 C C . LEU B 1 245 ? -16.672 17.453 18.844 1 94.19 245 LEU B C 1
ATOM 5185 O O . LEU B 1 245 ? -16.422 16.5 19.594 1 94.19 245 LEU B O 1
ATOM 5189 N N . ASP B 1 246 ? -17.562 17.453 17.922 1 92.94 246 ASP B N 1
ATOM 5190 C CA . ASP B 1 246 ? -18.297 16.219 17.656 1 92.94 246 ASP B CA 1
ATOM 5191 C C . ASP B 1 246 ? -17.328 15.094 17.266 1 92.94 246 ASP B C 1
ATOM 5193 O O . ASP B 1 246 ? -17.453 13.977 17.766 1 92.94 246 ASP B O 1
ATOM 5197 N N . MET B 1 247 ? -16.438 15.391 16.438 1 92.12 247 MET B N 1
ATOM 5198 C CA . MET B 1 247 ? -15.484 14.398 15.961 1 92.12 247 MET B CA 1
ATOM 5199 C C . MET B 1 247 ? -14.547 13.953 17.078 1 92.12 247 MET B C 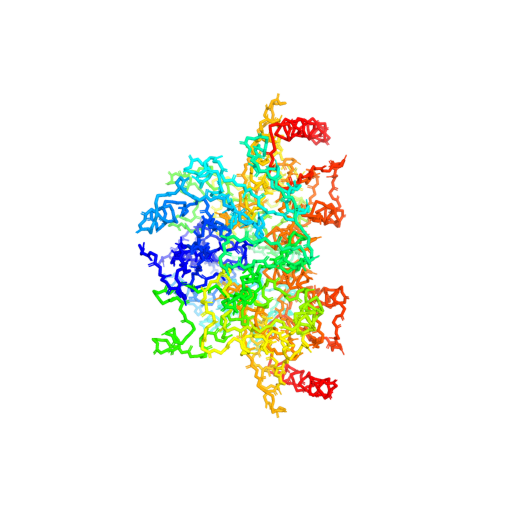1
ATOM 5201 O O . MET B 1 247 ? -14.305 12.758 17.25 1 92.12 247 MET B O 1
ATOM 5205 N N . ALA B 1 248 ? -14.102 14.898 17.812 1 92.56 248 ALA B N 1
ATOM 5206 C CA . ALA B 1 248 ? -13.219 14.594 18.922 1 92.56 248 ALA B CA 1
ATOM 5207 C C . ALA B 1 248 ? -13.93 13.719 19.953 1 92.56 248 ALA B C 1
ATOM 5209 O O . ALA B 1 248 ? -13.297 12.906 20.641 1 92.56 248 ALA B O 1
ATOM 5210 N N . ASN B 1 249 ? -15.219 13.852 20.031 1 91 249 ASN B N 1
ATOM 5211 C CA . ASN B 1 249 ? -16 13.07 20.984 1 91 249 ASN B CA 1
ATOM 5212 C C . ASN B 1 249 ? -16.391 11.711 20.406 1 91 249 ASN B C 1
ATOM 5214 O O . ASN B 1 249 ? -17.141 10.961 21.047 1 91 249 ASN B O 1
ATOM 5218 N N . GLY B 1 250 ? -15.922 11.414 19.25 1 87.25 250 GLY B N 1
ATOM 5219 C CA . GLY B 1 250 ? -1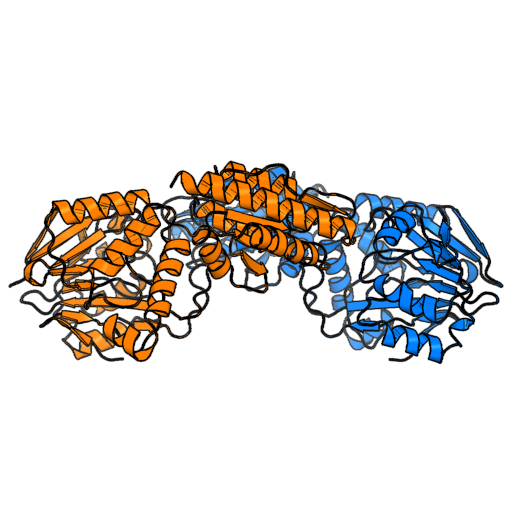6.109 10.102 18.656 1 87.25 250 GLY B CA 1
ATOM 5220 C C . GLY B 1 250 ? -17.484 9.914 18.031 1 87.25 250 GLY B C 1
ATOM 5221 O O . GLY B 1 250 ? -18 8.797 17.969 1 87.25 250 GLY B O 1
ATOM 5222 N N . LYS B 1 251 ? -18.109 11.055 17.688 1 89.19 251 LYS B N 1
ATOM 5223 C CA . LYS B 1 251 ? -19.391 10.961 17 1 89.19 251 LYS B CA 1
ATOM 5224 C C . LYS B 1 251 ? -19.297 10.055 15.766 1 89.19 251 LYS B C 1
ATOM 5226 O O . LYS B 1 251 ? -18.359 10.172 14.984 1 89.19 251 LYS B O 1
ATOM 5231 N N . ALA B 1 252 ? -20.234 9.086 15.672 1 93.5 252 ALA B N 1
ATOM 5232 C CA . ALA B 1 252 ? -20.297 8.164 14.539 1 93.5 252 ALA B CA 1
ATOM 5233 C C . ALA B 1 252 ? -21.734 7.805 14.203 1 93.5 252 ALA B C 1
ATOM 5235 O O . ALA B 1 252 ? -22.625 7.926 15.047 1 93.5 252 ALA B O 1
ATOM 5236 N N . ARG B 1 253 ? -21.906 7.449 13 1 93.62 253 ARG B N 1
ATOM 5237 C CA . ARG B 1 253 ? -23.203 6.918 12.586 1 93.62 253 ARG B CA 1
ATOM 5238 C C . ARG B 1 253 ? -23.359 5.469 13.039 1 93.62 253 ARG B C 1
ATOM 5240 O O . ARG B 1 253 ? -22.391 4.715 13.086 1 93.62 253 ARG B O 1
ATOM 5247 N N . GLU B 1 254 ? -24.609 5.16 13.406 1 97.12 254 GLU B N 1
ATOM 5248 C CA . GLU B 1 254 ? -24.938 3.752 13.602 1 97.12 254 GLU B CA 1
ATOM 5249 C C . GLU B 1 254 ? -24.953 3.002 12.273 1 97.12 254 GLU B C 1
ATOM 5251 O O . GLU B 1 254 ? -26.031 2.732 11.727 1 97.12 254 GLU B O 1
ATOM 5256 N N . SER B 1 255 ? -23.828 2.732 11.758 1 96.81 255 SER B N 1
ATOM 5257 C CA . SER B 1 255 ? -23.625 2.115 10.453 1 96.81 255 SER B CA 1
ATOM 5258 C C . SER B 1 255 ? -22.328 1.312 10.406 1 96.81 255 SER B C 1
ATOM 5260 O O . SER B 1 255 ? -21.578 1.282 11.391 1 96.81 255 SER B O 1
ATOM 5262 N N . VAL B 1 256 ? -22.188 0.584 9.328 1 97.75 256 VAL B N 1
ATOM 5263 C CA . VAL B 1 256 ? -21.031 -0.306 9.219 1 97.75 256 VAL B CA 1
ATOM 5264 C C . VAL B 1 256 ? -20.266 0.006 7.934 1 97.75 256 VAL B C 1
ATOM 5266 O O . VAL B 1 256 ? -20.859 0.167 6.867 1 97.75 256 VAL B O 1
ATOM 5269 N N . ALA B 1 257 ? -19 0.231 8.023 1 97.75 257 ALA B N 1
ATOM 5270 C CA . ALA B 1 257 ? -18.125 0.286 6.855 1 97.75 257 ALA B CA 1
ATOM 5271 C C . ALA B 1 257 ? -17.484 -1.071 6.582 1 97.75 257 ALA B C 1
ATOM 5273 O O . ALA B 1 257 ? -16.875 -1.667 7.473 1 97.75 257 ALA B O 1
ATOM 5274 N N . ILE B 1 258 ? -17.703 -1.6 5.406 1 98.25 258 ILE B N 1
ATOM 5275 C CA . ILE B 1 258 ? -16.969 -2.783 4.949 1 98.25 258 ILE B CA 1
ATOM 5276 C C . ILE B 1 258 ? -15.805 -2.363 4.066 1 98.25 258 ILE B C 1
ATOM 5278 O O . ILE B 1 258 ? -16 -1.85 2.963 1 98.25 258 ILE B O 1
ATOM 5282 N N . ILE B 1 259 ? -14.617 -2.529 4.562 1 98.12 259 ILE B N 1
ATOM 5283 C CA . ILE B 1 259 ? -13.391 -2.143 3.881 1 98.12 259 ILE B CA 1
ATOM 5284 C C . ILE B 1 259 ? -12.562 -3.385 3.566 1 98.12 259 ILE B C 1
ATOM 5286 O O . ILE B 1 259 ? -12.133 -4.102 4.477 1 98.12 259 ILE B O 1
ATOM 5290 N N . TYR B 1 260 ? -12.336 -3.615 2.301 1 97.44 260 TYR B N 1
ATOM 5291 C CA . TYR B 1 260 ? -11.727 -4.898 1.961 1 97.44 260 TYR B CA 1
ATOM 5292 C C . TYR B 1 260 ? -10.852 -4.777 0.723 1 97.44 260 TYR B C 1
ATOM 5294 O O . TYR B 1 260 ? -10.867 -3.748 0.041 1 97.44 260 TYR B O 1
ATOM 5302 N N . ASP B 1 261 ? -9.984 -5.77 0.571 1 96.44 261 ASP B N 1
ATOM 5303 C CA . ASP B 1 261 ? -9.367 -6.051 -0.721 1 96.44 261 ASP B CA 1
ATOM 5304 C C . ASP B 1 261 ? -9.531 -7.523 -1.095 1 96.44 261 ASP B C 1
ATOM 5306 O O . ASP B 1 261 ? -10.062 -8.312 -0.313 1 96.44 261 ASP B O 1
ATOM 5310 N N . THR B 1 262 ? -9.289 -7.82 -2.35 1 93.25 262 THR B N 1
ATOM 5311 C CA . THR B 1 262 ? -9.5 -9.18 -2.846 1 93.25 262 THR B CA 1
ATOM 5312 C C . THR B 1 262 ? -8.461 -9.539 -3.9 1 93.25 262 THR B C 1
ATOM 5314 O O . THR B 1 262 ? -7.906 -8.656 -4.562 1 93.25 262 THR B O 1
ATOM 5317 N N . MET B 1 263 ? -8.086 -10.844 -3.938 1 87.94 263 MET B N 1
ATOM 5318 C CA . MET B 1 263 ? -7.164 -11.359 -4.941 1 87.94 263 MET B CA 1
ATOM 5319 C C . MET B 1 263 ? -7.922 -12.016 -6.09 1 87.94 263 MET B C 1
ATOM 5321 O O . MET B 1 263 ? -7.863 -11.555 -7.227 1 87.94 263 MET B O 1
ATOM 5325 N N . TRP B 1 264 ? -8.734 -13.086 -5.789 1 84.19 264 TRP B N 1
ATOM 5326 C CA . TRP B 1 264 ? -9.492 -13.852 -6.777 1 84.19 264 TRP B CA 1
ATOM 5327 C C . TRP B 1 264 ? -10.992 -13.656 -6.582 1 84.19 264 TRP B C 1
ATOM 5329 O O . TRP B 1 264 ? -11.766 -14.602 -6.742 1 84.19 264 TRP B O 1
ATOM 5339 N N . GLN B 1 265 ? -11.359 -12.477 -6.008 1 87.75 265 GLN B N 1
ATOM 5340 C CA . GLN B 1 265 ? -12.734 -12 -5.91 1 87.75 265 GLN B CA 1
ATOM 5341 C C . GLN B 1 265 ? -13.508 -12.766 -4.836 1 87.75 265 GLN B C 1
ATOM 5343 O O . GLN B 1 265 ? -14.641 -12.406 -4.504 1 87.75 265 GLN B O 1
ATOM 5348 N N . SER B 1 266 ? -12.891 -13.766 -4.242 1 92.5 266 SER B N 1
ATOM 5349 C CA . SER B 1 266 ? -13.602 -14.523 -3.219 1 92.5 266 SER B CA 1
ATOM 5350 C C . SER B 1 266 ? -13.945 -13.648 -2.021 1 92.5 266 SER B C 1
ATOM 5352 O O . SER B 1 266 ? -15.086 -13.664 -1.544 1 92.5 266 SER B O 1
ATOM 5354 N N . THR B 1 267 ? -12.992 -12.875 -1.52 1 95.31 267 THR B N 1
ATOM 5355 C CA . THR B 1 267 ? -13.258 -11.961 -0.41 1 95.31 267 THR B CA 1
ATOM 5356 C C . THR B 1 267 ? -14.297 -10.922 -0.802 1 95.31 267 THR B C 1
ATOM 5358 O O . THR B 1 267 ? -15.156 -10.555 0.007 1 95.31 267 THR B O 1
ATOM 5361 N N . GLU B 1 268 ? -14.211 -10.477 -2.027 1 93.5 268 GLU B N 1
ATOM 5362 C CA . GLU B 1 268 ? -15.203 -9.523 -2.533 1 93.5 268 GLU B CA 1
ATOM 5363 C C . GLU B 1 268 ? -16.594 -10.133 -2.537 1 93.5 268 GLU B C 1
ATOM 5365 O O . GLU B 1 268 ? -17.578 -9.461 -2.182 1 93.5 268 GLU B O 1
ATOM 5370 N N . LYS B 1 269 ? -16.719 -11.398 -2.904 1 92.5 269 LYS B N 1
ATOM 5371 C CA . LYS B 1 269 ? -18 -12.094 -2.961 1 92.5 269 LYS B CA 1
ATOM 5372 C C . LYS B 1 269 ? -18.609 -12.242 -1.57 1 92.5 269 LYS B C 1
ATOM 5374 O O . LYS B 1 269 ? -19.828 -12.391 -1.431 1 92.5 269 LYS B O 1
ATOM 5379 N N . MET B 1 270 ? -17.75 -12.203 -0.556 1 96.19 270 MET B N 1
ATOM 5380 C CA . MET B 1 270 ? -18.234 -12.281 0.824 1 96.19 270 MET B CA 1
ATOM 5381 C C . MET B 1 270 ? -18.859 -10.961 1.257 1 96.19 270 MET B C 1
ATOM 5383 O O . MET B 1 270 ? -19.797 -10.953 2.055 1 96.19 270 MET B O 1
ATOM 5387 N N . ALA B 1 271 ? -18.391 -9.844 0.751 1 94.69 271 ALA B N 1
ATOM 5388 C CA . ALA B 1 271 ? -18.766 -8.508 1.206 1 94.69 271 ALA B CA 1
ATOM 5389 C C . ALA B 1 271 ? -20.25 -8.234 0.948 1 94.69 271 ALA B C 1
ATOM 5391 O O . ALA B 1 271 ? -20.922 -7.633 1.78 1 94.69 271 ALA B O 1
ATOM 5392 N N . GLY B 1 272 ? -20.75 -8.711 -0.178 1 89.69 272 GLY B N 1
ATOM 5393 C CA . GLY B 1 272 ? -22.141 -8.484 -0.533 1 89.69 272 GLY B CA 1
ATOM 5394 C C . GLY B 1 272 ? -23.125 -9.055 0.477 1 89.69 272 GLY B C 1
ATOM 5395 O O . GLY B 1 272 ? -23.891 -8.32 1.096 1 89.69 272 GLY B O 1
ATOM 5396 N N . PRO B 1 273 ? -23.031 -10.422 0.617 1 94.81 273 PRO B N 1
ATOM 5397 C CA . PRO B 1 273 ? -23.906 -11.062 1.601 1 94.81 273 PRO B CA 1
ATOM 5398 C C . PRO B 1 273 ? -23.734 -10.484 3.004 1 94.81 273 PRO B C 1
ATOM 5400 O O . PRO B 1 273 ? -24.719 -10.352 3.742 1 94.81 273 PRO B O 1
ATOM 5403 N N . ILE B 1 274 ? -22.547 -10.141 3.43 1 97.56 274 ILE B N 1
ATOM 5404 C CA . ILE B 1 274 ? -22.312 -9.531 4.734 1 97.56 274 ILE B CA 1
ATOM 5405 C C . ILE B 1 274 ? -23.047 -8.203 4.824 1 97.56 274 ILE B C 1
ATOM 5407 O O . ILE B 1 274 ? -23.75 -7.938 5.809 1 97.56 274 ILE B O 1
ATOM 5411 N N . ALA B 1 275 ? -22.938 -7.367 3.766 1 95.69 275 ALA B N 1
ATOM 5412 C CA . ALA B 1 275 ? -23.625 -6.078 3.725 1 95.69 275 ALA B CA 1
ATOM 5413 C C . ALA B 1 275 ? -25.141 -6.262 3.807 1 95.69 275 ALA B C 1
ATOM 5415 O O . ALA B 1 275 ? -25.828 -5.48 4.465 1 95.69 275 ALA B O 1
ATOM 5416 N N . GLU B 1 276 ? -25.609 -7.25 3.074 1 93 276 GLU B N 1
ATOM 5417 C CA . GLU B 1 276 ? -27.047 -7.539 3.119 1 93 276 GLU B CA 1
ATOM 5418 C C . GLU B 1 276 ? -27.484 -7.93 4.527 1 93 276 GLU B C 1
ATOM 5420 O O . GLU B 1 276 ? -28.578 -7.574 4.957 1 93 276 GLU B O 1
ATOM 5425 N N . GLY B 1 277 ? -26.609 -8.703 5.199 1 97.31 277 GLY B N 1
ATOM 5426 C CA . GLY B 1 277 ? -26.891 -9.023 6.59 1 97.31 277 GLY B CA 1
ATOM 5427 C C . GLY B 1 277 ? -26.953 -7.797 7.48 1 97.31 277 GLY B C 1
ATOM 5428 O O . GLY B 1 277 ? -27.859 -7.684 8.312 1 97.31 277 GLY B O 1
ATOM 5429 N N . VAL B 1 278 ? -26.062 -6.887 7.312 1 97.19 278 VAL B N 1
ATOM 5430 C CA . VAL B 1 278 ? -26.047 -5.637 8.07 1 97.19 278 VAL B CA 1
ATOM 5431 C C . VAL B 1 278 ? -27.344 -4.863 7.805 1 97.19 278 VAL B C 1
ATOM 5433 O O . VAL B 1 278 ? -28 -4.395 8.742 1 97.19 278 VAL B O 1
ATOM 5436 N N . ARG B 1 279 ? -27.719 -4.805 6.559 1 93.06 279 ARG B N 1
ATOM 5437 C CA . ARG B 1 279 ? -28.922 -4.078 6.156 1 93.06 279 ARG B CA 1
ATOM 5438 C C . ARG B 1 279 ? -30.172 -4.727 6.727 1 93.06 279 ARG B C 1
ATOM 5440 O O . ARG B 1 279 ? -31.141 -4.035 7.078 1 93.06 279 ARG B O 1
ATOM 5447 N N . ALA B 1 280 ? -30.172 -6.023 6.742 1 95.06 280 ALA B N 1
ATOM 5448 C CA . ALA B 1 280 ? -31.328 -6.762 7.25 1 95.06 280 ALA B CA 1
ATOM 5449 C C . ALA B 1 280 ? -31.609 -6.395 8.703 1 95.06 280 ALA B C 1
ATOM 5451 O O . ALA B 1 280 ? -32.75 -6.512 9.172 1 95.06 280 ALA B O 1
ATOM 5452 N N . GLU B 1 281 ? -30.594 -5.953 9.398 1 97.44 281 GLU B N 1
ATOM 5453 C CA . GLU B 1 281 ? -30.766 -5.547 10.789 1 97.44 281 GLU B CA 1
ATOM 5454 C C . GLU B 1 281 ? -31.031 -4.051 10.906 1 97.44 281 GLU B C 1
ATOM 5456 O O . GLU B 1 281 ? -31 -3.49 12 1 97.44 281 GLU B O 1
ATOM 5461 N N . GLY B 1 282 ? -31.188 -3.377 9.781 1 94.75 282 GLY B N 1
ATOM 5462 C CA . GLY B 1 282 ? -31.641 -1.995 9.758 1 94.75 282 GLY B CA 1
ATOM 5463 C C . GLY B 1 282 ? -30.5 -0.993 9.734 1 94.75 282 GLY B C 1
ATOM 5464 O O . GLY B 1 282 ? -30.719 0.21 9.891 1 94.75 282 GLY B O 1
ATOM 5465 N N . LEU B 1 283 ? -29.25 -1.457 9.625 1 96.94 283 LEU B N 1
ATOM 5466 C CA . LEU B 1 283 ? -28.125 -0.536 9.594 1 96.94 283 LEU B CA 1
ATOM 5467 C C . LEU B 1 283 ? -27.688 -0.26 8.156 1 96.94 283 LEU B C 1
ATOM 5469 O O . LEU B 1 283 ? -27.734 -1.154 7.309 1 96.94 283 LEU B O 1
ATOM 5473 N N . ASN B 1 284 ? -27.297 0.937 7.895 1 93.12 284 ASN B N 1
ATOM 5474 C CA . ASN B 1 284 ? -26.656 1.26 6.629 1 93.12 284 ASN B CA 1
ATOM 5475 C C . ASN B 1 284 ? -25.234 0.682 6.559 1 93.12 284 ASN B C 1
ATOM 5477 O O . ASN B 1 284 ? -24.609 0.446 7.59 1 93.12 284 ASN B O 1
ATOM 5481 N N . CYS B 1 285 ? -24.875 0.425 5.336 1 91.94 285 CYS B N 1
ATOM 5482 C CA . CYS B 1 285 ? -23.562 -0.181 5.137 1 91.94 285 CYS B CA 1
ATOM 5483 C C . CYS B 1 285 ? -22.875 0.408 3.91 1 91.94 285 CYS B C 1
ATOM 5485 O O . CYS B 1 285 ? -23.484 0.572 2.859 1 91.94 285 CYS B O 1
ATOM 5487 N N . GLN B 1 286 ? -21.609 0.846 4.055 1 91.25 286 GLN B N 1
ATOM 5488 C CA . GLN B 1 286 ? -20.766 1.283 2.947 1 91.25 286 GLN B CA 1
ATOM 5489 C C . GLN B 1 286 ? -19.688 0.249 2.633 1 91.25 286 GLN B C 1
ATOM 5491 O O . GLN B 1 286 ? -19.094 -0.324 3.545 1 91.25 286 GLN B O 1
ATOM 5496 N N . ILE B 1 287 ? -19.531 -0.037 1.353 1 92.88 287 ILE B N 1
ATOM 5497 C CA . ILE B 1 287 ? -18.531 -1.012 0.928 1 92.88 287 ILE B CA 1
ATOM 5498 C C . ILE B 1 287 ? -17.391 -0.3 0.194 1 92.88 287 ILE B C 1
ATOM 5500 O O . ILE B 1 287 ? -17.625 0.433 -0.769 1 92.88 287 ILE B O 1
ATOM 5504 N N . ILE B 1 288 ? -16.219 -0.49 0.702 1 93.25 288 ILE B N 1
ATOM 5505 C CA . ILE B 1 288 ? -15.031 0.159 0.142 1 93.25 288 ILE B CA 1
ATOM 5506 C C . ILE B 1 288 ? -14.008 -0.896 -0.256 1 93.25 288 ILE B C 1
ATOM 5508 O O . ILE B 1 288 ? -13.586 -1.71 0.573 1 93.25 288 ILE B O 1
ATOM 5512 N N . LYS B 1 289 ? -13.664 -0.901 -1.535 1 93.06 289 LYS B N 1
ATOM 5513 C CA . LYS B 1 289 ? -12.57 -1.744 -2.008 1 93.06 289 LYS B CA 1
ATOM 5514 C C . LYS B 1 289 ? -11.242 -0.989 -1.987 1 93.06 289 LYS B C 1
ATOM 5516 O O . LYS B 1 289 ? -11.094 0.03 -2.666 1 93.06 289 LYS B O 1
ATOM 5521 N N . LEU B 1 290 ? -10.344 -1.565 -1.264 1 92.88 290 LEU B N 1
ATOM 5522 C CA . LEU B 1 290 ? -9.008 -0.977 -1.236 1 92.88 290 LEU B CA 1
ATOM 5523 C C . LEU B 1 290 ? -8.328 -1.112 -2.594 1 92.88 290 LEU B C 1
ATOM 5525 O O . LEU B 1 290 ? -8.781 -1.876 -3.449 1 92.88 290 LEU B O 1
ATOM 5529 N N . ARG B 1 291 ? -7.344 -0.538 -3.129 1 87.5 291 ARG B N 1
ATOM 5530 C CA . ARG B 1 291 ? -6.547 -0.376 -4.34 1 87.5 291 ARG B CA 1
ATOM 5531 C C . ARG B 1 291 ? -7.348 0.313 -5.438 1 87.5 291 ARG B C 1
ATOM 5533 O O . ARG B 1 291 ? -6.777 0.811 -6.41 1 87.5 291 ARG B O 1
ATOM 5540 N N . ALA B 1 292 ? -8.789 0.163 -5.195 1 84.5 292 ALA B N 1
ATOM 5541 C CA . ALA B 1 292 ? -9.633 0.888 -6.141 1 84.5 292 ALA B CA 1
ATOM 5542 C C . ALA B 1 292 ? -10.062 2.234 -5.57 1 84.5 292 ALA B C 1
ATOM 5544 O O . ALA B 1 292 ? -10.703 3.031 -6.258 1 84.5 292 ALA B O 1
ATOM 5545 N N . THR B 1 293 ? -9.812 2.432 -4.27 1 86.06 293 THR B N 1
ATOM 5546 C CA . THR B 1 293 ? -10.195 3.639 -3.549 1 86.06 293 THR B CA 1
ATOM 5547 C C . THR B 1 293 ? -9.016 4.211 -2.777 1 86.06 293 THR B C 1
ATOM 5549 O O . THR B 1 293 ? -8.242 3.465 -2.168 1 86.06 293 THR B O 1
ATOM 5552 N N . PRO B 1 294 ? -8.844 5.555 -2.824 1 85.5 294 PRO B N 1
ATOM 5553 C CA . PRO B 1 294 ? -7.777 6.133 -2.004 1 85.5 294 PRO B CA 1
ATOM 5554 C C . PRO B 1 294 ? -7.902 5.762 -0.527 1 85.5 294 PRO B C 1
ATOM 5556 O O . PRO B 1 294 ? -9.016 5.723 0.011 1 85.5 294 PRO B O 1
ATOM 5559 N N . THR B 1 295 ? -6.812 5.488 0.076 1 90.44 295 THR B N 1
ATOM 5560 C CA . THR B 1 295 ? -6.789 5.086 1.478 1 90.44 295 THR B CA 1
ATOM 5561 C C . THR B 1 295 ? -7.441 6.152 2.355 1 90.44 295 THR B C 1
ATOM 5563 O O . THR B 1 295 ? -8.094 5.828 3.348 1 90.44 295 THR B O 1
ATOM 5566 N N . SER B 1 296 ? -7.301 7.441 2.018 1 90.94 296 SER B N 1
ATOM 5567 C CA . SER B 1 296 ? -7.883 8.531 2.799 1 90.94 296 SER B CA 1
ATOM 5568 C C . SER B 1 296 ? -9.406 8.414 2.855 1 90.94 296 SER B C 1
ATOM 5570 O O . SER B 1 296 ? -10.016 8.742 3.873 1 90.94 296 SER B O 1
ATOM 5572 N N . VAL B 1 297 ? -10.016 7.969 1.743 1 90.19 297 VAL B N 1
ATOM 5573 C CA . VAL B 1 297 ? -11.461 7.773 1.698 1 90.19 297 VAL B CA 1
ATOM 5574 C C . VAL B 1 297 ? -11.852 6.625 2.621 1 90.19 297 VAL B C 1
ATOM 5576 O O . VAL B 1 297 ? -12.844 6.723 3.355 1 90.19 297 VAL B O 1
ATOM 5579 N N . ALA B 1 298 ? -11.062 5.566 2.586 1 94.62 298 ALA B N 1
ATOM 5580 C CA . ALA B 1 298 ? -11.336 4.43 3.463 1 94.62 298 ALA B CA 1
ATOM 5581 C C . ALA B 1 298 ? -11.266 4.844 4.93 1 94.62 298 ALA B C 1
ATOM 5583 O O . ALA B 1 298 ? -12.109 4.438 5.734 1 94.62 298 ALA B O 1
ATOM 5584 N N . ILE B 1 299 ? -10.258 5.652 5.281 1 95.69 299 ILE B N 1
ATOM 5585 C CA . ILE B 1 299 ? -10.086 6.129 6.648 1 95.69 299 ILE B CA 1
ATOM 5586 C C . ILE B 1 299 ? -11.289 6.977 7.059 1 95.69 299 ILE B C 1
ATOM 5588 O O . ILE B 1 299 ? -11.805 6.832 8.164 1 95.69 299 ILE B O 1
ATOM 5592 N N . LYS B 1 300 ? -11.688 7.855 6.176 1 93.62 300 LYS B N 1
ATOM 5593 C CA . LYS B 1 300 ? -12.836 8.719 6.457 1 93.62 300 LYS B CA 1
ATOM 5594 C C . LYS B 1 300 ? -14.094 7.895 6.703 1 93.62 300 LYS B C 1
ATOM 5596 O O . LYS B 1 300 ? -14.844 8.156 7.645 1 93.62 300 LYS B O 1
ATOM 5601 N N . GLU B 1 301 ? -14.328 6.91 5.84 1 92.81 301 GLU B N 1
ATOM 5602 C CA . GLU B 1 301 ? -15.523 6.086 5.984 1 92.81 301 GLU B CA 1
ATOM 5603 C C . GLU B 1 301 ? -15.461 5.242 7.258 1 92.81 301 GLU B C 1
ATOM 5605 O O . GLU B 1 301 ? -16.484 5.039 7.922 1 92.81 301 GLU B O 1
ATOM 5610 N N . PHE B 1 302 ? -14.289 4.699 7.57 1 96.38 302 PHE B N 1
ATOM 5611 C CA . PHE B 1 302 ? -14.109 4.027 8.852 1 96.38 302 PHE B CA 1
ATOM 5612 C C . PHE B 1 302 ? -14.508 4.941 10 1 96.38 302 PHE B C 1
ATOM 5614 O O . PHE B 1 302 ? -15.234 4.531 10.906 1 96.38 302 PHE B O 1
ATOM 5621 N N . TRP B 1 303 ? -14 6.164 9.945 1 94.38 303 TRP B N 1
ATOM 5622 C CA . TRP B 1 303 ? -14.234 7.117 11.023 1 94.38 303 TRP B CA 1
ATOM 5623 C C . TRP B 1 303 ? -15.719 7.434 11.156 1 94.38 303 TRP B C 1
ATOM 5625 O O . TRP B 1 303 ? -16.234 7.59 12.273 1 94.38 303 TRP B O 1
ATOM 5635 N N . LYS B 1 304 ? -16.469 7.551 10.047 1 94.5 304 LYS B N 1
ATOM 5636 C CA . LYS B 1 304 ? -17.859 7.945 10.039 1 94.5 304 LYS B CA 1
ATOM 5637 C C . LYS B 1 304 ? -18.75 6.859 10.648 1 94.5 304 LYS B C 1
ATOM 5639 O O . LYS B 1 304 ? -19.828 7.145 11.172 1 94.5 304 LYS B O 1
ATOM 5644 N N . CYS B 1 305 ? -18.312 5.602 10.609 1 96.12 305 CYS B N 1
ATOM 5645 C CA . CYS B 1 305 ? -19.141 4.473 11.008 1 96.12 305 CYS B CA 1
ATOM 5646 C C . CYS B 1 305 ? -18.766 3.984 12.406 1 96.12 305 CYS B C 1
ATOM 5648 O O . CYS B 1 305 ? -17.578 3.977 12.766 1 96.12 305 CYS B O 1
ATOM 5650 N N . ARG B 1 306 ? -19.781 3.584 13.164 1 98 306 ARG B N 1
ATOM 5651 C CA . ARG B 1 306 ? -19.531 3.031 14.492 1 98 306 ARG B CA 1
ATOM 5652 C C . ARG B 1 306 ? -18.828 1.681 14.398 1 98 306 ARG B C 1
ATOM 5654 O O . ARG B 1 306 ? -17.984 1.351 15.234 1 98 306 ARG B O 1
ATOM 5661 N N . GLY B 1 307 ? -19.219 0.957 13.375 1 98.5 307 GLY B N 1
ATOM 5662 C CA . GLY B 1 307 ? -18.609 -0.35 13.172 1 98.5 307 GLY B CA 1
ATOM 5663 C C . GLY B 1 307 ? -17.906 -0.485 11.836 1 98.5 307 GLY B C 1
ATOM 5664 O O . GLY B 1 307 ? -18.266 0.179 10.867 1 98.5 307 GLY B O 1
ATOM 5665 N N . ALA B 1 308 ? -16.891 -1.36 11.797 1 98.75 308 ALA B N 1
ATOM 5666 C CA . ALA B 1 308 ? -16.219 -1.634 10.531 1 98.75 308 ALA B CA 1
ATOM 5667 C C . ALA B 1 308 ? -15.836 -3.107 10.422 1 98.75 308 ALA B C 1
ATOM 5669 O O . ALA B 1 308 ? -15.422 -3.725 11.406 1 98.75 308 ALA B O 1
ATOM 5670 N N . LEU B 1 309 ? -16.047 -3.658 9.328 1 98.81 309 LEU B N 1
ATOM 5671 C CA . LEU B 1 309 ? -15.578 -4.992 8.984 1 98.81 309 LEU B CA 1
ATOM 5672 C C . LEU B 1 309 ? -14.43 -4.918 7.98 1 98.81 309 LEU B C 1
ATOM 5674 O O . LEU B 1 309 ? -14.586 -4.348 6.895 1 98.81 309 LEU B O 1
ATOM 5678 N N . ILE B 1 310 ? -13.32 -5.473 8.352 1 98.88 310 ILE B N 1
ATOM 5679 C CA . ILE B 1 310 ? -12.133 -5.449 7.5 1 98.88 310 ILE B CA 1
ATOM 5680 C C . ILE B 1 310 ? -11.984 -6.797 6.793 1 98.88 310 ILE B C 1
ATOM 5682 O O . ILE B 1 310 ? -11.93 -7.844 7.441 1 98.88 310 ILE B O 1
ATOM 5686 N N . GLY B 1 311 ? -11.977 -6.754 5.488 1 98.62 311 GLY B N 1
ATOM 5687 C CA . GLY B 1 311 ? -11.859 -7.965 4.691 1 98.62 311 GLY B CA 1
ATOM 5688 C C . GLY B 1 311 ? -10.516 -8.102 4.004 1 98.62 311 GLY B C 1
ATOM 5689 O O . GLY B 1 311 ? -10.086 -7.199 3.283 1 98.62 311 GLY B O 1
ATOM 5690 N N . SER B 1 312 ? -9.836 -9.242 4.195 1 98.12 312 SER B N 1
ATOM 5691 C CA . SER B 1 312 ? -8.547 -9.508 3.562 1 98.12 312 SER B CA 1
ATOM 5692 C C . SER B 1 312 ? -8.469 -10.938 3.059 1 98.12 312 SER B C 1
ATOM 5694 O O . SER B 1 312 ? -8.742 -11.883 3.803 1 98.12 312 SER B O 1
ATOM 5696 N N . PRO B 1 313 ? -8.109 -11.117 1.726 1 95.88 313 PRO B N 1
ATOM 5697 C CA . PRO B 1 313 ? -7.617 -12.453 1.384 1 95.88 313 PRO B CA 1
ATOM 5698 C C . PRO B 1 313 ? -6.297 -12.797 2.074 1 95.88 313 PRO B C 1
ATOM 5700 O O . PRO B 1 313 ? -5.586 -11.898 2.529 1 95.88 313 PRO B O 1
ATOM 5703 N N . THR B 1 314 ? -6.07 -14.094 2.201 1 94.81 314 THR B N 1
ATOM 5704 C CA . THR B 1 314 ? -4.793 -14.523 2.762 1 94.81 314 THR B CA 1
ATOM 5705 C C . THR B 1 314 ? -3.74 -14.656 1.668 1 94.81 314 THR B C 1
ATOM 5707 O O . THR B 1 314 ? -3.998 -15.258 0.621 1 94.81 314 THR B O 1
ATOM 5710 N N . LEU B 1 315 ? -2.697 -14 1.822 1 92.25 315 LEU B N 1
ATOM 5711 C CA . LEU B 1 315 ? -1.519 -14.18 0.979 1 92.25 315 LEU B CA 1
ATOM 5712 C C . LEU B 1 315 ? -0.316 -14.617 1.809 1 92.25 315 LEU B C 1
ATOM 5714 O O . LEU B 1 315 ? 0.117 -13.891 2.711 1 92.25 315 LEU B O 1
ATOM 5718 N N . ASN B 1 316 ? 0.19 -15.82 1.53 1 91.75 316 ASN B N 1
ATOM 5719 C CA . ASN B 1 316 ? 1.32 -16.375 2.266 1 91.75 316 ASN B CA 1
ATOM 5720 C C . ASN B 1 316 ? 1.078 -16.344 3.771 1 91.75 316 ASN B C 1
ATOM 5722 O O . ASN B 1 316 ? 1.928 -15.883 4.535 1 91.75 316 ASN B O 1
ATOM 5726 N N . ASN B 1 317 ? -0.167 -16.672 4.207 1 93.06 317 ASN B N 1
ATOM 5727 C CA . ASN B 1 317 ? -0.58 -16.906 5.586 1 93.06 317 ASN B CA 1
ATOM 5728 C C . ASN B 1 317 ? -0.753 -15.609 6.359 1 93.06 317 ASN B C 1
ATOM 5730 O O . ASN B 1 317 ? -0.859 -15.617 7.586 1 93.06 317 ASN B O 1
ATOM 5734 N N . ILE B 1 318 ? -0.739 -14.477 5.691 1 94.5 318 ILE B N 1
ATOM 5735 C CA . ILE B 1 318 ? -0.859 -13.203 6.391 1 94.5 318 ILE B CA 1
ATOM 5736 C C . ILE B 1 318 ? -1.82 -12.289 5.637 1 94.5 318 ILE B C 1
ATOM 5738 O O . ILE B 1 318 ? -2.488 -12.719 4.695 1 94.5 318 ILE B O 1
ATOM 5742 N N . LEU B 1 319 ? -1.938 -11.023 6.078 1 96.38 319 LEU B N 1
ATOM 5743 C CA . LEU B 1 319 ? -2.773 -10 5.461 1 96.38 319 LEU B CA 1
ATOM 5744 C C . LEU B 1 319 ? -2.322 -9.719 4.031 1 96.38 319 LEU B C 1
ATOM 5746 O O . LEU B 1 319 ? -1.126 -9.758 3.736 1 96.38 319 LEU B O 1
ATOM 5750 N N . PHE B 1 320 ? -3.334 -9.508 3.229 1 96.12 320 PHE B N 1
ATOM 5751 C CA . PHE B 1 320 ? -3.02 -8.938 1.923 1 96.12 320 PHE B CA 1
ATOM 5752 C C . PHE B 1 320 ? -2.32 -7.59 2.076 1 96.12 320 PHE B C 1
ATOM 5754 O O . PHE B 1 320 ? -2.715 -6.77 2.91 1 96.12 320 PHE B O 1
ATOM 5761 N N . PRO B 1 321 ? -1.235 -7.281 1.367 1 94.81 321 PRO B N 1
ATOM 5762 C CA . PRO B 1 321 ? -0.38 -6.113 1.6 1 94.81 321 PRO B CA 1
ATOM 5763 C C . PRO B 1 321 ? -1.16 -4.801 1.595 1 94.81 321 PRO B C 1
ATOM 5765 O O . PRO B 1 321 ? -0.894 -3.918 2.414 1 94.81 321 PRO B O 1
ATOM 5768 N N . SER B 1 322 ? -2.139 -4.648 0.68 1 94.69 322 SER B N 1
ATOM 5769 C CA . SER B 1 322 ? -2.906 -3.406 0.64 1 94.69 322 SER B CA 1
ATOM 5770 C C . SER B 1 322 ? -3.723 -3.219 1.914 1 94.69 322 SER B C 1
ATOM 5772 O O . SER B 1 322 ? -3.926 -2.09 2.367 1 94.69 322 SER B O 1
ATOM 5774 N N . VAL B 1 323 ? -4.227 -4.34 2.496 1 97.38 323 VAL B N 1
ATOM 5775 C CA . VAL B 1 323 ? -4.969 -4.27 3.748 1 97.38 323 VAL B CA 1
ATOM 5776 C C . VAL B 1 323 ? -4.027 -3.908 4.891 1 97.38 323 VAL B C 1
ATOM 5778 O O . VAL B 1 323 ? -4.379 -3.117 5.77 1 97.38 323 VAL B O 1
ATOM 5781 N N . ALA B 1 324 ? -2.822 -4.469 4.809 1 97.12 324 ALA B N 1
ATOM 5782 C CA . ALA B 1 324 ? -1.813 -4.129 5.809 1 97.12 324 ALA B CA 1
ATOM 5783 C C . ALA B 1 324 ? -1.473 -2.645 5.762 1 97.12 324 ALA B C 1
ATOM 5785 O O . ALA B 1 324 ? -1.272 -2.014 6.801 1 97.12 324 ALA B O 1
ATOM 5786 N N . GLU B 1 325 ? -1.307 -2.141 4.543 1 95.81 325 GLU B N 1
ATOM 5787 C CA . GLU B 1 325 ? -1.058 -0.713 4.359 1 95.81 325 GLU B CA 1
ATOM 5788 C C . GLU B 1 325 ? -2.143 0.126 5.027 1 95.81 325 GLU B C 1
ATOM 5790 O O . GLU B 1 325 ? -1.842 1.046 5.793 1 95.81 325 GLU B O 1
ATOM 5795 N N . PHE B 1 326 ? -3.406 -0.208 4.758 1 96.94 326 PHE B N 1
ATOM 5796 C CA . PHE B 1 326 ? -4.551 0.499 5.324 1 96.94 326 PHE B CA 1
ATOM 5797 C C . PHE B 1 326 ? -4.543 0.412 6.844 1 96.94 326 PHE B C 1
ATOM 5799 O O . PHE B 1 326 ? -4.691 1.426 7.531 1 96.94 326 PHE B O 1
ATOM 5806 N N . LEU B 1 327 ? -4.336 -0.807 7.383 1 98 327 LEU B N 1
ATOM 5807 C CA . LEU B 1 327 ? -4.387 -1.019 8.828 1 98 327 LEU B CA 1
ATOM 5808 C C . LEU B 1 327 ? -3.227 -0.316 9.523 1 98 327 LEU B C 1
ATOM 5810 O O . LEU B 1 327 ? -3.371 0.162 10.648 1 98 327 LEU B O 1
ATOM 5814 N N . THR B 1 328 ? -2.053 -0.254 8.859 1 96.44 328 THR B N 1
ATOM 5815 C CA . THR B 1 328 ? -0.928 0.492 9.414 1 96.44 328 THR B CA 1
ATOM 5816 C C . THR B 1 328 ? -1.271 1.974 9.539 1 96.44 328 THR B C 1
ATOM 5818 O O . THR B 1 328 ? -1.023 2.588 10.578 1 96.44 328 THR B O 1
ATOM 5821 N N . HIS B 1 329 ? -1.819 2.492 8.477 1 95.56 329 HIS B N 1
ATOM 5822 C CA . HIS B 1 329 ? -2.236 3.889 8.516 1 95.56 329 HIS B CA 1
ATOM 5823 C C . HIS B 1 329 ? -3.256 4.133 9.617 1 95.56 329 HIS B C 1
ATOM 5825 O O . HIS B 1 329 ? -3.121 5.078 10.398 1 95.56 329 HIS B O 1
ATOM 5831 N N . LEU B 1 330 ? -4.254 3.266 9.703 1 97.06 330 LEU B N 1
ATOM 5832 C CA . LEU B 1 330 ? -5.305 3.381 10.711 1 97.06 330 LEU B CA 1
ATOM 5833 C C . LEU B 1 330 ? -4.727 3.281 12.117 1 97.06 330 LEU B C 1
ATOM 5835 O O . LEU B 1 330 ? -5.117 4.035 13.008 1 97.06 330 LEU B O 1
ATOM 5839 N N . ARG B 1 331 ? -3.824 2.348 12.297 1 97 331 ARG B N 1
ATOM 5840 C CA . ARG B 1 331 ? -3.189 2.166 13.594 1 97 331 ARG B CA 1
ATOM 5841 C C . ARG B 1 331 ? -2.463 3.436 14.031 1 97 331 ARG B C 1
ATOM 5843 O O . ARG B 1 331 ? -2.539 3.832 15.195 1 97 331 ARG B O 1
ATOM 5850 N N . GLY B 1 332 ? -1.795 4.066 13.117 1 95.12 332 GLY B N 1
ATOM 5851 C CA . GLY B 1 332 ? -1.111 5.312 13.422 1 95.12 332 GLY B CA 1
ATOM 5852 C C . GLY B 1 332 ? -2.057 6.426 13.836 1 95.12 332 GLY B C 1
ATOM 5853 O O . GLY B 1 332 ? -1.684 7.309 14.617 1 95.12 332 GLY B O 1
ATOM 5854 N N . LEU B 1 333 ? -3.293 6.352 13.352 1 95.31 333 LEU B N 1
ATOM 5855 C CA . LEU B 1 333 ? -4.285 7.383 13.633 1 95.31 333 LEU B CA 1
ATOM 5856 C C . LEU B 1 333 ? -4.977 7.117 14.969 1 95.31 333 LEU B C 1
ATOM 5858 O O . LEU B 1 333 ? -5.754 7.949 15.445 1 95.31 333 LEU B O 1
ATOM 5862 N N . ARG B 1 334 ? -4.805 5.934 15.617 1 95.31 334 ARG B N 1
ATOM 5863 C CA . ARG B 1 334 ? -5.277 5.566 16.953 1 95.31 334 ARG B CA 1
ATOM 5864 C C . ARG B 1 334 ? -6.789 5.746 17.062 1 95.31 334 ARG B C 1
ATOM 5866 O O . ARG B 1 334 ? -7.27 6.441 17.969 1 95.31 334 ARG B O 1
ATOM 5873 N N . PRO B 1 335 ? -7.508 5.012 16.219 1 95.88 335 PRO B N 1
ATOM 5874 C CA . PRO B 1 335 ? -8.969 5.125 16.297 1 95.88 335 PRO B CA 1
ATOM 5875 C C . PRO B 1 335 ? -9.516 4.668 17.641 1 95.88 335 PRO B C 1
ATOM 5877 O O . PRO B 1 335 ? -8.977 3.74 18.25 1 95.88 335 PRO B O 1
ATOM 5880 N N . LYS B 1 336 ? -10.555 5.383 18.109 1 94.38 336 LYS B N 1
ATOM 5881 C CA . LYS B 1 336 ? -11.219 5.035 19.359 1 94.38 336 LYS B CA 1
ATOM 5882 C C . LYS B 1 336 ? -12.727 4.906 19.156 1 94.38 336 LYS B C 1
ATOM 5884 O O . LYS B 1 336 ? -13.273 5.406 18.172 1 94.38 336 LYS B O 1
ATOM 5889 N N . ASN B 1 337 ? -13.359 4.211 20.062 1 95.25 337 ASN B N 1
ATOM 5890 C CA . ASN B 1 337 ? -14.812 4.133 20.156 1 95.25 337 ASN B CA 1
ATOM 5891 C C . ASN B 1 337 ? -15.414 3.512 18.906 1 95.25 337 ASN B C 1
ATOM 5893 O O . ASN B 1 337 ? -16.438 3.98 18.406 1 95.25 337 ASN B O 1
ATOM 5897 N N . ARG B 1 338 ? -14.766 2.564 18.344 1 97.62 338 ARG B N 1
ATOM 5898 C CA . ARG B 1 338 ? -15.25 1.793 17.203 1 97.62 338 ARG B CA 1
ATOM 5899 C C . ARG B 1 338 ? -15.234 0.298 17.516 1 97.62 338 ARG B C 1
ATOM 5901 O O . ARG B 1 338 ? -14.43 -0.168 18.328 1 97.62 338 ARG B O 1
ATOM 5908 N N . ILE B 1 339 ? -16.125 -0.448 16.953 1 98.56 339 ILE B N 1
ATOM 5909 C CA . ILE B 1 339 ? -16.188 -1.902 17.031 1 98.56 339 ILE B CA 1
ATOM 5910 C C . ILE B 1 339 ? -15.859 -2.516 15.672 1 98.56 339 ILE B C 1
ATOM 5912 O O . ILE B 1 339 ? -16.328 -2.029 14.641 1 98.56 339 ILE B O 1
ATOM 5916 N N . VAL B 1 340 ? -14.977 -3.51 15.688 1 98.81 340 VAL B N 1
ATOM 5917 C CA . VAL B 1 340 ? -14.469 -4.004 14.406 1 98.81 340 VAL B CA 1
ATOM 5918 C C . VAL B 1 340 ? -14.586 -5.523 14.359 1 98.81 340 VAL B C 1
ATOM 5920 O O . VAL B 1 340 ? -14.672 -6.18 15.398 1 98.81 340 VAL B O 1
ATOM 5923 N N . GLY B 1 341 ? -14.688 -6.062 13.273 1 98.75 341 GLY B N 1
ATOM 5924 C CA . GLY B 1 341 ? -14.586 -7.477 12.938 1 98.75 341 GLY B CA 1
ATOM 5925 C C . GLY B 1 341 ? -13.805 -7.734 11.664 1 98.75 341 GLY B C 1
ATOM 5926 O O . GLY B 1 341 ? -13.398 -6.797 10.977 1 98.75 341 GLY B O 1
ATOM 5927 N N . ALA B 1 342 ? -13.547 -9.008 11.359 1 98.81 342 ALA B N 1
ATOM 5928 C CA . ALA B 1 342 ? -12.734 -9.336 10.188 1 98.81 342 ALA B CA 1
ATOM 5929 C C . ALA B 1 342 ? -13.328 -10.5 9.414 1 98.81 342 ALA B C 1
ATOM 5931 O O . ALA B 1 342 ? -14 -11.359 9.992 1 98.81 342 ALA B O 1
ATOM 5932 N N . PHE B 1 343 ? -13.125 -10.445 8.141 1 98.62 343 PHE B N 1
ATOM 5933 C CA . PHE B 1 343 ? -13.516 -11.555 7.277 1 98.62 343 PHE B CA 1
ATOM 5934 C C . PHE B 1 343 ? -12.516 -11.742 6.141 1 98.62 343 PHE B C 1
ATOM 5936 O O . PHE B 1 343 ? -11.664 -10.883 5.914 1 98.62 343 PHE B O 1
ATOM 5943 N N . GLY B 1 344 ? -12.539 -12.859 5.531 1 97.88 344 GLY B N 1
ATOM 5944 C CA . GLY B 1 344 ? -11.664 -13.07 4.395 1 97.88 344 GLY B CA 1
ATOM 5945 C C . GLY B 1 344 ? -11.688 -14.5 3.873 1 97.88 344 GLY B C 1
ATOM 5946 O O . GLY B 1 344 ? -12.211 -15.398 4.535 1 97.88 344 GLY B O 1
ATOM 5947 N N . SER B 1 345 ? -11.18 -14.633 2.701 1 95.12 345 SER B N 1
ATOM 5948 C CA . SER B 1 345 ? -11.055 -15.945 2.076 1 95.12 345 SER B CA 1
ATOM 5949 C C . SER B 1 345 ? -9.602 -16.391 2.016 1 95.12 345 SER B C 1
ATOM 5951 O O . SER B 1 345 ? -8.688 -15.578 2.182 1 95.12 345 SER B O 1
ATOM 5953 N N . PHE B 1 346 ? -9.43 -17.688 1.966 1 93.25 346 PHE B N 1
ATOM 5954 C CA . PHE B 1 346 ? -8.109 -18.281 1.812 1 93.25 346 PHE B CA 1
ATOM 5955 C C . PHE B 1 346 ? -8.172 -19.531 0.951 1 93.25 346 PHE B C 1
ATOM 5957 O O . PHE B 1 346 ? -9.25 -20.094 0.75 1 93.25 346 PHE B O 1
ATOM 5964 N N . GLY B 1 347 ? -7.078 -19.875 0.323 1 88 347 GLY B N 1
ATOM 5965 C CA . GLY B 1 347 ? -6.988 -21.156 -0.36 1 88 347 GLY B CA 1
ATOM 5966 C C . GLY B 1 347 ? -6.695 -22.312 0.577 1 88 347 GLY B C 1
ATOM 5967 O O . GLY B 1 347 ? -7.617 -22.953 1.087 1 88 347 GLY B O 1
ATOM 5968 N N . TRP B 1 348 ? -5.461 -22.438 0.969 1 78.88 348 TRP B N 1
ATOM 5969 C CA . TRP B 1 348 ? -5.113 -23.594 1.792 1 78.88 348 TRP B CA 1
ATOM 5970 C C . TRP B 1 348 ? -4.816 -23.172 3.227 1 78.88 348 TRP B C 1
ATOM 5972 O O . TRP B 1 348 ? -5.195 -23.859 4.176 1 78.88 348 TRP B O 1
ATOM 5982 N N . GLY B 1 349 ? -4.074 -22.094 3.252 1 84.25 349 GLY B N 1
ATOM 5983 C CA . GLY B 1 349 ? -3.742 -21.625 4.594 1 84.25 349 GLY B CA 1
ATOM 5984 C C . GLY B 1 349 ? -4.359 -20.297 4.938 1 84.25 349 GLY B C 1
ATOM 5985 O O . GLY B 1 349 ? -4.438 -19.406 4.09 1 84.25 349 GLY B O 1
ATOM 5986 N N . GLY B 1 350 ? -5.027 -20.156 5.973 1 91.75 350 GLY B N 1
ATOM 5987 C CA . GLY B 1 350 ? -5.582 -18.906 6.477 1 91.75 350 GLY B CA 1
ATOM 5988 C C . GLY B 1 350 ? -4.543 -18 7.098 1 91.75 350 GLY B C 1
ATOM 5989 O O . GLY B 1 350 ? -3.367 -18.031 6.727 1 91.75 350 GLY B O 1
ATOM 5990 N N . GLY B 1 351 ? -4.941 -17.078 7.895 1 95.56 351 GLY B N 1
ATOM 5991 C CA . GLY B 1 351 ? -4.035 -16.234 8.648 1 95.56 351 GLY B CA 1
ATOM 5992 C C . GLY B 1 351 ? -4.418 -14.766 8.609 1 95.56 351 GLY B C 1
ATOM 5993 O O . GLY B 1 351 ? -4.129 -14.023 9.547 1 95.56 351 GLY B O 1
ATOM 5994 N N . ALA B 1 352 ? -5.043 -14.359 7.559 1 97.25 352 ALA B N 1
ATOM 5995 C CA . ALA B 1 352 ? -5.348 -12.938 7.383 1 97.25 352 ALA B CA 1
ATOM 5996 C C . ALA B 1 352 ? -6.324 -12.453 8.453 1 97.25 352 ALA B C 1
ATOM 5998 O O . ALA B 1 352 ? -6.145 -11.375 9.023 1 97.25 352 ALA B O 1
ATOM 5999 N N . VAL B 1 353 ? -7.406 -13.219 8.734 1 98 353 VAL B N 1
ATOM 6000 C CA . VAL B 1 353 ? -8.406 -12.828 9.727 1 98 353 VAL B CA 1
ATOM 6001 C C . VAL B 1 353 ? -7.766 -12.773 11.109 1 98 353 VAL B C 1
ATOM 6003 O O . VAL B 1 353 ? -7.973 -11.812 11.859 1 98 353 VAL B O 1
ATOM 6006 N N . LYS B 1 354 ? -6.965 -13.789 11.383 1 97.12 354 LYS B N 1
ATOM 6007 C CA . LYS B 1 354 ? -6.254 -13.82 12.656 1 97.12 354 LYS B CA 1
ATOM 6008 C C . LYS B 1 354 ? -5.363 -12.586 12.82 1 97.12 354 LYS B C 1
ATOM 6010 O O . LYS B 1 354 ? -5.391 -11.93 13.859 1 97.12 354 LYS B O 1
ATOM 6015 N N . GLU B 1 355 ? -4.559 -12.312 11.852 1 97.25 355 GLU B N 1
ATOM 6016 C CA . GLU B 1 355 ? -3.652 -11.172 11.922 1 97.25 355 GLU B CA 1
ATOM 6017 C C . GLU B 1 355 ? -4.422 -9.859 12.023 1 97.25 355 GLU B C 1
ATOM 6019 O O . GLU B 1 355 ? -3.979 -8.922 12.688 1 97.25 355 GLU B O 1
ATOM 6024 N N . SER B 1 356 ? -5.621 -9.758 11.375 1 98.31 356 SER B N 1
ATOM 6025 C CA . SER B 1 356 ? -6.465 -8.578 11.516 1 98.31 356 SER B CA 1
ATOM 6026 C C . SER B 1 356 ? -6.805 -8.312 12.977 1 98.31 356 SER B C 1
ATOM 6028 O O . SER B 1 356 ? -6.668 -7.184 13.453 1 98.31 356 SER B O 1
ATOM 6030 N N . TYR B 1 357 ? -7.172 -9.328 13.664 1 98.25 357 TYR B N 1
ATOM 6031 C CA . TYR B 1 357 ? -7.562 -9.172 15.062 1 98.25 357 TYR B CA 1
ATOM 6032 C C . TYR B 1 357 ? -6.363 -8.781 15.922 1 98.25 357 TYR B C 1
ATOM 6034 O O . TYR B 1 357 ? -6.504 -8.047 16.891 1 98.25 357 TYR B O 1
ATOM 6042 N N . GLU B 1 358 ? -5.156 -9.258 15.523 1 97.38 358 GLU B N 1
ATOM 6043 C CA . GLU B 1 358 ? -3.955 -8.82 16.234 1 97.38 358 GLU B CA 1
ATOM 6044 C C . GLU B 1 358 ? -3.742 -7.32 16.094 1 97.38 358 GLU B C 1
ATOM 6046 O O . GLU B 1 358 ? -3.395 -6.641 17.062 1 97.38 358 GLU B O 1
ATOM 6051 N N . VAL B 1 359 ? -3.965 -6.844 14.922 1 97.62 359 VAL B N 1
ATOM 6052 C CA . VAL B 1 359 ? -3.795 -5.414 14.672 1 97.62 359 VAL B CA 1
ATOM 6053 C C . VAL B 1 359 ? -4.875 -4.629 15.414 1 97.62 359 VAL B C 1
ATOM 6055 O O . VAL B 1 359 ? -4.605 -3.561 15.969 1 97.62 359 VAL B O 1
ATOM 6058 N N . PHE B 1 360 ? -6.203 -5.188 15.438 1 98.25 360 PHE B N 1
ATOM 6059 C CA . PHE B 1 360 ? -7.285 -4.531 16.156 1 98.25 360 PHE B CA 1
ATOM 6060 C C . PHE B 1 360 ? -6.934 -4.379 17.641 1 98.25 360 PHE B C 1
ATOM 6062 O O . PHE B 1 360 ? -7.168 -3.32 18.234 1 98.25 360 PHE B O 1
ATOM 6069 N N . LYS B 1 361 ? -6.344 -5.41 18.141 1 96.75 361 LYS B N 1
ATOM 6070 C CA . LYS B 1 361 ? -5.984 -5.418 19.547 1 96.75 361 LYS B CA 1
ATOM 6071 C C . LYS B 1 361 ? -4.871 -4.414 19.844 1 96.75 361 LYS B C 1
ATOM 6073 O O . LYS B 1 361 ? -4.879 -3.756 20.891 1 96.75 361 LYS B O 1
ATOM 6078 N N . GLN B 1 362 ? -3.949 -4.355 18.906 1 95.62 362 GLN B N 1
ATOM 6079 C CA . GLN B 1 362 ? -2.902 -3.348 19.047 1 95.62 362 GLN B CA 1
ATOM 6080 C C . GLN B 1 362 ? -3.492 -1.941 19.094 1 95.62 362 GLN B C 1
ATOM 6082 O O . GLN B 1 362 ? -2.951 -1.056 19.766 1 95.62 362 GLN B O 1
ATOM 6087 N N . MET B 1 363 ? -4.648 -1.751 18.406 1 96.75 363 MET B N 1
ATOM 6088 C CA . MET B 1 363 ? -5.293 -0.443 18.344 1 96.75 363 MET B CA 1
ATOM 6089 C C . MET B 1 363 ? -6.188 -0.221 19.562 1 96.75 363 MET B C 1
ATOM 6091 O O . MET B 1 363 ? -6.668 0.892 19.797 1 96.75 363 MET B O 1
ATOM 6095 N N . GLY B 1 364 ? -6.43 -1.296 20.344 1 96.19 364 GLY B N 1
ATOM 6096 C CA . GLY B 1 364 ? -7.293 -1.204 21.5 1 96.19 364 GLY B CA 1
ATOM 6097 C C . GLY B 1 364 ? -8.766 -1.079 21.141 1 96.19 364 GLY B C 1
ATOM 6098 O O . GLY B 1 364 ? -9.555 -0.547 21.922 1 96.19 364 GLY B O 1
ATOM 6099 N N . LEU B 1 365 ? -9.164 -1.525 19.953 1 97.44 365 LEU B N 1
ATOM 6100 C CA . LEU B 1 365 ? -10.555 -1.412 19.531 1 97.44 365 LEU B CA 1
ATOM 6101 C C . LEU B 1 365 ? -11.391 -2.57 20.062 1 97.44 365 LEU B C 1
ATOM 6103 O O . LEU B 1 365 ? -10.859 -3.65 20.328 1 97.44 365 LEU B O 1
ATOM 6107 N N . GLN B 1 366 ? -12.656 -2.305 20.234 1 97.69 366 GLN B N 1
ATOM 6108 C CA . GLN B 1 366 ? -13.594 -3.379 20.531 1 97.69 366 GLN B CA 1
ATOM 6109 C C . GLN B 1 366 ? -13.719 -4.348 19.359 1 97.69 366 GLN B C 1
ATOM 6111 O O . GLN B 1 366 ? -13.883 -3.922 18.219 1 97.69 366 GLN B O 1
ATOM 6116 N N . THR B 1 367 ? -13.633 -5.652 19.672 1 98.19 367 THR B N 1
ATOM 6117 C CA . THR B 1 367 ? -13.672 -6.625 18.578 1 98.19 367 THR B CA 1
ATOM 6118 C C . THR B 1 367 ? -14.891 -7.531 18.719 1 98.19 367 THR B C 1
ATOM 6120 O O . THR B 1 367 ? -15.367 -7.793 19.828 1 98.19 367 THR B O 1
ATOM 6123 N N . VAL B 1 368 ? -15.445 -7.852 17.594 1 97.75 368 VAL B N 1
ATOM 6124 C CA . VAL B 1 368 ? -16.422 -8.938 17.516 1 97.75 368 VAL B CA 1
ATOM 6125 C C . VAL B 1 368 ? -15.742 -10.195 16.984 1 97.75 368 VAL B C 1
ATOM 6127 O O . VAL B 1 368 ? -15.367 -10.258 15.812 1 97.75 368 VAL B O 1
ATOM 6130 N N . GLU B 1 369 ? -15.656 -11.148 17.891 1 95.5 369 GLU B N 1
ATOM 6131 C CA . GLU B 1 369 ? -14.992 -12.398 17.531 1 95.5 369 GLU B CA 1
ATOM 6132 C C . GLU B 1 369 ? -15.953 -13.578 17.641 1 95.5 369 GLU B C 1
ATOM 6134 O O . GLU B 1 369 ? -16.891 -13.555 18.438 1 95.5 369 GLU B O 1
ATOM 6139 N N . PRO B 1 370 ? -15.734 -14.617 16.828 1 95.5 370 PRO B N 1
ATOM 6140 C CA . PRO B 1 370 ? -14.695 -14.727 15.805 1 95.5 370 PRO B CA 1
ATOM 6141 C C . PRO B 1 370 ? -15.102 -14.07 14.492 1 95.5 370 PRO B C 1
ATOM 6143 O O . PRO B 1 370 ? -16.297 -13.828 14.258 1 95.5 370 PRO B O 1
ATOM 6146 N N . GLY B 1 371 ? -14.188 -13.695 13.656 1 97.5 371 GLY B N 1
ATOM 6147 C CA . GLY B 1 371 ? -14.484 -13.336 12.281 1 97.5 371 GLY B CA 1
ATOM 6148 C C . GLY B 1 371 ? -14.914 -14.516 11.43 1 97.5 371 GLY B C 1
ATOM 6149 O O . GLY B 1 371 ? -15.18 -15.602 11.953 1 97.5 371 GLY B O 1
ATOM 6150 N N . ILE B 1 372 ? -15.086 -14.234 10.18 1 97.94 372 ILE B N 1
ATOM 6151 C CA . ILE B 1 372 ? -15.461 -15.328 9.297 1 97.94 372 ILE B CA 1
ATOM 6152 C C . ILE B 1 372 ? -14.406 -15.5 8.203 1 97.94 372 ILE B C 1
ATOM 6154 O O . ILE B 1 372 ? -13.93 -14.516 7.641 1 97.94 372 ILE B O 1
ATOM 6158 N N . GLN B 1 373 ? -13.945 -16.625 8.062 1 96.69 373 GLN B N 1
ATOM 6159 C CA . GLN B 1 373 ? -13.008 -16.984 7.004 1 96.69 373 GLN B CA 1
ATOM 6160 C C . GLN B 1 373 ? -13.523 -18.172 6.188 1 96.69 373 GLN B C 1
ATOM 6162 O O . GLN B 1 373 ? -14.094 -19.109 6.746 1 96.69 373 GLN B O 1
ATOM 6167 N N . LEU B 1 374 ? -13.375 -18.078 4.887 1 94.88 374 LEU B N 1
ATOM 6168 C CA . LEU B 1 374 ? -13.891 -19.109 3.994 1 94.88 374 LEU B CA 1
ATOM 6169 C C . LEU B 1 374 ? -12.797 -19.625 3.068 1 94.88 374 LEU B C 1
ATOM 6171 O O . LEU B 1 374 ? -11.961 -18.859 2.594 1 94.88 374 LEU B O 1
ATOM 6175 N N . ALA B 1 375 ? -12.844 -20.938 2.803 1 91.5 375 ALA B N 1
ATOM 6176 C CA . ALA B 1 375 ? -11.898 -21.547 1.877 1 91.5 375 ALA B CA 1
ATOM 6177 C C . ALA B 1 375 ? -12.352 -21.375 0.43 1 91.5 375 ALA B C 1
ATOM 6179 O O . ALA B 1 375 ? -13.492 -21.688 0.088 1 91.5 375 ALA B O 1
ATOM 6180 N N . TYR B 1 376 ? -11.398 -20.859 -0.375 1 90.25 376 TYR B N 1
ATOM 6181 C CA . TYR B 1 376 ? -11.586 -20.781 -1.819 1 90.25 376 TYR B CA 1
ATOM 6182 C C . TYR B 1 376 ? -12.797 -19.922 -2.168 1 90.25 376 TYR B C 1
ATOM 6184 O O . TYR B 1 376 ? -12.992 -18.844 -1.597 1 90.25 376 TYR B O 1
ATOM 6192 N N . ARG B 1 377 ? -13.594 -20.359 -3.168 1 88.38 377 ARG B N 1
ATOM 6193 C CA . ARG B 1 377 ? -14.758 -19.609 -3.635 1 88.38 377 ARG B CA 1
ATOM 6194 C C . ARG B 1 377 ? -15.977 -19.875 -2.758 1 88.38 377 ARG B C 1
ATOM 6196 O O . ARG B 1 377 ? -16.328 -21.031 -2.516 1 88.38 377 ARG B O 1
ATOM 6203 N N . PRO B 1 378 ? -16.672 -18.828 -2.246 1 90.19 378 PRO B N 1
ATOM 6204 C CA . PRO B 1 378 ? -17.844 -19 -1.398 1 90.19 378 PRO B CA 1
ATOM 6205 C C . PRO B 1 378 ? -18.969 -19.766 -2.104 1 90.19 378 PRO B C 1
ATOM 6207 O O . PRO B 1 378 ? -19.297 -19.453 -3.25 1 90.19 378 PRO B O 1
ATOM 6210 N N . SER B 1 379 ? -19.516 -20.797 -1.485 1 90.94 379 SER B N 1
ATOM 6211 C CA . SER B 1 379 ? -20.719 -21.484 -1.912 1 90.94 379 SER B CA 1
ATOM 6212 C C . SER B 1 379 ? -21.969 -20.719 -1.497 1 90.94 379 SER B C 1
ATOM 6214 O O . SER B 1 379 ? -21.875 -19.672 -0.84 1 90.94 379 SER B O 1
ATOM 6216 N N . LEU B 1 380 ? -23.141 -21.219 -1.902 1 89.25 380 LEU B N 1
ATOM 6217 C CA . LEU B 1 380 ? -24.391 -20.609 -1.461 1 89.25 380 LEU B CA 1
ATOM 6218 C C . LEU B 1 380 ? -24.531 -20.672 0.057 1 89.25 380 LEU B C 1
ATOM 6220 O O . LEU B 1 380 ? -25 -19.734 0.683 1 89.25 380 LEU B O 1
ATOM 6224 N N . ALA B 1 381 ? -24.078 -21.797 0.565 1 93.56 381 ALA B N 1
ATOM 6225 C CA . ALA B 1 381 ? -24.094 -21.938 2.018 1 93.56 381 ALA B CA 1
ATOM 6226 C C . ALA B 1 381 ? -23.156 -20.953 2.682 1 93.56 381 ALA B C 1
ATOM 6228 O O . ALA B 1 381 ? -23.453 -20.422 3.754 1 93.56 381 ALA B O 1
ATOM 6229 N N . ASP B 1 382 ? -22.031 -20.688 2.059 1 95.19 382 ASP B N 1
ATOM 6230 C CA . ASP B 1 382 ? -21.078 -19.719 2.57 1 95.19 382 ASP B CA 1
ATOM 6231 C C . ASP B 1 382 ? -21.656 -18.312 2.537 1 95.19 382 ASP B C 1
ATOM 6233 O O . ASP B 1 382 ? -21.422 -17.516 3.449 1 95.19 382 ASP B O 1
ATOM 6237 N N . GLU B 1 383 ? -22.422 -18.031 1.492 1 92.44 383 GLU B N 1
ATOM 6238 C CA . GLU B 1 383 ? -23.062 -16.719 1.382 1 92.44 383 GLU B CA 1
ATOM 6239 C C . GLU B 1 383 ? -24.078 -16.516 2.5 1 92.44 383 GLU B C 1
ATOM 6241 O O . GLU B 1 383 ? -24.203 -15.406 3.039 1 92.44 383 GLU B O 1
ATOM 6246 N N . GLU B 1 384 ? -24.781 -17.562 2.785 1 95.31 384 GLU B N 1
ATOM 6247 C CA . GLU B 1 384 ? -25.734 -17.484 3.891 1 95.31 384 GLU B CA 1
ATOM 6248 C C . GLU B 1 384 ? -25.016 -17.25 5.219 1 95.31 384 GLU B C 1
ATOM 6250 O O . GLU B 1 384 ? -25.5 -16.5 6.07 1 95.31 384 GLU B O 1
ATOM 6255 N N . ALA B 1 385 ? -23.891 -17.969 5.363 1 97.5 385 ALA B N 1
ATOM 6256 C CA . ALA B 1 385 ? -23.078 -17.766 6.57 1 97.5 385 ALA B CA 1
ATOM 6257 C C . ALA B 1 385 ? -22.594 -16.328 6.668 1 97.5 385 ALA B C 1
ATOM 6259 O O . ALA B 1 385 ? -22.547 -15.742 7.758 1 97.5 385 ALA B O 1
ATOM 6260 N N . CYS B 1 386 ? -22.203 -15.742 5.57 1 97.88 386 CYS B N 1
ATOM 6261 C CA . CYS B 1 386 ? -21.766 -14.352 5.516 1 97.88 386 CYS B CA 1
ATOM 6262 C C . CYS B 1 386 ? -22.922 -13.414 5.883 1 97.88 386 CYS B C 1
ATOM 6264 O O . CYS B 1 386 ? -22.719 -12.438 6.605 1 97.88 386 CYS B O 1
ATOM 6266 N N . PHE B 1 387 ? -24.125 -13.727 5.32 1 96.69 387 PHE B N 1
ATOM 6267 C CA . PHE B 1 387 ? -25.328 -12.953 5.641 1 96.69 387 PHE B CA 1
ATOM 6268 C C . PHE B 1 387 ? -25.578 -12.945 7.145 1 96.69 387 PHE B C 1
ATOM 6270 O O . PHE B 1 387 ? -25.781 -11.883 7.738 1 96.69 387 PHE B O 1
ATOM 6277 N N . GLU B 1 388 ? -25.469 -14.117 7.758 1 98.38 388 GLU B N 1
ATOM 6278 C CA . GLU B 1 388 ? -25.703 -14.227 9.195 1 98.38 388 GLU B CA 1
ATOM 6279 C C . GLU B 1 388 ? -24.609 -13.523 9.992 1 98.38 388 GLU B C 1
ATOM 6281 O O . GLU B 1 388 ? -24.875 -12.938 11.039 1 98.38 388 GLU B O 1
ATOM 6286 N N . PHE B 1 389 ? -23.375 -13.625 9.523 1 98.5 389 PHE B N 1
ATOM 6287 C CA . PHE B 1 389 ? -22.266 -12.914 10.148 1 98.5 389 PHE B CA 1
ATOM 6288 C C . PHE B 1 389 ? -22.516 -11.414 10.156 1 98.5 389 PHE B C 1
ATOM 6290 O O . PHE B 1 389 ? -22.312 -10.75 11.172 1 98.5 389 PHE B O 1
ATOM 6297 N N . GLY B 1 390 ? -23.016 -10.898 9.031 1 98.25 390 GLY B N 1
ATOM 6298 C CA . GLY B 1 390 ? -23.375 -9.492 8.93 1 98.25 390 GLY B CA 1
ATOM 6299 C C . GLY B 1 390 ? -24.453 -9.078 9.898 1 98.25 390 GLY B C 1
ATOM 6300 O O . GLY B 1 390 ? -24.375 -8.016 10.523 1 98.25 390 GLY B O 1
ATOM 6301 N N . ARG B 1 391 ? -25.469 -9.945 10.047 1 98.12 391 ARG B N 1
ATOM 6302 C CA . ARG B 1 391 ? -26.562 -9.664 10.977 1 98.12 391 ARG B CA 1
ATOM 6303 C C . ARG B 1 391 ? -26.047 -9.57 12.406 1 98.12 391 ARG B C 1
ATOM 6305 O O . ARG B 1 391 ? -26.359 -8.617 13.125 1 98.12 391 ARG B O 1
ATOM 6312 N N . THR B 1 392 ? -25.281 -10.562 12.719 1 98.44 392 THR B N 1
ATOM 6313 C CA . THR B 1 392 ? -24.75 -10.633 14.078 1 98.44 392 THR B CA 1
ATOM 6314 C C . THR B 1 392 ? -23.875 -9.422 14.375 1 98.44 392 THR B C 1
ATOM 6316 O O . THR B 1 392 ? -23.969 -8.828 15.453 1 98.44 392 THR B O 1
ATOM 6319 N N . PHE B 1 393 ? -23.016 -9.094 13.453 1 98.62 393 PHE B N 1
ATOM 6320 C CA . PHE B 1 393 ? -22.125 -7.945 13.641 1 98.62 393 PHE B CA 1
ATOM 6321 C C . PHE B 1 393 ? -22.938 -6.664 13.805 1 98.62 393 PHE B C 1
ATOM 6323 O O . PHE B 1 393 ? -22.656 -5.848 14.68 1 98.62 393 PHE B O 1
ATOM 6330 N N . ALA B 1 394 ? -23.938 -6.512 12.953 1 98.06 394 ALA B N 1
ATOM 6331 C CA . ALA B 1 394 ? -24.781 -5.316 13.008 1 98.06 394 ALA B CA 1
ATOM 6332 C C . ALA B 1 394 ? -25.453 -5.184 14.375 1 98.06 394 ALA B C 1
ATOM 6334 O O . ALA B 1 394 ? -25.562 -4.078 14.914 1 98.06 394 ALA B O 1
ATOM 6335 N N . ARG B 1 395 ? -25.922 -6.277 14.938 1 98.44 395 ARG B N 1
ATOM 6336 C CA . ARG B 1 395 ? -26.562 -6.254 16.25 1 98.44 395 ARG B CA 1
ATOM 6337 C C . ARG B 1 395 ? -25.578 -5.797 17.328 1 98.44 395 ARG B C 1
ATOM 6339 O O . ARG B 1 395 ? -25.938 -5.043 18.234 1 98.44 395 ARG B O 1
ATOM 6346 N N . GLN B 1 396 ? -24.359 -6.262 17.219 1 98.56 396 GLN B N 1
ATOM 6347 C CA . GLN B 1 396 ? -23.344 -5.867 18.172 1 98.56 396 GLN B CA 1
ATOM 6348 C C . GLN B 1 396 ? -22.984 -4.395 18.016 1 98.56 396 GLN B C 1
ATOM 6350 O O . GLN B 1 396 ? -22.719 -3.703 19 1 98.56 396 GLN B O 1
ATOM 6355 N N . VAL B 1 397 ? -22.953 -3.926 16.766 1 98.38 397 VAL B N 1
ATOM 6356 C CA . VAL B 1 397 ? -22.688 -2.512 16.5 1 98.38 397 VAL B CA 1
ATOM 6357 C C . VAL B 1 397 ? -23.781 -1.662 17.156 1 98.38 397 VAL B C 1
ATOM 6359 O O . VAL B 1 397 ? -23.484 -0.651 17.797 1 98.38 397 VAL B O 1
ATOM 6362 N N . SER B 1 398 ? -25.016 -2.08 16.953 1 98 398 SER B N 1
ATOM 6363 C CA . SER B 1 398 ? -26.141 -1.342 17.531 1 98 398 SER B CA 1
ATOM 6364 C C . SER B 1 398 ? -26.047 -1.303 19.047 1 98 398 SER B C 1
ATOM 6366 O O . SER B 1 398 ? -26.281 -0.261 19.672 1 98 398 SER B O 1
ATOM 6368 N N . GLU B 1 399 ? -25.75 -2.445 19.641 1 97.94 399 GLU B N 1
ATOM 6369 C CA . GLU B 1 399 ? -25.594 -2.5 21.078 1 97.94 399 GLU B CA 1
ATOM 6370 C C . GLU B 1 399 ? -24.453 -1.599 21.547 1 97.94 399 GLU B C 1
ATOM 6372 O O . GLU B 1 399 ? -24.594 -0.873 22.547 1 97.94 399 GLU B O 1
ATOM 6377 N N . TYR B 1 400 ? -23.328 -1.67 20.891 1 97.38 400 TYR B N 1
ATOM 6378 C CA . TYR B 1 400 ? -22.156 -0.856 21.234 1 97.38 400 TYR B CA 1
ATOM 6379 C C . TYR B 1 400 ? -22.469 0.628 21.078 1 97.38 400 TYR B C 1
ATOM 6381 O O . TYR B 1 400 ? -22.062 1.441 21.906 1 97.38 400 TYR B O 1
ATOM 6389 N N . HIS B 1 401 ? -23.219 0.998 20.062 1 96.88 401 HIS B N 1
ATOM 6390 C CA . HIS B 1 401 ? -23.547 2.383 19.734 1 96.88 401 HIS B CA 1
ATOM 6391 C C . HIS B 1 401 ? -24.375 3.027 20.828 1 96.88 401 HIS B C 1
ATOM 6393 O O . HIS B 1 401 ? -24.312 4.242 21.031 1 96.88 401 HIS B O 1
ATOM 6399 N N . LYS B 1 402 ? -25.156 2.24 21.578 1 95.44 402 LYS B N 1
ATOM 6400 C CA . LYS B 1 402 ? -26 2.748 22.641 1 95.44 402 LYS B CA 1
ATOM 6401 C C . LYS B 1 402 ? -25.172 3.383 23.75 1 95.44 402 LYS B C 1
ATOM 6403 O O . LYS B 1 402 ? -25.688 4.195 24.531 1 95.44 402 LYS B O 1
ATOM 6408 N N . GLY B 1 403 ? -23.891 2.971 23.812 1 92.38 403 GLY B N 1
ATOM 6409 C CA . GLY B 1 403 ? -23.016 3.5 24.844 1 92.38 403 GLY B CA 1
ATOM 6410 C C . GLY B 1 403 ? -22.516 4.898 24.547 1 92.38 403 GLY B C 1
ATOM 6411 O O . GLY B 1 403 ? -21.781 5.484 25.344 1 92.38 403 GLY B O 1
ATOM 6412 N N . PHE B 1 404 ? -22.891 5.434 23.438 1 90.25 404 PHE B N 1
ATOM 6413 C CA . PHE B 1 404 ? -22.438 6.754 23.031 1 90.25 404 PHE B CA 1
ATOM 6414 C C . PHE B 1 404 ? -23.609 7.715 22.875 1 90.25 404 PHE B C 1
ATOM 6416 O O . PHE B 1 404 ? -23.484 8.906 23.172 1 90.25 404 PHE B O 1
#

Foldseek 3Di:
DAWADPDVQKTWLWAFAQDDQADPHFGQNQAKIQTKMWHDALAIEIEWAAAQVCLVRSCVRVVNPHQLLRHAEYEYQDCPRGTHLSVVVSCVRNVNHEYEFAPVNVVVVVVRDVCVSHHYDYDEAQDWDDRHPWIKGKYALACLPHRRHIWIATQVRLEIEGALPLAFGHGDPAAALVVCCVVDNNVVVLLRLLLSCLQGVLQPLVSLVVVLVVCVVVVRRHQWYHYRMDHIYRPCPVVSSVSSNCLSVLPADLAEEEEEEDDPCQLVLLVVLLQLLLVVLPHHYHYHYFPVDTLSVVSSNQSRYQEYEYEAEDDPQEGDVRSVVSLVSNLVSLDPNHEYAYEYEYAPHHRHRVVVVVSCVSSVHHYDDDHYYYHDHADPVNSVVSSNNSNVRSVVSVVSVVVD/DAWAAPDVQKTWLWAFAQDDQDDPNFGQPQAKIQTKMWHDALAIEIEWAAAQVCLVRSCVRVVNVHQLLRHAEYEYQDCPRGTHLSVVVSCVRNVNHAYEFAPVNVVVVVVRDVCVSHHYDYDEAQDWDDRHPWIKGKYALACLPHRRHIWIATQVGLEIEGALPLAFGHGDPAAALVVCCVVDNNVVVLLRLLLSCLQGVLQPLVSLVVVLVVCVVVVRRHQWYHYRMDHIYRPCPVVSSVSSNCLSVLPADLAEEEEEEDDPCQLVLLVVLLQLLLVVLPHHYHYHYFPVDTLSVVSSNQSRYQEYEYEAEDDPQEGDVSSVVSLVSNLVSLDPNHEYAYEYEYAPHHRHRVVVVVSCVSSVHHYDDDHYYYHDHQDPVNSVVSSNNSNVRSVVSVVSVVVD

Sequence (808 aa):
MKAVEIKKDIYWVGAVDWAVRDFHGYETPRGTTYNNYLIMDDEITLIDTVKYDFATYTLKNISGVVDPARIKNVIINHIENDHVTSLDCVMDLAPNATIYISEKGKKGLERFFDLSRWNVKTVKTGDTLTIGKRTLEFLETPMLHWPDSMVTYAREDKILFTQDAFGQHVASANRFDDEYEISNSPVELEDAVVDYYANILMPFGQMIKTKIAEIQAKGFEIDIIAPDHGLIWRKDPGKVLGMYLDMANGKARESVAIIYDTMWQSTEKMAGPIAEGVRAEGLNCQIIKLRATPTSVAIKEFWKCRGALIGSPTLNNILFPSVAEFLTHLRGLRPKNRIVGAFGSFGWGGGAVKESYEVFKQMGLQTVEPGIQLAYRPSLADEEACFEFGRTFARQVSEYHKGFMKAVEIKKDIYWVGAVDWAVRDFHGYETPRGTTYNNYLIMDDEITLIDTVKYDFATYTLKNISGVVDPARIKNVIINHIENDHVTSLDCVMDLAPNATIYISEKGKKGLERFFDLSRWNVKTVKTGDTLTIGKRTLEFLETPMLHWPDSMVTYAREDKILFTQDAFGQHVASANRFDDEYEISNSPVELEDAVVDYYANILMPFGQMIKTKIAEIQAKGFEIDIIAPDHGLIWRKDPGKVLGMYLDMANGKARESVAIIYDTMWQSTEKMAGPIAEGVRAEGLNCQIIKLRATPTSVAIKEFWKCRGALIGSPTLNNILFPSVAEFLTHLRGLRPKNRIVGAFGSFGWGGGAVKESYEVFKQMGLQTVEPGIQLAYRPSLADEEACFEFGRTFARQVSEYHKGF

Nearest PDB structures (foldseek):
  1ycf-assembly1_A  TM=9.635E-01  e=1.538E-49  Neomoorella thermoacetica
  1e5d-assembly1_B  TM=9.694E-01  e=8.223E-47  Megalodesulfovibrio gigas
  7r2o-assembly1_A  TM=9.565E-01  e=1.358E-45  Escherichia coli K-12
  2ohh-assembly1_A  TM=9.453E-01  e=1.137E-42  Methanothermobacter thermautotrophicus
  6h0d-assembly1_A  TM=5.455E-01  e=9.338E-34  Synechocystis sp. PCC 6803 substr. Kazusa

InterPro domains:
  IPR001279 Metallo-beta-lactamase [SM00849] (33-229)
  IPR008254 Flavodoxin/nitric oxide synthase [PF00258] (258-390)
  IPR008254 Flavodoxin/nitric oxide synthase [PS50902] (256-394)
  IPR016440 Rubredoxin-oxygen oxidoreductase [PIRSF005243] (1-400)
  IPR029039 Flavoprotein-like superfamily [G3DSA:3.40.50.360] (250-403)
  IPR029039 Flavoprotein-like superfamily [SSF52218] (255-401)
  IPR036866 Ribonuclease Z/Hydroxyacylglutathione hydrolase-like [G3DSA:3.60.15.10] (1-248)
  IPR036866 Ribonuclease Z/Hydroxyacylglutathione hydrolase-like [SSF56281] (9-288)
  IPR045761 ODP domain [PF19583] (34-230)